Protein AF-A0A0G4LDZ4-F1 (afdb_monomer)

Foldseek 3Di:
DVVLVVVLFAEAEDELNPFAQCLRPFPPDGYYDYQLVQADFPDDDLVLQKTKGFFNHFQVVQQVVQVVSQKHFLDDDAGSHTNFQQFFAPDPDDQDDSDPDDPPFDNVRVVGGLPSQLNHTDGMDIGGMDGAFPDKKKKKWFAQALLLLLVLLLVLVVVVQPWSFKKKWALLLLVLCQVQVQAPDRDHSHIMIMTMHGHHPVSRVVSLVVSVVSSVVSHTPDMGMDPDPVSRCRSCRSLSCSQVSLVVPADVQKDKDKFKKFAPSVCLSVLVVVLVVLCVVLVWDWIKMFRCNRRMIMIITIDHPVSVVSVLVSRVCSQLVLLVRVIHRHPPSHCFANNQVCCCVNPNPVVLVVVVVSSVVSSNSPSQTNHDDDDPDDDPDDDDDDDDDDDDDDDDDDPQCQDPDCVLLVVLCVQCVDPSSQDPVLLVVLVVVCCVQALVLLQVLLLLVLLVLQLLQLLVLLCVCPQQVPDFLLLLLLLLLLLLLLLVQLQVLLLVCLQDLLLQLLLVLLLVLLVLLLVLLVDRHSVSSSVSSSPSSNSCNCSVVSSLVLLLQQDALLCSLVSLLSSNLSSLVSLQVSLVVSLVLVPDPDPGGSSSVSSNVSSVVSNVSSVVSNPRPASHLVRHPPDDSVSSSSRSNVSLNQLFADRHSDADVVLVVVLVVDVVLVLLLQLLQLLLLLVLLCSNQVLLLLVQLVDHSSVSSNLSNLLSVLLSVLSVVLSVCSVPDDFQCLLVSLLVLLVLLLQLLVQLLPPDSVVSVSNSVSVSSNSNNSNSVSSVSSLLSRQKHFNNSSSSSNSSSSSSNSNSSSPNSVLQGPVCPPSSSSSSVSSNVSSVVSSVSSVVVSVVLVVVQVVLVVVLVVCVVVVNDPPPSSVVSSHRRDISVGRSPRHRGD

Nearest PDB structures (foldseek):
  6lpq-assembly1_A  TM=8.789E-01  e=3.581E-18  Homo sapiens
  8u3d-assembly1_A  TM=7.864E-01  e=1.656E-11  Homo sapiens
  8u3f-assembly1_A  TM=7.925E-01  e=9.146E-12  Homo sapiens
  6e9n-assembly2_B  TM=7.785E-01  e=9.025E-11  Escherichia coli
  6w4s-assembly1_F  TM=6.517E-01  e=7.223E-07  Homo sapiens

Mean predicted aligned error: 17.46 Å

Structure (mmCIF, N/CA/C/O backbone):
data_AF-A0A0G4LDZ4-F1
#
_entry.id   AF-A0A0G4LDZ4-F1
#
loop_
_atom_site.group_PDB
_atom_site.id
_atom_site.type_symbol
_atom_site.label_atom_id
_atom_site.label_alt_id
_atom_site.label_comp_id
_atom_site.label_asym_id
_atom_site.label_entity_id
_atom_site.label_seq_id
_atom_site.pdbx_PDB_ins_code
_atom_site.Cartn_x
_atom_site.Cartn_y
_atom_site.Cartn_z
_atom_site.occupancy
_atom_site.B_iso_or_equiv
_atom_site.auth_seq_id
_atom_site.auth_comp_id
_atom_site.auth_asym_id
_atom_site.auth_atom_id
_atom_site.pdbx_PDB_model_num
ATOM 1 N N . MET A 1 1 ? 12.472 -27.582 -22.635 1.00 72.44 1 MET A N 1
ATOM 2 C CA . MET A 1 1 ? 12.114 -26.760 -21.450 1.00 72.44 1 MET A CA 1
ATOM 3 C C . MET A 1 1 ? 12.072 -27.544 -20.142 1.00 72.44 1 MET A C 1
ATOM 5 O O . MET A 1 1 ? 13.140 -27.669 -19.565 1.00 72.44 1 MET A O 1
ATOM 9 N N . LYS A 1 2 ? 10.949 -28.121 -19.667 1.00 74.12 2 LYS A N 1
ATOM 10 C CA . LYS A 1 2 ? 10.875 -28.753 -18.316 1.00 74.12 2 LYS A CA 1
ATOM 11 C C . LYS A 1 2 ? 12.034 -29.718 -17.990 1.00 74.12 2 LYS A C 1
ATOM 13 O O . LYS A 1 2 ? 12.662 -29.586 -16.949 1.00 74.12 2 LYS A O 1
ATOM 18 N N . MET A 1 3 ? 12.377 -30.621 -18.912 1.00 79.44 3 MET A N 1
ATOM 19 C CA . MET A 1 3 ? 13.509 -31.550 -18.742 1.00 79.44 3 MET A CA 1
ATOM 20 C C . MET A 1 3 ? 14.878 -30.858 -18.669 1.00 79.44 3 MET A C 1
ATOM 22 O O . MET A 1 3 ? 15.759 -31.333 -17.958 1.00 79.44 3 MET A O 1
ATOM 26 N N . CYS A 1 4 ? 15.053 -29.754 -19.398 1.00 80.31 4 CYS A N 1
ATOM 27 C CA . CYS A 1 4 ? 16.265 -28.936 -19.386 1.00 80.31 4 CYS A CA 1
ATOM 28 C C . CYS A 1 4 ? 16.390 -28.202 -18.045 1.00 80.31 4 CYS A C 1
ATOM 30 O O . CYS A 1 4 ? 17.459 -28.220 -17.451 1.00 80.31 4 CYS A O 1
ATOM 32 N N . HIS A 1 5 ? 15.276 -27.672 -17.518 1.00 74.12 5 HIS A N 1
ATOM 33 C CA . HIS A 1 5 ? 15.207 -27.040 -16.198 1.00 74.12 5 HIS A CA 1
ATOM 34 C C . HIS A 1 5 ? 15.623 -28.000 -15.077 1.00 74.12 5 HIS A C 1
ATOM 36 O O . HIS A 1 5 ? 16.586 -27.737 -14.367 1.00 74.12 5 HIS A O 1
ATOM 42 N N . THR A 1 6 ? 14.970 -29.164 -14.968 1.00 72.88 6 THR A N 1
ATOM 43 C CA . THR A 1 6 ? 15.273 -30.164 -13.925 1.00 72.88 6 THR A CA 1
ATOM 44 C C . THR A 1 6 ? 16.718 -30.678 -13.979 1.00 72.88 6 THR A C 1
ATOM 46 O O . THR A 1 6 ? 17.241 -31.146 -12.971 1.00 72.88 6 THR A O 1
ATOM 49 N N . ARG A 1 7 ? 17.365 -30.619 -15.151 1.00 79.25 7 ARG A N 1
ATOM 50 C CA . ARG A 1 7 ? 18.733 -31.110 -15.379 1.00 79.25 7 ARG A CA 1
ATOM 51 C C . ARG A 1 7 ? 19.778 -30.005 -15.539 1.00 79.25 7 ARG A C 1
ATOM 53 O O . ARG A 1 7 ? 20.924 -30.338 -15.814 1.00 79.25 7 ARG A O 1
ATOM 60 N N . TRP A 1 8 ? 19.402 -28.737 -15.363 1.00 74.75 8 TRP A N 1
ATOM 61 C CA . TRP A 1 8 ? 20.299 -27.582 -15.496 1.00 74.75 8 TRP A CA 1
ATOM 62 C C . TRP A 1 8 ? 21.025 -27.524 -16.856 1.00 74.75 8 TRP A C 1
ATOM 64 O O . TRP A 1 8 ? 22.194 -27.159 -16.938 1.00 74.75 8 TRP A O 1
ATOM 74 N N . ILE A 1 9 ? 20.329 -27.915 -17.930 1.00 81.12 9 ILE A N 1
ATOM 75 C CA . ILE A 1 9 ? 20.848 -27.902 -19.305 1.00 81.12 9 ILE A CA 1
ATOM 76 C C . ILE A 1 9 ? 20.472 -26.559 -19.953 1.00 81.12 9 ILE A C 1
ATOM 78 O O . ILE A 1 9 ? 19.268 -26.296 -20.059 1.00 81.12 9 ILE A O 1
ATOM 82 N N . PRO A 1 10 ? 21.441 -25.741 -20.414 1.00 80.31 10 PRO A N 1
ATOM 83 C CA . PRO A 1 10 ? 21.159 -24.497 -21.126 1.00 80.31 10 PRO A CA 1
ATOM 84 C C . PRO A 1 10 ? 20.371 -24.733 -22.416 1.00 80.31 10 PRO A C 1
ATOM 86 O O . PRO A 1 10 ? 20.517 -25.773 -23.072 1.00 80.31 10 PRO A O 1
ATOM 89 N N . VAL A 1 11 ? 19.548 -23.757 -22.793 1.00 81.62 11 VAL A N 1
ATOM 90 C CA . VAL A 1 11 ? 18.760 -23.790 -24.026 1.00 81.62 11 VAL A CA 1
ATOM 91 C C . VAL A 1 11 ? 18.970 -22.505 -24.824 1.00 81.62 11 VAL A C 1
ATOM 93 O O . VAL A 1 11 ? 18.877 -21.415 -24.274 1.00 81.62 11 VAL A O 1
ATOM 96 N N . THR A 1 12 ? 19.221 -22.632 -26.127 1.00 83.75 12 THR A N 1
ATOM 97 C CA . THR A 1 12 ? 19.271 -21.508 -27.080 1.00 83.75 12 THR A CA 1
ATOM 98 C C . THR A 1 12 ? 18.147 -21.644 -28.106 1.00 83.75 12 THR A C 1
ATOM 100 O O . THR A 1 12 ? 17.789 -22.755 -28.496 1.00 83.75 12 THR A O 1
ATOM 103 N N . GLY A 1 13 ? 17.548 -20.520 -28.499 1.00 82.00 13 GLY A N 1
ATOM 104 C CA . GLY A 1 13 ? 16.481 -20.475 -29.498 1.00 82.00 13 GLY A CA 1
ATOM 105 C C . GLY A 1 13 ? 17.049 -20.278 -30.894 1.00 82.00 13 GLY A C 1
ATOM 106 O O . GLY A 1 13 ? 17.996 -19.514 -31.074 1.00 82.00 13 GLY A O 1
ATOM 107 N N . TYR A 1 14 ? 16.462 -20.954 -31.877 1.00 84.62 14 TYR A N 1
ATOM 108 C CA . TYR A 1 14 ? 16.803 -20.804 -33.284 1.00 84.62 14 TYR A CA 1
ATOM 109 C C . TYR A 1 14 ? 15.525 -20.669 -34.119 1.00 84.62 14 TYR A C 1
ATOM 111 O O . TYR A 1 14 ? 14.592 -21.455 -33.968 1.00 84.62 14 TYR A O 1
ATOM 119 N N . SER A 1 15 ? 15.475 -19.658 -34.984 1.00 83.12 15 SER A N 1
ATOM 120 C CA . SER A 1 15 ? 14.368 -19.420 -35.917 1.00 83.12 15 SER A CA 1
ATOM 121 C C . SER A 1 15 ? 14.912 -19.217 -37.337 1.00 83.12 15 SER A C 1
ATOM 123 O O . SER A 1 15 ? 15.367 -20.179 -37.942 1.00 83.12 15 SER A O 1
ATOM 125 N N . GLY A 1 16 ? 14.940 -17.988 -37.862 1.00 78.50 16 GLY A N 1
ATOM 126 C CA . GLY A 1 16 ? 15.491 -17.692 -39.193 1.00 78.50 16 GLY A CA 1
ATOM 127 C C . GLY A 1 16 ? 17.025 -17.687 -39.264 1.00 78.50 16 GLY A C 1
ATOM 128 O O . GLY A 1 16 ? 17.589 -17.722 -40.351 1.00 78.50 16 GLY A O 1
ATOM 129 N N . GLY A 1 17 ? 17.720 -17.622 -38.120 1.00 80.25 17 GLY A N 1
ATOM 130 C CA . GLY A 1 17 ? 19.189 -17.555 -38.070 1.00 80.25 17 GLY A CA 1
ATOM 131 C C . GLY A 1 17 ? 19.796 -16.236 -38.575 1.00 80.25 17 GLY A C 1
ATOM 132 O O . GLY A 1 17 ? 20.999 -16.172 -38.794 1.00 80.25 17 GLY A O 1
ATOM 133 N N . THR A 1 18 ? 18.985 -15.189 -38.746 1.00 80.50 18 THR A N 1
ATOM 134 C CA . THR A 1 18 ? 19.351 -13.912 -39.389 1.00 80.50 18 THR A CA 1
ATOM 135 C C . THR A 1 18 ? 19.970 -12.861 -38.454 1.00 80.50 18 THR A C 1
ATOM 137 O O . THR A 1 18 ? 20.243 -11.748 -38.889 1.00 80.50 18 THR A O 1
ATOM 140 N N . SER A 1 19 ? 20.175 -13.161 -37.165 1.00 80.44 19 SER A N 1
ATOM 141 C CA . SER A 1 19 ? 20.584 -12.141 -36.182 1.00 80.44 19 SER A CA 1
ATOM 142 C C . SER A 1 19 ? 22.069 -11.776 -36.273 1.00 80.44 19 SER A C 1
ATOM 144 O O . SER A 1 19 ? 22.911 -12.676 -36.243 1.00 80.44 19 SER A O 1
ATOM 146 N N . LEU A 1 20 ? 22.387 -10.482 -36.226 1.00 79.19 20 LEU A N 1
ATOM 147 C CA . LEU A 1 20 ? 23.751 -9.972 -36.407 1.00 79.19 20 LEU A CA 1
ATOM 148 C C . LEU A 1 20 ? 24.614 -10.005 -35.125 1.00 79.19 20 LEU A C 1
ATOM 150 O O . LEU A 1 20 ? 25.809 -10.263 -35.209 1.00 79.19 20 LEU A O 1
ATOM 154 N N . GLU A 1 21 ? 24.022 -9.880 -33.930 1.00 80.75 21 GLU A N 1
ATOM 155 C CA . GLU A 1 21 ? 24.764 -9.818 -32.645 1.00 80.75 21 GLU A CA 1
ATOM 156 C C . GLU A 1 21 ? 24.990 -11.199 -31.969 1.00 80.75 21 GLU A C 1
ATOM 158 O O . GLU A 1 21 ? 25.348 -11.299 -30.790 1.00 80.75 21 GLU A O 1
ATOM 163 N N . GLY A 1 22 ? 24.769 -12.301 -32.700 1.00 75.44 22 GLY A N 1
ATOM 164 C CA . GLY A 1 22 ? 25.105 -13.665 -32.255 1.00 75.44 22 GLY A CA 1
ATOM 165 C C . GLY A 1 22 ? 24.112 -14.358 -31.304 1.00 75.44 22 GLY A C 1
ATOM 166 O O . GLY A 1 22 ? 24.473 -15.346 -30.662 1.00 75.44 22 GLY A O 1
ATOM 167 N N . HIS A 1 23 ? 22.856 -13.909 -31.215 1.00 78.19 23 HIS A N 1
ATOM 168 C CA . HIS A 1 23 ? 21.851 -14.424 -30.262 1.00 78.19 23 HIS A CA 1
ATOM 169 C C . HIS A 1 23 ? 21.636 -15.949 -30.302 1.00 78.19 23 HIS A C 1
ATOM 171 O O . HIS A 1 23 ? 21.407 -16.584 -29.270 1.00 78.19 23 HIS A O 1
ATOM 177 N N . PHE A 1 24 ? 21.739 -16.563 -31.483 1.00 78.25 24 PHE A N 1
ATOM 178 C CA . PHE A 1 24 ? 21.539 -18.004 -31.674 1.00 78.25 24 PHE A CA 1
ATOM 179 C C . PHE A 1 24 ? 22.795 -18.861 -31.409 1.00 78.25 24 PHE A C 1
ATOM 181 O O . PHE A 1 24 ? 22.728 -20.086 -31.506 1.00 78.25 24 PHE A O 1
ATOM 188 N N . VAL A 1 25 ? 23.940 -18.260 -31.062 1.00 79.94 25 VAL A N 1
ATOM 189 C CA . VAL A 1 25 ? 25.196 -18.987 -30.797 1.00 79.94 25 VAL A CA 1
ATOM 190 C C . VAL A 1 25 ? 25.198 -19.518 -29.356 1.00 79.94 25 VAL A C 1
ATOM 192 O O . VAL A 1 25 ? 25.106 -18.711 -28.435 1.00 79.94 25 VAL A O 1
ATOM 195 N N . PRO A 1 26 ? 25.287 -20.836 -29.098 1.00 78.06 26 PRO A N 1
ATOM 196 C CA . PRO A 1 26 ? 25.287 -21.367 -27.734 1.00 78.06 26 PRO A CA 1
ATOM 197 C C . PRO A 1 26 ? 26.664 -21.198 -27.066 1.00 78.06 26 PRO A C 1
ATOM 199 O O . PRO A 1 26 ? 27.624 -21.857 -27.461 1.00 78.06 26 PRO A O 1
ATOM 202 N N . THR A 1 27 ? 26.779 -20.372 -26.020 1.00 74.69 27 THR A N 1
ATOM 203 C CA . THR A 1 27 ? 28.070 -20.115 -25.335 1.00 74.69 27 THR A CA 1
ATOM 204 C C . THR A 1 27 ? 28.416 -21.158 -24.272 1.00 74.69 27 THR A C 1
ATOM 206 O O . THR A 1 27 ? 29.588 -21.394 -23.984 1.00 74.69 27 THR A O 1
ATOM 209 N N . ARG A 1 28 ? 27.401 -21.825 -23.707 1.00 72.62 28 ARG A N 1
ATOM 210 C CA . ARG A 1 28 ? 27.537 -22.840 -22.641 1.00 72.62 28 ARG A CA 1
ATOM 211 C C . ARG A 1 28 ? 27.235 -24.275 -23.098 1.00 72.62 28 ARG A C 1
ATOM 213 O O . ARG A 1 28 ? 27.080 -25.170 -22.267 1.00 72.62 28 ARG A O 1
ATOM 220 N N . GLY A 1 29 ? 27.133 -24.506 -24.409 1.00 75.88 29 GLY A N 1
ATOM 221 C CA . GLY A 1 29 ? 26.598 -25.753 -24.964 1.00 75.88 29 GLY A CA 1
ATOM 222 C C . GLY A 1 29 ? 25.112 -25.939 -24.624 1.00 75.88 29 GLY A C 1
ATOM 223 O O . GLY A 1 29 ? 24.391 -24.967 -24.409 1.00 75.88 29 GLY A O 1
ATOM 224 N N . GLY A 1 30 ? 24.643 -27.188 -24.566 1.00 83.50 30 GLY A N 1
ATOM 225 C CA . GLY A 1 30 ? 23.257 -27.518 -24.211 1.00 83.50 30 GLY A CA 1
ATOM 226 C C . GLY A 1 30 ? 22.386 -27.897 -25.412 1.00 83.50 30 GLY A C 1
ATOM 227 O O . GLY A 1 30 ? 22.816 -28.668 -26.268 1.00 83.50 30 GLY A O 1
ATOM 228 N N . VAL A 1 31 ? 21.139 -27.417 -25.445 1.00 85.81 31 VAL A N 1
ATOM 229 C CA . VAL A 1 31 ? 20.134 -27.771 -26.467 1.00 85.81 31 VAL A CA 1
ATOM 230 C C . VAL A 1 31 ? 19.743 -26.542 -27.287 1.00 85.81 31 VAL A C 1
ATOM 232 O O . VAL A 1 31 ? 19.283 -25.551 -26.728 1.00 85.81 31 VAL A O 1
ATOM 235 N N . SER A 1 32 ? 19.843 -26.627 -28.614 1.00 86.50 32 SER A N 1
ATOM 236 C CA . SER A 1 32 ? 19.178 -25.670 -29.507 1.00 86.50 32 SER A CA 1
ATOM 237 C C . SER A 1 32 ? 17.732 -26.112 -29.760 1.00 86.50 32 SER A C 1
ATOM 239 O O . SER A 1 32 ? 17.490 -27.296 -30.008 1.00 86.50 32 SER A O 1
ATOM 241 N N . ILE A 1 33 ? 16.773 -25.187 -29.676 1.00 86.19 33 ILE A N 1
ATOM 242 C CA . ILE A 1 33 ? 15.378 -25.410 -30.081 1.00 86.19 33 ILE A CA 1
ATOM 243 C C . ILE A 1 33 ? 15.124 -24.632 -31.368 1.00 86.19 33 ILE A C 1
ATOM 245 O O . ILE A 1 33 ? 15.076 -23.405 -31.354 1.00 86.19 33 ILE A O 1
ATOM 249 N N . ASP A 1 34 ? 14.945 -25.378 -32.454 1.00 87.81 34 ASP A N 1
ATOM 250 C CA . ASP A 1 34 ? 14.569 -24.879 -33.774 1.00 87.81 34 ASP A CA 1
ATOM 251 C C . ASP A 1 34 ? 13.039 -24.728 -33.881 1.00 87.81 34 ASP A C 1
ATOM 253 O O . ASP A 1 34 ? 12.289 -25.699 -33.728 1.00 87.81 34 ASP A O 1
ATOM 257 N N . PHE A 1 35 ? 12.581 -23.499 -34.134 1.00 87.19 35 PHE A N 1
ATOM 258 C CA . PHE A 1 35 ? 11.172 -23.140 -34.308 1.00 87.19 35 PHE A CA 1
ATOM 259 C C . PHE A 1 35 ? 10.659 -23.290 -35.745 1.00 87.19 35 PHE A C 1
ATOM 261 O O . PHE A 1 35 ? 9.463 -23.111 -35.962 1.00 87.19 35 PHE A O 1
ATOM 268 N N . GLY A 1 36 ? 11.491 -23.678 -36.717 1.00 86.44 36 GLY A N 1
ATOM 269 C CA . GLY A 1 36 ? 11.119 -23.780 -38.136 1.00 86.44 36 GLY A CA 1
ATOM 270 C C . GLY A 1 36 ? 10.009 -24.790 -38.470 1.00 86.44 36 GLY A C 1
ATOM 271 O O . GLY A 1 36 ? 9.538 -24.823 -39.600 1.00 86.44 36 GLY A O 1
ATOM 272 N N . ARG A 1 37 ? 9.566 -25.611 -37.504 1.00 90.06 37 ARG A N 1
ATOM 273 C CA . ARG A 1 37 ? 8.390 -26.508 -37.616 1.00 90.06 37 ARG A CA 1
ATOM 274 C C . ARG A 1 37 ? 7.128 -25.984 -36.921 1.00 90.06 37 ARG A C 1
ATOM 276 O O . ARG A 1 37 ? 6.127 -26.690 -36.853 1.00 90.06 37 ARG A O 1
ATOM 283 N N . MET A 1 38 ? 7.205 -24.799 -36.328 1.00 92.12 38 MET A N 1
ATOM 284 C CA . MET A 1 38 ? 6.090 -24.084 -35.715 1.00 92.12 38 MET A CA 1
ATOM 285 C C . MET A 1 38 ? 5.730 -22.913 -36.632 1.00 92.12 38 MET A C 1
ATOM 287 O O . MET A 1 38 ? 5.903 -21.755 -36.273 1.00 92.12 38 MET A O 1
ATOM 291 N N . ASP A 1 39 ? 5.318 -23.222 -37.857 1.00 93.56 39 ASP A N 1
ATOM 292 C CA . ASP A 1 39 ? 5.190 -22.303 -38.994 1.00 93.56 39 ASP A CA 1
ATOM 293 C C . ASP A 1 39 ? 3.729 -22.014 -39.386 1.00 93.56 39 ASP A C 1
ATOM 295 O O . ASP A 1 39 ? 3.449 -21.568 -40.497 1.00 93.56 39 ASP A O 1
ATOM 299 N N . GLN A 1 40 ? 2.780 -22.268 -38.480 1.00 95.62 40 GLN A N 1
ATOM 300 C CA . GLN A 1 40 ? 1.348 -22.172 -38.767 1.00 95.62 40 GLN A CA 1
ATOM 301 C C . GLN A 1 40 ? 0.741 -20.810 -38.391 1.00 95.62 40 GLN A C 1
ATOM 303 O O . GLN A 1 40 ? 0.993 -20.263 -37.312 1.00 95.62 40 GLN A O 1
ATOM 308 N N . ILE A 1 41 ? -0.151 -20.310 -39.250 1.00 95.38 41 ILE A N 1
ATOM 309 C CA . ILE A 1 41 ? -1.118 -19.256 -38.913 1.00 95.38 41 ILE A CA 1
ATOM 310 C C . ILE A 1 41 ? -2.307 -19.939 -38.224 1.00 95.38 41 ILE A C 1
ATOM 312 O O . ILE A 1 41 ? -2.973 -20.782 -38.821 1.00 95.38 41 ILE A O 1
ATOM 316 N N . LEU A 1 42 ? -2.557 -19.612 -36.956 1.00 94.56 42 LEU A N 1
ATOM 317 C CA . LEU A 1 42 ? -3.546 -20.297 -36.114 1.00 94.56 42 LEU A CA 1
ATOM 318 C C . LEU A 1 42 ? -4.947 -19.688 -36.233 1.00 94.56 42 LEU A C 1
ATOM 320 O O . LEU A 1 42 ? -5.939 -20.417 -36.214 1.00 94.56 42 LEU A O 1
ATOM 324 N N . SER A 1 43 ? -5.045 -18.362 -36.354 1.00 95.25 43 SER A N 1
ATOM 325 C CA . SER A 1 43 ? -6.308 -17.667 -36.619 1.00 95.25 43 SER A CA 1
ATOM 326 C C . SER A 1 43 ? -6.091 -16.250 -37.155 1.00 95.25 43 SER A C 1
ATOM 328 O O . SER A 1 43 ? -5.104 -15.594 -36.833 1.00 95.25 43 SER A O 1
ATOM 330 N N . LEU A 1 44 ? -7.040 -15.766 -37.958 1.00 95.12 44 LEU A N 1
ATOM 331 C CA . LEU A 1 44 ? -7.091 -14.400 -38.482 1.00 95.12 44 LEU A CA 1
ATOM 332 C C . LEU A 1 44 ? -8.464 -13.797 -38.167 1.00 95.12 44 LEU A C 1
ATOM 334 O O . LEU A 1 44 ? -9.486 -14.344 -38.584 1.00 95.12 44 LEU A O 1
ATOM 338 N N . TYR A 1 45 ? -8.493 -12.667 -37.462 1.00 94.06 45 TYR A N 1
ATOM 339 C CA . TYR A 1 45 ? -9.719 -11.940 -37.131 1.00 94.06 45 TYR A CA 1
ATOM 340 C C . TYR A 1 45 ? -9.719 -10.600 -37.869 1.00 94.06 45 TYR A C 1
ATOM 342 O O . TYR A 1 45 ? -9.192 -9.591 -37.397 1.00 94.06 45 TYR A O 1
ATOM 350 N N . LYS A 1 46 ? -10.303 -10.616 -39.069 1.00 93.19 46 LYS A N 1
ATOM 351 C CA . LYS A 1 46 ? -10.238 -9.515 -40.044 1.00 93.19 46 LYS A CA 1
ATOM 352 C C . LYS A 1 46 ? -10.820 -8.214 -39.482 1.00 93.19 46 LYS A C 1
ATOM 354 O O . LYS A 1 46 ? -10.172 -7.176 -39.561 1.00 93.19 46 LYS A O 1
ATOM 359 N N . ASP A 1 47 ? -11.977 -8.300 -38.826 1.00 90.88 47 ASP A N 1
ATOM 360 C CA . ASP A 1 47 ? -12.688 -7.146 -38.254 1.00 90.88 47 ASP A CA 1
ATOM 361 C C . ASP A 1 47 ? -11.955 -6.506 -37.055 1.00 90.88 47 ASP A C 1
ATOM 363 O O . ASP A 1 47 ? -12.077 -5.307 -36.811 1.00 90.88 47 ASP A O 1
ATOM 367 N N . ASP A 1 48 ? -11.159 -7.292 -36.320 1.00 90.75 48 ASP A N 1
ATOM 368 C CA . ASP A 1 48 ? -10.397 -6.857 -35.137 1.00 90.75 48 ASP A CA 1
ATOM 369 C C . ASP A 1 48 ? -8.945 -6.442 -35.460 1.00 90.75 48 ASP A C 1
ATOM 371 O O . ASP A 1 48 ? -8.207 -5.970 -34.579 1.00 90.75 48 ASP A O 1
ATOM 375 N N . LEU A 1 49 ? -8.532 -6.621 -36.721 1.00 93.31 49 LEU A N 1
ATOM 376 C CA . LEU A 1 49 ? -7.187 -6.368 -37.239 1.00 93.31 49 LEU A CA 1
ATOM 377 C C . LEU A 1 49 ? -6.087 -7.081 -36.429 1.00 93.31 49 LEU A C 1
ATOM 379 O O . LEU A 1 49 ? -5.076 -6.475 -36.052 1.00 93.31 49 LEU A O 1
ATOM 383 N N . ASP A 1 50 ? -6.274 -8.375 -36.146 1.00 93.12 50 ASP A N 1
ATOM 384 C CA . ASP A 1 50 ? -5.221 -9.220 -35.578 1.00 93.12 50 ASP A CA 1
ATOM 385 C C . ASP A 1 50 ? -5.148 -10.648 -36.128 1.00 93.12 50 ASP A C 1
ATOM 387 O O . ASP A 1 50 ? -6.123 -11.239 -36.594 1.00 93.12 50 ASP A O 1
ATOM 391 N N . VAL A 1 51 ? -3.930 -11.186 -36.077 1.00 93.69 51 VAL A N 1
ATOM 392 C CA . VAL A 1 51 ? -3.575 -12.531 -36.530 1.00 93.69 51 VAL A CA 1
ATOM 393 C C . VAL A 1 51 ? -2.785 -13.238 -35.432 1.00 93.69 51 VAL A C 1
ATOM 395 O O . VAL A 1 51 ? -1.938 -12.632 -34.774 1.00 93.69 51 VAL A O 1
ATOM 398 N N . VAL A 1 52 ? -3.081 -14.513 -35.207 1.00 92.94 52 VAL A N 1
ATOM 399 C CA . VAL A 1 52 ? -2.394 -15.371 -34.239 1.00 92.94 52 VAL A CA 1
ATOM 400 C C . VAL A 1 52 ? -1.526 -16.350 -35.013 1.00 92.94 52 VAL A C 1
ATOM 402 O O . VAL A 1 52 ? -2.026 -17.101 -35.850 1.00 92.94 52 VAL A O 1
ATOM 405 N N . VAL A 1 53 ? -0.222 -16.330 -34.751 1.00 92.75 53 VAL A N 1
ATOM 406 C CA . VAL A 1 53 ? 0.793 -17.058 -35.522 1.00 92.75 53 VAL A CA 1
ATOM 407 C C . VAL A 1 53 ? 1.774 -17.786 -34.614 1.00 92.75 53 VAL A C 1
ATOM 409 O O . VAL A 1 53 ? 2.009 -17.385 -33.475 1.00 92.75 53 VAL A O 1
ATOM 412 N N . GLN A 1 54 ? 2.375 -18.850 -35.129 1.00 92.19 54 GLN A N 1
ATOM 413 C CA . GLN A 1 54 ? 3.479 -19.548 -34.480 1.00 92.19 54 GLN A CA 1
ATOM 414 C C . GLN A 1 54 ? 4.852 -18.904 -34.810 1.00 92.19 54 GLN A C 1
ATOM 416 O O . GLN A 1 54 ? 4.986 -18.215 -35.824 1.00 92.19 54 GLN A O 1
ATOM 421 N N . PRO A 1 55 ? 5.891 -19.099 -33.970 1.00 88.19 55 PRO A N 1
ATOM 422 C CA . PRO A 1 55 ? 7.192 -18.420 -34.082 1.00 88.19 55 PRO A CA 1
ATOM 423 C C . PRO A 1 55 ? 7.992 -18.680 -35.371 1.00 88.19 55 PRO A C 1
ATOM 425 O O . PRO A 1 55 ? 8.826 -17.858 -35.736 1.00 88.19 55 PRO A O 1
ATOM 428 N N . GLY A 1 56 ? 7.784 -19.803 -36.053 1.00 90.19 56 GLY A N 1
ATOM 429 C CA . GLY A 1 56 ? 8.457 -20.168 -37.304 1.00 90.19 56 GLY A CA 1
ATOM 430 C C . GLY A 1 56 ? 7.811 -19.589 -38.566 1.00 90.19 56 GLY A C 1
ATOM 431 O O . GLY A 1 56 ? 8.315 -19.815 -39.664 1.00 90.19 56 GLY A O 1
ATOM 432 N N . VAL A 1 57 ? 6.701 -18.849 -38.444 1.00 91.81 57 VAL A N 1
ATOM 433 C CA . VAL A 1 57 ? 6.083 -18.160 -39.585 1.00 91.81 57 VAL A CA 1
ATOM 434 C C . VAL A 1 57 ? 7.067 -17.126 -40.144 1.00 91.81 57 VAL A C 1
ATOM 436 O O . VAL A 1 57 ? 7.541 -16.249 -39.417 1.00 91.81 57 VAL A O 1
ATOM 439 N N . ARG A 1 58 ? 7.361 -17.229 -41.445 1.00 90.56 58 ARG A N 1
ATOM 440 C CA . ARG A 1 58 ? 8.105 -16.218 -42.212 1.00 90.56 58 ARG A CA 1
ATOM 441 C C . ARG A 1 58 ? 7.232 -14.991 -42.437 1.00 90.56 58 ARG A C 1
ATOM 443 O O . ARG A 1 58 ? 6.055 -15.132 -42.774 1.00 90.56 58 ARG A O 1
ATOM 450 N N . TRP A 1 59 ? 7.795 -13.802 -42.244 1.00 86.75 59 TRP A N 1
ATOM 451 C CA . TRP A 1 59 ? 7.018 -12.565 -42.322 1.00 86.75 59 TRP A CA 1
ATOM 452 C C . TRP A 1 59 ? 6.546 -12.273 -43.757 1.00 86.75 59 TRP A C 1
ATOM 454 O O . TRP A 1 59 ? 5.434 -11.773 -43.933 1.00 86.75 59 TRP A O 1
ATOM 464 N N . GLU A 1 60 ? 7.320 -12.670 -44.776 1.00 89.44 60 GLU A N 1
ATOM 465 C CA . GLU A 1 60 ? 6.937 -12.534 -46.185 1.00 89.44 60 GLU A CA 1
ATOM 466 C C . GLU A 1 60 ? 5.679 -13.366 -46.480 1.00 89.44 60 GLU A C 1
ATOM 468 O O . GLU A 1 60 ? 4.673 -12.841 -46.954 1.00 89.44 60 GLU A O 1
ATOM 473 N N . ALA A 1 61 ? 5.696 -14.648 -46.097 1.00 90.31 61 ALA A N 1
ATOM 474 C CA . ALA A 1 61 ? 4.581 -15.577 -46.293 1.00 90.31 61 ALA A CA 1
ATOM 475 C C . ALA A 1 61 ? 3.321 -15.171 -45.502 1.00 90.31 61 ALA A C 1
ATOM 477 O O . ALA A 1 61 ? 2.198 -15.374 -45.964 1.00 90.31 61 ALA A O 1
ATOM 478 N N . LEU A 1 62 ? 3.492 -14.562 -44.322 1.00 92.50 62 LEU A N 1
ATOM 479 C CA . LEU A 1 62 ? 2.383 -13.972 -43.572 1.00 92.50 62 LEU A CA 1
ATOM 480 C C . LEU A 1 62 ? 1.739 -12.816 -44.351 1.00 92.50 62 LEU A C 1
ATOM 482 O O . LEU A 1 62 ? 0.515 -12.746 -44.433 1.00 92.50 62 LEU A O 1
ATOM 486 N N . ASN A 1 63 ? 2.544 -11.932 -44.944 1.00 92.75 63 ASN A N 1
ATOM 487 C CA . ASN A 1 63 ? 2.042 -10.816 -45.743 1.00 92.75 63 ASN A CA 1
ATOM 488 C C . ASN A 1 63 ? 1.404 -11.267 -47.068 1.00 92.75 63 ASN A C 1
ATOM 490 O O . ASN A 1 63 ? 0.384 -10.700 -47.455 1.00 92.75 63 ASN A O 1
ATOM 494 N N . GLU A 1 64 ? 1.911 -12.320 -47.714 1.00 91.62 64 GLU A N 1
ATOM 495 C CA . GLU A 1 64 ? 1.265 -12.946 -48.881 1.00 91.62 64 GLU A CA 1
ATOM 496 C C . GLU A 1 64 ? -0.141 -13.490 -48.567 1.00 91.62 64 GLU A C 1
ATOM 498 O O . GLU A 1 64 ? -1.054 -13.364 -49.388 1.00 91.62 64 GLU A O 1
ATOM 503 N N . GLU A 1 65 ? -0.341 -14.082 -47.385 1.00 92.88 65 GLU A N 1
ATOM 504 C CA . GLU A 1 65 ? -1.654 -14.578 -46.955 1.00 92.88 65 GLU A CA 1
ATOM 505 C C . GLU A 1 65 ? -2.589 -13.424 -46.554 1.00 92.88 65 GLU A C 1
ATOM 507 O O . GLU A 1 65 ? -3.721 -13.354 -47.034 1.00 92.88 65 GLU A O 1
ATOM 512 N N . LEU A 1 66 ? -2.110 -12.473 -45.740 1.00 94.06 66 LEU A N 1
ATOM 513 C CA . LEU A 1 66 ? -2.888 -11.308 -45.290 1.00 94.06 66 LEU A CA 1
ATOM 514 C C . LEU A 1 66 ? -3.350 -10.409 -46.451 1.00 94.06 66 LEU A C 1
ATOM 516 O O . LEU A 1 66 ? -4.459 -9.866 -46.403 1.00 94.06 66 LEU A O 1
ATOM 520 N N . ALA A 1 67 ? -2.546 -10.286 -47.512 1.00 92.00 67 ALA A N 1
ATOM 521 C CA . ALA A 1 67 ? -2.869 -9.461 -48.674 1.00 92.00 67 ALA A CA 1
ATOM 522 C C . ALA A 1 67 ? -4.161 -9.905 -49.385 1.00 92.00 67 ALA A C 1
ATOM 524 O O . ALA A 1 67 ? -4.870 -9.065 -49.942 1.00 92.00 67 ALA A O 1
ATOM 525 N N . ARG A 1 68 ? -4.524 -11.197 -49.308 1.00 92.69 68 ARG A N 1
ATOM 526 C CA . ARG A 1 68 ? -5.789 -11.734 -49.855 1.00 92.69 68 ARG A CA 1
ATOM 527 C C . ARG A 1 68 ? -7.026 -11.101 -49.217 1.00 92.69 68 ARG A C 1
ATOM 529 O O . ARG A 1 68 ? -8.073 -11.031 -49.853 1.00 92.69 68 ARG A O 1
ATOM 536 N N . ASP A 1 69 ? -6.883 -10.629 -47.982 1.00 92.31 69 ASP A N 1
ATOM 537 C CA . ASP A 1 69 ? -7.922 -9.990 -47.177 1.00 92.31 69 ASP A CA 1
ATOM 538 C C . ASP A 1 69 ? -7.746 -8.468 -47.058 1.00 92.31 69 ASP A C 1
ATOM 540 O O . ASP A 1 69 ? -8.395 -7.828 -46.231 1.00 92.31 69 ASP A O 1
ATOM 544 N N . ASN A 1 70 ? -6.894 -7.873 -47.903 1.00 92.88 70 ASN A N 1
ATOM 545 C CA . ASN A 1 70 ? -6.547 -6.450 -47.889 1.00 92.88 70 ASN A CA 1
ATOM 546 C C . ASN A 1 70 ? -5.867 -5.986 -46.578 1.00 92.88 70 ASN A C 1
ATOM 548 O O . ASN A 1 70 ? -6.010 -4.833 -46.162 1.00 92.88 70 ASN A O 1
ATOM 552 N N . LEU A 1 71 ? -5.122 -6.883 -45.922 1.00 94.38 71 LEU A N 1
ATOM 553 C CA . LEU A 1 71 ? -4.388 -6.640 -44.676 1.00 94.38 71 LEU A CA 1
ATOM 554 C C . LEU A 1 71 ? -2.875 -6.835 -44.877 1.00 94.38 71 LEU A C 1
ATOM 556 O O . LEU A 1 71 ? -2.453 -7.524 -45.800 1.00 94.38 71 LEU A O 1
ATOM 560 N N . PHE A 1 72 ? -2.055 -6.269 -43.989 1.00 92.06 72 PHE A N 1
ATOM 561 C CA . PHE A 1 72 ? -0.631 -6.604 -43.865 1.00 92.06 72 PHE A CA 1
ATOM 562 C C . PHE A 1 72 ? -0.088 -6.375 -42.445 1.00 92.06 72 PHE A C 1
ATOM 564 O O . PHE A 1 72 ? -0.633 -5.595 -41.657 1.00 92.06 72 PHE A O 1
ATOM 571 N N . PHE A 1 73 ? 0.996 -7.070 -42.118 1.00 90.44 73 PHE A N 1
ATOM 572 C CA . PHE A 1 73 ? 1.834 -6.865 -40.943 1.00 90.44 73 PHE A CA 1
ATOM 573 C C . PHE A 1 73 ? 2.924 -5.822 -41.280 1.00 90.44 73 PHE A C 1
ATOM 575 O O . PHE A 1 73 ? 3.701 -6.069 -42.204 1.00 90.44 73 PHE A O 1
ATOM 582 N N . PRO A 1 74 ? 2.977 -4.658 -40.593 1.00 82.56 74 PRO A N 1
ATOM 583 C CA . PRO A 1 74 ? 3.829 -3.536 -41.012 1.00 82.56 74 PRO A CA 1
ATOM 584 C C . PRO A 1 74 ? 5.355 -3.728 -41.011 1.00 82.56 74 PRO A C 1
ATOM 586 O O . PRO A 1 74 ? 5.980 -3.137 -41.889 1.00 82.56 74 PRO A O 1
ATOM 589 N N . PRO A 1 75 ? 5.978 -4.469 -40.070 1.00 82.88 75 PRO A N 1
ATOM 590 C CA . PRO A 1 75 ? 7.428 -4.661 -40.073 1.00 82.88 75 PRO A CA 1
ATOM 591 C C . PRO A 1 75 ? 7.939 -5.364 -41.341 1.00 82.88 75 PRO A C 1
ATOM 593 O O . PRO A 1 75 ? 7.415 -6.409 -41.724 1.00 82.88 75 PRO A O 1
ATOM 596 N N . ASP A 1 76 ? 8.995 -4.802 -41.936 1.00 75.44 76 ASP A N 1
ATOM 597 C CA . ASP A 1 76 ? 9.661 -5.231 -43.183 1.00 75.44 76 ASP A CA 1
ATOM 598 C C . ASP A 1 76 ? 11.157 -5.527 -42.887 1.00 75.44 76 ASP A C 1
ATOM 600 O O . ASP A 1 76 ? 12.033 -4.797 -43.355 1.00 75.44 76 ASP A O 1
ATOM 604 N N . PRO A 1 77 ? 11.480 -6.505 -42.005 1.00 74.19 77 PRO A N 1
ATOM 605 C CA . PRO A 1 77 ? 12.859 -6.823 -41.634 1.00 74.19 77 PRO A CA 1
ATOM 606 C C . PRO A 1 77 ? 13.588 -7.592 -42.748 1.00 74.19 77 PRO A C 1
ATOM 608 O O . PRO A 1 77 ? 12.987 -8.056 -43.717 1.00 74.19 77 PRO A O 1
ATOM 611 N N . GLY A 1 78 ? 14.898 -7.798 -42.572 1.00 68.19 78 GLY A N 1
ATOM 612 C CA . GLY A 1 78 ? 15.732 -8.546 -43.519 1.00 68.19 78 GLY A CA 1
ATOM 613 C C . GLY A 1 78 ? 15.138 -9.907 -43.956 1.00 68.19 78 GLY A C 1
ATOM 614 O O . GLY A 1 78 ? 14.505 -10.592 -43.139 1.00 68.19 78 GLY A O 1
ATOM 615 N N . PRO A 1 79 ? 15.338 -10.329 -45.225 1.00 71.88 79 PRO A N 1
ATOM 616 C CA . PRO A 1 79 ? 14.751 -11.558 -45.765 1.00 71.88 79 PRO A CA 1
ATOM 617 C C . PRO A 1 79 ? 15.038 -12.807 -44.924 1.00 71.88 79 PRO A C 1
ATOM 619 O O . PRO A 1 79 ? 16.147 -12.998 -44.423 1.00 71.88 79 PRO A O 1
ATOM 622 N N . GLY A 1 80 ? 14.044 -13.688 -44.795 1.00 74.38 80 GLY A N 1
ATOM 623 C CA . GLY A 1 80 ? 14.158 -14.939 -44.039 1.00 74.38 80 GLY A CA 1
ATOM 624 C C . GLY A 1 80 ? 13.983 -14.814 -42.519 1.00 74.38 80 GLY A C 1
ATOM 625 O O . GLY A 1 80 ? 14.046 -15.829 -41.819 1.00 74.38 80 GLY A O 1
ATOM 626 N N . ALA A 1 81 ? 13.723 -13.615 -41.988 1.00 80.62 81 ALA A N 1
ATOM 627 C CA . ALA A 1 81 ? 13.331 -13.446 -40.591 1.00 80.62 81 ALA A CA 1
ATOM 628 C C . ALA A 1 81 ? 11.980 -14.136 -40.282 1.00 80.62 81 ALA A C 1
ATOM 630 O O . ALA A 1 81 ? 11.075 -14.216 -41.116 1.00 80.62 81 ALA A O 1
ATOM 631 N N . MET A 1 82 ? 11.826 -14.627 -39.050 1.00 85.75 82 MET A N 1
ATOM 632 C CA . MET A 1 82 ? 10.614 -15.310 -38.576 1.00 85.75 82 MET A CA 1
ATOM 633 C C . MET A 1 82 ? 10.064 -14.628 -37.322 1.00 85.75 82 MET A C 1
ATOM 635 O O . MET A 1 82 ? 10.837 -14.123 -36.505 1.00 85.75 82 MET A O 1
ATOM 639 N N . ILE A 1 83 ? 8.743 -14.671 -37.124 1.00 83.69 83 ILE A N 1
ATOM 640 C CA . ILE A 1 83 ? 8.044 -13.939 -36.049 1.00 83.69 83 ILE A CA 1
ATOM 641 C C . ILE A 1 83 ? 8.598 -14.237 -34.640 1.00 83.69 83 ILE A C 1
ATOM 643 O O . ILE A 1 83 ? 8.670 -13.348 -33.796 1.00 83.69 83 ILE A O 1
ATOM 647 N N . GLY A 1 84 ? 9.047 -15.462 -34.374 1.00 69.25 84 GLY A N 1
ATOM 648 C CA . GLY A 1 84 ? 9.623 -15.869 -33.088 1.00 69.25 84 GLY A CA 1
ATOM 649 C C . GLY A 1 84 ? 11.020 -15.322 -32.800 1.00 69.25 84 GLY A C 1
ATOM 650 O O . GLY A 1 84 ? 11.465 -15.383 -31.661 1.00 69.25 84 GLY A O 1
ATOM 651 N N . GLY A 1 85 ? 11.716 -14.776 -33.802 1.00 58.84 85 GLY A N 1
ATOM 652 C CA . GLY A 1 85 ? 12.923 -13.976 -33.570 1.00 58.84 85 GLY A CA 1
ATOM 653 C C . GLY A 1 85 ? 12.622 -12.594 -32.977 1.00 58.84 85 GLY A C 1
ATOM 654 O O . GLY A 1 85 ? 13.522 -11.958 -32.446 1.00 58.84 85 GLY A O 1
ATOM 655 N N . ILE A 1 86 ? 11.363 -12.144 -33.044 1.00 56.31 86 ILE A N 1
ATOM 656 C CA . ILE A 1 86 ? 10.927 -10.785 -32.687 1.00 56.31 86 ILE A CA 1
ATOM 657 C C . ILE A 1 86 ? 10.411 -10.717 -31.226 1.00 56.31 86 ILE A C 1
ATOM 659 O O . ILE A 1 86 ? 10.363 -9.646 -30.622 1.00 56.31 86 ILE A O 1
ATOM 663 N N . VAL A 1 87 ? 10.022 -11.853 -30.625 1.00 55.75 87 VAL A N 1
ATOM 664 C CA . VAL A 1 87 ? 9.357 -11.938 -29.302 1.00 55.75 87 VAL A CA 1
ATOM 665 C C . VAL A 1 87 ? 9.696 -13.283 -28.628 1.00 55.75 87 VAL A C 1
ATOM 667 O O . VAL A 1 87 ? 9.658 -14.285 -29.335 1.00 55.75 87 VAL A O 1
ATOM 670 N N . ALA A 1 88 ? 10.004 -13.375 -27.312 1.00 46.09 88 ALA A N 1
ATOM 671 C CA . ALA A 1 88 ? 10.463 -14.659 -26.711 1.00 46.09 88 ALA A CA 1
ATOM 672 C C . ALA A 1 88 ? 10.265 -14.849 -25.148 1.00 46.09 88 ALA A C 1
ATOM 674 O O . ALA A 1 88 ? 10.741 -14.005 -24.405 1.00 46.09 88 ALA A O 1
ATOM 675 N N . ASP A 1 89 ? 9.612 -15.930 -24.616 1.00 38.91 89 ASP A N 1
ATOM 676 C CA . ASP A 1 89 ? 9.293 -16.177 -23.149 1.00 38.91 89 ASP A CA 1
ATOM 677 C C . ASP A 1 89 ? 9.614 -17.571 -22.469 1.00 38.91 89 ASP A C 1
ATOM 679 O O . ASP A 1 89 ? 10.244 -17.621 -21.422 1.00 38.91 89 ASP A O 1
ATOM 683 N N . SER A 1 90 ? 9.232 -18.730 -23.031 1.00 37.81 90 SER A N 1
ATOM 684 C CA . SER A 1 90 ? 9.482 -20.148 -22.626 1.00 37.81 90 SER A CA 1
ATOM 685 C C . SER A 1 90 ? 8.556 -20.863 -21.629 1.00 37.81 90 SER A C 1
ATOM 687 O O . SER A 1 90 ? 8.646 -22.097 -21.541 1.00 37.81 90 SER A O 1
ATOM 689 N N . THR A 1 91 ? 7.636 -20.187 -20.941 1.00 39.78 91 THR A N 1
ATOM 690 C CA . THR A 1 91 ? 6.510 -20.859 -20.264 1.00 39.78 91 THR A CA 1
ATOM 691 C C . THR A 1 91 ? 5.245 -20.679 -21.110 1.00 39.78 91 THR A C 1
ATOM 693 O O . THR A 1 91 ? 5.146 -19.783 -21.929 1.00 39.78 91 THR A O 1
ATOM 696 N N . VAL A 1 92 ? 4.228 -21.535 -20.987 1.00 55.41 92 VAL A N 1
ATOM 697 C CA . VAL A 1 92 ? 2.941 -21.219 -21.640 1.00 55.41 92 VAL A CA 1
ATOM 698 C C . VAL A 1 92 ? 2.188 -20.241 -20.740 1.00 55.41 92 VAL A C 1
ATOM 700 O O . VAL A 1 92 ? 1.283 -20.632 -20.002 1.00 55.41 92 VAL A O 1
ATOM 703 N N . ILE A 1 93 ? 2.619 -18.978 -20.756 1.00 58.72 93 ILE A N 1
ATOM 704 C CA . ILE A 1 93 ? 1.912 -17.858 -20.137 1.00 58.72 93 ILE A CA 1
ATOM 705 C C . ILE A 1 93 ? 1.268 -16.996 -21.218 1.00 58.72 93 ILE A C 1
ATOM 707 O O . ILE A 1 93 ? 1.865 -16.681 -22.243 1.00 58.72 93 ILE A O 1
ATOM 711 N N . LYS A 1 94 ? 0.020 -16.596 -20.982 1.00 75.12 94 LYS A N 1
ATOM 712 C CA . LYS A 1 94 ? -0.668 -15.631 -21.834 1.00 75.12 94 LYS A CA 1
ATOM 713 C C . LYS A 1 94 ? -0.401 -14.233 -21.285 1.00 75.12 94 LYS A C 1
ATOM 715 O O . LYS A 1 94 ? -0.979 -13.862 -20.268 1.00 75.12 94 LYS A O 1
ATOM 720 N N . THR A 1 95 ? 0.482 -13.486 -21.944 1.00 75.94 95 THR A N 1
ATOM 721 C CA . THR A 1 95 ? 0.950 -12.167 -21.482 1.00 75.94 95 THR A CA 1
ATOM 722 C C . THR A 1 95 ? -0.112 -11.072 -21.599 1.00 75.94 95 THR A C 1
ATOM 724 O O . THR A 1 95 ? -0.124 -10.145 -20.794 1.00 75.94 95 THR A O 1
ATOM 727 N N . GLN A 1 96 ? -1.029 -11.177 -22.569 1.00 77.38 96 GLN A N 1
ATOM 728 C CA . GLN A 1 96 ? -2.095 -10.197 -22.799 1.00 77.38 96 GLN A CA 1
ATOM 729 C C . GLN A 1 96 ? -3.345 -10.838 -23.430 1.00 77.38 96 GLN A C 1
ATOM 731 O O . GLN A 1 96 ? -3.327 -11.969 -23.921 1.00 77.38 96 GLN A O 1
ATOM 736 N N . GLN A 1 97 ? -4.462 -10.109 -23.419 1.00 84.69 97 GLN A N 1
ATOM 737 C CA . GLN A 1 97 ? -5.633 -10.400 -24.254 1.00 84.69 97 GLN A CA 1
ATOM 738 C C . GLN A 1 97 ? -5.562 -9.596 -25.563 1.00 84.69 97 GLN A C 1
ATOM 740 O O . GLN A 1 97 ? -4.850 -8.603 -25.642 1.00 84.69 97 GLN A O 1
ATOM 745 N N . ARG A 1 98 ? -6.358 -9.986 -26.566 1.00 84.81 98 ARG A N 1
ATOM 746 C CA . ARG A 1 98 ? -6.409 -9.363 -27.905 1.00 84.81 98 ARG A CA 1
ATOM 747 C C . ARG A 1 98 ? -6.698 -7.840 -27.985 1.00 84.81 98 ARG A C 1
ATOM 749 O O . ARG A 1 98 ? -6.295 -7.247 -28.988 1.00 84.81 98 ARG A O 1
ATOM 756 N N . PRO A 1 99 ? -7.396 -7.158 -27.048 1.00 85.50 99 PRO A N 1
ATOM 757 C CA . PRO A 1 99 ? -7.673 -5.722 -27.185 1.00 85.50 99 PRO A CA 1
ATOM 758 C C . PRO A 1 99 ? -6.411 -4.848 -27.270 1.00 85.50 99 PRO A C 1
ATOM 760 O O . PRO A 1 99 ? -5.479 -5.025 -26.495 1.00 85.50 99 PRO A O 1
ATOM 763 N N . ARG A 1 100 ? -6.416 -3.827 -28.147 1.00 76.88 100 ARG A N 1
ATOM 764 C CA . ARG A 1 100 ? -5.294 -2.869 -28.327 1.00 76.88 100 ARG A CA 1
ATOM 765 C C . ARG A 1 100 ? -4.904 -2.087 -27.060 1.00 76.88 100 ARG A C 1
ATOM 767 O O . ARG A 1 100 ? -3.856 -1.452 -27.043 1.00 76.88 100 ARG A O 1
ATOM 774 N N . LYS A 1 101 ? -5.764 -2.061 -26.039 1.00 77.19 101 LYS A N 1
ATOM 775 C CA . LYS A 1 101 ? -5.511 -1.423 -24.744 1.00 77.19 101 LYS A CA 1
ATOM 776 C C . LYS A 1 101 ? -5.843 -2.410 -23.634 1.00 77.19 101 LYS A C 1
ATOM 778 O O . LYS A 1 101 ? -6.956 -2.930 -23.587 1.00 77.19 101 LYS A O 1
ATOM 783 N N . SER A 1 102 ? -4.897 -2.607 -22.725 1.00 77.06 102 SER A N 1
ATOM 784 C CA . SER A 1 102 ? -5.079 -3.340 -21.478 1.00 77.06 102 SER A CA 1
ATOM 785 C C . SER A 1 102 ? -4.276 -2.642 -20.387 1.00 77.06 102 SER A C 1
ATOM 787 O O . SER A 1 102 ? -3.100 -2.363 -20.581 1.00 77.06 102 SER A O 1
ATOM 789 N N . SER A 1 103 ? -4.912 -2.379 -19.248 1.00 79.56 103 SER A N 1
ATOM 790 C CA . SER A 1 103 ? -4.263 -1.940 -18.004 1.00 79.56 103 SER A CA 1
ATOM 791 C C . SER A 1 103 ? -4.442 -2.990 -16.897 1.00 79.56 103 SER A C 1
ATOM 793 O O . SER A 1 103 ? -4.477 -2.667 -15.711 1.00 79.56 103 SER A O 1
ATOM 795 N N . ALA A 1 104 ? -4.663 -4.249 -17.289 1.00 76.81 104 ALA A N 1
ATOM 796 C CA . ALA A 1 104 ? -4.908 -5.368 -16.387 1.00 76.81 104 ALA A CA 1
ATOM 797 C C . ALA A 1 104 ? -3.581 -5.931 -15.848 1.00 76.81 104 ALA A C 1
ATOM 799 O O . ALA A 1 104 ? -3.146 -7.008 -16.249 1.00 76.81 104 ALA A O 1
ATOM 800 N N . GLY A 1 105 ? -2.944 -5.177 -14.949 1.00 81.94 105 GLY A N 1
ATOM 801 C CA . GLY A 1 105 ? -1.611 -5.481 -14.428 1.00 81.94 105 GLY A CA 1
ATOM 802 C C . GLY A 1 105 ? -0.488 -5.026 -15.366 1.00 81.94 105 GLY A C 1
ATOM 803 O O . GLY A 1 105 ? -0.690 -4.172 -16.229 1.00 81.94 105 GLY A O 1
ATOM 804 N N . TYR A 1 106 ? 0.707 -5.579 -15.161 1.00 75.81 106 TYR A N 1
ATOM 805 C CA . TYR A 1 106 ? 1.910 -5.223 -15.915 1.00 75.81 106 TYR A CA 1
ATOM 806 C C . TYR A 1 106 ? 1.857 -5.721 -17.365 1.00 75.81 106 TYR A C 1
ATOM 808 O O . TYR A 1 106 ? 1.365 -6.819 -17.631 1.00 75.81 106 TYR A O 1
ATOM 816 N N . ASP A 1 107 ? 2.424 -4.950 -18.298 1.00 83.56 107 ASP A N 1
ATOM 817 C CA . ASP A 1 107 ? 2.602 -5.394 -19.683 1.00 83.56 107 ASP A CA 1
ATOM 818 C C . ASP A 1 107 ? 3.767 -6.389 -19.778 1.00 83.56 107 ASP A C 1
ATOM 820 O O . ASP A 1 107 ? 4.894 -6.055 -20.143 1.00 83.56 107 ASP A O 1
ATOM 824 N N . LEU A 1 108 ? 3.482 -7.645 -19.431 1.00 83.12 108 LEU A N 1
ATOM 825 C CA . LEU A 1 108 ? 4.450 -8.732 -19.543 1.00 83.12 108 LEU A CA 1
ATOM 826 C C . LEU A 1 108 ? 4.868 -8.980 -20.999 1.00 83.12 108 LEU A C 1
ATOM 828 O O . LEU A 1 108 ? 5.948 -9.505 -21.225 1.00 83.12 108 LEU A O 1
ATOM 832 N N . THR A 1 109 ? 4.080 -8.571 -22.000 1.00 83.44 109 THR A N 1
ATOM 833 C CA . THR A 1 109 ? 4.473 -8.717 -23.413 1.00 83.44 109 THR A CA 1
ATOM 834 C C . THR A 1 109 ? 5.700 -7.861 -23.712 1.00 83.44 109 THR A C 1
ATOM 836 O O . THR A 1 109 ? 6.637 -8.331 -24.355 1.00 83.44 109 THR A O 1
ATOM 839 N N . LYS A 1 110 ? 5.742 -6.635 -23.174 1.00 83.56 110 LYS A N 1
ATOM 840 C CA . LYS A 1 110 ? 6.896 -5.730 -23.282 1.00 83.56 110 LYS A CA 1
ATOM 841 C C . LYS A 1 110 ? 8.153 -6.220 -22.561 1.00 83.56 110 LYS A C 1
ATOM 843 O O . LYS A 1 110 ? 9.231 -5.778 -22.929 1.00 83.56 110 LYS A O 1
ATOM 848 N N . LEU A 1 111 ? 8.034 -7.137 -21.599 1.00 82.06 111 LEU A N 1
ATOM 849 C CA . LEU A 1 111 ? 9.187 -7.778 -20.956 1.00 82.06 111 LEU A CA 1
ATOM 850 C C . LEU A 1 111 ? 9.844 -8.849 -21.852 1.00 82.06 111 LEU A C 1
ATOM 852 O O . LEU A 1 111 ? 11.031 -9.119 -21.705 1.00 82.06 111 LEU A O 1
ATOM 856 N N . PHE A 1 112 ? 9.084 -9.465 -22.765 1.00 79.19 112 PHE A N 1
ATOM 857 C CA . PHE A 1 112 ? 9.554 -10.566 -23.620 1.00 79.19 112 PHE A CA 1
ATOM 858 C C . PHE A 1 112 ? 9.901 -10.154 -25.051 1.00 79.19 112 PHE A C 1
ATOM 860 O O . PHE A 1 112 ? 10.747 -10.795 -25.685 1.00 79.19 112 PHE A O 1
ATOM 867 N N . ILE A 1 113 ? 9.286 -9.079 -25.552 1.00 82.31 113 ILE A N 1
ATOM 868 C CA . ILE A 1 113 ? 9.818 -8.302 -26.679 1.00 82.31 113 ILE A CA 1
ATOM 869 C C . ILE A 1 113 ? 11.239 -7.848 -26.303 1.00 82.31 113 ILE A C 1
ATOM 871 O O . ILE A 1 113 ? 11.484 -7.506 -25.149 1.00 82.31 113 ILE A O 1
ATOM 875 N N . THR A 1 114 ? 12.181 -7.915 -27.251 1.00 77.31 114 THR A N 1
ATOM 876 C CA . THR A 1 114 ? 13.610 -7.570 -27.053 1.00 77.31 114 THR A CA 1
ATOM 877 C C . THR A 1 114 ? 14.321 -8.281 -25.883 1.00 77.31 114 THR A C 1
ATOM 879 O O . THR A 1 114 ? 15.391 -7.861 -25.467 1.00 77.31 114 THR A O 1
ATOM 882 N N . SER A 1 115 ? 13.791 -9.401 -25.369 1.00 79.69 115 SER A N 1
ATOM 883 C CA . SER A 1 115 ? 14.487 -10.216 -24.351 1.00 79.69 115 SER A CA 1
ATOM 884 C C . SER A 1 115 ? 15.563 -11.153 -24.928 1.00 79.69 115 SER A C 1
ATOM 886 O O . SER A 1 115 ? 16.247 -11.852 -24.175 1.00 79.69 115 SER A O 1
ATOM 888 N N . GLU A 1 116 ? 15.687 -11.206 -26.261 1.00 81.38 116 GLU A N 1
ATOM 889 C CA . GLU A 1 116 ? 16.718 -11.944 -27.015 1.00 81.38 116 GLU A CA 1
ATOM 890 C C . GLU A 1 116 ? 16.842 -13.437 -26.661 1.00 81.38 116 GLU A C 1
ATOM 892 O O . GLU A 1 116 ? 17.901 -14.055 -26.780 1.00 81.38 116 GLU A O 1
ATOM 897 N N . GLY A 1 117 ? 15.751 -14.046 -26.197 1.00 76.88 117 GLY A N 1
ATOM 898 C CA . GLY A 1 117 ? 15.755 -15.444 -25.781 1.00 76.88 117 GLY A CA 1
ATOM 899 C C . GLY A 1 117 ? 16.240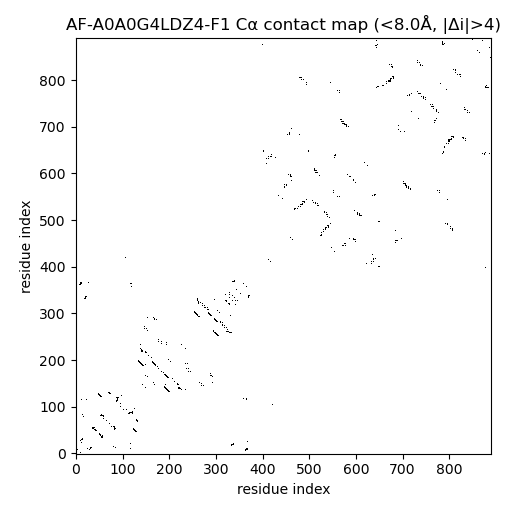 -15.691 -24.348 1.00 76.88 117 GLY A C 1
ATOM 900 O O . GLY A 1 117 ? 16.221 -16.835 -23.905 1.00 76.88 117 GLY A O 1
ATOM 901 N N . THR A 1 118 ? 16.664 -14.659 -23.609 1.00 78.81 118 THR A N 1
ATOM 902 C CA . THR A 1 118 ? 17.254 -14.804 -22.261 1.00 78.81 118 THR A CA 1
ATOM 903 C C . THR A 1 118 ? 16.220 -14.988 -21.152 1.00 78.81 118 THR A C 1
ATOM 905 O O . THR A 1 118 ? 16.514 -15.622 -20.137 1.00 78.81 118 THR A O 1
ATOM 908 N N . LEU A 1 119 ? 15.002 -14.478 -21.358 1.00 77.31 119 LEU A N 1
ATOM 909 C CA . LEU A 1 119 ? 13.852 -14.753 -20.498 1.00 77.31 119 LEU A CA 1
ATOM 910 C C . LEU A 1 119 ? 13.086 -15.982 -21.024 1.00 77.31 119 LEU A C 1
ATOM 912 O O . LEU A 1 119 ? 12.833 -16.898 -20.241 1.00 77.31 119 LEU A O 1
ATOM 916 N N . GLY A 1 120 ? 12.909 -16.109 -22.352 1.00 76.94 120 GLY A N 1
ATOM 917 C CA . GLY A 1 120 ? 12.887 -17.429 -23.003 1.00 76.94 120 GLY A CA 1
ATOM 918 C C . GLY A 1 120 ? 12.356 -17.497 -24.445 1.00 76.94 120 GLY A C 1
ATOM 919 O O . GLY A 1 120 ? 12.810 -16.747 -25.277 1.00 76.94 120 GLY A O 1
ATOM 920 N N . MET A 1 121 ? 11.443 -18.420 -24.785 1.00 78.31 121 MET A N 1
ATOM 921 C CA . MET A 1 121 ? 10.948 -18.769 -26.141 1.00 78.31 121 MET A CA 1
ATOM 922 C C . MET A 1 121 ? 9.442 -18.507 -26.380 1.00 78.31 121 MET A C 1
ATOM 924 O O . MET A 1 121 ? 8.610 -19.037 -25.644 1.00 78.31 121 MET A O 1
ATOM 928 N N . VAL A 1 122 ? 9.024 -17.782 -27.422 1.00 81.19 122 VAL A N 1
ATOM 929 C CA . VAL A 1 122 ? 7.578 -17.569 -27.681 1.00 81.19 122 VAL A CA 1
ATOM 930 C C . VAL A 1 122 ? 6.902 -18.796 -28.288 1.00 81.19 122 VAL A C 1
ATOM 932 O O . VAL A 1 122 ? 7.335 -19.317 -29.309 1.00 81.19 122 VAL A O 1
ATOM 935 N N . THR A 1 123 ? 5.807 -19.216 -27.644 1.00 84.06 123 THR A N 1
ATOM 936 C CA . THR A 1 123 ? 4.812 -20.209 -28.107 1.00 84.06 123 THR A CA 1
ATOM 937 C C . THR A 1 123 ? 4.122 -19.886 -29.436 1.00 84.06 123 THR A C 1
ATOM 939 O O . THR A 1 123 ? 3.991 -20.702 -30.345 1.00 84.06 123 THR A O 1
ATOM 942 N N . GLU A 1 124 ? 3.576 -18.673 -29.434 1.00 87.38 124 GLU A N 1
ATOM 943 C CA . GLU A 1 124 ? 2.468 -18.164 -30.237 1.00 87.38 124 GLU A CA 1
ATOM 944 C C . GLU A 1 124 ? 2.460 -16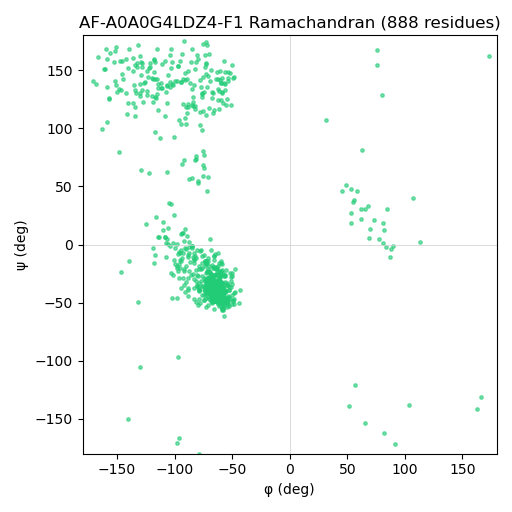.638 -30.043 1.00 87.38 124 GLU A C 1
ATOM 946 O O . GLU A 1 124 ? 2.645 -16.169 -28.917 1.00 87.38 124 GLU A O 1
ATOM 951 N N . ALA A 1 125 ? 2.245 -15.863 -31.103 1.00 88.19 125 ALA A N 1
ATOM 952 C CA . ALA A 1 125 ? 2.164 -14.407 -31.049 1.00 88.19 125 ALA A CA 1
ATOM 953 C C . ALA A 1 125 ? 0.833 -13.921 -31.636 1.00 88.19 125 ALA A C 1
ATOM 955 O O . ALA A 1 125 ? 0.448 -14.320 -32.732 1.00 88.19 125 ALA A O 1
ATOM 956 N N . THR A 1 126 ? 0.142 -13.026 -30.924 1.00 90.06 126 THR A N 1
ATOM 957 C CA . THR A 1 126 ? -0.961 -12.236 -31.493 1.00 90.06 126 THR A CA 1
ATOM 958 C C . THR A 1 126 ? -0.385 -10.931 -32.033 1.00 90.06 126 THR A C 1
ATOM 960 O O . THR A 1 126 ? 0.005 -10.060 -31.257 1.00 90.06 126 THR A O 1
ATOM 963 N N . LEU A 1 127 ? -0.336 -10.788 -33.353 1.00 90.06 127 LEU A N 1
ATOM 964 C CA . LEU A 1 127 ? 0.175 -9.602 -34.032 1.00 90.06 127 LEU A CA 1
ATOM 965 C C . LEU A 1 127 ? -0.981 -8.684 -34.431 1.00 90.06 127 LEU A C 1
ATOM 967 O O . LEU A 1 127 ? -2.026 -9.149 -34.891 1.00 90.06 127 LEU A O 1
ATOM 971 N N . LYS A 1 128 ? -0.788 -7.367 -34.296 1.00 91.31 128 LYS A N 1
ATOM 972 C CA . LYS A 1 128 ? -1.694 -6.387 -34.903 1.00 91.31 128 LYS A CA 1
ATOM 973 C C . LYS A 1 128 ? -1.297 -6.159 -36.354 1.00 91.31 128 LYS A C 1
ATOM 975 O O . LYS A 1 128 ? -0.145 -5.852 -36.646 1.00 91.31 128 LYS A O 1
ATOM 980 N N . VAL A 1 129 ? -2.277 -6.307 -37.234 1.00 92.50 129 VAL A N 1
ATOM 981 C CA . VAL A 1 129 ? -2.160 -6.016 -38.663 1.00 92.50 129 VAL A CA 1
ATOM 982 C C . VAL A 1 129 ? -2.847 -4.687 -38.960 1.00 92.50 129 VAL A C 1
ATOM 984 O O . VAL A 1 129 ? -3.558 -4.124 -38.120 1.00 92.50 129 VAL A O 1
ATOM 987 N N . THR A 1 130 ? -2.625 -4.156 -40.151 1.00 92.00 130 THR A N 1
ATOM 988 C CA . THR A 1 130 ? -3.310 -2.963 -40.645 1.00 92.00 130 THR A CA 1
ATOM 989 C C . THR A 1 130 ? -3.867 -3.222 -42.038 1.00 92.00 130 THR A C 1
ATOM 991 O O . THR A 1 130 ? -3.472 -4.172 -42.709 1.00 92.00 130 THR A O 1
ATOM 994 N N . VAL A 1 131 ? -4.805 -2.385 -42.467 1.00 92.88 131 VAL A N 1
ATOM 995 C CA . VAL A 1 131 ? -5.342 -2.416 -43.830 1.00 92.88 131 VAL A CA 1
ATOM 996 C C . VAL A 1 131 ? -4.256 -1.950 -44.802 1.00 92.88 131 VAL A C 1
ATOM 998 O O . VAL A 1 131 ? -3.522 -1.008 -44.485 1.00 92.88 131 VAL A O 1
ATOM 1001 N N . LEU A 1 132 ? -4.154 -2.583 -45.974 1.00 90.06 132 LEU A N 1
ATOM 1002 C CA . LEU A 1 132 ? -3.274 -2.106 -47.044 1.00 90.06 132 LEU A CA 1
ATOM 1003 C C . LEU A 1 132 ? -3.628 -0.647 -47.405 1.00 90.06 132 LEU A C 1
ATOM 1005 O O . LEU A 1 132 ? -4.812 -0.320 -47.556 1.00 90.06 132 LEU A O 1
ATOM 1009 N N . PRO A 1 133 ? -2.637 0.255 -47.527 1.00 88.88 133 PRO A N 1
ATOM 1010 C CA . PRO A 1 133 ? -2.887 1.642 -47.902 1.00 88.88 133 PRO A CA 1
ATOM 1011 C C . PRO A 1 133 ? -3.466 1.722 -49.320 1.00 88.88 133 PRO A C 1
ATOM 1013 O O . PRO A 1 133 ? -3.045 0.997 -50.217 1.00 88.88 133 PRO A O 1
ATOM 1016 N N . GLN A 1 134 ? -4.405 2.647 -49.540 1.00 88.94 134 GLN A N 1
ATOM 1017 C CA . GLN A 1 134 ? -5.046 2.844 -50.852 1.00 88.94 134 GLN A CA 1
ATOM 1018 C C . GLN A 1 134 ? -4.057 3.311 -51.929 1.00 88.94 134 GLN A C 1
ATOM 1020 O O . GLN A 1 134 ? -4.290 3.119 -53.119 1.00 88.94 134 GLN A O 1
ATOM 1025 N N . SER A 1 135 ? -2.983 3.975 -51.509 1.00 90.50 135 SER A N 1
ATOM 1026 C CA . SER A 1 135 ? -1.889 4.423 -52.354 1.00 90.50 135 SER A CA 1
ATOM 1027 C C . SER A 1 135 ? -0.587 4.366 -51.561 1.00 90.50 135 SER A C 1
ATOM 1029 O O . SER A 1 135 ? -0.524 4.847 -50.426 1.00 90.50 135 SER A O 1
ATOM 1031 N N . THR A 1 136 ? 0.446 3.796 -52.176 1.00 92.00 136 THR A N 1
ATOM 1032 C CA . THR A 1 136 ? 1.845 3.981 -51.784 1.00 92.00 136 THR A CA 1
ATOM 1033 C C . THR A 1 136 ? 2.566 4.794 -52.844 1.00 92.00 136 THR A C 1
ATOM 1035 O O . THR A 1 136 ? 2.174 4.775 -54.014 1.00 92.00 136 THR A O 1
ATOM 1038 N N . SER A 1 137 ? 3.642 5.469 -52.449 1.00 93.50 137 SER A N 1
ATOM 1039 C CA . SER A 1 137 ? 4.673 5.877 -53.399 1.00 93.50 137 SER A CA 1
ATOM 1040 C C . SER A 1 137 ? 6.055 5.975 -52.756 1.00 93.50 137 SER A C 1
ATOM 1042 O O . SER A 1 137 ? 6.192 5.881 -51.536 1.00 93.50 137 SER A O 1
ATOM 1044 N N . VAL A 1 138 ? 7.073 6.142 -53.594 1.00 95.56 138 VAL A N 1
ATOM 1045 C CA . VAL A 1 138 ? 8.483 6.279 -53.241 1.00 95.56 138 VAL A CA 1
ATOM 1046 C C . VAL A 1 138 ? 9.020 7.564 -53.867 1.00 95.56 138 VAL A C 1
ATOM 1048 O O . VAL A 1 138 ? 8.692 7.881 -55.011 1.00 95.56 138 VAL A O 1
ATOM 1051 N N . ALA A 1 139 ? 9.858 8.287 -53.128 1.00 96.12 139 ALA A N 1
ATOM 1052 C CA . ALA A 1 139 ? 10.703 9.344 -53.672 1.00 96.12 139 ALA A CA 1
ATOM 1053 C C . ALA A 1 139 ? 12.158 9.145 -53.248 1.00 96.12 139 ALA A C 1
ATOM 1055 O O . ALA A 1 139 ? 12.424 8.559 -52.200 1.00 96.12 139 ALA A O 1
ATOM 1056 N N . ILE A 1 140 ? 13.083 9.692 -54.027 1.00 96.81 140 ILE A N 1
ATOM 1057 C CA . ILE A 1 140 ? 14.490 9.835 -53.658 1.00 96.81 140 ILE A CA 1
ATOM 1058 C C . ILE A 1 140 ? 14.905 11.304 -53.714 1.00 96.81 140 ILE A C 1
ATOM 1060 O O . ILE A 1 140 ? 14.350 12.085 -54.486 1.00 96.81 140 ILE A O 1
ATOM 1064 N N . SER A 1 141 ? 15.889 11.681 -52.903 1.00 97.81 141 SER A N 1
ATOM 1065 C CA . SER A 1 141 ? 16.451 13.032 -52.882 1.00 97.81 141 SER A CA 1
ATOM 1066 C C . SER A 1 141 ? 17.962 12.972 -52.703 1.00 97.81 141 SER A C 1
ATOM 1068 O O . SER A 1 141 ? 18.432 12.439 -51.696 1.00 97.81 141 SER A O 1
ATOM 1070 N N . THR A 1 142 ? 18.723 13.537 -53.643 1.00 97.94 142 THR A N 1
ATOM 1071 C CA . THR A 1 142 ? 20.194 13.573 -53.574 1.00 97.94 142 THR A CA 1
ATOM 1072 C C . THR A 1 142 ? 20.690 14.838 -52.874 1.00 97.94 142 THR A C 1
ATOM 1074 O O . THR A 1 142 ? 20.051 15.889 -52.950 1.00 97.94 142 THR A O 1
ATOM 1077 N N . PHE A 1 143 ? 21.812 14.756 -52.155 1.00 97.88 143 PHE A N 1
ATOM 1078 C CA . PHE A 1 143 ? 22.360 15.850 -51.346 1.00 97.88 143 PHE A CA 1
ATOM 1079 C C . PHE A 1 143 ? 23.879 15.987 -51.517 1.00 97.88 143 PHE A C 1
ATOM 1081 O O . PHE A 1 143 ? 24.577 14.984 -51.634 1.00 97.88 143 PHE A O 1
ATOM 1088 N N . PRO A 1 144 ? 24.443 17.207 -51.407 1.00 96.06 144 PRO A N 1
ATOM 1089 C CA . PRO A 1 144 ? 25.873 17.439 -51.618 1.00 96.06 144 PRO A CA 1
ATOM 1090 C C . PRO A 1 144 ? 26.758 16.919 -50.472 1.00 96.06 144 PRO A C 1
ATOM 1092 O O . PRO A 1 144 ? 27.976 16.847 -50.619 1.00 96.06 144 PRO A O 1
ATOM 1095 N N . SER A 1 145 ? 26.185 16.593 -49.307 1.00 95.25 145 SER A N 1
ATOM 1096 C CA . SER A 1 145 ? 26.892 15.882 -48.235 1.00 95.25 145 SER A CA 1
ATOM 1097 C C . SER A 1 145 ? 25.929 15.182 -47.276 1.00 95.25 145 SER A C 1
ATOM 1099 O O . SER A 1 145 ? 24.767 15.572 -47.142 1.00 95.25 145 SER A O 1
ATOM 1101 N N . ILE A 1 146 ? 26.439 14.184 -46.545 1.00 94.25 146 ILE A N 1
ATOM 1102 C CA . ILE A 1 146 ? 25.652 13.359 -45.615 1.00 94.25 146 ILE A CA 1
ATOM 1103 C C . ILE A 1 146 ? 25.006 14.197 -44.495 1.00 94.25 146 ILE A C 1
ATOM 1105 O O . ILE A 1 146 ? 23.911 13.889 -44.034 1.00 94.25 146 ILE A O 1
ATOM 1109 N N . ARG A 1 147 ? 25.627 15.330 -44.132 1.00 94.12 147 ARG A N 1
ATOM 1110 C CA . ARG A 1 147 ? 25.076 16.303 -43.177 1.00 94.12 147 ARG A CA 1
ATOM 1111 C C . ARG A 1 147 ? 23.832 17.017 -43.711 1.00 94.12 147 ARG A C 1
ATOM 1113 O O . ARG A 1 147 ? 22.910 17.253 -42.942 1.00 94.12 147 ARG A O 1
ATOM 1120 N N . HIS A 1 148 ? 23.785 17.358 -45.002 1.00 95.81 148 HIS A N 1
ATOM 1121 C CA . HIS A 1 148 ? 22.598 17.980 -45.605 1.00 95.81 148 HIS A CA 1
ATOM 1122 C C . HIS A 1 148 ? 21.423 16.996 -45.641 1.00 95.81 148 HIS A C 1
ATOM 1124 O O . HIS A 1 148 ? 20.314 17.365 -45.259 1.00 95.81 148 HIS A O 1
ATOM 1130 N N . ALA A 1 149 ? 21.694 15.734 -45.995 1.00 96.38 149 ALA A N 1
ATOM 1131 C CA . ALA A 1 149 ? 20.714 14.654 -45.931 1.00 96.38 149 ALA A CA 1
ATOM 1132 C C . ALA A 1 149 ? 20.180 14.462 -44.496 1.00 96.38 149 ALA A C 1
ATOM 1134 O O . ALA A 1 149 ? 18.985 14.616 -44.266 1.00 96.38 149 ALA A O 1
ATOM 1135 N N . ALA A 1 150 ? 21.044 14.241 -43.499 1.00 94.50 150 ALA A N 1
ATOM 1136 C CA . ALA A 1 150 ? 20.609 14.059 -42.108 1.00 94.50 150 ALA A CA 1
ATOM 1137 C C . ALA A 1 150 ? 19.857 15.285 -41.537 1.00 94.50 150 ALA A C 1
ATOM 1139 O O . ALA A 1 150 ? 18.841 15.130 -40.860 1.00 94.50 150 ALA A O 1
ATOM 1140 N N . ASN A 1 151 ? 20.284 16.511 -41.872 1.00 94.62 151 ASN A N 1
ATOM 1141 C CA . ASN A 1 151 ? 19.557 17.737 -41.517 1.00 94.62 151 ASN A CA 1
ATOM 1142 C C . ASN A 1 151 ? 18.151 17.793 -42.144 1.00 94.62 151 ASN A C 1
ATOM 1144 O O . ASN A 1 151 ? 17.224 18.309 -41.519 1.00 94.62 151 ASN A O 1
ATOM 1148 N N . CYS A 1 152 ? 17.978 17.289 -43.372 1.00 95.94 152 CYS A N 1
ATOM 1149 C CA . CYS A 1 152 ? 16.668 17.198 -44.013 1.00 95.94 152 CYS A CA 1
ATOM 1150 C C . CYS A 1 152 ? 15.740 16.252 -43.242 1.00 95.94 152 CYS A C 1
ATOM 1152 O O . CYS A 1 152 ? 14.609 16.634 -42.943 1.00 95.94 152 CYS A O 1
ATOM 1154 N N . VAL A 1 153 ? 16.231 15.073 -42.841 1.00 94.69 153 VAL A N 1
ATOM 1155 C CA . VAL A 1 153 ? 15.459 14.106 -42.039 1.00 94.69 153 VAL A CA 1
ATOM 1156 C C . VAL A 1 153 ? 14.955 14.748 -40.748 1.00 94.69 153 VAL A C 1
ATOM 1158 O O . VAL A 1 153 ? 13.753 14.717 -40.480 1.00 94.69 153 VAL A O 1
ATOM 1161 N N . ALA A 1 154 ? 15.838 15.421 -40.002 1.00 90.88 154 ALA A N 1
ATOM 1162 C CA . ALA A 1 154 ? 15.471 16.089 -38.755 1.00 90.88 154 ALA A CA 1
ATOM 1163 C C . ALA A 1 154 ? 14.372 17.156 -38.955 1.00 90.88 154 ALA A C 1
ATOM 1165 O O . ALA A 1 154 ? 13.484 17.293 -38.111 1.00 90.88 154 ALA A O 1
ATOM 1166 N N . LYS A 1 155 ? 14.371 17.877 -40.090 1.00 92.19 155 LYS A N 1
ATOM 1167 C CA . LYS A 1 155 ? 13.289 18.814 -40.448 1.00 92.19 155 LYS A CA 1
ATOM 1168 C C . LYS A 1 155 ? 11.995 18.112 -40.860 1.00 92.19 155 LYS A C 1
ATOM 1170 O O . LYS A 1 155 ? 10.932 18.562 -40.450 1.00 92.19 155 LYS A O 1
ATOM 1175 N N . VAL A 1 156 ? 12.057 17.048 -41.665 1.00 93.75 156 VAL A N 1
ATOM 1176 C CA . VAL A 1 156 ? 10.869 16.300 -42.128 1.00 93.75 156 VAL A CA 1
ATOM 1177 C C . VAL A 1 156 ? 10.137 15.663 -40.945 1.00 93.75 156 VAL A C 1
ATOM 1179 O O . VAL A 1 156 ? 8.925 15.840 -40.809 1.00 93.75 156 VAL A O 1
ATOM 1182 N N . VAL A 1 157 ? 10.879 15.005 -40.048 1.00 91.31 157 VAL A N 1
ATOM 1183 C CA . VAL A 1 157 ? 10.337 14.427 -38.809 1.00 91.31 157 VAL A CA 1
ATOM 1184 C C . VAL A 1 157 ? 9.871 15.534 -37.856 1.00 91.31 157 VAL A C 1
ATOM 1186 O O . VAL A 1 157 ? 8.751 15.479 -37.350 1.00 91.31 157 VAL A O 1
ATOM 1189 N N . GLY A 1 158 ? 10.674 16.587 -37.660 1.00 89.19 158 GLY A N 1
ATOM 1190 C CA . GLY A 1 158 ? 10.335 17.723 -36.793 1.00 89.19 158 GLY A CA 1
ATOM 1191 C C . GLY A 1 158 ? 9.118 18.539 -37.252 1.00 89.19 158 GLY A C 1
ATOM 1192 O O . GLY A 1 158 ? 8.434 19.137 -36.423 1.00 89.19 158 GLY A O 1
ATOM 1193 N N . ALA A 1 159 ? 8.799 18.528 -38.549 1.00 92.69 159 ALA A N 1
ATOM 1194 C CA . ALA A 1 159 ? 7.577 19.107 -39.109 1.00 92.69 159 ALA A CA 1
ATOM 1195 C C . ALA A 1 159 ? 6.323 18.233 -38.887 1.00 92.69 159 ALA A C 1
ATOM 1197 O O . ALA A 1 159 ? 5.219 18.653 -39.233 1.00 92.69 159 ALA A O 1
ATOM 1198 N N . GLY A 1 160 ? 6.467 17.027 -38.322 1.00 90.00 160 GLY A N 1
ATOM 1199 C CA . GLY A 1 160 ? 5.359 16.110 -38.047 1.00 90.00 160 GLY A CA 1
ATOM 1200 C C . GLY A 1 160 ? 4.773 15.439 -39.294 1.00 90.00 160 GLY A C 1
ATOM 1201 O O . GLY A 1 160 ? 3.625 14.991 -39.266 1.00 90.00 160 GLY A O 1
ATOM 1202 N N . ILE A 1 161 ? 5.524 15.374 -40.399 1.00 90.56 161 ILE A N 1
ATOM 1203 C CA . ILE A 1 161 ? 5.055 14.739 -41.635 1.00 90.56 161 ILE A CA 1
ATOM 1204 C C . ILE A 1 161 ? 5.102 13.220 -41.459 1.00 90.56 161 ILE A C 1
ATOM 1206 O O . ILE A 1 161 ? 6.170 12.626 -41.352 1.00 90.56 161 ILE A O 1
ATOM 1210 N N . SER A 1 162 ? 3.929 12.585 -41.473 1.00 83.56 162 SER A N 1
ATOM 1211 C CA . SER A 1 162 ? 3.770 11.132 -41.314 1.00 83.56 162 SER A CA 1
ATOM 1212 C C . SER A 1 162 ? 4.171 10.344 -42.574 1.00 83.56 162 SER A C 1
ATOM 1214 O O . SER A 1 162 ? 3.326 9.747 -43.244 1.00 83.56 162 SER A O 1
ATOM 1216 N N . VAL A 1 163 ? 5.461 10.344 -42.897 1.00 90.69 163 VAL A N 1
ATOM 1217 C CA . VAL A 1 163 ? 6.086 9.441 -43.878 1.00 90.69 163 VAL A CA 1
ATOM 1218 C C . VAL A 1 163 ? 6.088 7.993 -43.370 1.00 90.69 163 VAL A C 1
ATOM 1220 O O . VAL A 1 163 ? 6.104 7.751 -42.168 1.00 90.69 163 VAL A O 1
ATOM 1223 N N . ALA A 1 164 ? 6.034 7.023 -44.285 1.00 90.31 164 ALA A N 1
ATOM 1224 C CA . ALA A 1 164 ? 5.970 5.596 -43.956 1.00 90.31 164 ALA A CA 1
ATOM 1225 C C . ALA A 1 164 ? 7.354 4.949 -43.765 1.00 90.31 164 ALA A C 1
ATOM 1227 O O . ALA A 1 164 ? 7.444 3.915 -43.114 1.00 90.31 164 ALA A O 1
ATOM 1228 N N . ALA A 1 165 ? 8.403 5.537 -44.348 1.00 92.25 165 ALA A N 1
ATOM 1229 C CA . ALA A 1 165 ? 9.809 5.250 -44.058 1.00 92.25 165 ALA A CA 1
ATOM 1230 C C . ALA A 1 165 ? 10.684 6.422 -44.537 1.00 92.25 165 ALA A C 1
ATOM 1232 O O . ALA A 1 165 ? 10.329 7.091 -45.518 1.00 92.25 165 ALA A O 1
ATOM 1233 N N . VAL A 1 166 ? 11.828 6.636 -43.881 1.00 95.44 166 VAL A N 1
ATOM 1234 C CA . VAL A 1 166 ? 12.910 7.509 -44.364 1.00 95.44 166 VAL A CA 1
ATOM 1235 C C . VAL A 1 166 ? 14.229 6.785 -44.178 1.00 95.44 166 VAL A C 1
ATOM 1237 O O . VAL A 1 166 ? 14.624 6.488 -43.052 1.00 95.44 166 VAL A O 1
ATOM 1240 N N . GLU A 1 167 ? 14.909 6.537 -45.287 1.00 95.69 167 GLU A N 1
ATOM 1241 C CA . GLU A 1 167 ? 16.161 5.795 -45.335 1.00 95.69 167 GLU A CA 1
ATOM 1242 C C . GLU A 1 167 ? 17.280 6.690 -45.870 1.00 95.69 167 GLU A C 1
ATOM 1244 O O . GLU A 1 167 ? 17.033 7.539 -46.728 1.00 95.69 167 GLU A O 1
ATOM 1249 N N . ILE A 1 168 ? 18.513 6.479 -45.413 1.00 96.69 168 ILE A N 1
ATOM 1250 C CA . ILE A 1 168 ? 19.714 7.126 -45.959 1.00 96.69 168 ILE A CA 1
ATOM 1251 C C . ILE A 1 168 ? 20.651 6.082 -46.553 1.00 96.69 168 ILE A C 1
ATOM 1253 O O . ILE A 1 168 ? 20.817 5.013 -45.970 1.00 96.69 168 ILE A O 1
ATOM 1257 N N . LEU A 1 169 ? 21.294 6.414 -47.670 1.00 97.38 169 LEU A N 1
ATOM 1258 C CA . LEU A 1 169 ? 22.502 5.758 -48.171 1.00 97.38 169 LEU A CA 1
ATOM 1259 C C . LEU A 1 169 ? 23.566 6.843 -48.401 1.00 97.38 169 LEU A C 1
ATOM 1261 O O . LEU A 1 169 ? 23.250 7.930 -48.894 1.00 97.38 169 LEU A O 1
ATOM 1265 N N . ASP A 1 170 ? 24.822 6.579 -48.042 1.00 96.94 170 ASP A N 1
ATOM 1266 C CA . ASP A 1 170 ? 25.922 7.517 -48.292 1.00 96.94 170 ASP A CA 1
ATOM 1267 C C . ASP A 1 170 ? 26.537 7.382 -49.696 1.00 96.94 170 ASP A C 1
ATOM 1269 O O . ASP A 1 170 ? 26.293 6.419 -50.418 1.00 96.94 170 ASP A O 1
ATOM 1273 N N . ASP A 1 171 ? 27.371 8.352 -50.089 1.00 96.00 171 ASP A N 1
ATOM 1274 C CA . ASP A 1 171 ? 28.086 8.349 -51.375 1.00 96.00 171 ASP A CA 1
ATOM 1275 C C . ASP A 1 171 ? 28.854 7.047 -51.649 1.00 96.00 171 ASP A C 1
ATOM 1277 O O . ASP A 1 171 ? 28.881 6.582 -52.792 1.00 96.00 171 ASP A O 1
ATOM 1281 N N . LEU A 1 172 ? 29.450 6.433 -50.619 1.00 95.50 172 LEU A N 1
ATOM 1282 C CA . LEU A 1 172 ? 30.170 5.177 -50.791 1.00 95.50 172 LEU A CA 1
ATOM 1283 C C . LEU A 1 172 ? 29.207 4.005 -51.009 1.00 95.50 172 LEU A C 1
ATOM 1285 O O . LEU A 1 172 ? 29.460 3.198 -51.901 1.00 95.50 172 LEU A O 1
ATOM 1289 N N . GLN A 1 173 ? 28.089 3.935 -50.279 1.00 96.19 173 GLN A N 1
ATOM 1290 C CA . GLN A 1 173 ? 27.044 2.938 -50.523 1.00 96.19 173 GLN A CA 1
ATOM 1291 C C . GLN A 1 173 ? 26.490 3.022 -51.954 1.00 96.19 173 GLN A C 1
ATOM 1293 O O . GLN A 1 173 ? 26.357 1.992 -52.616 1.00 96.19 173 GLN A O 1
ATOM 1298 N N . MET A 1 174 ? 26.223 4.234 -52.455 1.00 96.69 174 MET A N 1
ATOM 1299 C CA . MET A 1 174 ? 25.727 4.444 -53.823 1.00 96.69 174 MET A CA 1
ATOM 1300 C C . MET A 1 174 ? 26.763 4.025 -54.882 1.00 96.69 174 MET A C 1
ATOM 1302 O O . MET A 1 174 ? 26.420 3.325 -55.837 1.00 96.69 174 MET A O 1
ATOM 1306 N N . ARG A 1 175 ? 28.050 4.364 -54.686 1.00 96.06 175 ARG A N 1
ATOM 1307 C CA . ARG A 1 175 ? 29.158 3.883 -55.538 1.00 96.06 175 ARG A CA 1
ATOM 1308 C C . ARG A 1 175 ? 29.251 2.360 -55.558 1.00 96.06 175 ARG A C 1
ATOM 1310 O O . ARG A 1 175 ? 29.446 1.772 -56.617 1.00 96.06 175 ARG A O 1
ATOM 1317 N N . VAL A 1 176 ? 29.137 1.721 -54.398 1.00 95.31 176 VAL A N 1
ATOM 1318 C CA . VAL A 1 176 ? 29.240 0.264 -54.262 1.00 95.31 176 VAL A CA 1
ATOM 1319 C C . VAL A 1 176 ? 28.117 -0.446 -55.022 1.00 95.31 176 VAL A C 1
ATOM 1321 O O . VAL A 1 176 ? 28.403 -1.383 -55.760 1.00 95.31 176 VAL A O 1
ATOM 1324 N N . ILE A 1 177 ? 26.879 0.054 -54.942 1.00 95.50 177 ILE A N 1
ATOM 1325 C CA . ILE A 1 177 ? 25.732 -0.468 -55.710 1.00 95.50 177 ILE A CA 1
ATOM 1326 C C . ILE A 1 177 ? 25.978 -0.360 -57.226 1.00 95.50 177 ILE A C 1
ATOM 1328 O O . ILE A 1 177 ? 25.736 -1.323 -57.960 1.00 95.50 177 ILE A O 1
ATOM 1332 N N . ASN A 1 178 ? 26.511 0.776 -57.695 1.00 96.31 178 ASN A N 1
ATOM 1333 C CA . ASN A 1 178 ? 26.911 0.952 -59.096 1.00 96.31 178 ASN A CA 1
ATOM 1334 C C . ASN A 1 178 ? 28.020 -0.036 -59.504 1.00 96.31 178 ASN A C 1
ATOM 1336 O O . ASN A 1 178 ? 27.944 -0.650 -60.567 1.00 96.31 178 ASN A O 1
ATOM 1340 N N . GLN A 1 179 ? 29.050 -0.192 -58.666 1.00 94.62 179 GLN A N 1
ATOM 1341 C CA . GLN A 1 179 ? 30.212 -1.043 -58.930 1.00 94.62 179 GLN A CA 1
ATOM 1342 C C . GLN A 1 179 ? 29.845 -2.530 -59.028 1.00 94.62 179 GLN A C 1
ATOM 1344 O O . GLN A 1 179 ? 30.427 -3.247 -59.842 1.00 94.62 179 GLN A O 1
ATOM 1349 N N . THR A 1 180 ? 28.904 -3.001 -58.207 1.00 93.19 180 THR A N 1
ATOM 1350 C CA . THR A 1 180 ? 28.460 -4.403 -58.207 1.00 93.19 180 THR A CA 1
ATOM 1351 C C . THR A 1 180 ? 27.414 -4.709 -59.273 1.00 93.19 180 THR A C 1
ATOM 1353 O O . THR A 1 180 ? 27.185 -5.881 -59.565 1.00 93.19 180 THR A O 1
ATOM 1356 N N . GLY A 1 181 ? 26.777 -3.686 -59.855 1.00 91.38 181 GLY A N 1
ATOM 1357 C CA . GLY A 1 181 ? 25.671 -3.867 -60.795 1.00 91.38 181 GLY A CA 1
ATOM 1358 C C . GLY A 1 181 ? 24.431 -4.482 -60.140 1.00 91.38 181 GLY A C 1
ATOM 1359 O O . GLY A 1 181 ? 23.697 -5.218 -60.795 1.00 91.38 181 GLY A O 1
ATOM 1360 N N . SER A 1 182 ? 24.214 -4.225 -58.844 1.00 85.75 182 SER A N 1
ATOM 1361 C CA . SER A 1 182 ? 23.125 -4.846 -58.071 1.00 85.75 182 SER A CA 1
ATOM 1362 C C . SER A 1 182 ? 21.725 -4.329 -58.438 1.00 85.75 182 SER A C 1
ATOM 1364 O O . SER A 1 182 ? 20.734 -4.967 -58.098 1.00 85.75 182 SER A O 1
ATOM 1366 N N . THR A 1 183 ? 21.622 -3.195 -59.137 1.00 91.25 183 THR A N 1
ATOM 1367 C CA . THR A 1 183 ? 20.354 -2.564 -59.544 1.00 91.25 183 THR A CA 1
ATOM 1368 C C . THR A 1 183 ? 20.249 -2.408 -61.062 1.00 91.25 183 THR A C 1
ATOM 1370 O O . THR A 1 183 ? 21.256 -2.326 -61.762 1.00 91.25 183 THR A O 1
ATOM 1373 N N . SER A 1 184 ? 19.019 -2.314 -61.579 1.00 88.38 184 SER A N 1
ATOM 1374 C CA . SER A 1 184 ? 18.717 -2.095 -63.006 1.00 88.38 184 SER A CA 1
ATOM 1375 C C . SER A 1 184 ? 19.261 -0.773 -63.557 1.00 88.38 184 SER A C 1
ATOM 1377 O O . SER A 1 184 ? 19.666 -0.710 -64.719 1.00 88.38 184 SER A O 1
ATOM 1379 N N . ARG A 1 185 ? 19.268 0.277 -62.726 1.00 90.62 185 ARG A N 1
ATOM 1380 C CA . ARG A 1 185 ? 19.778 1.617 -63.046 1.00 90.62 185 ARG A CA 1
ATOM 1381 C C . ARG A 1 185 ? 21.091 1.920 -62.328 1.00 90.62 185 ARG A C 1
ATOM 1383 O O . ARG A 1 185 ? 21.390 1.339 -61.286 1.00 90.62 185 ARG A O 1
ATOM 1390 N N . SER A 1 186 ? 21.829 2.873 -62.893 1.00 91.69 186 SER A N 1
ATOM 1391 C CA . SER A 1 186 ? 22.967 3.535 -62.249 1.00 91.69 186 SER A CA 1
ATOM 1392 C C . SER A 1 186 ? 22.483 4.756 -61.460 1.00 91.69 186 SER A C 1
ATOM 1394 O O . SER A 1 186 ? 21.495 5.393 -61.841 1.00 91.69 186 SER A O 1
ATOM 1396 N N . TRP A 1 187 ? 23.180 5.084 -60.377 1.00 94.31 187 TRP A N 1
ATOM 1397 C CA . TRP A 1 187 ? 22.829 6.144 -59.431 1.00 94.31 187 TRP A CA 1
ATOM 1398 C C . TRP A 1 187 ? 23.895 7.240 -59.371 1.00 94.31 187 TRP A C 1
ATOM 1400 O O . TRP A 1 187 ? 25.064 7.005 -59.682 1.00 94.31 187 TRP A O 1
ATOM 1410 N N . GLU A 1 188 ? 23.514 8.433 -58.913 1.00 95.06 188 GLU A N 1
ATOM 1411 C CA . GLU A 1 188 ? 24.488 9.460 -58.532 1.00 95.06 188 GLU A CA 1
ATOM 1412 C C . GLU A 1 188 ? 25.254 9.000 -57.275 1.00 95.06 188 GLU A C 1
ATOM 1414 O O . GLU A 1 188 ? 24.649 8.580 -56.290 1.00 95.06 188 GLU A O 1
ATOM 1419 N N . GLU A 1 189 ? 26.589 9.080 -57.289 1.00 96.62 189 GLU A N 1
ATOM 1420 C CA . GLU A 1 189 ? 27.452 8.668 -56.166 1.00 96.62 189 GLU A CA 1
ATOM 1421 C C . GLU A 1 189 ? 27.510 9.733 -55.057 1.00 96.62 189 GLU A C 1
ATOM 1423 O O . GLU A 1 189 ? 28.576 10.230 -54.686 1.00 96.62 189 GLU A O 1
ATOM 1428 N N . VAL A 1 190 ? 26.341 10.129 -54.561 1.00 97.12 190 VAL A N 1
ATOM 1429 C CA . VAL A 1 190 ? 26.156 11.174 -53.549 1.00 97.12 190 VAL A CA 1
ATOM 1430 C C . VAL A 1 190 ? 25.201 10.694 -52.450 1.00 97.12 190 VAL A C 1
ATOM 1432 O O . VAL A 1 190 ? 24.376 9.810 -52.695 1.00 97.12 190 VAL A O 1
ATOM 1435 N N . PRO A 1 191 ? 25.270 11.264 -51.234 1.00 97.56 191 PRO A N 1
ATOM 1436 C CA . PRO A 1 191 ? 24.332 10.945 -50.164 1.00 97.56 191 PRO A CA 1
ATOM 1437 C C . PRO A 1 191 ? 22.880 11.131 -50.602 1.00 97.56 191 PRO A C 1
ATOM 1439 O O . PRO A 1 191 ? 22.493 12.207 -51.063 1.00 97.56 191 PRO A O 1
ATOM 1442 N N . THR A 1 192 ? 22.081 10.080 -50.450 1.00 98.00 192 THR A N 1
ATOM 1443 C CA . THR A 1 192 ? 20.721 10.003 -50.991 1.00 98.00 192 THR A CA 1
ATOM 1444 C C . THR A 1 192 ? 19.747 9.570 -49.901 1.00 98.00 192 THR A C 1
ATOM 1446 O O . THR A 1 192 ? 19.983 8.584 -49.203 1.00 98.00 192 THR A O 1
ATOM 1449 N N . LEU A 1 193 ? 18.647 10.313 -49.754 1.00 97.94 193 LEU A N 1
ATOM 1450 C CA . LEU A 1 193 ? 17.500 9.904 -48.942 1.00 97.94 193 LEU A CA 1
ATOM 1451 C C . LEU A 1 193 ? 16.472 9.177 -49.805 1.00 97.94 193 LEU A C 1
ATOM 1453 O O . LEU A 1 193 ? 16.205 9.604 -50.927 1.00 97.94 193 LEU A O 1
ATOM 1457 N N . PHE A 1 194 ? 15.849 8.143 -49.247 1.00 97.12 194 PHE A N 1
ATOM 1458 C CA . PHE A 1 194 ? 14.739 7.409 -49.846 1.00 97.12 194 PHE A CA 1
ATOM 1459 C C . PHE A 1 194 ? 13.527 7.540 -48.921 1.00 97.12 194 PHE A C 1
ATOM 1461 O O . PHE A 1 194 ? 13.582 7.182 -47.746 1.00 97.12 194 PHE A O 1
ATOM 1468 N N . PHE A 1 195 ? 12.424 8.058 -49.448 1.00 96.56 195 PHE A N 1
ATOM 1469 C CA . PHE A 1 195 ? 11.179 8.284 -48.723 1.00 96.56 195 PHE A CA 1
ATOM 1470 C C . PHE A 1 195 ? 10.108 7.320 -49.218 1.00 96.56 195 PHE A C 1
ATOM 1472 O O . PHE A 1 195 ? 9.904 7.187 -50.425 1.00 96.56 195 PHE A O 1
ATOM 1479 N N . LYS A 1 196 ? 9.372 6.699 -48.295 1.00 94.50 196 LYS A N 1
ATOM 1480 C CA . LYS A 1 196 ? 8.175 5.905 -48.600 1.00 94.50 196 LYS A CA 1
ATOM 1481 C C . LYS A 1 196 ? 6.948 6.627 -48.056 1.00 94.50 196 LYS A C 1
ATOM 1483 O O . LYS A 1 196 ? 6.940 7.085 -46.915 1.00 94.50 196 LYS A O 1
ATOM 1488 N N . PHE A 1 197 ? 5.898 6.704 -48.859 1.00 94.19 197 PHE A N 1
ATOM 1489 C CA . PHE A 1 197 ? 4.627 7.347 -48.532 1.00 94.19 197 PHE A CA 1
ATOM 1490 C C . PHE A 1 197 ? 3.509 6.309 -48.584 1.00 94.19 197 PHE A C 1
ATOM 1492 O O . PHE A 1 197 ? 3.518 5.436 -49.453 1.00 94.19 197 PHE A O 1
ATOM 1499 N N . ALA A 1 198 ? 2.539 6.404 -47.676 1.00 92.31 198 ALA A N 1
ATOM 1500 C CA . ALA A 1 198 ? 1.401 5.493 -47.619 1.00 92.31 198 ALA A CA 1
ATOM 1501 C C . ALA A 1 198 ? 0.157 6.212 -47.084 1.00 92.31 198 ALA A C 1
ATOM 1503 O O . ALA A 1 198 ? 0.222 6.908 -46.073 1.00 92.31 198 ALA A O 1
ATOM 1504 N N . GLY A 1 199 ? -0.990 6.027 -47.737 1.00 91.12 199 GLY A N 1
ATOM 1505 C CA . GLY A 1 199 ? -2.249 6.616 -47.284 1.00 91.12 199 GLY A CA 1
ATOM 1506 C C . GLY A 1 199 ? -3.319 6.647 -48.368 1.00 91.12 199 GLY A C 1
ATOM 1507 O O . GLY A 1 199 ? -3.455 5.708 -49.153 1.00 91.12 199 GLY A O 1
ATOM 1508 N N . THR A 1 200 ? -4.092 7.734 -48.405 1.00 92.88 200 THR A N 1
ATOM 1509 C CA . THR A 1 200 ? -4.966 8.045 -49.548 1.00 92.88 200 THR A CA 1
ATOM 1510 C C . THR A 1 200 ? -4.153 8.716 -50.666 1.00 92.88 200 THR A C 1
ATOM 1512 O O . THR A 1 200 ? -3.138 9.349 -50.365 1.00 92.88 200 THR A O 1
ATOM 1515 N N . PRO A 1 201 ? -4.599 8.679 -51.937 1.00 92.75 201 PRO A N 1
ATOM 1516 C CA . PRO A 1 201 ? -3.925 9.394 -53.027 1.00 92.75 201 PRO A CA 1
ATOM 1517 C C . PRO A 1 201 ? -3.736 10.901 -52.769 1.00 92.75 201 PRO A C 1
ATOM 1519 O O . PRO A 1 201 ? -2.738 11.481 -53.190 1.00 92.75 201 PRO A O 1
ATOM 1522 N N . ALA A 1 202 ? -4.671 11.539 -52.052 1.00 93.88 202 ALA A N 1
ATOM 1523 C CA . ALA A 1 202 ? -4.557 12.946 -51.668 1.00 93.88 202 ALA A CA 1
ATOM 1524 C C . ALA A 1 202 ? -3.459 13.158 -50.613 1.00 93.88 202 ALA A C 1
ATOM 1526 O O . ALA A 1 202 ? -2.609 14.026 -50.786 1.00 93.88 202 ALA A O 1
ATOM 1527 N N . THR A 1 203 ? -3.439 12.316 -49.573 1.00 93.50 203 THR A N 1
ATOM 1528 C CA . THR A 1 203 ? -2.430 12.347 -48.502 1.00 93.50 203 THR A CA 1
ATOM 1529 C C . THR A 1 203 ? -1.024 12.114 -49.049 1.00 93.50 203 THR A C 1
ATOM 1531 O O . THR A 1 203 ? -0.121 12.879 -48.736 1.00 93.50 203 THR A O 1
ATOM 1534 N N . VAL A 1 204 ? -0.836 11.107 -49.911 1.00 93.62 204 VAL A N 1
ATOM 1535 C CA . VAL A 1 204 ? 0.468 10.823 -50.536 1.00 93.62 204 VAL A CA 1
ATOM 1536 C C . VAL A 1 204 ? 0.943 12.027 -51.353 1.00 93.62 204 VAL A C 1
ATOM 1538 O O . VAL A 1 204 ? 2.078 12.465 -51.192 1.00 93.62 204 VAL A O 1
ATOM 1541 N N . LYS A 1 205 ? 0.069 12.626 -52.173 1.00 93.31 205 LYS A N 1
ATOM 1542 C CA . LYS A 1 205 ? 0.409 13.811 -52.975 1.00 93.31 205 LYS A CA 1
ATOM 1543 C C . LYS A 1 205 ? 0.805 15.023 -52.118 1.00 93.31 205 LYS A C 1
ATOM 1545 O O . LYS A 1 205 ? 1.737 15.739 -52.474 1.00 93.31 205 LYS A O 1
ATOM 1550 N N . GLU A 1 206 ? 0.100 15.258 -51.014 1.00 94.44 206 GLU A N 1
ATOM 1551 C CA . GLU A 1 206 ? 0.398 16.336 -50.064 1.00 94.44 206 GLU A CA 1
ATOM 1552 C C . GLU A 1 206 ? 1.743 16.113 -49.356 1.00 94.44 206 GLU A C 1
ATOM 1554 O O . GLU A 1 206 ? 2.596 17.000 -49.357 1.00 94.44 206 GLU A O 1
ATOM 1559 N N . GLN A 1 207 ? 1.971 14.909 -48.823 1.00 95.44 207 GLN A N 1
ATOM 1560 C CA . GLN A 1 207 ? 3.220 14.547 -48.148 1.00 95.44 207 GLN A CA 1
ATOM 1561 C C . GLN A 1 207 ? 4.435 14.685 -49.070 1.00 95.44 207 GLN A C 1
ATOM 1563 O O . GLN A 1 207 ? 5.452 15.235 -48.656 1.00 95.44 207 GLN A O 1
ATOM 1568 N N . VAL A 1 208 ? 4.324 14.237 -50.324 1.00 95.25 208 VAL A N 1
ATOM 1569 C CA . VAL A 1 208 ? 5.396 14.348 -51.326 1.00 95.25 208 VAL A CA 1
ATOM 1570 C C . VAL A 1 208 ? 5.751 15.809 -51.589 1.00 95.25 208 VAL A C 1
ATOM 1572 O O . VAL A 1 208 ? 6.930 16.149 -51.582 1.00 95.25 208 VAL A O 1
ATOM 1575 N N . ALA A 1 209 ? 4.757 16.689 -51.751 1.00 95.31 209 ALA A N 1
ATOM 1576 C CA . ALA A 1 209 ? 4.997 18.116 -51.968 1.00 95.31 209 ALA A CA 1
ATOM 1577 C C . ALA A 1 209 ? 5.687 18.785 -50.762 1.00 95.31 209 ALA A C 1
ATOM 1579 O O . ALA A 1 209 ? 6.624 19.564 -50.940 1.00 95.31 209 ALA A O 1
ATOM 1580 N N . LEU A 1 210 ? 5.272 18.447 -49.535 1.00 96.31 210 LEU A N 1
ATOM 1581 C CA . LEU A 1 210 ? 5.887 18.964 -48.306 1.00 96.31 210 LEU A CA 1
ATOM 1582 C C . LEU A 1 210 ? 7.328 18.458 -48.118 1.00 96.31 210 LEU A C 1
ATOM 1584 O O . LEU A 1 210 ? 8.219 19.241 -47.790 1.00 96.31 210 LEU A O 1
ATOM 1588 N N . VAL A 1 211 ? 7.585 17.168 -48.361 1.00 96.88 211 VAL A N 1
ATOM 1589 C CA . VAL A 1 211 ? 8.934 16.584 -48.266 1.00 96.88 211 VAL A CA 1
ATOM 1590 C C . VAL A 1 211 ? 9.851 17.121 -49.365 1.00 96.88 211 VAL A C 1
ATOM 1592 O O . VAL A 1 211 ? 11.010 17.422 -49.081 1.00 96.88 211 VAL A O 1
ATOM 1595 N N . GLN A 1 212 ? 9.345 17.329 -50.583 1.00 97.25 212 GLN A N 1
ATOM 1596 C CA . GLN A 1 212 ? 10.089 17.969 -51.670 1.00 97.25 212 GLN A CA 1
ATOM 1597 C C . GLN A 1 212 ? 10.508 19.398 -51.293 1.00 97.25 212 GLN A C 1
ATOM 1599 O O . GLN A 1 212 ? 11.667 19.771 -51.482 1.00 97.25 212 GLN A O 1
ATOM 1604 N N . GLN A 1 213 ? 9.601 20.181 -50.697 1.00 96.81 213 GLN A N 1
ATOM 1605 C CA . GLN A 1 213 ? 9.917 21.523 -50.209 1.00 96.81 213 GLN A CA 1
ATOM 1606 C C . GLN A 1 213 ? 10.994 21.492 -49.110 1.00 96.81 213 GLN A C 1
ATOM 1608 O O . GLN A 1 213 ? 11.998 22.189 -49.224 1.00 96.81 213 GLN A O 1
ATOM 1613 N N . LEU A 1 214 ? 10.845 20.646 -48.085 1.00 96.50 214 LEU A N 1
ATOM 1614 C CA . LEU A 1 214 ? 11.820 20.544 -46.987 1.00 96.50 214 LEU A CA 1
ATOM 1615 C C . LEU A 1 214 ? 13.179 19.967 -47.414 1.00 96.50 214 LEU A C 1
ATOM 1617 O O . LEU A 1 214 ? 14.203 20.270 -46.792 1.00 96.50 214 LEU A O 1
ATOM 1621 N N . SER A 1 215 ? 13.200 19.160 -48.476 1.00 96.75 215 SER A N 1
ATOM 1622 C CA . SER A 1 215 ? 14.422 18.686 -49.135 1.00 96.75 215 SER A CA 1
ATOM 1623 C C . SER A 1 215 ? 15.141 19.845 -49.826 1.00 96.75 215 SER A C 1
ATOM 1625 O O . SER A 1 215 ? 16.322 20.079 -49.550 1.00 96.75 215 SER A O 1
ATOM 1627 N N . SER A 1 216 ? 14.408 20.658 -50.595 1.00 96.31 216 SER A N 1
ATOM 1628 C CA . SER A 1 216 ? 14.922 21.889 -51.212 1.00 96.31 216 SER A CA 1
ATOM 1629 C C . SER A 1 216 ? 15.452 22.875 -50.162 1.00 96.31 216 SER A C 1
ATOM 1631 O O . SER A 1 216 ? 16.590 23.332 -50.261 1.00 96.31 216 SER A O 1
ATOM 1633 N N . ASP A 1 217 ? 14.693 23.122 -49.088 1.00 94.25 217 ASP A N 1
ATOM 1634 C CA . ASP A 1 217 ? 15.087 23.981 -47.957 1.00 94.25 217 ASP A CA 1
ATOM 1635 C C . ASP A 1 217 ? 16.296 23.431 -47.166 1.00 94.25 217 ASP A C 1
ATOM 1637 O O . ASP A 1 217 ? 16.815 24.088 -46.257 1.00 94.25 217 ASP A O 1
ATOM 1641 N N . SER A 1 218 ? 16.739 22.208 -47.468 1.00 93.81 218 SER A N 1
ATOM 1642 C CA . SER A 1 218 ? 17.910 21.540 -46.885 1.00 93.81 218 SER A CA 1
ATOM 1643 C C . SER A 1 218 ? 19.042 21.310 -47.892 1.00 93.81 218 SER A C 1
ATOM 1645 O O . SER A 1 218 ? 20.044 20.691 -47.538 1.00 93.81 218 SER A O 1
ATOM 1647 N N . GLY A 1 219 ? 18.921 21.843 -49.113 1.00 94.44 219 GLY A N 1
ATOM 1648 C CA . GLY A 1 219 ? 19.963 21.788 -50.138 1.00 94.44 219 GLY A CA 1
ATOM 1649 C C . GLY A 1 219 ? 19.982 20.506 -50.973 1.00 94.44 219 GLY A C 1
ATOM 1650 O O . GLY A 1 219 ? 21.060 20.100 -51.404 1.00 94.44 219 GLY A O 1
ATOM 1651 N N . SER A 1 220 ? 18.833 19.857 -51.196 1.00 96.75 220 SER A N 1
ATOM 1652 C CA . SER A 1 220 ? 18.732 18.746 -52.156 1.00 96.75 220 SER A CA 1
ATOM 1653 C C . SER A 1 220 ? 19.116 19.182 -53.574 1.00 96.75 220 SER A C 1
ATOM 1655 O O . SER A 1 220 ? 18.702 20.253 -54.021 1.00 96.75 220 SER A O 1
ATOM 1657 N N . GLN A 1 221 ? 19.851 18.341 -54.299 1.00 95.19 221 GLN A N 1
ATOM 1658 C CA . GLN A 1 221 ? 20.268 18.590 -55.683 1.00 95.19 221 GLN A CA 1
ATOM 1659 C C . GLN A 1 221 ? 19.221 18.092 -56.685 1.00 95.19 221 GLN A C 1
ATOM 1661 O O . GLN A 1 221 ? 18.867 18.816 -57.615 1.00 95.19 221 GLN A O 1
ATOM 1666 N N . THR A 1 222 ? 18.691 16.887 -56.465 1.00 95.31 222 THR A N 1
ATOM 1667 C CA . THR A 1 222 ? 17.575 16.309 -57.225 1.00 95.31 222 THR A CA 1
ATOM 1668 C C . THR A 1 222 ? 16.490 15.788 -56.280 1.00 95.31 222 THR A C 1
ATOM 1670 O O . THR A 1 222 ? 16.755 15.508 -55.109 1.00 95.31 222 THR A O 1
ATOM 1673 N N . PHE A 1 223 ? 15.259 15.679 -56.786 1.00 96.75 223 PHE A N 1
ATOM 1674 C CA . PHE A 1 223 ? 14.146 15.009 -56.114 1.00 96.75 223 PHE A CA 1
ATOM 1675 C C . PHE A 1 223 ? 13.327 14.256 -57.169 1.00 96.75 223 PHE A C 1
ATOM 1677 O O . PHE A 1 223 ? 12.709 14.885 -58.030 1.00 96.75 223 PHE A O 1
ATOM 1684 N N . GLU A 1 224 ? 13.341 12.926 -57.126 1.00 94.81 224 GLU A N 1
ATOM 1685 C CA . GLU A 1 224 ? 12.654 12.046 -58.081 1.00 94.81 224 GLU A CA 1
ATOM 1686 C C . GLU A 1 224 ? 11.544 11.278 -57.353 1.00 94.81 224 GLU A C 1
ATOM 1688 O O . GLU A 1 224 ? 11.728 10.841 -56.220 1.00 94.81 224 GLU A O 1
ATOM 1693 N N . PHE A 1 225 ? 10.376 11.135 -57.979 1.00 93.19 225 PHE A N 1
ATOM 1694 C CA . PHE A 1 225 ? 9.183 10.530 -57.383 1.00 93.19 225 PHE A CA 1
ATOM 1695 C C . PHE A 1 225 ? 8.543 9.546 -58.361 1.00 93.19 225 PHE A C 1
ATOM 1697 O O . PHE A 1 225 ? 8.331 9.888 -59.525 1.00 93.19 225 PHE A O 1
ATOM 1704 N N . ALA A 1 226 ? 8.200 8.356 -57.868 1.00 92.56 226 ALA A N 1
ATOM 1705 C CA . ALA A 1 226 ? 7.609 7.294 -58.670 1.00 92.56 226 ALA A CA 1
ATOM 1706 C C . ALA A 1 226 ? 6.121 7.535 -58.980 1.00 92.56 226 ALA A C 1
ATOM 1708 O O . ALA A 1 226 ? 5.289 7.738 -58.092 1.00 92.56 226 ALA A O 1
ATOM 1709 N N . ASN A 1 227 ? 5.773 7.428 -60.257 1.00 86.00 227 ASN A N 1
ATOM 1710 C CA . ASN A 1 227 ? 4.432 7.615 -60.809 1.00 86.00 227 ASN A CA 1
ATOM 1711 C C . ASN A 1 227 ? 3.697 6.283 -61.023 1.00 86.00 227 ASN A C 1
ATOM 1713 O O . ASN A 1 227 ? 2.468 6.263 -61.101 1.00 86.00 227 ASN A O 1
ATOM 1717 N N . CYS A 1 228 ? 4.432 5.171 -61.107 1.00 88.69 228 CYS A N 1
ATOM 1718 C CA . CYS A 1 228 ? 3.896 3.819 -61.268 1.00 88.69 228 CYS A CA 1
ATOM 1719 C C . CYS A 1 228 ? 4.535 2.828 -60.278 1.00 88.69 228 CYS A C 1
ATOM 1721 O O . CYS A 1 228 ? 5.476 3.157 -59.556 1.00 88.69 228 CYS A O 1
ATOM 1723 N N . GLN A 1 229 ? 4.003 1.604 -60.221 1.00 85.75 229 GLN A N 1
ATOM 1724 C CA . GLN A 1 229 ? 4.482 0.572 -59.297 1.00 85.75 229 GLN A CA 1
ATOM 1725 C C . GLN A 1 229 ? 5.892 0.067 -59.649 1.00 85.75 229 GLN A C 1
ATOM 1727 O O . GLN A 1 229 ? 6.673 -0.209 -58.740 1.00 85.75 229 GLN A O 1
ATOM 1732 N N . ASP A 1 230 ? 6.236 0.009 -60.937 1.00 88.50 230 ASP A N 1
ATOM 1733 C CA . ASP A 1 230 ? 7.560 -0.421 -61.400 1.00 88.50 230 ASP A CA 1
ATOM 1734 C C . ASP A 1 230 ? 8.636 0.606 -61.002 1.00 88.50 230 ASP A C 1
ATOM 1736 O O . ASP A 1 230 ? 9.660 0.236 -60.431 1.00 88.50 230 ASP A O 1
ATOM 1740 N N . GLU A 1 231 ? 8.357 1.907 -61.169 1.00 91.25 231 GLU A N 1
ATOM 1741 C CA . GLU A 1 231 ? 9.209 2.998 -60.667 1.00 91.25 231 GLU A CA 1
ATOM 1742 C C . GLU A 1 231 ? 9.364 2.943 -59.135 1.00 91.25 231 GLU A C 1
ATOM 1744 O O . GLU A 1 231 ? 10.454 3.183 -58.625 1.00 91.25 231 GLU A O 1
ATOM 1749 N N . GLN A 1 232 ? 8.319 2.580 -58.373 1.00 91.06 232 GLN A N 1
ATOM 1750 C CA . GLN A 1 232 ? 8.439 2.415 -56.912 1.00 91.06 232 GLN A CA 1
ATOM 1751 C C . GLN A 1 232 ? 9.395 1.276 -56.538 1.00 91.06 232 GLN A C 1
ATOM 1753 O O . GLN A 1 232 ? 10.165 1.411 -55.586 1.00 91.06 232 GLN A O 1
ATOM 1758 N N . GLN A 1 233 ? 9.348 0.157 -57.267 1.00 87.88 233 GLN A N 1
ATOM 1759 C CA . GLN A 1 233 ? 10.252 -0.972 -57.047 1.00 87.88 233 GLN A CA 1
ATOM 1760 C C . GLN A 1 233 ? 11.688 -0.629 -57.453 1.00 87.88 233 GLN A C 1
ATOM 1762 O O . GLN A 1 233 ? 12.612 -0.927 -56.696 1.00 87.88 233 GLN A O 1
ATOM 1767 N N . GLU A 1 234 ? 11.880 0.036 -58.595 1.00 91.00 234 GLU A N 1
ATOM 1768 C CA . GLU A 1 234 ? 13.202 0.464 -59.048 1.00 91.00 234 GLU A CA 1
ATOM 1769 C C . GLU A 1 234 ? 13.819 1.490 -58.088 1.00 91.00 234 GLU A C 1
ATOM 1771 O O . GLU A 1 234 ? 14.948 1.283 -57.638 1.00 91.00 234 GLU A O 1
ATOM 1776 N N . LEU A 1 235 ? 13.083 2.537 -57.689 1.00 92.56 235 LEU A N 1
ATOM 1777 C CA . LEU A 1 235 ? 13.583 3.539 -56.741 1.00 92.56 235 LEU A CA 1
ATOM 1778 C C . LEU A 1 235 ? 13.947 2.934 -55.379 1.00 92.56 235 LEU A C 1
ATOM 1780 O O . LEU A 1 235 ? 14.943 3.332 -54.785 1.00 92.56 235 LEU A O 1
ATOM 1784 N N . TRP A 1 236 ? 13.187 1.952 -54.887 1.00 91.94 236 TRP A N 1
ATOM 1785 C CA . TRP A 1 236 ? 13.474 1.305 -53.600 1.00 91.94 236 TRP A CA 1
ATOM 1786 C C . TRP A 1 236 ? 14.545 0.197 -53.681 1.00 91.94 236 TRP A C 1
ATOM 1788 O O . TRP A 1 236 ? 15.009 -0.286 -52.646 1.00 91.94 236 TRP A O 1
ATOM 1798 N N . SER A 1 237 ? 14.959 -0.217 -54.886 1.00 89.69 237 SER A N 1
ATOM 1799 C CA . SER A 1 237 ? 15.885 -1.346 -55.081 1.00 89.69 237 SER A CA 1
ATOM 1800 C C . SER A 1 237 ? 17.263 -1.110 -54.452 1.00 89.69 237 SER A C 1
ATOM 1802 O O . SER A 1 237 ? 17.748 -1.971 -53.720 1.00 89.69 237 SER A O 1
ATOM 1804 N N . ALA A 1 238 ? 17.849 0.082 -54.620 1.00 88.88 238 ALA A N 1
ATOM 1805 C CA . ALA A 1 238 ? 19.148 0.437 -54.036 1.00 88.88 238 ALA A CA 1
ATOM 1806 C C . ALA A 1 238 ? 19.188 0.242 -52.511 1.00 88.88 238 ALA A C 1
ATOM 1808 O O . ALA A 1 238 ? 20.158 -0.288 -51.971 1.00 88.88 238 ALA A O 1
ATOM 1809 N N . ARG A 1 239 ? 18.103 0.595 -51.811 1.00 88.88 239 ARG A N 1
ATOM 1810 C CA . ARG A 1 239 ? 17.996 0.410 -50.359 1.00 88.88 239 ARG A CA 1
ATOM 1811 C C . ARG A 1 239 ? 17.934 -1.063 -49.941 1.00 88.88 239 ARG A C 1
ATOM 1813 O O . ARG A 1 239 ? 18.427 -1.400 -48.862 1.00 88.88 239 ARG A O 1
ATOM 1820 N N . LYS A 1 240 ? 17.343 -1.935 -50.766 1.00 85.62 240 LYS A N 1
ATOM 1821 C CA . LYS A 1 240 ? 17.299 -3.386 -50.513 1.00 85.62 240 LYS A CA 1
ATOM 1822 C C . LYS A 1 240 ? 18.651 -4.059 -50.757 1.00 85.62 240 LYS A C 1
ATOM 1824 O O . LYS A 1 240 ? 19.042 -4.925 -49.981 1.00 85.62 240 LYS A O 1
ATOM 1829 N N . GLU A 1 241 ? 19.390 -3.609 -51.768 1.00 88.88 241 GLU A N 1
ATOM 1830 C CA . GLU A 1 241 ? 20.687 -4.183 -52.151 1.00 88.88 241 GLU A CA 1
ATOM 1831 C C . GLU A 1 241 ? 21.892 -3.628 -51.366 1.00 88.88 241 GLU A C 1
ATOM 1833 O O . GLU A 1 241 ? 23.020 -4.088 -51.558 1.00 88.88 241 GLU A O 1
ATOM 1838 N N . ALA A 1 242 ? 21.692 -2.661 -50.463 1.00 89.38 242 ALA A N 1
ATOM 1839 C CA . ALA A 1 242 ? 22.771 -1.979 -49.738 1.00 89.38 242 ALA A CA 1
ATOM 1840 C C . ALA A 1 242 ? 23.734 -2.943 -49.006 1.00 89.38 242 ALA A C 1
ATOM 1842 O O . ALA A 1 242 ? 24.947 -2.878 -49.206 1.00 89.38 242 ALA A O 1
ATOM 1843 N N . LEU A 1 243 ? 23.212 -3.896 -48.222 1.00 86.88 243 LEU A N 1
ATOM 1844 C CA . LEU A 1 243 ? 24.051 -4.871 -47.511 1.00 86.88 243 LEU A CA 1
ATOM 1845 C C . LEU A 1 243 ? 24.794 -5.808 -48.474 1.00 86.88 243 LEU A C 1
ATOM 1847 O O . LEU A 1 243 ? 26.006 -5.994 -48.356 1.00 86.88 243 LEU A O 1
ATOM 1851 N N . TRP A 1 244 ? 24.077 -6.387 -49.438 1.00 87.81 244 TRP A N 1
ATOM 1852 C CA . TRP A 1 244 ? 24.626 -7.391 -50.351 1.00 87.81 244 TRP A CA 1
ATOM 1853 C C . TRP A 1 244 ? 25.673 -6.812 -51.302 1.00 87.81 244 TRP A C 1
ATOM 1855 O O . TRP A 1 244 ? 26.695 -7.453 -51.538 1.00 87.81 244 TRP A O 1
ATOM 1865 N N . SER A 1 245 ? 25.469 -5.587 -51.789 1.00 92.00 245 SER A N 1
ATOM 1866 C CA . SER A 1 245 ? 26.451 -4.877 -52.615 1.00 92.00 245 SER A CA 1
ATOM 1867 C C . SER A 1 245 ? 27.747 -4.591 -51.838 1.00 92.00 245 SER A C 1
ATOM 1869 O O . SER A 1 245 ? 28.831 -4.894 -52.338 1.00 92.00 245 SER A O 1
ATOM 1871 N N . THR A 1 246 ? 27.673 -4.144 -50.578 1.00 92.50 246 THR A N 1
ATOM 1872 C CA . THR A 1 246 ? 28.877 -3.980 -49.738 1.00 92.50 246 THR A CA 1
ATOM 1873 C C . THR A 1 246 ? 29.560 -5.315 -49.439 1.00 92.50 246 THR A C 1
ATOM 1875 O O . THR A 1 246 ? 30.783 -5.405 -49.504 1.00 92.50 246 THR A O 1
ATOM 1878 N N . MET A 1 247 ? 28.811 -6.395 -49.202 1.00 89.88 247 MET A N 1
ATOM 1879 C CA . MET A 1 247 ? 29.402 -7.731 -49.046 1.00 89.88 247 MET A CA 1
ATOM 1880 C C . MET A 1 247 ? 30.055 -8.265 -50.335 1.00 89.88 247 MET A C 1
ATOM 1882 O O . MET A 1 247 ? 31.015 -9.030 -50.253 1.00 89.88 247 MET A O 1
ATOM 1886 N N . ALA A 1 248 ? 29.571 -7.871 -51.516 1.00 91.62 248 ALA A N 1
ATOM 1887 C CA . ALA A 1 248 ? 30.083 -8.339 -52.805 1.00 91.62 248 ALA A CA 1
ATOM 1888 C C . ALA A 1 248 ? 31.423 -7.700 -53.221 1.00 91.62 248 ALA A C 1
ATOM 1890 O O . ALA A 1 248 ? 32.139 -8.287 -54.030 1.00 91.62 248 ALA A O 1
ATOM 1891 N N . VAL A 1 249 ? 31.802 -6.545 -52.655 1.00 93.44 249 VAL A N 1
ATOM 1892 C CA . VAL A 1 249 ? 33.121 -5.907 -52.890 1.00 93.44 249 VAL A CA 1
ATOM 1893 C C . VAL A 1 249 ? 34.212 -6.357 -51.903 1.00 93.44 249 VAL A C 1
ATOM 1895 O O . VAL A 1 249 ? 35.318 -5.816 -51.904 1.00 93.44 249 VAL A O 1
ATOM 1898 N N . LYS A 1 250 ? 33.919 -7.361 -51.068 1.00 93.06 250 LYS A N 1
ATOM 1899 C CA . LYS A 1 250 ? 34.836 -7.927 -50.073 1.00 93.06 250 LYS A CA 1
ATOM 1900 C C . LYS A 1 250 ? 36.081 -8.564 -50.716 1.00 93.06 250 LYS A C 1
ATOM 1902 O O . LYS A 1 250 ? 35.959 -9.350 -51.655 1.00 93.06 250 LYS A O 1
ATOM 1907 N N . ARG A 1 251 ? 37.278 -8.279 -50.182 1.00 92.31 251 ARG A N 1
ATOM 1908 C CA . ARG A 1 251 ? 38.544 -8.908 -50.613 1.00 92.31 251 ARG A CA 1
ATOM 1909 C C . ARG A 1 251 ? 38.696 -10.303 -49.988 1.00 92.31 251 ARG A C 1
ATOM 1911 O O . ARG A 1 251 ? 38.105 -10.607 -48.948 1.00 92.31 251 ARG A O 1
ATOM 1918 N N . ASP A 1 252 ? 39.540 -11.148 -50.578 1.00 88.75 252 ASP A N 1
ATOM 1919 C CA . ASP A 1 252 ? 39.928 -12.417 -49.951 1.00 88.75 252 ASP A CA 1
ATOM 1920 C C . ASP A 1 252 ? 40.596 -12.158 -48.589 1.00 88.75 252 ASP A C 1
ATOM 1922 O O . ASP A 1 252 ? 41.575 -11.419 -48.493 1.00 88.75 252 ASP A O 1
ATOM 1926 N N . GLY A 1 253 ? 40.058 -12.773 -47.531 1.00 88.56 253 GLY A N 1
ATOM 1927 C CA . GLY A 1 253 ? 40.529 -12.598 -46.151 1.00 88.56 253 GLY A CA 1
ATOM 1928 C C . GLY A 1 253 ? 39.906 -11.431 -45.370 1.00 88.56 253 GLY A C 1
ATOM 1929 O O . GLY A 1 253 ? 40.172 -11.317 -44.177 1.00 88.56 253 GLY A O 1
ATOM 1930 N N . ASP A 1 254 ? 39.057 -10.602 -45.984 1.00 93.19 254 ASP A N 1
ATOM 1931 C CA . ASP A 1 254 ? 38.260 -9.618 -45.239 1.00 93.19 254 ASP A CA 1
ATOM 1932 C C . ASP A 1 254 ? 37.119 -10.292 -44.451 1.00 93.19 254 ASP A C 1
ATOM 1934 O O . ASP A 1 254 ? 36.576 -11.335 -44.833 1.00 93.19 254 ASP A O 1
ATOM 1938 N N . HIS A 1 255 ? 36.675 -9.616 -43.401 1.00 92.69 255 HIS A N 1
ATOM 1939 C CA . HIS A 1 255 ? 35.485 -9.876 -42.594 1.00 92.69 255 HIS A CA 1
ATOM 1940 C C . HIS A 1 255 ? 34.493 -8.714 -42.749 1.00 92.69 255 HIS A C 1
ATOM 1942 O O . HIS A 1 255 ? 34.835 -7.671 -43.305 1.00 92.69 255 HIS A O 1
ATOM 1948 N N . VAL A 1 256 ? 33.260 -8.894 -42.268 1.00 90.56 256 VAL A N 1
ATOM 1949 C CA . VAL A 1 256 ? 32.199 -7.873 -42.314 1.00 90.56 256 VAL A CA 1
ATOM 1950 C C . VAL A 1 256 ? 31.774 -7.549 -40.885 1.00 90.56 256 VAL A C 1
ATOM 1952 O O . VAL A 1 256 ? 31.427 -8.466 -40.142 1.00 90.56 256 VAL A O 1
ATOM 1955 N N . TRP A 1 257 ? 31.769 -6.270 -40.509 1.00 90.56 257 TRP A N 1
ATOM 1956 C CA . TRP A 1 257 ? 31.182 -5.789 -39.257 1.00 90.56 257 TRP A CA 1
ATOM 1957 C C . TRP A 1 257 ? 29.982 -4.893 -39.562 1.00 90.56 257 TRP A C 1
ATOM 1959 O O . TRP A 1 257 ? 30.130 -3.821 -40.146 1.00 90.56 257 TRP A O 1
ATOM 1969 N N . THR A 1 258 ? 28.791 -5.322 -39.148 1.00 89.12 258 THR A N 1
ATOM 1970 C CA . THR A 1 258 ? 27.562 -4.520 -39.207 1.00 89.12 258 THR A CA 1
ATOM 1971 C C . THR A 1 258 ? 27.321 -3.857 -37.855 1.00 89.12 258 THR A C 1
ATOM 1973 O O . THR A 1 258 ? 26.987 -4.540 -36.889 1.00 89.12 258 THR A O 1
ATOM 1976 N N . GLY A 1 259 ? 27.533 -2.546 -37.762 1.00 87.81 259 GLY A N 1
ATOM 1977 C CA . GLY A 1 259 ? 27.246 -1.753 -36.563 1.00 87.81 259 GLY A CA 1
ATOM 1978 C C . GLY A 1 259 ? 25.887 -1.060 -36.661 1.00 87.81 259 GLY A C 1
ATOM 1979 O O . GLY A 1 259 ? 25.430 -0.788 -37.764 1.00 87.81 259 GLY A O 1
ATOM 1980 N N . ASP A 1 260 ? 25.264 -0.770 -35.521 1.00 91.38 260 ASP A N 1
ATOM 1981 C CA . ASP A 1 260 ? 23.929 -0.162 -35.398 1.00 91.38 260 ASP A CA 1
ATOM 1982 C C . ASP A 1 260 ? 23.878 0.667 -34.106 1.00 91.38 260 ASP A C 1
ATOM 1984 O O . ASP A 1 260 ? 24.271 0.147 -33.060 1.00 91.38 260 ASP A O 1
ATOM 1988 N N . VAL A 1 261 ? 23.409 1.915 -34.187 1.00 95.06 261 VAL A N 1
ATOM 1989 C CA . VAL A 1 261 ? 23.071 2.794 -33.052 1.00 95.06 261 VAL A CA 1
ATOM 1990 C C . VAL A 1 261 ? 21.878 3.688 -33.413 1.00 95.06 261 VAL A C 1
ATOM 1992 O O . VAL A 1 261 ? 21.626 3.971 -34.588 1.00 95.06 261 VAL A O 1
ATOM 1995 N N . ALA A 1 262 ? 21.164 4.202 -32.411 1.00 96.50 262 ALA A N 1
ATOM 1996 C CA . ALA A 1 262 ? 20.144 5.234 -32.612 1.00 96.50 262 ALA A CA 1
ATOM 1997 C C . ALA A 1 262 ? 20.352 6.419 -31.662 1.00 96.50 262 ALA A C 1
ATOM 1999 O O . ALA A 1 262 ? 20.799 6.241 -30.530 1.00 96.50 262 ALA A O 1
ATOM 2000 N N . VAL A 1 263 ? 20.036 7.630 -32.125 1.00 96.50 263 VAL A N 1
ATOM 2001 C CA . VAL A 1 263 ? 20.178 8.885 -31.365 1.00 96.50 263 VAL A CA 1
ATOM 2002 C C . VAL A 1 263 ? 18.944 9.781 -31.539 1.00 96.50 263 VAL A C 1
ATOM 2004 O O . VAL A 1 263 ? 18.218 9.640 -32.527 1.00 96.50 263 VAL A O 1
ATOM 2007 N N . PRO A 1 264 ? 18.707 10.757 -30.642 1.00 95.44 264 PRO A N 1
ATOM 2008 C CA . PRO A 1 264 ? 17.708 11.795 -30.869 1.00 95.44 264 PRO A CA 1
ATOM 2009 C C . PRO A 1 264 ? 17.929 12.520 -32.207 1.00 95.44 264 PRO A C 1
ATOM 2011 O O . PRO A 1 264 ? 19.063 12.813 -32.588 1.00 95.44 264 PRO A O 1
ATOM 2014 N N . MET A 1 265 ? 16.842 12.883 -32.896 1.00 92.06 265 MET A N 1
ATOM 2015 C CA . MET A 1 265 ? 16.868 13.514 -34.233 1.00 92.06 265 MET A CA 1
ATOM 2016 C C . MET A 1 265 ? 17.790 14.733 -34.355 1.00 92.06 265 MET A C 1
ATOM 2018 O O . MET A 1 265 ? 18.341 14.991 -35.422 1.00 92.06 265 MET A O 1
ATOM 2022 N N . SER A 1 266 ? 17.962 15.490 -33.270 1.00 92.00 266 SER A N 1
ATOM 2023 C CA . SER A 1 266 ? 18.855 16.650 -33.211 1.00 92.00 266 SER A CA 1
ATOM 2024 C C . SER A 1 266 ? 20.341 16.293 -33.300 1.00 92.00 266 SER A C 1
ATOM 2026 O O . SER A 1 266 ? 21.117 17.131 -33.741 1.00 92.00 266 SER A O 1
ATOM 2028 N N . GLN A 1 267 ? 20.726 15.076 -32.903 1.00 95.44 267 GLN A N 1
ATOM 2029 C CA . GLN A 1 267 ? 22.111 14.588 -32.854 1.00 95.44 267 GLN A CA 1
ATOM 2030 C C . GLN A 1 267 ? 22.483 13.718 -34.067 1.00 95.44 267 GLN A C 1
ATOM 2032 O O . GLN A 1 267 ? 23.664 13.513 -34.356 1.00 95.44 267 GLN A O 1
ATOM 2037 N N . LEU A 1 268 ? 21.482 13.220 -34.806 1.00 94.69 268 LEU A N 1
ATOM 2038 C CA . LEU A 1 268 ? 21.657 12.364 -35.986 1.00 94.69 268 LEU A CA 1
ATOM 2039 C C . LEU A 1 268 ? 22.660 12.919 -37.026 1.00 94.69 268 LEU A C 1
ATOM 2041 O O . LEU A 1 268 ? 23.492 12.145 -37.509 1.00 94.69 268 LEU A O 1
ATOM 2045 N N . PRO A 1 269 ? 22.662 14.228 -37.371 1.00 93.19 269 PRO A N 1
ATOM 2046 C CA . PRO A 1 269 ? 23.615 14.769 -38.340 1.00 93.19 269 PRO A CA 1
ATOM 2047 C C . PRO A 1 269 ? 25.064 14.766 -37.851 1.00 93.19 269 PRO A C 1
ATOM 2049 O O . PRO A 1 269 ? 25.975 14.705 -38.677 1.00 93.19 269 PRO A O 1
ATOM 2052 N N . ASP A 1 270 ? 25.291 14.850 -36.539 1.00 94.25 270 ASP A N 1
ATOM 2053 C CA . ASP A 1 270 ? 26.630 14.871 -35.956 1.00 94.25 270 ASP A CA 1
ATOM 2054 C C . ASP A 1 270 ? 27.213 13.459 -35.880 1.00 94.25 270 ASP A C 1
ATOM 2056 O O . ASP A 1 270 ? 28.278 13.213 -36.453 1.00 94.25 270 ASP A O 1
ATOM 2060 N N . ILE A 1 271 ? 26.482 12.497 -35.306 1.00 95.56 271 ILE A N 1
ATOM 2061 C CA . ILE A 1 271 ? 26.993 11.126 -35.156 1.00 95.56 271 ILE A CA 1
ATOM 2062 C C . ILE A 1 271 ? 27.286 10.442 -36.501 1.00 95.56 271 ILE A C 1
ATOM 2064 O O . ILE A 1 271 ? 28.318 9.779 -36.626 1.00 95.56 271 ILE A O 1
ATOM 2068 N N . ILE A 1 272 ? 26.454 10.642 -37.532 1.00 95.25 272 ILE A N 1
ATOM 2069 C CA . ILE A 1 272 ? 26.685 10.061 -38.866 1.00 95.25 272 ILE A CA 1
ATOM 2070 C C . ILE A 1 272 ? 27.957 10.646 -39.497 1.00 95.25 272 ILE A C 1
ATOM 2072 O O . ILE A 1 272 ? 28.794 9.910 -40.027 1.00 95.25 272 ILE A O 1
ATOM 2076 N N . VAL A 1 273 ? 28.124 11.972 -39.433 1.00 94.50 273 VAL A N 1
ATOM 2077 C CA . VAL A 1 273 ? 29.287 12.664 -40.007 1.00 94.50 273 VAL A CA 1
ATOM 2078 C C . VAL A 1 273 ? 30.568 12.235 -39.310 1.00 94.50 273 VAL A C 1
ATOM 2080 O O . VAL A 1 273 ? 31.557 11.928 -39.974 1.00 94.50 273 VAL A O 1
ATOM 2083 N N . GLU A 1 274 ? 30.564 12.192 -37.983 1.00 95.25 274 GLU A N 1
ATOM 2084 C CA . GLU A 1 274 ? 31.756 11.850 -37.222 1.00 95.25 274 GLU A CA 1
ATOM 2085 C C . GLU A 1 274 ? 32.110 10.364 -37.304 1.00 95.25 274 GLU A C 1
ATOM 2087 O O . GLU A 1 274 ? 33.292 10.036 -37.389 1.00 95.25 274 GLU A O 1
ATOM 2092 N N . THR A 1 275 ? 31.121 9.466 -37.365 1.00 95.69 275 THR A N 1
ATOM 2093 C CA . THR A 1 275 ? 31.357 8.032 -37.605 1.00 95.69 275 THR A CA 1
ATOM 2094 C C . THR A 1 275 ? 31.980 7.814 -38.984 1.00 95.69 275 THR A C 1
ATOM 2096 O O . THR A 1 275 ? 32.981 7.105 -39.107 1.00 95.69 275 THR A O 1
ATOM 2099 N N . LYS A 1 276 ? 31.467 8.497 -40.021 1.00 94.56 276 LYS A N 1
ATOM 2100 C CA . LYS A 1 276 ? 32.063 8.468 -41.364 1.00 94.56 276 LYS A CA 1
ATOM 2101 C C . LYS A 1 276 ? 33.501 8.992 -41.369 1.00 94.56 276 LYS A C 1
ATOM 2103 O O . LYS A 1 276 ? 34.380 8.359 -41.951 1.00 94.56 276 LYS A O 1
ATOM 2108 N N . LEU A 1 277 ? 33.763 10.116 -40.697 1.00 93.56 277 LEU A N 1
ATOM 2109 C CA . LEU A 1 277 ? 35.121 10.651 -40.549 1.00 93.56 277 LEU A CA 1
ATOM 2110 C C . LEU A 1 277 ? 36.039 9.691 -39.779 1.00 93.56 277 LEU A C 1
ATOM 2112 O O . LEU A 1 277 ? 37.204 9.566 -40.141 1.00 93.56 277 LEU A O 1
ATOM 2116 N N . SER A 1 278 ? 35.527 8.985 -38.768 1.00 94.50 278 SER A N 1
ATOM 2117 C CA . SER A 1 278 ? 36.287 7.995 -37.999 1.00 94.50 278 SER A CA 1
ATOM 2118 C C . SER A 1 278 ? 36.746 6.825 -38.880 1.00 94.50 278 SER A C 1
ATOM 2120 O O . SER A 1 278 ? 37.941 6.531 -38.923 1.00 94.50 278 SER A O 1
ATOM 2122 N N . MET A 1 279 ? 35.846 6.241 -39.688 1.00 95.25 279 MET A N 1
ATOM 2123 C CA . MET A 1 279 ? 36.199 5.197 -40.669 1.00 95.25 279 MET A CA 1
ATOM 2124 C C . MET A 1 279 ? 37.265 5.673 -41.669 1.00 95.25 279 MET A C 1
ATOM 2126 O O . MET A 1 279 ? 38.264 4.985 -41.886 1.00 95.25 279 MET A O 1
ATOM 2130 N N . VAL A 1 280 ? 37.096 6.878 -42.231 1.00 93.50 280 VAL A N 1
ATOM 2131 C CA . VAL A 1 280 ? 38.047 7.467 -43.192 1.00 93.50 280 VAL A CA 1
ATOM 2132 C C . VAL A 1 280 ? 39.418 7.714 -42.551 1.00 93.50 280 VAL A C 1
ATOM 2134 O O . VAL A 1 280 ? 40.437 7.340 -43.130 1.00 93.50 280 VAL A O 1
ATOM 2137 N N . ASN A 1 281 ? 39.462 8.286 -41.345 1.00 93.69 281 ASN A N 1
ATOM 2138 C CA . ASN A 1 281 ? 40.707 8.561 -40.619 1.00 93.69 281 ASN A CA 1
ATOM 2139 C C . ASN A 1 281 ? 41.431 7.276 -40.180 1.00 93.69 281 ASN A C 1
ATOM 2141 O O . ASN A 1 281 ? 42.660 7.242 -40.152 1.00 93.69 281 ASN A O 1
ATOM 2145 N N . ALA A 1 282 ? 40.686 6.209 -39.878 1.00 93.69 282 ALA A N 1
ATOM 2146 C CA . ALA A 1 282 ? 41.224 4.882 -39.583 1.00 93.69 282 ALA A CA 1
ATOM 2147 C C . ALA A 1 282 ? 41.723 4.124 -40.835 1.00 93.69 282 ALA A C 1
ATOM 2149 O O . ALA A 1 282 ? 42.350 3.064 -40.708 1.00 93.69 282 ALA A O 1
ATOM 2150 N N . GLY A 1 283 ? 41.460 4.652 -42.038 1.00 93.69 283 GLY A N 1
ATOM 2151 C CA . GLY A 1 283 ? 41.796 4.018 -43.312 1.00 93.69 283 GLY A CA 1
ATOM 2152 C C . GLY A 1 283 ? 40.978 2.754 -43.587 1.00 93.69 283 GLY A C 1
ATOM 2153 O O . GLY A 1 283 ? 41.510 1.806 -44.161 1.00 93.69 283 GLY A O 1
ATOM 2154 N N . LEU A 1 284 ? 39.725 2.716 -43.127 1.00 94.44 284 LEU A N 1
ATOM 2155 C CA . LEU A 1 284 ? 38.834 1.560 -43.220 1.00 94.44 284 LEU A CA 1
ATOM 2156 C C . LEU A 1 284 ? 37.764 1.777 -44.288 1.00 94.44 284 LEU A C 1
ATOM 2158 O O . LEU A 1 284 ? 37.280 2.891 -44.495 1.00 94.44 284 LEU A O 1
ATOM 2162 N N . PHE A 1 285 ? 37.375 0.693 -44.954 1.00 94.44 285 PHE A N 1
ATOM 2163 C CA . PHE A 1 285 ? 36.281 0.710 -45.915 1.00 94.44 285 PHE A CA 1
ATOM 2164 C C . PHE A 1 285 ? 34.970 0.400 -45.193 1.00 94.44 285 PHE A C 1
ATOM 2166 O O . PHE A 1 285 ? 34.809 -0.689 -44.646 1.00 94.44 285 PHE A O 1
ATOM 2173 N N . GLY A 1 286 ? 34.017 1.329 -45.202 1.00 93.94 286 GLY A N 1
ATOM 2174 C CA . GLY A 1 286 ? 32.692 1.074 -44.649 1.00 93.94 286 GLY A CA 1
ATOM 2175 C C . GLY A 1 286 ? 31.635 2.016 -45.200 1.00 93.94 286 GLY A C 1
ATOM 2176 O O . GLY A 1 286 ? 31.875 3.218 -45.319 1.00 93.94 286 GLY A O 1
ATOM 2177 N N . THR A 1 287 ? 30.483 1.455 -45.560 1.00 95.75 287 THR A N 1
ATOM 2178 C CA . THR A 1 287 ? 29.333 2.195 -46.091 1.00 95.75 287 THR A CA 1
ATOM 2179 C C . THR A 1 287 ? 28.342 2.536 -44.982 1.00 95.75 287 THR A C 1
ATOM 2181 O O . THR A 1 287 ? 28.325 1.879 -43.937 1.00 95.75 287 THR A O 1
ATOM 2184 N N . ILE A 1 288 ? 27.515 3.563 -45.201 1.00 95.94 288 ILE A N 1
ATOM 2185 C CA . ILE A 1 288 ? 26.429 3.935 -44.287 1.00 95.94 288 ILE A CA 1
ATOM 2186 C C . ILE A 1 288 ? 25.083 3.734 -44.979 1.00 95.94 288 ILE A C 1
ATOM 2188 O O . ILE A 1 288 ? 24.834 4.247 -46.071 1.00 95.94 288 ILE A O 1
ATOM 2192 N N . VAL A 1 289 ? 24.202 3.026 -44.279 1.00 94.12 289 VAL A N 1
ATOM 2193 C CA . VAL A 1 289 ? 22.776 2.872 -44.578 1.00 94.12 289 VAL A CA 1
ATOM 2194 C C . VAL A 1 289 ? 22.001 3.102 -43.278 1.00 94.12 289 VAL A C 1
ATOM 2196 O O . VAL A 1 289 ? 22.566 2.883 -42.212 1.00 94.12 289 VAL A O 1
ATOM 2199 N N . GLY A 1 290 ? 20.746 3.552 -43.290 1.00 90.00 290 GLY A N 1
ATOM 2200 C CA . GLY A 1 290 ? 20.040 3.774 -42.020 1.00 90.00 290 GLY A CA 1
ATOM 2201 C C . GLY A 1 290 ? 18.559 4.082 -42.108 1.00 90.00 290 GLY A C 1
ATOM 2202 O O . GLY A 1 290 ? 18.162 4.888 -42.949 1.00 90.00 290 GLY A O 1
ATOM 2203 N N . HIS A 1 291 ? 17.798 3.520 -41.164 1.00 91.69 291 HIS A N 1
ATOM 2204 C CA . HIS A 1 291 ? 16.414 3.864 -40.821 1.00 91.69 291 HIS A CA 1
ATOM 2205 C C . HIS A 1 291 ? 16.341 5.240 -40.122 1.00 91.69 291 HIS A C 1
ATOM 2207 O O . HIS A 1 291 ? 15.892 5.403 -38.985 1.00 91.69 291 HIS A O 1
ATOM 2213 N N . VAL A 1 292 ? 16.833 6.272 -40.809 1.00 94.06 292 VAL A N 1
ATOM 2214 C CA . VAL A 1 292 ? 17.035 7.618 -40.253 1.00 94.06 292 VAL A CA 1
ATOM 2215 C C . VAL A 1 292 ? 15.742 8.306 -39.828 1.00 94.06 292 VAL A C 1
ATOM 2217 O O . VAL A 1 292 ? 15.796 9.193 -38.981 1.00 94.06 292 VAL A O 1
ATOM 2220 N N . GLY A 1 293 ? 14.589 7.881 -40.355 1.00 91.31 293 GLY A N 1
ATOM 2221 C CA . GLY A 1 293 ? 13.264 8.321 -39.899 1.00 91.31 293 GLY A CA 1
ATOM 2222 C C . GLY A 1 293 ? 12.976 8.027 -38.422 1.00 91.31 293 GLY A C 1
ATOM 2223 O O . GLY A 1 293 ? 12.185 8.750 -37.819 1.00 91.31 293 GLY A O 1
ATOM 2224 N N . ASP A 1 294 ? 13.685 7.060 -37.832 1.00 91.25 294 ASP A N 1
ATOM 2225 C CA . ASP A 1 294 ? 13.622 6.686 -36.413 1.00 91.25 294 ASP A CA 1
ATOM 2226 C C . ASP A 1 294 ? 14.883 7.109 -35.624 1.00 91.25 294 ASP A C 1
ATOM 2228 O O . ASP A 1 294 ? 15.030 6.796 -34.445 1.00 91.25 294 ASP A O 1
ATOM 2232 N N . GLY A 1 295 ? 15.800 7.857 -36.254 1.00 93.75 295 GLY A N 1
ATOM 2233 C CA . GLY A 1 295 ? 17.057 8.312 -35.644 1.00 93.75 295 GLY A CA 1
ATOM 2234 C C . GLY A 1 295 ? 18.153 7.246 -35.664 1.00 93.75 295 GLY A C 1
ATOM 2235 O O . GLY A 1 295 ? 19.171 7.385 -34.984 1.00 93.75 295 GLY A O 1
ATOM 2236 N N . ASN A 1 296 ? 17.940 6.181 -36.438 1.00 95.44 296 ASN A N 1
ATOM 2237 C CA . ASN A 1 296 ? 18.775 4.996 -36.493 1.00 95.44 296 ASN A CA 1
ATOM 2238 C C . ASN A 1 296 ? 19.651 4.967 -37.756 1.00 95.44 296 ASN A C 1
ATOM 2240 O O . ASN A 1 296 ? 19.210 5.328 -38.850 1.00 95.44 296 ASN A O 1
ATOM 2244 N N . PHE A 1 297 ? 20.904 4.535 -37.612 1.00 94.25 297 PHE A N 1
ATOM 2245 C CA . PHE A 1 297 ? 21.773 4.256 -38.749 1.00 94.25 297 PHE A CA 1
ATOM 2246 C C . PHE A 1 297 ? 22.743 3.110 -38.464 1.00 94.25 297 PHE A C 1
ATOM 2248 O O . PHE A 1 297 ? 23.077 2.805 -37.317 1.00 94.25 297 PHE A O 1
ATOM 2255 N N . HIS A 1 298 ? 23.225 2.515 -39.550 1.00 93.50 298 HIS A N 1
ATOM 2256 C CA . HIS A 1 298 ? 24.123 1.376 -39.557 1.00 93.50 298 HIS A CA 1
ATOM 2257 C C . HIS A 1 298 ? 25.420 1.718 -40.294 1.00 93.50 298 HIS A C 1
ATOM 2259 O O . HIS A 1 298 ? 25.449 2.525 -41.230 1.00 93.50 298 HIS A O 1
ATOM 2265 N N . ILE A 1 299 ? 26.488 1.027 -39.911 1.00 94.81 299 ILE A N 1
ATOM 2266 C CA . ILE A 1 299 ? 27.724 0.931 -40.691 1.00 94.81 299 ILE A CA 1
ATOM 2267 C C . ILE A 1 299 ? 27.883 -0.501 -41.192 1.00 94.81 299 ILE A C 1
ATOM 2269 O O . ILE A 1 299 ? 27.651 -1.446 -40.439 1.00 94.81 299 ILE A O 1
ATOM 2273 N N . ILE A 1 300 ? 28.316 -0.671 -42.439 1.00 94.44 300 ILE A N 1
ATOM 2274 C CA . ILE A 1 300 ? 28.723 -1.971 -42.984 1.00 94.44 300 ILE A CA 1
ATOM 2275 C C . ILE A 1 300 ? 30.205 -1.858 -43.328 1.00 94.44 300 ILE A C 1
ATOM 2277 O O . ILE A 1 300 ? 30.572 -1.321 -44.372 1.00 94.44 300 ILE A O 1
ATOM 2281 N N . MET A 1 301 ? 31.062 -2.311 -42.415 1.00 94.75 301 MET A N 1
ATOM 2282 C CA . MET A 1 301 ? 32.512 -2.158 -42.510 1.00 94.75 301 MET A CA 1
ATOM 2283 C C . MET A 1 301 ? 33.179 -3.454 -42.974 1.00 94.75 301 MET A C 1
ATOM 2285 O O . MET A 1 301 ? 32.848 -4.536 -42.490 1.00 94.75 301 MET A O 1
ATOM 2289 N N . LEU A 1 302 ? 34.145 -3.339 -43.884 1.00 94.81 302 LEU A N 1
ATOM 2290 C CA . LEU A 1 302 ? 34.994 -4.433 -44.347 1.00 94.81 302 LEU A CA 1
ATOM 2291 C C . LEU A 1 302 ? 36.401 -4.262 -43.771 1.00 94.81 302 LEU A C 1
ATOM 2293 O O . LEU A 1 302 ? 36.973 -3.173 -43.848 1.00 94.81 302 LEU A O 1
ATOM 2297 N N . TYR A 1 303 ? 36.954 -5.329 -43.196 1.00 95.44 303 TYR A N 1
ATOM 2298 C CA . TYR A 1 303 ? 38.274 -5.294 -42.561 1.00 95.44 303 TYR A CA 1
ATOM 2299 C C . TYR A 1 303 ? 38.959 -6.666 -42.599 1.00 95.44 303 TYR A C 1
ATOM 2301 O O . TYR A 1 303 ? 38.314 -7.683 -42.364 1.00 95.44 303 TYR A O 1
ATOM 2309 N N . ASN A 1 304 ? 40.268 -6.720 -42.834 1.00 94.81 304 ASN A N 1
ATOM 2310 C CA . ASN A 1 304 ? 41.065 -7.941 -42.629 1.00 94.81 304 ASN A CA 1
ATOM 2311 C C . ASN A 1 304 ? 41.672 -8.013 -41.213 1.00 94.81 304 ASN A C 1
ATOM 2313 O O . ASN A 1 304 ? 41.593 -7.068 -40.426 1.00 94.81 304 ASN A O 1
ATOM 2317 N N . ASP A 1 305 ? 42.331 -9.128 -40.884 1.00 93.81 305 ASP A N 1
ATOM 2318 C CA . ASP A 1 305 ? 42.928 -9.359 -39.557 1.00 93.81 305 ASP A CA 1
ATOM 2319 C C . ASP A 1 305 ? 43.936 -8.271 -39.112 1.00 93.81 305 ASP A C 1
ATOM 2321 O O . ASP A 1 305 ? 44.085 -8.040 -37.914 1.00 93.81 305 ASP A O 1
ATOM 2325 N N . ALA A 1 306 ? 44.594 -7.563 -40.042 1.00 94.12 306 ALA A N 1
ATOM 2326 C CA . ALA A 1 306 ? 45.526 -6.461 -39.746 1.00 94.12 306 ALA A CA 1
ATOM 2327 C C . ALA A 1 306 ? 44.846 -5.074 -39.642 1.00 94.12 306 ALA A C 1
ATOM 2329 O O . ALA A 1 306 ? 45.456 -4.087 -39.219 1.00 94.12 306 ALA A O 1
ATOM 2330 N N . GLU A 1 307 ? 43.578 -4.981 -40.039 1.00 95.19 307 GLU A N 1
ATOM 2331 C CA . GLU A 1 307 ? 42.713 -3.804 -39.894 1.00 95.19 307 GLU A CA 1
ATOM 2332 C C . GLU A 1 307 ? 41.821 -3.898 -38.640 1.00 95.19 307 GLU A C 1
ATOM 2334 O O . GLU A 1 307 ? 41.333 -2.874 -38.160 1.00 95.19 307 GLU A O 1
ATOM 2339 N N . ARG A 1 308 ? 41.670 -5.104 -38.072 1.00 94.38 308 ARG A N 1
ATOM 2340 C CA . ARG A 1 308 ? 40.757 -5.442 -36.969 1.00 94.38 308 ARG A CA 1
ATOM 2341 C C . ARG A 1 308 ? 40.794 -4.491 -35.771 1.00 94.38 308 ARG A C 1
ATOM 2343 O O . ARG A 1 308 ? 39.740 -4.017 -35.373 1.00 94.38 308 ARG A O 1
ATOM 2350 N N . GLU A 1 309 ? 41.966 -4.190 -35.214 1.00 94.25 309 GLU A N 1
ATOM 2351 C CA . GLU A 1 309 ? 42.085 -3.315 -34.030 1.00 94.25 309 GLU A CA 1
ATOM 2352 C C . GLU A 1 309 ? 41.547 -1.898 -34.309 1.00 94.25 309 GLU A C 1
ATOM 2354 O O . GLU A 1 309 ? 40.895 -1.286 -33.463 1.00 94.25 309 GLU A O 1
ATOM 2359 N N . ARG A 1 310 ? 41.746 -1.391 -35.536 1.00 95.75 310 ARG A N 1
ATOM 2360 C CA . ARG A 1 310 ? 41.187 -0.099 -35.959 1.00 95.75 310 ARG A CA 1
ATOM 2361 C C . ARG A 1 310 ? 39.674 -0.188 -36.161 1.00 95.75 310 ARG A C 1
ATOM 2363 O O . ARG A 1 310 ? 38.970 0.743 -35.785 1.00 95.75 310 ARG A O 1
ATOM 2370 N N . ALA A 1 311 ? 39.176 -1.290 -36.725 1.00 93.62 311 ALA A N 1
ATOM 2371 C CA . ALA A 1 311 ? 37.742 -1.517 -36.911 1.00 93.62 311 ALA A CA 1
ATOM 2372 C C . ALA A 1 311 ? 36.998 -1.621 -35.571 1.00 93.62 311 ALA A C 1
ATOM 2374 O O . ALA A 1 311 ? 35.998 -0.932 -35.375 1.00 93.62 311 ALA A O 1
ATOM 2375 N N . GLU A 1 312 ? 37.535 -2.393 -34.622 1.00 92.25 312 GLU A N 1
ATOM 2376 C CA . GLU A 1 312 ? 37.028 -2.481 -33.249 1.00 92.25 312 GLU A CA 1
ATOM 2377 C C . GLU A 1 312 ? 36.993 -1.090 -32.597 1.00 92.25 312 GLU A C 1
ATOM 2379 O O . GLU A 1 312 ? 35.944 -0.687 -32.097 1.00 92.25 312 GLU A O 1
ATOM 2384 N N . HIS A 1 313 ? 38.074 -0.301 -32.673 1.00 93.19 313 HIS A N 1
ATOM 2385 C CA . HIS A 1 313 ? 38.100 1.059 -32.115 1.00 93.19 313 HIS A CA 1
ATOM 2386 C C . HIS A 1 313 ? 37.021 1.980 -32.709 1.00 93.19 313 HIS A C 1
ATOM 2388 O O . HIS A 1 313 ? 36.333 2.660 -31.949 1.00 93.19 313 HIS A O 1
ATOM 2394 N N . VAL A 1 314 ? 36.817 1.979 -34.033 1.00 94.69 314 VAL A N 1
ATOM 2395 C CA . VAL A 1 314 ? 35.774 2.805 -34.672 1.00 94.69 314 VAL A CA 1
ATOM 2396 C C . VAL A 1 314 ? 34.367 2.390 -34.223 1.00 94.69 314 VAL A C 1
ATOM 2398 O O . VAL A 1 314 ? 33.528 3.259 -33.981 1.00 94.69 314 VAL A O 1
ATOM 2401 N N . VAL A 1 315 ? 34.106 1.088 -34.059 1.00 92.75 315 VAL A N 1
ATOM 2402 C CA . VAL A 1 315 ? 32.824 0.580 -33.535 1.00 92.75 315 VAL A CA 1
ATOM 2403 C C . VAL A 1 315 ? 32.638 0.966 -32.061 1.00 92.75 315 VAL A C 1
ATOM 2405 O O . VAL A 1 315 ? 31.571 1.464 -31.699 1.00 92.75 315 VAL A O 1
ATOM 2408 N N . HIS A 1 316 ? 33.666 0.793 -31.221 1.00 91.69 316 HIS A N 1
ATOM 2409 C CA . HIS A 1 316 ? 33.648 1.198 -29.810 1.00 91.69 316 HIS A CA 1
ATOM 2410 C C . HIS A 1 316 ? 33.351 2.698 -29.652 1.00 91.69 316 HIS A C 1
ATOM 2412 O O . HIS A 1 316 ? 32.498 3.075 -28.846 1.00 91.69 316 HIS A O 1
ATOM 2418 N N . ASP A 1 317 ? 34.007 3.545 -30.447 1.00 93.12 317 ASP A N 1
ATOM 2419 C CA . ASP A 1 317 ? 33.818 4.995 -30.425 1.00 93.12 317 ASP A CA 1
ATOM 2420 C C . ASP A 1 317 ? 32.422 5.409 -30.907 1.00 93.12 317 ASP A C 1
ATOM 2422 O O . ASP A 1 317 ? 31.808 6.278 -30.291 1.00 93.12 317 ASP A O 1
ATOM 2426 N N . MET A 1 318 ? 31.894 4.775 -31.962 1.00 94.94 318 MET A N 1
ATOM 2427 C CA . MET A 1 318 ? 30.530 5.017 -32.453 1.00 94.94 318 MET A CA 1
ATOM 2428 C C . MET A 1 318 ? 29.485 4.715 -31.370 1.00 94.94 318 MET A C 1
ATOM 2430 O O . MET A 1 318 ? 28.624 5.550 -31.092 1.00 94.94 318 MET A O 1
ATOM 2434 N N . VAL A 1 319 ? 29.582 3.548 -30.724 1.00 94.56 319 VAL A N 1
ATOM 2435 C CA . VAL A 1 319 ? 28.643 3.127 -29.670 1.00 94.56 319 VAL A CA 1
ATOM 2436 C C . VAL A 1 319 ? 28.756 4.021 -28.436 1.00 94.56 319 VAL A C 1
ATOM 2438 O O . VAL A 1 319 ? 27.744 4.479 -27.904 1.00 94.56 319 VAL A O 1
ATOM 2441 N N . LYS A 1 320 ? 29.980 4.337 -27.997 1.00 93.50 320 LYS A N 1
ATOM 2442 C CA . LYS A 1 320 ? 30.204 5.239 -26.861 1.00 93.50 320 LYS A CA 1
ATOM 2443 C C . LYS A 1 320 ? 29.652 6.639 -27.134 1.00 93.50 320 LYS A C 1
ATOM 2445 O O . LYS A 1 320 ? 29.015 7.215 -26.255 1.00 93.50 320 LYS A O 1
ATOM 2450 N N . ARG A 1 321 ? 29.844 7.156 -28.351 1.00 95.12 321 ARG A N 1
ATOM 2451 C CA . ARG A 1 321 ? 29.341 8.470 -28.761 1.00 95.12 321 ARG A CA 1
ATOM 2452 C C . ARG A 1 321 ? 27.823 8.519 -28.873 1.00 95.12 321 ARG A C 1
ATOM 2454 O O . ARG A 1 321 ? 27.249 9.543 -28.527 1.00 95.12 321 ARG A O 1
ATOM 2461 N N . ALA A 1 322 ? 27.171 7.438 -29.302 1.00 96.75 322 ALA A N 1
ATOM 2462 C CA . ALA A 1 322 ? 25.711 7.359 -29.282 1.00 96.75 322 ALA A CA 1
ATOM 2463 C C . ALA A 1 322 ? 25.166 7.599 -27.867 1.00 96.75 322 ALA A C 1
ATOM 2465 O O . ALA A 1 322 ? 24.314 8.464 -27.694 1.00 96.75 322 ALA A O 1
ATOM 2466 N N . ILE A 1 323 ? 25.732 6.932 -26.855 1.00 95.50 323 ILE A N 1
ATOM 2467 C CA . ILE A 1 323 ? 25.356 7.120 -25.441 1.00 95.50 323 ILE A CA 1
ATOM 2468 C C . ILE A 1 323 ? 25.643 8.559 -24.970 1.00 95.50 323 ILE A C 1
ATOM 2470 O O . ILE A 1 323 ? 24.795 9.188 -24.340 1.00 95.50 323 ILE A O 1
ATOM 2474 N N . GLU A 1 324 ? 26.816 9.112 -25.300 1.00 94.81 324 GLU A N 1
ATOM 2475 C CA . GLU A 1 324 ? 27.187 10.500 -24.959 1.00 94.81 324 GLU A CA 1
ATOM 2476 C C . GLU A 1 324 ? 26.280 11.558 -25.621 1.00 94.81 324 GLU A C 1
ATOM 2478 O O . GLU A 1 324 ? 26.199 12.685 -25.134 1.00 94.81 324 GLU A O 1
ATOM 2483 N N . LEU A 1 325 ? 25.574 11.191 -26.696 1.00 95.62 325 LEU A N 1
ATOM 2484 C CA . LEU A 1 325 ? 24.585 12.005 -27.411 1.00 95.62 325 LEU A CA 1
ATOM 2485 C C . LEU A 1 325 ? 23.129 11.643 -27.043 1.00 95.62 325 LEU A C 1
ATOM 2487 O O . LEU A 1 325 ? 22.222 11.881 -27.838 1.00 95.62 325 LEU A O 1
ATOM 2491 N N . GLU A 1 326 ? 22.892 11.082 -25.851 1.00 95.00 326 GLU A N 1
ATOM 2492 C CA . GLU A 1 326 ? 21.560 10.684 -25.346 1.00 95.00 326 GLU A CA 1
ATOM 2493 C C . GLU A 1 326 ? 20.857 9.600 -26.199 1.00 95.00 326 GLU A C 1
ATOM 2495 O O . GLU A 1 326 ? 19.633 9.458 -26.175 1.00 95.00 326 GLU A O 1
ATOM 2500 N N . GLY A 1 327 ? 21.630 8.840 -26.977 1.00 95.00 327 GLY A N 1
ATOM 2501 C CA . GLY A 1 327 ? 21.190 7.696 -27.771 1.00 95.00 327 GLY A CA 1
ATOM 2502 C C . GLY A 1 327 ? 21.405 6.342 -27.089 1.00 95.00 327 GLY A C 1
ATOM 2503 O O . GLY A 1 327 ? 21.690 6.254 -25.897 1.00 95.00 327 GLY A O 1
ATOM 2504 N N . THR A 1 328 ? 21.280 5.276 -27.879 1.00 94.81 328 THR A N 1
ATOM 2505 C CA . THR A 1 328 ? 21.327 3.875 -27.430 1.00 94.81 328 THR A CA 1
ATOM 2506 C C . THR A 1 328 ? 22.324 3.038 -28.238 1.00 94.81 328 THR A C 1
ATOM 2508 O O . THR A 1 328 ? 22.603 3.327 -29.407 1.00 94.81 328 THR A O 1
ATOM 2511 N N . VAL A 1 329 ? 22.857 1.979 -27.619 1.00 91.94 329 VAL A N 1
ATOM 2512 C CA . VAL A 1 329 ? 23.861 1.063 -28.195 1.00 91.94 329 VAL A CA 1
ATOM 2513 C C . VAL A 1 329 ? 23.371 0.297 -29.427 1.00 91.94 329 VAL A C 1
ATOM 2515 O O . VAL A 1 329 ? 24.190 -0.269 -30.150 1.00 91.94 329 VAL A O 1
ATOM 2518 N N . SER A 1 330 ? 22.058 0.219 -29.649 1.00 90.00 330 SER A N 1
ATOM 2519 C CA . SER A 1 330 ? 21.436 -0.542 -30.737 1.00 90.00 330 SER A CA 1
ATOM 2520 C C . SER A 1 330 ? 20.053 0.035 -31.033 1.00 90.00 330 SER A C 1
ATOM 2522 O O . SER A 1 330 ? 19.241 0.137 -30.116 1.00 90.00 330 SER A O 1
ATOM 2524 N N . GLY A 1 331 ? 19.768 0.409 -32.281 1.00 86.25 331 GLY A N 1
ATOM 2525 C CA . GLY A 1 331 ? 18.424 0.826 -32.681 1.00 86.25 331 GLY A CA 1
ATOM 2526 C C . GLY A 1 331 ? 17.490 -0.364 -32.904 1.00 86.25 331 GLY A C 1
ATOM 2527 O O . GLY A 1 331 ? 16.329 -0.319 -32.499 1.00 86.25 331 GLY A O 1
ATOM 2528 N N . GLU A 1 332 ? 18.002 -1.446 -33.499 1.00 83.69 332 GLU A N 1
ATOM 2529 C CA . GLU A 1 332 ? 17.185 -2.612 -33.868 1.00 83.69 332 GLU A CA 1
ATOM 2530 C C . GLU A 1 332 ? 17.896 -3.971 -33.785 1.00 83.69 332 GLU A C 1
ATOM 2532 O O . GLU A 1 332 ? 17.225 -4.990 -33.604 1.00 83.69 332 GLU A O 1
ATOM 2537 N N . HIS A 1 333 ? 19.230 -4.036 -33.866 1.00 84.94 333 HIS A N 1
ATOM 2538 C CA . HIS A 1 333 ? 19.938 -5.320 -33.909 1.00 84.94 333 HIS A CA 1
ATOM 2539 C C . HIS A 1 333 ? 19.887 -6.098 -32.582 1.00 84.94 333 HIS A C 1
ATOM 2541 O O . HIS A 1 333 ? 20.058 -7.318 -32.592 1.00 84.94 333 HIS A O 1
ATOM 2547 N N . GLY A 1 334 ? 19.679 -5.411 -31.453 1.00 84.81 334 GLY A N 1
ATOM 2548 C CA . GLY A 1 334 ? 19.780 -5.971 -30.099 1.00 84.81 334 GLY A CA 1
ATOM 2549 C C . GLY A 1 334 ? 21.175 -5.832 -29.478 1.00 84.81 334 GLY A C 1
ATOM 2550 O O . GLY A 1 334 ? 22.040 -5.125 -29.995 1.00 84.81 334 GLY A O 1
ATOM 2551 N N . VAL A 1 335 ? 21.381 -6.471 -28.331 1.00 86.50 335 VAL A N 1
ATOM 2552 C CA . VAL A 1 335 ? 22.598 -6.408 -27.511 1.00 86.50 335 VAL A CA 1
ATOM 2553 C C . VAL A 1 335 ? 23.513 -7.603 -27.788 1.00 86.50 335 VAL A C 1
ATOM 2555 O O . VAL A 1 335 ? 24.730 -7.450 -27.945 1.00 86.50 335 VAL A O 1
ATOM 2558 N N . GLY A 1 336 ? 22.929 -8.803 -27.823 1.00 79.88 336 GLY A N 1
ATOM 2559 C CA . GLY A 1 336 ? 23.600 -10.060 -28.115 1.00 79.88 336 GLY A CA 1
ATOM 2560 C C . GLY A 1 336 ? 24.848 -10.309 -27.273 1.00 79.88 336 GLY A C 1
ATOM 2561 O O . GLY A 1 336 ? 24.870 -10.092 -26.061 1.00 79.88 336 GLY A O 1
ATOM 2562 N N . LEU A 1 337 ? 25.894 -10.827 -27.918 1.00 77.19 337 LEU A N 1
ATOM 2563 C CA . LEU A 1 337 ? 27.202 -11.052 -27.291 1.00 77.19 337 LEU A CA 1
ATOM 2564 C C . LEU A 1 337 ? 28.163 -9.871 -27.454 1.00 77.19 337 LEU A C 1
ATOM 2566 O O . LEU A 1 337 ? 29.122 -9.772 -26.692 1.00 77.19 337 LEU A O 1
ATOM 2570 N N . VAL A 1 338 ? 27.922 -9.010 -28.444 1.00 74.56 338 VAL A N 1
ATOM 2571 C CA . VAL A 1 338 ? 28.874 -7.990 -28.908 1.00 74.56 338 VAL A CA 1
ATOM 2572 C C . VAL A 1 338 ? 28.728 -6.680 -28.133 1.00 74.56 338 VAL A C 1
ATOM 2574 O O . VAL A 1 338 ? 29.729 -6.048 -27.804 1.00 74.56 338 VAL A O 1
ATOM 2577 N N . LYS A 1 339 ? 27.492 -6.271 -27.809 1.00 84.69 339 LYS A N 1
ATOM 2578 C CA . LYS A 1 339 ? 27.196 -4.942 -27.243 1.00 84.69 339 LYS A CA 1
ATOM 2579 C C . LYS A 1 339 ? 26.828 -4.943 -25.760 1.00 84.69 339 LYS A C 1
ATOM 2581 O O . LYS A 1 339 ? 26.568 -3.886 -25.190 1.00 84.69 339 LYS A O 1
ATOM 2586 N N . ARG A 1 340 ? 26.823 -6.101 -25.096 1.00 84.88 340 ARG A N 1
ATOM 2587 C CA . ARG A 1 340 ? 26.477 -6.189 -23.667 1.00 84.88 340 ARG A CA 1
ATOM 2588 C C . ARG A 1 340 ? 27.265 -5.214 -22.801 1.00 84.88 340 ARG A C 1
ATOM 2590 O O . ARG A 1 340 ? 26.698 -4.608 -21.895 1.00 84.88 340 ARG A O 1
ATOM 2597 N N . ASP A 1 341 ? 28.575 -5.141 -23.002 1.00 84.12 341 ASP A N 1
ATOM 2598 C CA . ASP A 1 341 ? 29.458 -4.538 -22.003 1.00 84.12 341 ASP A CA 1
ATOM 2599 C C . ASP A 1 341 ? 29.276 -3.001 -21.926 1.00 84.12 341 ASP A C 1
ATOM 2601 O O . ASP A 1 341 ? 29.663 -2.379 -20.938 1.00 84.12 341 ASP A O 1
ATOM 2605 N N . TYR A 1 342 ? 28.568 -2.405 -22.898 1.00 88.00 342 TYR A N 1
ATOM 2606 C CA . TYR A 1 342 ? 28.114 -1.011 -22.872 1.00 88.00 342 TYR A CA 1
ATOM 2607 C C . TYR A 1 342 ? 26.804 -0.779 -22.098 1.00 88.00 342 TYR A C 1
ATOM 2609 O O . TYR A 1 342 ? 26.504 0.370 -21.784 1.00 88.00 342 TYR A O 1
ATOM 2617 N N . LEU A 1 343 ? 26.023 -1.811 -21.744 1.00 89.50 343 LEU A N 1
ATOM 2618 C CA . LEU A 1 343 ? 24.732 -1.621 -21.057 1.00 89.50 343 LEU A CA 1
ATOM 2619 C C . LEU A 1 343 ? 24.874 -0.887 -19.717 1.00 89.50 343 LEU A C 1
ATOM 2621 O O . LEU A 1 343 ? 24.011 -0.093 -19.356 1.00 89.50 343 LEU A O 1
ATOM 2625 N N . ASN A 1 344 ? 25.975 -1.109 -18.990 1.00 88.00 344 ASN A N 1
ATOM 2626 C CA . ASN A 1 344 ? 26.270 -0.362 -17.762 1.00 88.00 344 ASN A CA 1
ATOM 2627 C C . ASN A 1 344 ? 26.573 1.122 -18.036 1.00 88.00 344 ASN A C 1
ATOM 2629 O O . ASN A 1 344 ? 26.352 1.949 -17.156 1.00 88.00 344 ASN A O 1
ATOM 2633 N N . HIS A 1 345 ? 27.084 1.455 -19.225 1.00 89.56 345 HIS A N 1
ATOM 2634 C CA . HIS A 1 345 ? 27.381 2.828 -19.636 1.00 89.56 345 HIS A CA 1
ATOM 2635 C C . HIS A 1 345 ? 26.114 3.569 -20.091 1.00 89.56 345 HIS A C 1
ATOM 2637 O O . HIS A 1 345 ? 25.968 4.743 -19.774 1.00 89.56 345 HIS A O 1
ATOM 2643 N N . GLU A 1 346 ? 25.183 2.885 -20.767 1.00 91.75 346 GLU A N 1
ATOM 2644 C CA . GLU A 1 346 ? 23.893 3.460 -21.181 1.00 91.75 346 GLU A CA 1
ATOM 2645 C C . GLU A 1 346 ? 22.878 3.544 -20.027 1.00 91.75 346 GLU A C 1
ATOM 2647 O O . GLU A 1 346 ? 22.281 4.590 -19.791 1.00 91.75 346 GLU A O 1
ATOM 2652 N N . LEU A 1 347 ? 22.675 2.445 -19.292 1.00 90.31 347 LEU A N 1
ATOM 2653 C CA . LEU A 1 347 ? 21.544 2.287 -18.364 1.00 90.31 347 LEU A CA 1
ATOM 2654 C C . LEU A 1 347 ? 21.935 2.352 -16.879 1.00 90.31 347 LEU A C 1
ATOM 2656 O O . LEU A 1 347 ? 21.057 2.413 -16.013 1.00 90.31 347 LEU A O 1
ATOM 2660 N N . GLY A 1 348 ? 23.233 2.319 -16.570 1.00 88.88 348 GLY A N 1
ATOM 2661 C CA . GLY A 1 348 ? 23.761 2.264 -15.207 1.00 88.88 348 GLY A CA 1
ATOM 2662 C C . GLY A 1 348 ? 23.643 0.886 -14.541 1.00 88.88 348 GLY A C 1
ATOM 2663 O O . GLY A 1 348 ? 22.752 0.086 -14.841 1.00 88.88 348 GLY A O 1
ATOM 2664 N N . GLU A 1 349 ? 24.535 0.619 -13.580 1.00 83.56 349 GLU A N 1
ATOM 2665 C CA . GLU A 1 349 ? 24.638 -0.690 -12.913 1.00 83.56 349 GLU A CA 1
ATOM 2666 C C . GLU A 1 349 ? 23.320 -1.143 -12.272 1.00 83.56 349 GLU A C 1
ATOM 2668 O O . GLU A 1 349 ? 22.946 -2.299 -12.418 1.00 83.56 349 GLU A O 1
ATOM 2673 N N . GLY A 1 350 ? 22.565 -0.247 -11.624 1.00 81.00 350 GLY A N 1
ATOM 2674 C CA . GLY A 1 350 ? 21.291 -0.602 -10.983 1.00 81.00 350 GLY A CA 1
ATOM 2675 C C . GLY A 1 350 ? 20.245 -1.158 -11.960 1.00 81.00 350 GLY A C 1
ATOM 2676 O O . GLY A 1 350 ? 19.537 -2.111 -11.631 1.00 81.00 350 GLY A O 1
ATOM 2677 N N . THR A 1 351 ? 20.183 -0.618 -13.180 1.00 83.12 351 THR A N 1
ATOM 2678 C CA . THR A 1 351 ? 19.261 -1.086 -14.225 1.00 83.12 351 THR A CA 1
ATOM 2679 C C . THR A 1 351 ? 19.708 -2.434 -14.779 1.00 83.12 351 THR A C 1
ATOM 2681 O O . THR A 1 351 ? 18.904 -3.362 -14.878 1.00 83.12 351 THR A O 1
ATOM 2684 N N . VAL A 1 352 ? 21.001 -2.584 -15.080 1.00 84.25 352 VAL A N 1
ATOM 2685 C CA . VAL A 1 352 ? 21.567 -3.847 -15.582 1.00 84.25 352 VAL A CA 1
ATOM 2686 C C . VAL A 1 352 ? 21.512 -4.947 -14.519 1.00 84.25 352 VAL A C 1
ATOM 2688 O O . VAL A 1 352 ? 21.290 -6.111 -14.846 1.00 84.25 352 VAL A O 1
ATOM 2691 N N . ASP A 1 353 ? 21.633 -4.603 -13.239 1.00 81.19 353 ASP A N 1
ATOM 2692 C CA . ASP A 1 353 ? 21.464 -5.521 -12.116 1.00 81.19 353 ASP A CA 1
ATOM 2693 C C . ASP A 1 353 ? 20.001 -5.949 -11.947 1.00 81.19 353 ASP A C 1
ATOM 2695 O O . ASP A 1 353 ? 19.743 -7.130 -11.710 1.00 81.19 353 ASP A O 1
ATOM 2699 N N . ALA A 1 354 ? 19.032 -5.049 -12.147 1.00 78.69 354 ALA A N 1
ATOM 2700 C CA . ALA A 1 354 ? 17.615 -5.412 -12.200 1.00 78.69 354 ALA A CA 1
ATOM 2701 C C . ALA A 1 354 ? 17.320 -6.363 -13.376 1.00 78.69 354 ALA A C 1
ATOM 2703 O O . ALA A 1 354 ? 16.670 -7.396 -13.190 1.00 78.69 354 ALA A O 1
ATOM 2704 N N . MET A 1 355 ? 17.871 -6.085 -14.564 1.00 83.25 355 MET A N 1
ATOM 2705 C CA . MET A 1 355 ? 17.817 -7.005 -15.705 1.00 83.25 355 MET A CA 1
ATOM 2706 C C . MET A 1 355 ? 18.482 -8.357 -15.369 1.00 83.25 355 MET A C 1
ATOM 2708 O O . MET A 1 355 ? 17.926 -9.416 -15.672 1.00 83.25 355 MET A O 1
ATOM 2712 N N . ARG A 1 356 ? 19.629 -8.357 -14.672 1.00 81.00 356 ARG A N 1
ATOM 2713 C CA . ARG A 1 356 ? 20.335 -9.586 -14.265 1.00 81.00 356 ARG A CA 1
ATOM 2714 C C . ARG A 1 356 ? 19.496 -10.421 -13.306 1.00 81.00 356 ARG A C 1
ATOM 2716 O O . ARG A 1 356 ? 19.395 -11.626 -13.501 1.00 81.00 356 ARG A O 1
ATOM 2723 N N . GLN A 1 357 ? 18.825 -9.799 -12.338 1.00 75.69 357 GLN A N 1
ATOM 2724 C CA . GLN A 1 357 ? 17.922 -10.484 -11.405 1.00 75.69 357 GLN A CA 1
ATOM 2725 C C . GLN A 1 357 ? 16.696 -11.114 -12.090 1.00 75.69 357 GLN A C 1
ATOM 2727 O O . GLN A 1 357 ? 16.138 -12.085 -11.568 1.00 75.69 357 GLN A O 1
ATOM 2732 N N . LEU A 1 358 ? 16.259 -10.586 -13.239 1.00 75.50 358 LEU A N 1
ATOM 2733 C CA . LEU A 1 358 ? 15.204 -11.187 -14.063 1.00 75.50 358 LEU A CA 1
ATOM 2734 C C . LEU A 1 358 ? 15.730 -12.420 -14.825 1.00 75.50 358 LEU A C 1
ATOM 2736 O O . LEU A 1 358 ? 15.084 -13.471 -14.819 1.00 75.50 358 LEU A O 1
ATOM 2740 N N . VAL A 1 359 ? 16.933 -12.329 -15.402 1.00 70.69 359 VAL A N 1
ATOM 2741 C CA . VAL A 1 359 ? 17.587 -13.434 -16.130 1.00 70.69 359 VAL A CA 1
ATOM 2742 C C . VAL A 1 359 ? 18.061 -14.559 -15.195 1.00 70.69 359 VAL A C 1
ATOM 2744 O O . VAL A 1 359 ? 17.886 -15.733 -15.513 1.00 70.69 359 VAL A O 1
ATOM 2747 N N . GLU A 1 360 ? 18.591 -14.251 -14.008 1.00 64.81 360 GLU A N 1
ATOM 2748 C CA . GLU A 1 360 ? 19.074 -15.247 -13.031 1.00 64.81 360 GLU A CA 1
ATOM 2749 C C . GLU A 1 360 ? 17.953 -16.160 -12.505 1.00 64.81 360 GLU A C 1
ATOM 2751 O O . GLU A 1 360 ? 18.179 -17.346 -12.253 1.00 64.81 360 GLU A O 1
ATOM 2756 N N . LYS A 1 361 ? 16.717 -15.648 -12.417 1.00 60.81 361 LYS A N 1
ATOM 2757 C CA . LYS A 1 361 ? 15.518 -16.450 -12.103 1.00 60.81 361 LYS A CA 1
ATOM 2758 C C . LYS A 1 361 ? 15.122 -17.395 -13.249 1.00 60.81 361 LYS A C 1
ATOM 2760 O O . LYS A 1 361 ? 14.442 -18.391 -13.010 1.00 60.81 361 LYS A O 1
ATOM 2765 N N . SER A 1 362 ? 15.608 -17.132 -14.461 1.00 55.62 362 SER A N 1
ATOM 2766 C CA . SER A 1 362 ? 15.336 -17.870 -15.703 1.00 55.62 362 SER A CA 1
ATOM 2767 C C . SER A 1 362 ? 16.522 -18.755 -16.123 1.00 55.62 362 SER A C 1
ATOM 2769 O O . SER A 1 362 ? 16.782 -18.949 -17.307 1.00 55.62 362 SER A O 1
ATOM 2771 N N . PHE A 1 363 ? 17.236 -19.341 -15.151 1.00 51.72 363 PHE A N 1
ATOM 2772 C CA . PHE A 1 363 ? 18.545 -20.021 -15.280 1.00 51.72 363 PHE A CA 1
ATOM 2773 C C . PHE A 1 363 ? 18.711 -21.037 -16.440 1.00 51.72 363 PHE A C 1
ATOM 2775 O O . PHE A 1 363 ? 19.825 -21.335 -16.856 1.00 51.72 363 PHE A O 1
ATOM 2782 N N . VAL A 1 364 ? 17.620 -21.581 -16.985 1.00 54.88 364 VAL A N 1
ATOM 2783 C CA . VAL A 1 364 ? 17.615 -22.518 -18.133 1.00 54.88 364 VAL A CA 1
ATOM 2784 C C . VAL A 1 364 ? 17.901 -21.818 -19.468 1.00 54.88 364 VAL A C 1
ATOM 2786 O O . VAL A 1 364 ? 18.414 -22.439 -20.396 1.00 54.88 364 VAL A O 1
ATOM 2789 N N . MET A 1 365 ? 17.534 -20.540 -19.548 1.00 52.44 365 MET A N 1
ATOM 2790 C CA . MET A 1 365 ? 17.619 -19.662 -20.718 1.00 52.44 365 MET A CA 1
ATOM 2791 C C . MET A 1 365 ? 18.833 -18.724 -20.660 1.00 52.44 365 MET A C 1
ATOM 2793 O O . MET A 1 365 ? 19.218 -18.139 -21.669 1.00 52.44 365 MET A O 1
ATOM 2797 N N . ALA A 1 366 ? 19.467 -18.614 -19.487 1.00 54.56 366 ALA A N 1
ATOM 2798 C CA . ALA A 1 366 ? 20.606 -17.745 -19.201 1.00 54.56 366 ALA A CA 1
ATOM 2799 C C . ALA A 1 366 ? 21.941 -18.266 -19.782 1.00 54.56 366 ALA A C 1
ATOM 2801 O O . ALA A 1 366 ? 22.936 -18.480 -19.075 1.00 54.56 366 ALA A O 1
ATOM 2802 N N . ASP A 1 367 ? 21.981 -18.433 -21.101 1.00 56.28 367 ASP A N 1
ATOM 2803 C CA . ASP A 1 367 ? 23.224 -18.300 -21.851 1.00 56.28 367 ASP A CA 1
ATOM 2804 C C . ASP A 1 367 ? 23.634 -16.818 -21.772 1.00 56.28 367 ASP A C 1
ATOM 2806 O O . ASP A 1 367 ? 22.805 -15.939 -22.006 1.00 56.28 367 ASP A O 1
ATOM 2810 N N . SER A 1 368 ? 24.862 -16.511 -21.335 1.00 58.44 368 SER A N 1
ATOM 2811 C CA . SER A 1 368 ? 25.267 -15.134 -20.986 1.00 58.44 368 SER A CA 1
ATOM 2812 C C . SER A 1 368 ? 25.484 -14.272 -22.230 1.00 58.44 368 SER A C 1
ATOM 2814 O O . SER A 1 368 ? 26.619 -14.044 -22.644 1.00 58.44 368 SER A O 1
ATOM 2816 N N . LYS A 1 369 ? 24.372 -13.834 -22.823 1.00 67.62 369 LYS A N 1
ATOM 2817 C CA . LYS A 1 369 ? 24.275 -13.000 -24.025 1.00 67.62 369 LYS A CA 1
ATOM 2818 C C . LYS A 1 369 ? 24.085 -11.550 -23.595 1.00 67.62 369 LYS A C 1
ATOM 2820 O O . LYS A 1 369 ? 25.067 -10.968 -23.135 1.00 67.62 369 LYS A O 1
ATOM 2825 N N . VAL A 1 370 ? 22.838 -11.068 -23.554 1.00 55.03 370 VAL A N 1
ATOM 2826 C CA . VAL A 1 370 ? 22.442 -9.727 -23.073 1.00 55.03 370 VAL A CA 1
ATOM 2827 C C . VAL A 1 370 ? 23.155 -9.319 -21.780 1.00 55.03 370 VAL A C 1
ATOM 2829 O O . VAL A 1 370 ? 23.531 -8.166 -21.628 1.00 55.03 370 VAL A O 1
ATOM 2832 N N . ILE A 1 371 ? 23.354 -10.246 -20.829 1.00 59.94 371 ILE A N 1
ATOM 2833 C CA . ILE A 1 371 ? 23.918 -9.936 -19.506 1.00 59.94 371 ILE A CA 1
ATOM 2834 C C . ILE A 1 371 ? 24.981 -10.956 -19.098 1.00 59.94 371 ILE A C 1
ATOM 2836 O O . ILE A 1 371 ? 24.814 -12.171 -19.236 1.00 59.94 371 ILE A O 1
ATOM 2840 N N . ALA A 1 372 ? 26.076 -10.445 -18.539 1.00 54.69 372 ALA A N 1
ATOM 2841 C CA . ALA A 1 372 ? 27.180 -11.227 -18.022 1.00 54.69 372 ALA A CA 1
ATOM 2842 C C . ALA A 1 372 ? 26.765 -11.771 -16.657 1.00 54.69 372 ALA A C 1
ATOM 2844 O O . ALA A 1 372 ? 26.757 -11.052 -15.656 1.00 54.69 372 ALA A O 1
ATOM 2845 N N . THR A 1 373 ? 26.411 -13.054 -16.610 1.00 51.34 373 THR A N 1
ATOM 2846 C CA . THR A 1 373 ? 26.337 -13.763 -15.330 1.00 51.34 373 THR A CA 1
ATOM 2847 C C . THR A 1 373 ? 27.764 -14.074 -14.885 1.00 51.34 373 THR A C 1
ATOM 2849 O O . THR A 1 373 ? 28.566 -14.569 -15.684 1.00 51.34 373 THR A O 1
ATOM 2852 N N . LYS A 1 374 ? 28.110 -13.757 -13.631 1.00 38.81 374 LYS A N 1
ATOM 2853 C CA . LYS A 1 374 ? 29.463 -14.005 -13.105 1.00 38.81 374 LYS A CA 1
ATOM 2854 C C . LYS A 1 374 ? 29.805 -15.497 -13.245 1.00 38.81 374 LYS A C 1
ATOM 2856 O O . LYS A 1 374 ? 28.936 -16.331 -12.977 1.00 38.81 374 LYS A O 1
ATOM 2861 N N . PRO A 1 375 ? 31.039 -15.862 -13.640 1.00 33.34 375 PRO A N 1
ATOM 2862 C CA . PRO A 1 375 ? 31.434 -17.261 -13.691 1.00 33.34 375 PRO A CA 1
ATOM 2863 C C . PRO A 1 375 ? 31.337 -17.853 -12.284 1.00 33.34 375 PRO A C 1
ATOM 2865 O O . PRO A 1 375 ? 32.038 -17.433 -11.363 1.00 33.34 375 PRO A O 1
ATOM 2868 N N . THR A 1 376 ? 30.456 -18.835 -12.104 1.00 33.53 376 THR A N 1
ATOM 2869 C CA . THR A 1 376 ? 30.465 -19.664 -10.900 1.00 33.53 376 THR A CA 1
ATOM 2870 C C . THR A 1 376 ? 31.750 -20.478 -10.921 1.00 33.53 376 THR A C 1
ATOM 2872 O O . THR A 1 376 ? 31.913 -21.323 -11.803 1.00 33.53 376 THR A O 1
ATOM 2875 N N . GLY A 1 377 ? 32.653 -20.193 -9.980 1.00 28.25 377 GLY A N 1
ATOM 2876 C CA . GLY A 1 377 ? 33.943 -20.869 -9.867 1.00 28.25 377 GLY A CA 1
ATOM 2877 C C . GLY A 1 377 ? 33.807 -22.392 -9.849 1.00 28.25 377 GLY A C 1
ATOM 2878 O O . GLY A 1 377 ? 32.808 -22.944 -9.377 1.00 28.25 377 GLY A O 1
ATOM 2879 N N . GLU A 1 378 ? 34.811 -23.063 -10.405 1.00 29.92 378 GLU A N 1
ATOM 2880 C CA . GLU A 1 378 ? 34.841 -24.515 -10.551 1.00 29.92 378 GLU A CA 1
ATOM 2881 C C . GLU A 1 378 ? 34.660 -25.240 -9.204 1.00 29.92 378 GLU A C 1
ATOM 2883 O O . GLU A 1 378 ? 35.129 -24.785 -8.163 1.00 29.92 378 GLU A O 1
ATOM 2888 N N . GLY A 1 379 ? 34.044 -26.429 -9.232 1.00 28.67 379 GLY A N 1
ATOM 2889 C CA . GLY A 1 379 ? 34.260 -27.404 -8.156 1.00 28.67 379 GLY A CA 1
ATOM 2890 C C . GLY A 1 379 ? 33.142 -27.645 -7.136 1.00 28.67 379 GLY A C 1
ATOM 2891 O O . GLY A 1 379 ? 33.441 -27.960 -5.988 1.00 28.67 379 GLY A O 1
ATOM 2892 N N . ARG A 1 380 ? 31.857 -27.703 -7.528 1.00 31.33 380 ARG A N 1
ATOM 2893 C CA . ARG A 1 380 ? 30.888 -28.544 -6.775 1.00 31.33 380 ARG A CA 1
ATOM 2894 C C . ARG A 1 380 ? 31.102 -30.042 -7.067 1.00 31.33 380 ARG A C 1
ATOM 2896 O O . ARG A 1 380 ? 30.244 -30.722 -7.625 1.00 31.33 380 ARG A O 1
ATOM 2903 N N . ARG A 1 381 ? 32.263 -30.561 -6.651 1.00 32.62 381 ARG A N 1
ATOM 2904 C CA . ARG A 1 381 ? 32.560 -31.993 -6.480 1.00 32.62 381 ARG A CA 1
ATOM 2905 C C . ARG A 1 381 ? 33.268 -32.200 -5.135 1.00 32.62 381 ARG A C 1
ATOM 2907 O O . ARG A 1 381 ? 34.407 -31.789 -4.991 1.00 32.62 381 ARG A O 1
ATOM 2914 N N . SER A 1 382 ? 32.567 -32.843 -4.195 1.00 30.23 382 SER A N 1
ATOM 2915 C CA . SER A 1 382 ? 33.083 -33.607 -3.036 1.00 30.23 382 SER A CA 1
ATOM 2916 C C . SER A 1 382 ? 34.416 -33.173 -2.385 1.00 30.23 382 SER A C 1
ATOM 2918 O O . SER A 1 382 ? 35.479 -33.518 -2.897 1.00 30.23 382 SER A O 1
ATOM 2920 N N . GLY A 1 383 ? 34.378 -32.581 -1.185 1.00 25.48 383 GLY A N 1
ATOM 2921 C CA . GLY A 1 383 ? 35.589 -32.364 -0.376 1.00 25.48 383 GLY A CA 1
ATOM 2922 C C . GLY A 1 383 ? 35.376 -31.525 0.889 1.00 25.48 383 GLY A C 1
ATOM 2923 O O . GLY A 1 383 ? 34.362 -30.849 1.018 1.00 25.48 383 GLY A O 1
ATOM 2924 N N . VAL A 1 384 ? 36.330 -31.611 1.817 1.00 27.36 384 VAL A N 1
ATOM 2925 C CA . VAL A 1 384 ? 36.330 -31.111 3.212 1.00 27.36 384 VAL A CA 1
ATOM 2926 C C . VAL A 1 384 ? 37.794 -30.674 3.493 1.00 27.36 384 VAL A C 1
ATOM 2928 O O . VAL A 1 384 ? 38.693 -31.252 2.884 1.00 27.36 384 VAL A O 1
ATOM 2931 N N . GLU A 1 385 ? 38.150 -29.649 4.280 1.00 26.25 385 GLU A N 1
ATOM 2932 C CA . GLU A 1 385 ? 37.537 -29.108 5.508 1.00 26.25 385 GLU A CA 1
ATOM 2933 C C . GLU A 1 385 ? 37.559 -27.549 5.595 1.00 26.25 385 GLU A C 1
ATOM 2935 O O . GLU A 1 385 ? 37.460 -26.855 4.587 1.00 26.25 385 GLU A O 1
ATOM 2940 N N . HIS A 1 386 ? 37.623 -27.020 6.821 1.00 25.53 386 HIS A N 1
ATOM 2941 C CA . HIS A 1 386 ? 37.775 -25.623 7.270 1.00 25.53 386 HIS A CA 1
ATOM 2942 C C . HIS A 1 386 ? 39.203 -25.034 7.025 1.00 25.53 386 HIS A C 1
ATOM 2944 O O . HIS A 1 386 ? 40.097 -25.793 6.667 1.00 25.53 386 HIS A O 1
ATOM 2950 N N . VAL A 1 387 ? 39.552 -23.738 7.200 1.00 27.31 387 VAL A N 1
ATOM 2951 C CA . VAL A 1 387 ? 39.001 -22.586 7.976 1.00 27.31 387 VAL A CA 1
ATOM 2952 C C . VAL A 1 387 ? 39.141 -21.246 7.197 1.00 27.31 387 VAL A C 1
ATOM 2954 O O . VAL A 1 387 ? 39.948 -21.124 6.282 1.00 27.31 387 VAL A O 1
ATOM 2957 N N . GLU A 1 388 ? 38.323 -20.273 7.607 1.00 26.33 388 GLU A N 1
ATOM 2958 C CA . GLU A 1 388 ? 38.108 -18.863 7.215 1.00 26.33 388 GLU A CA 1
ATOM 2959 C C . GLU A 1 388 ? 39.336 -17.920 7.111 1.00 26.33 388 GLU A C 1
ATOM 2961 O O . GLU A 1 388 ? 40.285 -18.059 7.875 1.00 26.33 388 GLU A O 1
ATOM 2966 N N . GLU A 1 389 ? 39.231 -16.859 6.286 1.00 26.45 389 GLU A N 1
ATOM 2967 C CA . GLU A 1 389 ? 39.107 -15.471 6.799 1.00 26.45 389 GLU A CA 1
ATOM 2968 C C . GLU A 1 389 ? 38.436 -14.507 5.778 1.00 26.45 389 GLU A C 1
ATOM 2970 O O . GLU A 1 389 ? 38.188 -14.867 4.627 1.00 26.45 389 GLU A O 1
ATOM 2975 N N . GLU A 1 390 ? 38.007 -13.333 6.252 1.00 31.45 390 GLU A N 1
ATOM 2976 C CA . GLU A 1 390 ? 36.840 -12.557 5.785 1.00 31.45 390 GLU A CA 1
ATOM 2977 C C . GLU A 1 390 ? 36.957 -11.776 4.455 1.00 31.45 390 GLU A C 1
ATOM 2979 O O . GLU A 1 390 ? 37.947 -11.096 4.205 1.00 31.45 390 GLU A O 1
ATOM 2984 N N . LEU A 1 391 ? 35.851 -11.718 3.685 1.00 26.53 391 LEU A N 1
ATOM 2985 C CA . LEU A 1 391 ? 35.495 -10.580 2.811 1.00 26.53 391 LEU A CA 1
ATOM 2986 C C . LEU A 1 391 ? 33.978 -10.550 2.477 1.00 26.53 391 LEU A C 1
ATOM 2988 O O . LEU A 1 391 ? 33.492 -11.322 1.656 1.00 26.53 391 LEU A O 1
ATOM 2992 N N . GLY A 1 392 ? 33.236 -9.626 3.105 1.00 26.23 392 GLY A N 1
ATOM 2993 C CA . GLY A 1 392 ? 31.983 -9.028 2.591 1.00 26.23 392 GLY A CA 1
ATOM 2994 C C . GLY A 1 392 ? 30.749 -9.920 2.344 1.00 26.23 392 GLY A C 1
ATOM 2995 O O . GLY A 1 392 ? 30.422 -10.224 1.199 1.00 26.23 392 GLY A O 1
ATOM 2996 N N . LYS A 1 393 ? 29.975 -10.228 3.396 1.00 25.31 393 LYS A N 1
ATOM 2997 C CA . LYS A 1 393 ? 28.580 -10.724 3.286 1.00 25.31 393 LYS A CA 1
ATOM 2998 C C . LYS A 1 393 ? 27.564 -9.577 3.046 1.00 25.31 393 LYS A C 1
ATOM 3000 O O . LYS A 1 393 ? 27.930 -8.414 3.210 1.00 25.31 393 LYS A O 1
ATOM 3005 N N . PRO A 1 394 ? 26.326 -9.870 2.585 1.00 32.78 394 PRO A N 1
ATOM 3006 C CA . PRO A 1 394 ? 25.489 -8.890 1.888 1.00 32.78 394 PRO A CA 1
ATOM 3007 C C . PRO A 1 394 ? 24.630 -8.003 2.803 1.00 32.78 394 PRO A C 1
ATOM 3009 O O . PRO A 1 394 ? 23.952 -8.485 3.703 1.00 32.78 394 PRO A O 1
ATOM 3012 N N . ASN A 1 395 ? 24.554 -6.720 2.450 1.00 25.83 395 ASN A N 1
ATOM 3013 C CA . ASN A 1 395 ? 23.615 -5.717 2.962 1.00 25.83 395 ASN A CA 1
ATOM 3014 C C . ASN A 1 395 ? 22.881 -5.130 1.743 1.00 25.83 395 ASN A C 1
ATOM 3016 O O . ASN A 1 395 ? 23.558 -4.733 0.801 1.00 25.83 395 ASN A O 1
ATOM 3020 N N . VAL A 1 396 ? 21.551 -5.031 1.631 1.00 32.94 396 VAL A N 1
ATOM 3021 C CA . VAL A 1 396 ? 20.379 -5.312 2.499 1.00 32.94 396 VAL A CA 1
ATOM 3022 C C . VAL A 1 396 ? 19.296 -5.824 1.503 1.00 32.94 396 VAL A C 1
ATOM 3024 O O . VAL A 1 396 ? 19.301 -5.376 0.364 1.00 32.94 396 VAL A O 1
ATOM 3027 N N . ILE A 1 397 ? 18.403 -6.802 1.716 1.00 35.06 397 ILE A N 1
ATOM 3028 C CA . ILE A 1 397 ? 17.357 -6.964 2.743 1.00 35.06 397 ILE A CA 1
ATOM 3029 C C . ILE A 1 397 ? 17.173 -8.472 3.040 1.00 35.06 397 ILE A C 1
ATOM 3031 O O . ILE A 1 397 ? 16.241 -9.115 2.556 1.00 35.06 397 ILE A O 1
ATOM 3035 N N . SER A 1 398 ? 18.058 -9.061 3.850 1.00 33.09 398 SER A N 1
ATOM 3036 C CA . SER A 1 398 ? 17.844 -10.419 4.391 1.00 33.09 398 SER A CA 1
ATOM 3037 C C . SER A 1 398 ? 18.253 -10.615 5.854 1.00 33.09 398 SER A C 1
ATOM 3039 O O . SER A 1 398 ? 17.828 -11.600 6.448 1.00 33.09 398 SER A O 1
ATOM 3041 N N . GLU A 1 399 ? 19.013 -9.698 6.467 1.00 34.47 399 GLU A N 1
ATOM 3042 C CA . GLU A 1 399 ? 19.429 -9.834 7.877 1.00 34.47 399 GLU A CA 1
ATOM 3043 C C . GLU A 1 399 ? 18.448 -9.194 8.887 1.00 34.47 399 GLU A C 1
ATOM 3045 O O . GLU A 1 399 ? 18.243 -9.741 9.972 1.00 34.47 399 GLU A O 1
ATOM 3050 N N . ASP A 1 400 ? 17.764 -8.098 8.530 1.00 35.53 400 ASP A N 1
ATOM 3051 C CA . ASP A 1 400 ? 16.872 -7.373 9.460 1.00 35.53 400 ASP A CA 1
ATOM 3052 C C . ASP A 1 400 ? 15.450 -7.946 9.589 1.00 35.53 400 ASP A C 1
ATOM 3054 O O . ASP A 1 400 ? 14.717 -7.613 10.528 1.00 35.53 400 ASP A O 1
ATOM 3058 N N . VAL A 1 401 ? 15.041 -8.857 8.699 1.00 41.19 401 VAL A N 1
ATOM 3059 C CA . VAL A 1 401 ? 13.750 -9.556 8.813 1.00 41.19 401 VAL A CA 1
ATOM 3060 C C . VAL A 1 401 ? 13.896 -10.717 9.801 1.00 41.19 401 VAL A C 1
ATOM 3062 O O . VAL A 1 401 ? 13.897 -11.890 9.437 1.00 41.19 401 VAL A O 1
ATOM 3065 N N . ASN A 1 402 ? 13.984 -10.380 11.092 1.00 39.44 402 ASN A N 1
ATOM 3066 C CA . ASN A 1 402 ? 14.018 -11.316 12.226 1.00 39.44 402 ASN A CA 1
ATOM 3067 C C . ASN A 1 402 ? 12.641 -11.986 12.479 1.00 39.44 402 ASN A C 1
ATOM 3069 O O . ASN A 1 402 ? 12.142 -12.061 13.606 1.00 39.44 402 ASN A O 1
ATOM 3073 N N . HIS A 1 403 ? 12.001 -12.461 11.407 1.00 49.31 403 HIS A N 1
ATOM 3074 C CA . HIS A 1 403 ? 10.682 -13.081 11.400 1.00 49.31 403 HIS A CA 1
ATOM 3075 C C . HIS A 1 403 ? 10.810 -14.610 11.246 1.00 49.31 403 HIS A C 1
ATOM 3077 O O . HIS A 1 403 ? 11.564 -15.064 10.389 1.00 49.31 403 HIS A O 1
ATOM 3083 N N . PRO A 1 404 ? 10.065 -15.434 12.014 1.00 41.47 404 PRO A N 1
ATOM 3084 C CA . PRO A 1 404 ? 10.200 -16.900 12.008 1.00 41.47 404 PRO A CA 1
ATOM 3085 C C . PRO A 1 404 ? 9.737 -17.608 10.720 1.00 41.47 404 PRO A C 1
ATOM 3087 O O . PRO A 1 404 ? 9.695 -18.831 10.693 1.00 41.47 404 PRO A O 1
ATOM 3090 N N . ASP A 1 405 ? 9.346 -16.858 9.690 1.00 54.09 405 ASP A N 1
ATOM 3091 C CA . ASP A 1 405 ? 9.172 -17.336 8.315 1.00 54.09 405 ASP A CA 1
ATOM 3092 C C . ASP A 1 405 ? 9.143 -16.106 7.388 1.00 54.09 405 ASP A C 1
ATOM 3094 O O . ASP A 1 405 ? 8.119 -15.411 7.341 1.00 54.09 405 ASP A O 1
ATOM 3098 N N . PRO A 1 406 ? 10.252 -15.753 6.713 1.00 61.66 406 PRO A N 1
ATOM 3099 C CA . PRO A 1 406 ? 10.287 -14.600 5.816 1.00 61.66 406 PRO A CA 1
ATOM 3100 C C . PRO A 1 406 ? 9.651 -14.915 4.452 1.00 61.66 406 PRO A C 1
ATOM 3102 O O . PRO A 1 406 ? 9.194 -13.997 3.777 1.00 61.66 406 PRO A O 1
ATOM 3105 N N . GLU A 1 407 ? 9.553 -16.194 4.066 1.00 67.56 407 GLU A N 1
ATOM 3106 C CA . GLU A 1 407 ? 9.131 -16.636 2.728 1.00 67.56 407 GLU A CA 1
ATOM 3107 C C . GLU A 1 407 ? 7.790 -16.048 2.279 1.00 67.56 407 GLU A C 1
ATOM 3109 O O . GLU A 1 407 ? 7.712 -15.500 1.189 1.00 67.56 407 GLU A O 1
ATOM 3114 N N . LEU A 1 408 ? 6.747 -16.083 3.119 1.00 74.12 408 LEU A N 1
ATOM 3115 C CA . LEU A 1 408 ? 5.416 -15.578 2.742 1.00 74.12 408 LEU A CA 1
ATOM 3116 C C . LEU A 1 408 ? 5.379 -14.041 2.604 1.00 74.12 408 LEU A C 1
ATOM 3118 O O . LEU A 1 408 ? 4.582 -13.508 1.836 1.00 74.12 408 LEU A O 1
ATOM 3122 N N . TYR A 1 409 ? 6.242 -13.326 3.332 1.00 72.69 409 TYR A N 1
ATOM 3123 C CA . TYR A 1 409 ? 6.377 -11.869 3.225 1.00 72.69 409 TYR A CA 1
ATOM 3124 C C . TYR A 1 409 ? 7.212 -11.479 2.001 1.00 72.69 409 TYR A C 1
ATOM 3126 O O . TYR A 1 409 ? 6.844 -10.547 1.291 1.00 72.69 409 TYR A O 1
ATOM 3134 N N . ILE A 1 410 ? 8.279 -12.229 1.710 1.00 70.12 410 ILE A N 1
ATOM 3135 C CA . ILE A 1 410 ? 9.079 -12.095 0.487 1.00 70.12 410 ILE A CA 1
ATOM 3136 C C . ILE A 1 410 ? 8.234 -12.447 -0.747 1.00 70.12 410 ILE A C 1
ATOM 3138 O O . ILE A 1 410 ? 8.278 -11.722 -1.731 1.00 70.12 410 ILE A O 1
ATOM 3142 N N . GLU A 1 411 ? 7.409 -13.496 -0.692 1.00 78.06 411 GLU A N 1
ATOM 3143 C CA . GLU A 1 411 ? 6.462 -13.874 -1.751 1.00 78.06 411 GLU A CA 1
ATOM 3144 C C . GLU A 1 411 ? 5.408 -12.780 -1.965 1.00 78.06 411 GLU A C 1
ATOM 3146 O O . GLU A 1 411 ? 5.140 -12.408 -3.105 1.00 78.06 411 GLU A O 1
ATOM 3151 N N . ALA A 1 412 ? 4.851 -12.208 -0.890 1.00 75.50 412 ALA A N 1
ATOM 3152 C CA . ALA A 1 412 ? 3.903 -11.099 -0.991 1.00 75.50 412 ALA A CA 1
ATOM 3153 C C . ALA A 1 412 ? 4.551 -9.839 -1.589 1.00 75.50 412 ALA A C 1
ATOM 3155 O O . ALA A 1 412 ? 3.940 -9.189 -2.431 1.00 75.50 412 ALA A O 1
ATOM 3156 N N . LEU A 1 413 ? 5.793 -9.523 -1.210 1.00 70.19 413 LEU A N 1
ATOM 3157 C CA . LEU A 1 413 ? 6.573 -8.417 -1.775 1.00 70.19 413 LEU A CA 1
ATOM 3158 C C . LEU A 1 413 ? 6.944 -8.643 -3.244 1.00 70.19 413 LEU A C 1
ATOM 3160 O O . LEU A 1 413 ? 6.784 -7.739 -4.056 1.00 70.19 413 LEU A O 1
ATOM 3164 N N . ALA A 1 414 ? 7.399 -9.842 -3.602 1.00 67.44 414 ALA A N 1
ATOM 3165 C CA . ALA A 1 414 ? 7.779 -10.188 -4.969 1.00 67.44 414 ALA A CA 1
ATOM 3166 C C . ALA A 1 414 ? 6.570 -10.240 -5.915 1.00 67.44 414 ALA A C 1
ATOM 3168 O O . ALA A 1 414 ? 6.698 -9.928 -7.097 1.00 67.44 414 ALA A O 1
ATOM 3169 N N . ARG A 1 415 ? 5.399 -10.640 -5.403 1.00 72.31 415 ARG A N 1
ATOM 3170 C CA . ARG A 1 415 ? 4.165 -10.763 -6.187 1.00 72.31 415 ARG A CA 1
ATOM 3171 C C . ARG A 1 415 ? 3.343 -9.481 -6.245 1.00 72.31 415 ARG A C 1
ATOM 3173 O O . ARG A 1 415 ? 2.650 -9.263 -7.234 1.00 72.31 415 ARG A O 1
ATOM 3180 N N . TYR A 1 416 ? 3.438 -8.644 -5.214 1.00 80.56 416 TYR A N 1
ATOM 3181 C CA . TYR A 1 416 ? 2.737 -7.367 -5.116 1.00 80.56 416 TYR A CA 1
ATOM 3182 C C . TYR A 1 416 ? 3.702 -6.210 -4.768 1.00 80.56 416 TYR A C 1
ATOM 3184 O O . TYR A 1 416 ? 3.591 -5.611 -3.689 1.00 80.56 416 TYR A O 1
ATOM 3192 N N . PRO A 1 417 ? 4.675 -5.874 -5.642 1.00 65.81 417 PRO A N 1
ATOM 3193 C CA . PRO A 1 417 ? 5.812 -5.007 -5.300 1.00 65.81 417 PRO A CA 1
ATOM 3194 C C . PRO A 1 417 ? 5.459 -3.524 -5.128 1.00 65.81 417 PRO A C 1
ATOM 3196 O O . PRO A 1 417 ? 6.211 -2.788 -4.498 1.00 65.81 417 PRO A O 1
ATOM 3199 N N . ASN A 1 418 ? 4.302 -3.076 -5.611 1.00 73.12 418 ASN A N 1
ATOM 3200 C CA . ASN A 1 418 ? 3.755 -1.738 -5.370 1.00 73.12 418 ASN A CA 1
ATOM 3201 C C . ASN A 1 418 ? 2.239 -1.818 -5.136 1.00 73.12 418 ASN A C 1
ATOM 3203 O O . ASN A 1 418 ? 1.633 -2.871 -5.318 1.00 73.12 418 ASN A O 1
ATOM 3207 N N . ASP A 1 419 ? 1.597 -0.754 -4.663 1.00 69.38 419 ASP A N 1
ATOM 3208 C CA . ASP A 1 419 ? 0.181 -0.840 -4.267 1.00 69.38 419 ASP A CA 1
ATOM 3209 C C . ASP A 1 419 ? -0.786 -0.984 -5.446 1.00 69.38 419 ASP A C 1
ATOM 3211 O O . ASP A 1 419 ? -1.890 -1.493 -5.266 1.00 69.38 419 ASP A O 1
ATOM 3215 N N . GLU A 1 420 ? -0.351 -0.588 -6.640 1.00 72.19 420 GLU A N 1
ATOM 3216 C CA . GLU A 1 420 ? -1.086 -0.717 -7.902 1.00 72.19 420 GLU A CA 1
ATOM 3217 C C . GLU A 1 420 ? -1.158 -2.170 -8.398 1.00 72.19 420 GLU A C 1
ATOM 3219 O O . GLU A 1 420 ? -2.076 -2.532 -9.129 1.00 72.19 420 GLU A O 1
ATOM 3224 N N . SER A 1 421 ? -0.230 -3.028 -7.957 1.00 75.00 421 SER A N 1
ATOM 3225 C CA . SER A 1 421 ? -0.239 -4.470 -8.248 1.00 75.00 421 SER A CA 1
ATOM 3226 C C . SER A 1 421 ? -1.400 -5.233 -7.600 1.00 75.00 421 SER A C 1
ATOM 3228 O O . SER A 1 421 ? -1.718 -6.351 -8.010 1.00 75.00 421 SER A O 1
ATOM 3230 N N . ILE A 1 422 ? -2.019 -4.662 -6.563 1.00 82.31 422 ILE A N 1
ATOM 3231 C CA . ILE A 1 422 ? -3.107 -5.294 -5.823 1.00 82.31 422 ILE A CA 1
ATOM 3232 C C . ILE A 1 422 ? -4.427 -4.917 -6.502 1.00 82.31 422 ILE A C 1
ATOM 3234 O O . ILE A 1 422 ? -4.852 -3.764 -6.444 1.00 82.31 422 ILE A O 1
ATOM 3238 N N . ASP A 1 423 ? -5.119 -5.893 -7.103 1.00 85.81 423 ASP A N 1
ATOM 3239 C CA . ASP A 1 423 ? -6.474 -5.670 -7.624 1.00 85.81 423 ASP A CA 1
ATOM 3240 C C . ASP A 1 423 ? -7.391 -5.134 -6.513 1.00 85.81 423 ASP A C 1
ATOM 3242 O O . ASP A 1 423 ? -7.642 -5.803 -5.507 1.00 85.81 423 ASP A O 1
ATOM 3246 N N . GLN A 1 424 ? -7.942 -3.93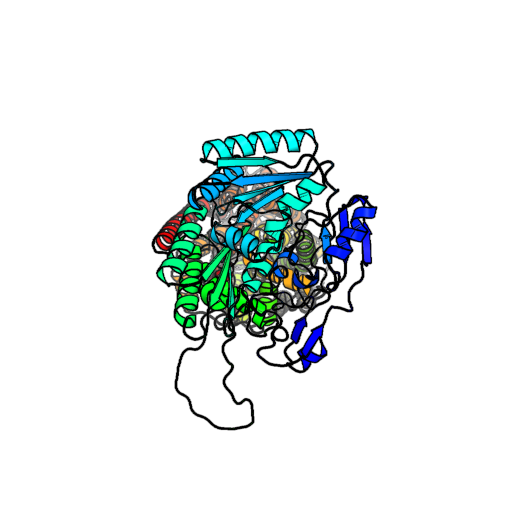6 -6.716 1.00 85.19 424 GLN A N 1
ATOM 3247 C CA . GLN A 1 424 ? -8.825 -3.284 -5.753 1.00 85.19 424 GLN A CA 1
ATOM 3248 C C . GLN A 1 424 ? -10.117 -4.070 -5.484 1.00 85.19 424 GLN A C 1
ATOM 3250 O O . GLN A 1 424 ? -10.717 -3.904 -4.417 1.00 85.19 424 GLN A O 1
ATOM 3255 N N . VAL A 1 425 ? -10.592 -4.887 -6.431 1.00 89.56 425 VAL A N 1
ATOM 3256 C CA . VAL A 1 425 ? -11.795 -5.712 -6.243 1.00 89.56 425 VAL A CA 1
ATOM 3257 C C . VAL A 1 425 ? -11.474 -6.891 -5.325 1.00 89.56 425 VAL A C 1
ATOM 3259 O O . VAL A 1 425 ? -12.188 -7.105 -4.338 1.00 89.56 425 VAL A O 1
ATOM 3262 N N . ALA A 1 426 ? -10.369 -7.596 -5.576 1.00 89.06 426 ALA A N 1
ATOM 3263 C CA . ALA A 1 426 ? -9.823 -8.602 -4.674 1.00 89.06 426 ALA A CA 1
ATOM 3264 C C . ALA A 1 426 ? -9.492 -8.015 -3.291 1.00 89.06 426 ALA A C 1
ATOM 3266 O O . ALA A 1 426 ? -9.911 -8.590 -2.288 1.00 89.06 426 ALA A O 1
ATOM 3267 N N . GLU A 1 427 ? -8.851 -6.842 -3.207 1.00 91.81 427 GLU A N 1
ATOM 3268 C CA . GLU A 1 427 ? -8.522 -6.186 -1.934 1.00 91.81 427 GLU A CA 1
ATOM 3269 C C . GLU A 1 427 ? -9.786 -5.914 -1.100 1.00 91.81 427 GLU A C 1
ATOM 3271 O O . GLU A 1 427 ? -9.857 -6.293 0.070 1.00 91.81 427 GLU A O 1
ATOM 3276 N N . LYS A 1 428 ? -10.834 -5.340 -1.709 1.00 92.75 428 LYS A N 1
ATOM 3277 C CA . LYS A 1 428 ? -12.124 -5.083 -1.038 1.00 92.75 428 LYS A CA 1
ATOM 3278 C C . LYS A 1 428 ? -12.834 -6.374 -0.618 1.00 92.75 428 LYS A C 1
ATOM 3280 O O . LYS A 1 428 ? -13.480 -6.402 0.432 1.00 92.75 428 LYS A O 1
ATOM 3285 N N . LYS A 1 429 ? -12.717 -7.449 -1.406 1.00 94.38 429 LYS A N 1
ATOM 3286 C CA . LYS A 1 429 ? -13.269 -8.774 -1.076 1.00 94.38 429 LYS A CA 1
ATOM 3287 C C . LYS A 1 429 ? -12.536 -9.401 0.116 1.00 94.38 429 LYS A C 1
ATOM 3289 O O . LYS A 1 429 ? -13.199 -9.866 1.044 1.00 94.38 429 LYS A O 1
ATOM 3294 N N . VAL A 1 430 ? -11.201 -9.356 0.121 1.00 94.44 430 VAL A N 1
ATOM 3295 C CA . VAL A 1 430 ? -10.349 -9.806 1.234 1.00 94.44 430 VAL A CA 1
ATOM 3296 C C . VAL A 1 430 ? -10.661 -9.001 2.494 1.00 94.44 430 VAL A C 1
ATOM 3298 O O . VAL A 1 430 ? -10.971 -9.602 3.519 1.00 94.44 430 VAL A O 1
ATOM 3301 N N . LEU A 1 431 ? -10.701 -7.667 2.416 1.00 94.62 431 LEU A N 1
ATOM 3302 C CA . LEU A 1 431 ? -11.061 -6.792 3.537 1.00 94.62 431 LEU A CA 1
ATOM 3303 C C . LEU A 1 431 ? -12.422 -7.160 4.141 1.00 94.62 431 LEU A C 1
ATOM 3305 O O . LEU A 1 431 ? -12.513 -7.389 5.343 1.00 94.62 431 LEU A O 1
ATOM 3309 N N . ARG A 1 432 ? -13.470 -7.304 3.318 1.00 95.00 432 ARG A N 1
ATOM 3310 C CA . ARG A 1 432 ? -14.807 -7.692 3.804 1.00 95.00 432 ARG A CA 1
ATOM 3311 C C . ARG A 1 432 ? -14.806 -9.073 4.470 1.00 95.00 432 ARG A C 1
ATOM 3313 O O . ARG A 1 432 ? -15.569 -9.308 5.406 1.00 95.00 432 ARG A O 1
ATOM 3320 N N . LYS A 1 433 ? -13.959 -9.993 4.005 1.00 95.56 433 LYS A N 1
ATOM 3321 C CA . LYS A 1 433 ? -13.784 -11.327 4.594 1.00 95.56 433 LYS A CA 1
ATOM 3322 C C . LYS A 1 433 ? -13.045 -11.260 5.938 1.00 95.56 433 LYS A C 1
ATOM 3324 O O . LYS A 1 433 ? -13.435 -11.964 6.866 1.00 95.56 433 LYS A O 1
ATOM 3329 N N . ILE A 1 434 ? -12.043 -10.383 6.070 1.00 94.81 434 ILE A N 1
ATOM 3330 C CA . ILE A 1 434 ? -11.355 -10.072 7.338 1.00 94.81 434 ILE A CA 1
ATOM 3331 C C . ILE A 1 434 ? -12.346 -9.443 8.329 1.00 94.81 434 ILE A C 1
ATOM 3333 O O . ILE A 1 434 ? -12.461 -9.929 9.454 1.00 94.81 434 ILE A O 1
ATOM 3337 N N . ASP A 1 435 ? -13.119 -8.440 7.898 1.00 95.38 435 ASP A N 1
ATOM 3338 C CA . ASP A 1 435 ? -14.128 -7.750 8.713 1.00 95.38 435 ASP A CA 1
ATOM 3339 C C . ASP A 1 435 ? -15.100 -8.746 9.358 1.00 95.38 435 ASP A C 1
ATOM 3341 O O . ASP A 1 435 ? -15.251 -8.776 10.580 1.00 95.38 435 ASP A O 1
ATOM 3345 N N . MET A 1 436 ? -15.701 -9.618 8.540 1.00 93.94 436 MET A N 1
ATOM 3346 C CA . MET A 1 436 ? -16.650 -10.648 8.982 1.00 93.94 436 MET A CA 1
ATOM 3347 C C . MET A 1 436 ? -16.021 -11.724 9.881 1.00 93.94 436 MET A C 1
ATOM 3349 O O . MET A 1 436 ? -16.746 -12.429 10.581 1.00 93.94 436 MET A O 1
ATOM 3353 N N . ARG A 1 437 ? -14.690 -11.879 9.863 1.00 91.94 437 ARG A N 1
ATOM 3354 C CA . ARG A 1 437 ? -13.962 -12.885 10.648 1.00 91.94 437 ARG A CA 1
ATOM 3355 C C . ARG A 1 437 ? -13.455 -12.335 11.983 1.00 91.94 437 ARG A C 1
ATOM 3357 O O . ARG A 1 437 ? -13.470 -13.068 12.966 1.00 91.94 437 ARG A O 1
ATOM 3364 N N . ILE A 1 438 ? -13.004 -11.080 12.020 1.00 93.94 438 ILE A N 1
ATOM 3365 C CA . ILE A 1 438 ? -12.318 -10.486 13.179 1.00 93.94 438 ILE A CA 1
ATOM 3366 C C . ILE A 1 438 ? -13.242 -9.573 13.990 1.00 93.94 438 ILE A C 1
ATOM 3368 O O . ILE A 1 438 ? -13.279 -9.694 15.214 1.00 93.94 438 ILE A O 1
ATOM 3372 N N . LEU A 1 439 ? -14.010 -8.681 13.352 1.00 94.62 439 LEU A N 1
ATOM 3373 C CA . LEU A 1 439 ? -14.783 -7.664 14.082 1.00 94.62 439 LEU A CA 1
ATOM 3374 C C . LEU A 1 439 ? -15.865 -8.254 15.004 1.00 94.62 439 LEU A C 1
ATOM 3376 O O . LEU A 1 439 ? -15.979 -7.753 16.121 1.00 94.62 439 LEU A O 1
ATOM 3380 N N . PRO A 1 440 ? -16.610 -9.321 14.637 1.00 94.94 440 PRO A N 1
ATOM 3381 C CA . PRO A 1 440 ? -17.545 -9.957 15.566 1.00 94.94 440 PRO A CA 1
ATOM 3382 C C . PRO A 1 440 ? -16.844 -10.569 16.783 1.00 94.94 440 PRO A C 1
ATOM 3384 O O . PRO A 1 440 ? -17.367 -10.486 17.890 1.00 94.94 440 PRO A O 1
ATOM 3387 N N . LEU A 1 441 ? -15.646 -11.144 16.600 1.00 94.69 441 LEU A N 1
ATOM 3388 C CA . LEU A 1 441 ? -14.895 -11.764 17.694 1.00 94.69 441 LEU A CA 1
ATOM 3389 C C . LEU A 1 441 ? -14.414 -10.722 18.708 1.00 94.69 441 LEU A C 1
ATOM 3391 O O . LEU A 1 441 ? -14.605 -10.901 19.911 1.00 94.69 441 LEU A O 1
ATOM 3395 N N . LEU A 1 442 ? -13.842 -9.618 18.215 1.00 93.94 442 LEU A N 1
ATOM 3396 C CA . LEU A 1 442 ? -13.409 -8.499 19.054 1.00 93.94 442 LEU A CA 1
ATOM 3397 C C . LEU A 1 442 ? -14.601 -7.766 19.685 1.00 93.94 442 LEU A C 1
ATOM 3399 O O . LEU A 1 442 ? -14.551 -7.442 20.865 1.00 93.94 442 LEU A O 1
ATOM 3403 N N . GLY A 1 443 ? -15.689 -7.557 18.940 1.00 94.50 443 GLY A N 1
ATOM 3404 C CA . GLY A 1 443 ? -16.892 -6.876 19.422 1.00 94.50 443 GLY A CA 1
ATOM 3405 C C . GLY A 1 443 ? -17.591 -7.615 20.564 1.00 94.50 443 GLY A C 1
ATOM 3406 O O . GLY A 1 443 ? -17.843 -7.027 21.612 1.00 94.50 443 GLY A O 1
ATOM 3407 N N . ILE A 1 444 ? -17.826 -8.924 20.422 1.00 94.12 444 ILE A N 1
ATOM 3408 C CA . ILE A 1 444 ? -18.401 -9.743 21.505 1.00 94.12 444 ILE A CA 1
ATOM 3409 C C . ILE A 1 444 ? -17.439 -9.806 22.705 1.00 94.12 444 ILE A C 1
ATOM 3411 O O . ILE A 1 444 ? -17.878 -9.779 23.853 1.00 94.12 444 ILE A O 1
ATOM 3415 N N . CYS A 1 445 ? -16.123 -9.804 22.470 1.00 92.56 445 CYS A N 1
ATOM 3416 C CA . CYS A 1 445 ? -15.157 -9.682 23.559 1.00 92.56 445 CYS A CA 1
ATOM 3417 C C . CYS A 1 445 ? -15.266 -8.327 24.2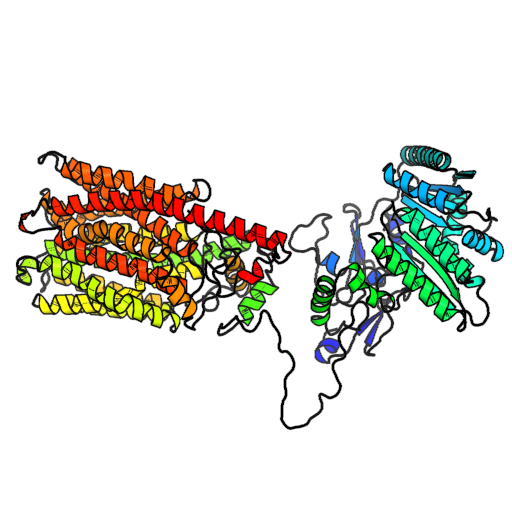87 1.00 92.56 445 CYS A C 1
ATOM 3419 O O . CYS A 1 445 ? -15.225 -8.292 25.516 1.00 92.56 445 CYS A O 1
ATOM 3421 N N . TYR A 1 446 ? -15.453 -7.224 23.551 1.00 90.75 446 TYR A N 1
ATOM 3422 C CA . TYR A 1 446 ? -15.596 -5.876 24.114 1.00 90.75 446 TYR A CA 1
ATOM 3423 C C . TYR A 1 446 ? -16.923 -5.668 24.856 1.00 90.75 446 TYR A C 1
ATOM 3425 O O . TYR A 1 446 ? -16.984 -4.929 25.840 1.00 90.75 446 TYR A O 1
ATOM 3433 N N . PHE A 1 447 ? -17.978 -6.358 24.421 1.00 93.00 447 PHE A N 1
ATOM 3434 C CA . PHE A 1 447 ? -19.240 -6.447 25.149 1.00 93.00 447 PHE A CA 1
ATOM 3435 C C . PHE A 1 447 ? -19.021 -7.021 26.550 1.00 93.00 447 PHE A C 1
ATOM 3437 O O . PHE A 1 447 ? -19.350 -6.362 27.533 1.00 93.00 447 PHE A O 1
ATOM 3444 N N . PHE A 1 448 ? -18.405 -8.203 26.652 1.00 89.69 448 PHE A N 1
ATOM 3445 C CA . PHE A 1 448 ? -18.137 -8.836 27.945 1.00 89.69 448 PHE A CA 1
ATOM 3446 C C . PHE A 1 448 ? -17.191 -8.007 28.819 1.00 89.69 448 PHE A C 1
ATOM 3448 O O . PHE A 1 448 ? -17.468 -7.828 30.004 1.00 89.69 448 PHE A O 1
ATOM 3455 N N . TYR A 1 449 ? -16.139 -7.434 28.224 1.00 87.75 449 TYR A N 1
ATOM 3456 C CA . TYR A 1 449 ? -15.235 -6.483 28.880 1.00 87.75 449 TYR A CA 1
ATOM 3457 C C . TYR A 1 449 ? -16.009 -5.353 29.573 1.00 87.75 449 TYR A C 1
ATOM 3459 O O . TYR A 1 449 ? -15.821 -5.103 30.762 1.00 87.75 449 TYR A O 1
ATOM 3467 N N . TYR A 1 450 ? -16.930 -4.688 28.867 1.00 87.19 450 TYR A N 1
ATOM 3468 C CA . TYR A 1 450 ? -17.637 -3.546 29.447 1.00 87.19 450 TYR A CA 1
ATOM 3469 C C . TYR A 1 450 ? -18.799 -3.927 30.381 1.00 87.19 450 TYR A C 1
ATOM 3471 O O . TYR A 1 450 ? -19.111 -3.182 31.318 1.00 87.19 450 TYR A O 1
ATOM 3479 N N . VAL A 1 451 ? -19.410 -5.099 30.184 1.00 89.38 451 VAL A N 1
ATOM 3480 C CA . VAL A 1 451 ? -20.362 -5.661 31.153 1.00 89.38 451 VAL A CA 1
ATOM 3481 C C . VAL A 1 451 ? -19.665 -5.888 32.502 1.00 89.38 451 VAL A C 1
ATOM 3483 O O . VAL A 1 451 ? -20.204 -5.458 33.518 1.00 89.38 451 VAL A O 1
ATOM 3486 N N . ASP A 1 452 ? -18.442 -6.431 32.548 1.00 87.81 452 ASP A N 1
ATOM 3487 C CA . ASP A 1 452 ? -17.679 -6.532 33.808 1.00 87.81 452 ASP A CA 1
ATOM 3488 C C . ASP A 1 452 ? -17.370 -5.156 34.423 1.00 87.81 452 ASP A C 1
ATOM 3490 O O . ASP A 1 452 ? -17.678 -4.922 35.595 1.00 87.81 452 ASP A O 1
ATOM 3494 N N . LYS A 1 453 ? -16.861 -4.192 33.630 1.00 85.12 453 LYS A N 1
ATOM 3495 C CA . LYS A 1 453 ? -16.586 -2.820 34.122 1.00 85.12 453 LYS A CA 1
ATOM 3496 C C . LYS A 1 453 ? -17.772 -2.195 34.854 1.00 85.12 453 LYS A C 1
ATOM 3498 O O . LYS A 1 453 ? -17.574 -1.435 35.800 1.00 85.12 453 LYS A O 1
ATOM 3503 N N . THR A 1 454 ? -18.989 -2.508 34.415 1.00 86.38 454 THR A N 1
ATOM 3504 C CA . THR A 1 454 ? -20.232 -2.005 35.009 1.00 86.38 454 THR A CA 1
ATOM 3505 C C . THR A 1 454 ? -20.864 -2.956 36.031 1.00 86.38 454 THR A C 1
ATOM 3507 O O . THR A 1 454 ? -21.684 -2.504 36.829 1.00 86.38 454 THR A O 1
ATOM 3510 N N . THR A 1 455 ? -20.440 -4.224 36.111 1.00 89.19 455 THR A N 1
ATOM 3511 C CA . THR A 1 455 ? -20.979 -5.237 37.042 1.00 89.19 455 THR A CA 1
ATOM 3512 C C . THR A 1 455 ? -20.846 -4.798 38.501 1.00 89.19 455 THR A C 1
ATOM 3514 O O . THR A 1 455 ? -21.810 -4.887 39.251 1.00 89.19 455 THR A O 1
ATOM 3517 N N . LEU A 1 456 ? -19.717 -4.201 38.916 1.00 91.25 456 LEU A N 1
ATOM 3518 C CA . LEU A 1 456 ? -19.600 -3.661 40.284 1.00 91.25 456 LEU A CA 1
ATOM 3519 C C . LEU A 1 456 ? -20.632 -2.545 40.569 1.00 91.25 456 LEU A C 1
ATOM 3521 O O . LEU A 1 456 ? -21.088 -2.402 41.704 1.00 91.25 456 LEU A O 1
ATOM 3525 N N . SER A 1 457 ? -21.013 -1.769 39.548 1.00 90.19 457 SER A N 1
ATOM 3526 C CA . SER A 1 457 ? -21.986 -0.677 39.665 1.00 90.19 457 SER A CA 1
ATOM 3527 C C . SER A 1 457 ? -23.428 -1.184 39.760 1.00 90.19 457 SER A C 1
ATOM 3529 O O . SER A 1 457 ? -24.218 -0.618 40.519 1.00 90.19 457 SER A O 1
ATOM 3531 N N . TYR A 1 458 ? -23.777 -2.266 39.059 1.00 88.81 458 TYR A N 1
ATOM 3532 C CA . TYR A 1 458 ? -25.072 -2.936 39.229 1.00 88.81 458 TYR A CA 1
ATOM 3533 C C . TYR A 1 458 ? -25.141 -3.667 40.582 1.00 88.81 458 TYR A C 1
ATOM 3535 O O . TYR A 1 458 ? -26.049 -3.408 41.377 1.00 88.81 458 TYR A O 1
ATOM 3543 N N . ALA A 1 459 ? -24.096 -4.407 40.956 1.00 90.25 459 ALA A N 1
ATOM 3544 C CA . ALA A 1 459 ? -23.969 -5.053 42.261 1.00 90.25 459 ALA A CA 1
ATOM 3545 C C . ALA A 1 459 ? -24.172 -4.072 43.434 1.00 90.25 459 ALA A C 1
ATOM 3547 O O . ALA A 1 459 ? -24.797 -4.404 44.445 1.00 90.25 459 ALA A O 1
ATOM 3548 N N . ALA A 1 460 ? -23.702 -2.828 43.287 1.00 89.88 460 ALA A N 1
ATOM 3549 C CA . ALA A 1 460 ? -23.865 -1.763 44.275 1.00 89.88 460 ALA A CA 1
ATOM 3550 C C . ALA A 1 460 ? -25.320 -1.331 44.531 1.00 89.88 460 ALA A C 1
ATOM 3552 O O . ALA A 1 460 ? -25.594 -0.806 45.613 1.00 89.88 460 ALA A O 1
ATOM 3553 N N . ILE A 1 461 ? -26.235 -1.512 43.568 1.00 88.50 461 ILE A N 1
ATOM 3554 C CA . ILE A 1 461 ? -27.674 -1.254 43.749 1.00 88.50 461 ILE A CA 1
ATOM 3555 C C . ILE A 1 461 ? -28.463 -2.514 44.148 1.00 88.50 461 ILE A C 1
ATOM 3557 O O . ILE A 1 461 ? -29.575 -2.364 44.658 1.00 88.50 461 ILE A O 1
ATOM 3561 N N . PHE A 1 462 ? -27.859 -3.702 44.008 1.00 89.25 462 PHE A N 1
ATOM 3562 C CA . PHE A 1 462 ? -28.369 -5.024 44.406 1.00 89.25 462 PHE A CA 1
ATOM 3563 C C . PHE A 1 462 ? -27.738 -5.578 45.708 1.00 89.25 462 PHE A C 1
ATOM 3565 O O . PHE A 1 462 ? -27.537 -6.782 45.855 1.00 89.25 462 PHE A O 1
ATOM 3572 N N . GLY A 1 463 ? -27.429 -4.706 46.675 1.00 87.62 463 GLY A N 1
ATOM 3573 C CA . GLY A 1 463 ? -27.129 -5.108 48.060 1.00 87.62 463 GLY A CA 1
ATOM 3574 C C . GLY A 1 463 ? -25.667 -5.428 48.405 1.00 87.62 463 GLY A C 1
ATOM 3575 O O . GLY A 1 463 ? -25.377 -5.648 49.579 1.00 87.62 463 GLY A O 1
ATOM 3576 N N . LEU A 1 464 ? -24.717 -5.371 47.456 1.00 93.25 464 LEU A N 1
ATOM 3577 C CA . LEU A 1 464 ? -23.279 -5.631 47.701 1.00 93.25 464 LEU A CA 1
ATOM 3578 C C . LEU A 1 464 ? -22.719 -4.880 48.926 1.00 93.25 464 LEU A C 1
ATOM 3580 O O . LEU A 1 464 ? -21.920 -5.422 49.691 1.00 93.25 464 LEU A O 1
ATOM 3584 N N . LYS A 1 465 ? -23.107 -3.610 49.097 1.00 90.19 465 LYS A N 1
ATOM 3585 C CA . LYS A 1 465 ? -22.605 -2.750 50.182 1.00 90.19 465 LYS A CA 1
ATOM 3586 C C . LYS A 1 465 ? -23.049 -3.228 51.561 1.00 90.19 465 LYS A C 1
ATOM 3588 O O . LYS A 1 465 ? -22.267 -3.116 52.504 1.00 90.19 465 LYS A O 1
ATOM 3593 N N . ASP A 1 466 ? -24.262 -3.759 51.647 1.00 89.94 466 ASP A N 1
ATOM 3594 C CA . ASP A 1 466 ? -24.882 -4.193 52.893 1.00 89.94 466 ASP A CA 1
ATOM 3595 C C . ASP A 1 466 ? -24.411 -5.611 53.254 1.00 89.94 466 ASP A C 1
ATOM 3597 O O . ASP A 1 466 ? -23.923 -5.823 54.364 1.00 89.94 466 ASP A O 1
ATOM 3601 N N . ASP A 1 467 ? -24.420 -6.540 52.287 1.00 91.38 467 ASP A N 1
ATOM 3602 C CA . ASP A 1 467 ? -23.955 -7.933 52.438 1.00 91.38 467 ASP A CA 1
ATOM 3603 C C . ASP A 1 467 ? -22.468 -8.016 52.847 1.00 91.38 467 ASP A C 1
ATOM 3605 O O . ASP A 1 467 ? -22.090 -8.775 53.738 1.00 91.38 467 ASP A O 1
ATOM 3609 N N . LEU A 1 468 ? -21.606 -7.167 52.271 1.00 92.44 468 LEU A N 1
ATOM 3610 C CA . LEU A 1 468 ? -20.179 -7.105 52.630 1.00 92.44 468 LEU A CA 1
ATOM 3611 C C . LEU A 1 468 ? -19.850 -6.091 53.745 1.00 92.44 468 LEU A C 1
ATOM 3613 O O . LEU A 1 468 ? -18.671 -5.932 54.077 1.00 92.44 468 LEU A O 1
ATOM 3617 N N . ASN A 1 469 ? -20.856 -5.413 54.320 1.00 90.44 469 ASN A N 1
ATOM 3618 C CA . ASN A 1 469 ? -20.724 -4.396 55.377 1.00 90.44 469 ASN A CA 1
ATOM 3619 C C . ASN A 1 469 ? -19.646 -3.333 55.064 1.00 90.44 469 ASN A C 1
ATOM 3621 O O . ASN A 1 469 ? -18.732 -3.081 55.860 1.00 90.44 469 ASN A O 1
ATOM 3625 N N . LEU A 1 470 ? -19.723 -2.745 53.865 1.00 91.50 470 LEU A N 1
ATOM 3626 C CA . LEU A 1 470 ? -18.724 -1.804 53.355 1.00 91.50 470 LEU A CA 1
ATOM 3627 C C . LEU A 1 470 ? -18.837 -0.432 54.034 1.00 91.50 470 LEU A C 1
ATOM 3629 O O . LEU A 1 470 ? -19.908 0.171 54.091 1.00 91.50 470 LEU A O 1
ATOM 3633 N N . LYS A 1 471 ? -17.706 0.104 54.503 1.00 88.38 471 LYS A N 1
ATOM 3634 C CA . LYS A 1 471 ? -17.630 1.349 55.287 1.00 88.38 471 LYS A CA 1
ATOM 3635 C C . LYS A 1 471 ? -16.780 2.420 54.612 1.00 88.38 471 LYS A C 1
ATOM 3637 O O . LYS A 1 471 ? -15.729 2.133 54.042 1.00 88.38 471 LYS A O 1
ATOM 3642 N N . GLY A 1 472 ? -17.209 3.677 54.745 1.00 86.62 472 GLY A N 1
ATOM 3643 C CA . GLY A 1 472 ? -16.474 4.844 54.249 1.00 86.62 472 GLY A CA 1
ATOM 3644 C C . GLY A 1 472 ? -16.183 4.745 52.751 1.00 86.62 472 GLY A C 1
ATOM 3645 O O . GLY A 1 472 ? -17.104 4.610 51.947 1.00 86.62 472 GLY A O 1
ATOM 3646 N N . ASP A 1 473 ? -14.900 4.776 52.399 1.00 89.12 473 ASP A N 1
ATOM 3647 C CA . ASP A 1 473 ? -14.426 4.771 51.012 1.00 89.12 473 ASP A CA 1
ATOM 3648 C C . ASP A 1 473 ? -14.137 3.353 50.476 1.00 89.12 473 ASP A C 1
ATOM 3650 O O . ASP A 1 473 ? -13.581 3.201 49.390 1.00 89.12 473 ASP A O 1
ATOM 3654 N N . GLN A 1 474 ? -14.511 2.287 51.201 1.00 93.25 474 GLN A N 1
ATOM 3655 C CA . GLN A 1 474 ? -14.267 0.900 50.768 1.00 93.25 474 GLN A CA 1
ATOM 3656 C C . GLN A 1 474 ? -14.890 0.573 49.404 1.00 93.25 474 GLN A C 1
ATOM 3658 O O . GLN A 1 474 ? -14.293 -0.175 48.636 1.00 93.25 474 GLN A O 1
ATOM 3663 N N . TYR A 1 475 ? -16.039 1.159 49.050 1.00 92.25 475 TYR A N 1
ATOM 3664 C CA . TYR A 1 475 ? -16.607 0.990 47.707 1.00 92.25 475 TYR A CA 1
ATOM 3665 C C . TYR A 1 475 ? -15.718 1.620 46.617 1.00 92.25 475 TYR A C 1
ATOM 3667 O O . TYR A 1 475 ? -15.458 0.981 45.598 1.00 92.25 475 TYR A O 1
ATOM 3675 N N . SER A 1 476 ? -15.182 2.824 46.855 1.00 92.38 476 SER A N 1
ATOM 3676 C CA . SER A 1 476 ? -14.206 3.457 45.957 1.00 92.38 476 SER A CA 1
ATOM 3677 C C . SER A 1 476 ? -12.919 2.633 45.863 1.00 92.38 476 SER A C 1
ATOM 3679 O O . SER A 1 476 ? -12.403 2.439 44.769 1.00 92.38 476 SER A O 1
ATOM 3681 N N . TRP A 1 477 ? -12.448 2.044 46.968 1.00 94.00 477 TRP A N 1
ATOM 3682 C CA . TRP A 1 477 ? -11.313 1.116 46.942 1.00 94.00 477 TRP A CA 1
ATOM 3683 C C . TRP A 1 477 ? -11.592 -0.170 46.159 1.00 94.00 477 TRP A C 1
ATOM 3685 O O . TRP A 1 477 ? -10.724 -0.596 45.405 1.00 94.00 477 TRP A O 1
ATOM 3695 N N . LEU A 1 478 ? -12.777 -0.782 46.268 1.00 93.12 478 LEU A N 1
ATOM 3696 C CA . LEU A 1 478 ? -13.141 -1.940 45.437 1.00 93.12 478 LEU A CA 1
ATOM 3697 C C . LEU A 1 478 ? -13.172 -1.573 43.948 1.00 93.12 478 LEU A C 1
ATOM 3699 O O . LEU A 1 478 ? -12.653 -2.330 43.125 1.00 93.12 478 LEU A O 1
ATOM 3703 N N . SER A 1 479 ? -13.718 -0.403 43.616 1.00 90.44 479 SER A N 1
ATOM 3704 C CA . SER A 1 479 ? -13.710 0.154 42.263 1.00 90.44 479 SER A CA 1
ATOM 3705 C C . SER A 1 479 ? -12.278 0.327 41.731 1.00 90.44 479 SER A C 1
ATOM 3707 O O . SER A 1 479 ? -11.934 -0.280 40.716 1.00 90.44 479 SER A O 1
ATOM 3709 N N . SER A 1 480 ? -11.409 1.036 42.460 1.00 93.19 480 SER A N 1
ATOM 3710 C CA . SER A 1 480 ? -10.026 1.308 42.042 1.00 93.19 480 SER A CA 1
ATOM 3711 C C . SER A 1 480 ? -9.093 0.088 42.108 1.00 93.19 480 SER A C 1
ATOM 3713 O O . SER A 1 480 ? -8.148 0.016 41.328 1.00 93.19 480 SER A O 1
ATOM 3715 N N . SER A 1 481 ? -9.320 -0.880 43.007 1.00 93.19 481 SER A N 1
ATOM 3716 C CA . SER A 1 481 ? -8.401 -2.015 43.263 1.00 93.19 481 SER A CA 1
ATOM 3717 C C . SER A 1 481 ? -8.099 -2.862 42.031 1.00 93.19 481 SER A C 1
ATOM 3719 O O . SER A 1 481 ? -6.953 -3.249 41.807 1.00 93.19 481 SER A O 1
ATOM 3721 N N . PHE A 1 482 ? -9.112 -3.066 41.191 1.00 90.75 482 PHE A N 1
ATOM 3722 C CA . PHE A 1 482 ? -8.993 -3.700 39.887 1.00 90.75 482 PHE A CA 1
ATOM 3723 C C . PHE A 1 482 ? -7.840 -3.087 39.064 1.00 90.75 482 PHE A C 1
ATOM 3725 O O . PHE A 1 482 ? -6.970 -3.789 38.547 1.00 90.75 482 PHE A O 1
ATOM 3732 N N . TYR A 1 483 ? -7.781 -1.756 39.015 1.00 92.31 483 TYR A N 1
ATOM 3733 C CA . TYR A 1 483 ? -6.830 -1.014 38.194 1.00 92.31 483 TYR A CA 1
ATOM 3734 C C . TYR A 1 483 ? -5.397 -1.053 38.745 1.00 92.31 483 TYR A C 1
ATOM 3736 O O . TYR A 1 483 ? -4.466 -0.831 37.980 1.00 92.31 483 TYR A O 1
ATOM 3744 N N . PHE A 1 484 ? -5.181 -1.393 40.023 1.00 92.88 484 PHE A N 1
ATOM 3745 C CA . PHE A 1 484 ? -3.831 -1.656 40.549 1.00 92.88 484 PHE A CA 1
ATOM 3746 C C . PHE A 1 484 ? -3.256 -2.972 40.014 1.00 92.88 484 PHE A C 1
ATOM 3748 O O . PHE A 1 484 ? -2.078 -3.026 39.661 1.00 92.88 484 PHE A O 1
ATOM 3755 N N . GLY A 1 485 ? -4.087 -4.014 39.905 1.00 91.62 485 GLY A N 1
ATOM 3756 C CA . GLY A 1 485 ? -3.706 -5.267 39.250 1.00 91.62 485 GLY A CA 1
ATOM 3757 C C . GLY A 1 485 ? -3.340 -5.047 37.786 1.00 91.62 485 GLY A C 1
ATOM 3758 O O . GLY A 1 485 ? -2.279 -5.483 37.337 1.00 91.62 485 GLY A O 1
ATOM 3759 N N . TRP A 1 486 ? -4.171 -4.272 37.080 1.00 89.19 486 TRP A N 1
ATOM 3760 C CA . TRP A 1 486 ? -3.898 -3.865 35.703 1.00 89.19 486 TRP A CA 1
ATOM 3761 C C . TRP A 1 486 ? -2.590 -3.070 35.595 1.00 89.19 486 TRP A C 1
ATOM 3763 O O . TRP A 1 486 ? -1.722 -3.440 34.810 1.00 89.19 486 TRP A O 1
ATOM 3773 N N . LEU A 1 487 ? -2.392 -2.036 36.420 1.00 90.06 487 LEU A N 1
ATOM 3774 C CA . LEU A 1 487 ? -1.191 -1.188 36.419 1.00 90.06 487 LEU A CA 1
ATOM 3775 C C . LEU A 1 487 ? 0.111 -1.998 36.550 1.00 90.06 487 LEU A C 1
ATOM 3777 O O . LEU A 1 487 ? 1.068 -1.743 35.821 1.00 90.06 487 LEU A O 1
ATOM 3781 N N . ILE A 1 488 ? 0.141 -2.975 37.463 1.00 89.44 488 ILE A N 1
ATOM 3782 C CA . ILE A 1 488 ? 1.318 -3.821 37.708 1.00 89.44 488 ILE A CA 1
ATOM 3783 C C . ILE A 1 488 ? 1.545 -4.802 36.550 1.00 89.44 488 ILE A C 1
ATOM 3785 O O . ILE A 1 488 ? 2.689 -5.025 36.153 1.00 89.44 488 ILE A O 1
ATOM 3789 N N . TRP A 1 489 ? 0.479 -5.392 36.001 1.00 89.56 489 TRP A N 1
ATOM 3790 C CA . TRP A 1 489 ? 0.594 -6.459 35.003 1.00 89.56 489 TRP A CA 1
ATOM 3791 C C . TRP A 1 489 ? 0.636 -5.970 33.549 1.00 89.56 489 TRP A C 1
ATOM 3793 O O . TRP A 1 489 ? 1.127 -6.696 32.687 1.00 89.56 489 TRP A O 1
ATOM 3803 N N . ALA A 1 490 ? 0.207 -4.737 33.258 1.00 83.19 490 ALA A N 1
ATOM 3804 C CA . ALA A 1 490 ? 0.138 -4.186 31.903 1.00 83.19 490 ALA A CA 1
ATOM 3805 C C . ALA A 1 490 ? 1.476 -4.274 31.151 1.00 83.19 490 ALA A C 1
ATOM 3807 O O . ALA A 1 490 ? 1.515 -4.764 30.021 1.00 83.19 490 ALA A O 1
ATOM 3808 N N . ILE A 1 491 ? 2.585 -3.844 31.763 1.00 80.19 491 ILE A N 1
ATOM 3809 C CA . ILE A 1 491 ? 3.905 -3.890 31.113 1.00 80.19 491 ILE A CA 1
ATOM 3810 C C . ILE A 1 491 ? 4.422 -5.342 30.994 1.00 80.19 491 ILE A C 1
ATOM 3812 O O . ILE A 1 491 ? 4.725 -5.748 29.869 1.00 80.19 491 ILE A O 1
ATOM 3816 N N . PRO A 1 492 ? 4.475 -6.166 32.067 1.00 86.62 492 PRO A N 1
ATOM 3817 C CA . PRO A 1 492 ? 4.855 -7.578 31.960 1.00 86.62 492 PRO A CA 1
ATOM 3818 C C . PRO A 1 492 ? 4.051 -8.356 30.912 1.00 86.62 492 PRO A C 1
ATOM 3820 O O . PRO A 1 492 ? 4.630 -9.070 30.096 1.00 86.62 492 PRO A O 1
ATOM 3823 N N . SER A 1 493 ? 2.729 -8.183 30.889 1.00 85.69 493 SER A N 1
ATOM 3824 C CA . SER A 1 493 ? 1.832 -8.909 29.991 1.00 85.69 493 SER A CA 1
ATOM 3825 C C . SER A 1 493 ? 2.038 -8.531 28.523 1.00 85.69 493 SER A C 1
ATOM 3827 O O . SER A 1 493 ? 2.095 -9.415 27.671 1.00 85.69 493 SER A O 1
ATOM 3829 N N . ASN A 1 494 ? 2.277 -7.250 28.217 1.00 79.00 494 ASN A N 1
ATOM 3830 C CA . ASN A 1 494 ? 2.648 -6.817 26.865 1.00 79.00 494 ASN A CA 1
ATOM 3831 C C . ASN A 1 494 ? 3.979 -7.438 26.393 1.00 79.00 494 ASN A C 1
ATOM 3833 O O . ASN A 1 494 ? 4.082 -7.885 25.250 1.00 79.00 494 ASN A O 1
ATOM 3837 N N . LEU A 1 495 ? 4.979 -7.544 27.276 1.00 78.25 495 LEU A N 1
ATOM 3838 C CA . LEU A 1 495 ? 6.266 -8.188 26.965 1.00 78.25 495 LEU A CA 1
ATOM 3839 C C . LEU A 1 495 ? 6.168 -9.722 26.845 1.00 78.25 495 LEU A C 1
ATOM 3841 O O . LEU A 1 495 ? 7.012 -10.345 26.192 1.00 78.25 495 LEU A O 1
ATOM 3845 N N . ILE A 1 496 ? 5.163 -10.347 27.467 1.00 84.62 496 ILE A N 1
ATOM 3846 C CA . ILE A 1 496 ? 4.830 -11.766 27.269 1.00 84.62 496 ILE A CA 1
ATOM 3847 C C . ILE A 1 496 ? 4.098 -11.949 25.933 1.00 84.62 496 ILE A C 1
ATOM 3849 O O . ILE A 1 496 ? 4.458 -12.838 25.164 1.00 84.62 496 ILE A O 1
ATOM 3853 N N . MET A 1 497 ? 3.140 -11.077 25.604 1.00 82.12 497 MET A N 1
ATOM 3854 C CA . MET A 1 497 ? 2.392 -11.124 24.344 1.00 82.12 497 MET A CA 1
ATOM 3855 C C . MET A 1 497 ? 3.295 -10.996 23.109 1.00 82.12 497 MET A C 1
ATOM 3857 O O . MET A 1 497 ? 3.029 -11.650 22.112 1.00 82.12 497 MET A O 1
ATOM 3861 N N . GLN A 1 498 ? 4.408 -10.257 23.177 1.00 74.00 498 GLN A N 1
ATOM 3862 C CA . GLN A 1 498 ? 5.395 -10.214 22.084 1.00 74.00 498 GLN A CA 1
ATOM 3863 C C . GLN A 1 498 ? 6.099 -11.573 21.833 1.00 74.00 498 GLN A C 1
ATOM 3865 O O . GLN A 1 498 ? 6.660 -11.806 20.763 1.00 74.00 498 GLN A O 1
ATOM 3870 N N . ARG A 1 499 ? 6.092 -12.487 22.814 1.00 77.06 499 ARG A N 1
ATOM 3871 C CA . ARG A 1 499 ? 6.717 -13.821 22.724 1.00 77.06 499 ARG A CA 1
ATOM 3872 C C . ARG A 1 499 ? 5.713 -14.952 22.489 1.00 77.06 499 ARG A C 1
ATOM 3874 O O . ARG A 1 499 ? 6.097 -16.000 21.971 1.00 77.06 499 ARG A O 1
ATOM 3881 N N . CYS A 1 500 ? 4.455 -14.762 22.877 1.00 81.94 500 CYS A N 1
ATOM 3882 C CA . CYS A 1 500 ? 3.391 -15.761 22.788 1.00 81.94 500 CYS A CA 1
ATOM 3883 C C . CYS A 1 500 ? 2.448 -15.484 21.602 1.00 81.94 500 CYS A C 1
ATOM 3885 O O . CYS A 1 500 ? 2.256 -14.331 21.238 1.00 81.94 500 CYS A O 1
ATOM 3887 N N . PRO A 1 501 ? 1.797 -16.504 21.009 1.00 84.25 501 PRO A N 1
ATOM 3888 C CA . PRO A 1 501 ? 0.771 -16.276 19.991 1.00 84.25 501 PRO A CA 1
ATOM 3889 C C . PRO A 1 501 ? -0.376 -15.401 20.556 1.00 84.25 501 PRO A C 1
ATOM 3891 O O . PRO A 1 501 ? -0.980 -15.804 21.560 1.00 84.25 501 PRO A O 1
ATOM 3894 N N . PRO A 1 502 ? -0.692 -14.225 19.966 1.00 83.69 502 PRO A N 1
ATOM 3895 C CA . PRO A 1 502 ? -1.560 -13.240 20.618 1.00 83.69 502 PRO A CA 1
ATOM 3896 C C . PRO A 1 502 ? -2.969 -13.746 20.936 1.00 83.69 502 PRO A C 1
ATOM 3898 O O . PRO A 1 502 ? -3.488 -13.463 22.014 1.00 83.69 502 PRO A O 1
ATOM 3901 N N . ALA A 1 503 ? -3.578 -14.538 20.048 1.00 87.69 503 ALA A N 1
ATOM 3902 C CA . ALA A 1 503 ? -4.932 -15.045 20.254 1.00 87.69 503 ALA A CA 1
ATOM 3903 C C . ALA A 1 503 ? -4.998 -16.092 21.377 1.00 87.69 503 ALA A C 1
ATOM 3905 O O . ALA A 1 503 ? -5.944 -16.079 22.166 1.00 87.69 503 ALA A O 1
ATOM 3906 N N . TRP A 1 504 ? -3.980 -16.951 21.502 1.00 88.62 504 TRP A N 1
ATOM 3907 C CA . TRP A 1 504 ? -3.872 -17.903 22.615 1.00 88.62 504 TRP A CA 1
ATOM 3908 C C . TRP A 1 504 ? -3.686 -17.194 23.953 1.00 88.62 504 TRP A C 1
ATOM 3910 O O . TRP A 1 504 ? -4.387 -17.505 24.915 1.00 88.62 504 TRP A O 1
ATOM 3920 N N . TYR A 1 505 ? -2.768 -16.224 24.013 1.00 91.50 505 TYR A N 1
ATOM 3921 C CA . TYR A 1 505 ? -2.499 -15.496 25.250 1.00 91.50 505 TYR A CA 1
ATOM 3922 C C . TYR A 1 505 ? -3.712 -14.666 25.686 1.00 91.50 505 TYR A C 1
ATOM 3924 O O . TYR A 1 505 ? -4.115 -14.741 26.845 1.00 91.50 505 TYR A O 1
ATOM 3932 N N . LEU A 1 506 ? -4.358 -13.955 24.758 1.00 91.88 506 LEU A N 1
ATOM 3933 C CA . LEU A 1 506 ? -5.603 -13.230 25.014 1.00 91.88 506 LEU A CA 1
ATOM 3934 C C . LEU A 1 506 ? -6.716 -14.167 25.518 1.00 91.88 506 LEU A C 1
ATOM 3936 O O . LEU A 1 506 ? -7.326 -13.887 26.546 1.00 91.88 506 LEU A O 1
ATOM 3940 N N . SER A 1 507 ? -6.938 -15.306 24.854 1.00 93.75 507 SER A N 1
ATOM 3941 C CA . SER A 1 507 ? -7.982 -16.268 25.247 1.00 93.75 507 SER A CA 1
ATOM 3942 C C . SER A 1 507 ? -7.734 -16.858 26.639 1.00 93.75 507 SER A C 1
ATOM 3944 O O . SER A 1 507 ? -8.655 -16.927 27.448 1.00 93.75 507 SER A O 1
ATOM 3946 N N . PHE A 1 508 ? -6.489 -17.222 26.966 1.00 94.75 508 PHE A N 1
ATOM 3947 C CA . PHE A 1 508 ? -6.121 -17.682 28.310 1.00 94.75 508 PHE A CA 1
ATOM 3948 C C . PHE A 1 508 ? -6.408 -16.620 29.382 1.00 94.75 508 PHE A C 1
ATOM 3950 O O . PHE A 1 508 ? -7.001 -16.928 30.416 1.00 94.75 508 PHE A O 1
ATOM 3957 N N . ASN A 1 509 ? -6.035 -15.366 29.122 1.00 94.19 509 ASN A N 1
ATOM 3958 C CA . ASN A 1 509 ? -6.268 -14.264 30.052 1.00 94.19 509 ASN A CA 1
ATOM 3959 C C . ASN A 1 509 ? -7.768 -14.002 30.273 1.00 94.19 509 ASN A C 1
ATOM 3961 O O . ASN A 1 509 ? -8.195 -13.916 31.421 1.00 94.19 509 ASN A O 1
ATOM 3965 N N . ILE A 1 510 ? -8.586 -13.977 29.212 1.00 93.94 510 ILE A N 1
ATOM 3966 C CA . ILE A 1 510 ? -10.050 -13.820 29.322 1.00 93.94 510 ILE A CA 1
ATOM 3967 C C . ILE A 1 510 ? -10.671 -14.994 30.096 1.00 93.94 510 ILE A C 1
ATOM 3969 O O . ILE A 1 510 ? -11.550 -14.782 30.931 1.00 93.94 510 ILE A O 1
ATOM 3973 N N . PHE A 1 511 ? -10.201 -16.227 29.869 1.00 96.06 511 PHE A N 1
ATOM 3974 C CA . PHE A 1 511 ? -10.687 -17.400 30.599 1.00 96.06 511 PHE A CA 1
ATOM 3975 C C . PHE A 1 511 ? -10.418 -17.285 32.105 1.00 96.06 511 PHE A C 1
ATOM 3977 O O . PHE A 1 511 ? -11.331 -17.491 32.908 1.00 96.06 511 PHE A O 1
ATOM 3984 N N . MET A 1 512 ? -9.184 -16.926 32.478 1.00 95.69 512 MET A N 1
ATOM 3985 C CA . MET A 1 512 ? -8.764 -16.745 33.871 1.00 95.69 512 MET A CA 1
ATOM 3986 C C . MET A 1 512 ? -9.473 -15.568 34.546 1.00 95.69 512 MET A C 1
ATOM 3988 O O . MET A 1 512 ? -9.886 -15.687 35.697 1.00 95.69 512 MET A O 1
ATOM 3992 N N . TRP A 1 513 ? -9.670 -14.460 33.831 1.00 94.00 513 TRP A N 1
ATOM 3993 C CA . TRP A 1 513 ? -10.453 -13.313 34.292 1.00 94.00 513 TRP A CA 1
ATOM 3994 C C . TRP A 1 513 ? -11.919 -13.692 34.553 1.00 94.00 513 TRP A C 1
ATOM 3996 O O . TRP A 1 513 ? -12.412 -13.439 35.649 1.00 94.00 513 TRP A O 1
ATOM 4006 N N . GLY A 1 514 ? -12.586 -14.405 33.636 1.00 94.25 514 GLY A N 1
ATOM 4007 C CA . GLY A 1 514 ? -13.948 -14.918 33.852 1.00 94.25 514 GLY A CA 1
ATOM 4008 C C . GLY A 1 514 ? -14.054 -15.901 35.029 1.00 94.25 514 GLY A C 1
ATOM 4009 O O . GLY A 1 514 ? -14.998 -15.834 35.817 1.00 94.25 514 GLY A O 1
ATOM 4010 N N . ALA A 1 515 ? -13.041 -16.754 35.222 1.00 95.75 515 ALA A N 1
ATOM 4011 C CA . ALA A 1 515 ? -12.971 -17.671 36.360 1.00 95.75 515 ALA A CA 1
ATOM 4012 C C . ALA A 1 515 ? -12.794 -16.930 37.698 1.00 95.75 515 ALA A C 1
ATOM 4014 O O . ALA A 1 515 ? -13.451 -17.262 38.687 1.00 95.75 515 ALA A O 1
ATOM 4015 N N . LEU A 1 516 ? -11.952 -15.892 37.729 1.00 95.38 516 LEU A N 1
ATOM 4016 C CA . LEU A 1 516 ? -11.798 -15.016 38.891 1.00 95.38 516 LEU A CA 1
ATOM 4017 C C . LEU A 1 516 ? -13.048 -14.167 39.144 1.00 95.38 516 LEU A C 1
ATOM 4019 O O . LEU A 1 516 ? -13.369 -13.910 40.302 1.00 95.38 516 LEU A O 1
ATOM 4023 N N . LEU A 1 517 ? -13.790 -13.789 38.099 1.00 93.62 517 LEU A N 1
ATOM 4024 C CA . LEU A 1 517 ? -15.073 -13.105 38.237 1.00 93.62 517 LEU A CA 1
ATOM 4025 C C . LEU A 1 517 ? -16.099 -14.002 38.939 1.00 93.62 517 LEU A C 1
ATOM 4027 O O . LEU A 1 517 ? -16.681 -13.587 39.937 1.00 93.62 517 LEU A O 1
ATOM 4031 N N . MET A 1 518 ? -16.229 -15.268 38.526 1.00 95.69 518 MET A N 1
ATOM 4032 C CA . MET A 1 518 ? -17.061 -16.241 39.247 1.00 95.69 518 MET A CA 1
ATOM 4033 C C . MET A 1 518 ? -16.593 -16.438 40.700 1.00 95.69 518 MET A C 1
ATOM 4035 O O . MET A 1 518 ? -17.421 -16.560 41.601 1.00 95.69 518 MET A O 1
ATOM 4039 N N . ALA A 1 519 ? -15.281 -16.405 40.962 1.00 95.75 519 ALA A N 1
ATOM 4040 C CA . ALA A 1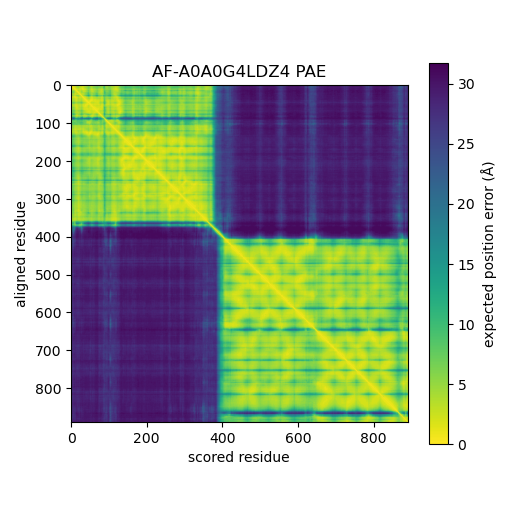 519 ? -14.748 -16.476 42.323 1.00 95.75 519 ALA A CA 1
ATOM 4041 C C . ALA A 1 519 ? -15.101 -15.242 43.183 1.00 95.75 519 ALA A C 1
ATOM 4043 O O . ALA A 1 519 ? -15.269 -15.387 44.395 1.00 95.75 519 ALA A O 1
ATOM 4044 N N . GLN A 1 520 ? -15.278 -14.044 42.600 1.00 94.12 520 GLN A N 1
ATOM 4045 C CA . GLN A 1 520 ? -15.722 -12.847 43.341 1.00 94.12 520 GLN A CA 1
ATOM 4046 C C . GLN A 1 520 ? -17.102 -13.048 43.988 1.00 94.12 520 GLN A C 1
ATOM 4048 O O . GLN A 1 520 ? -17.329 -12.555 45.094 1.00 94.12 520 GLN A O 1
ATOM 4053 N N . ALA A 1 521 ? -17.987 -13.849 43.382 1.00 93.31 521 ALA A N 1
ATOM 4054 C CA . ALA A 1 521 ? -19.288 -14.199 43.957 1.00 93.31 521 ALA A CA 1
ATOM 4055 C C . ALA A 1 521 ? -19.196 -15.009 45.268 1.00 93.31 521 ALA A C 1
ATOM 4057 O O . ALA A 1 521 ? -20.159 -15.037 46.037 1.00 93.31 521 ALA A O 1
ATOM 4058 N N . ALA A 1 522 ? -18.049 -15.639 45.551 1.00 93.50 522 ALA A N 1
ATOM 4059 C CA . ALA A 1 522 ? -17.776 -16.360 46.796 1.00 93.50 522 ALA A CA 1
ATOM 4060 C C . ALA A 1 522 ? -17.126 -15.481 47.886 1.00 93.50 522 ALA A C 1
ATOM 4062 O O . ALA A 1 522 ? -16.898 -15.951 49.002 1.00 93.50 522 ALA A O 1
ATOM 4063 N N . ALA A 1 523 ? -16.825 -14.206 47.609 1.00 93.62 523 ALA A N 1
ATOM 4064 C CA . ALA A 1 523 ? -16.237 -13.312 48.601 1.00 93.62 523 ALA A CA 1
ATOM 4065 C C . ALA A 1 523 ? -17.221 -13.025 49.753 1.00 93.62 523 ALA A C 1
ATOM 4067 O O . ALA A 1 523 ? -18.374 -12.653 49.531 1.00 93.62 523 ALA A O 1
ATOM 4068 N N . GLY A 1 524 ? -16.757 -13.186 50.996 1.00 92.06 524 GLY A N 1
ATOM 4069 C CA . GLY A 1 524 ? -17.537 -12.921 52.215 1.00 92.06 524 GLY A CA 1
ATOM 4070 C C . GLY A 1 524 ? -17.148 -11.640 52.963 1.00 92.06 524 GLY A C 1
ATOM 4071 O O . GLY A 1 524 ? -17.687 -11.372 54.029 1.00 92.06 524 GLY A O 1
ATOM 4072 N N . ASN A 1 525 ? -16.170 -10.875 52.467 1.00 92.69 525 ASN A N 1
ATOM 4073 C CA . ASN A 1 525 ? -15.745 -9.606 53.063 1.00 92.69 525 ASN A CA 1
ATOM 4074 C C . ASN A 1 525 ? -14.998 -8.722 52.046 1.00 92.69 525 ASN A C 1
ATOM 4076 O O . ASN A 1 525 ? -14.585 -9.188 50.980 1.00 92.69 525 ASN A O 1
ATOM 4080 N N . PHE A 1 526 ? -14.779 -7.456 52.422 1.00 93.56 526 PHE A N 1
ATOM 4081 C CA . PHE A 1 526 ? -14.021 -6.469 51.645 1.00 93.56 526 PHE A CA 1
ATOM 4082 C C . PHE A 1 526 ? -12.659 -6.988 51.152 1.00 93.56 526 PHE A C 1
ATOM 4084 O O . PHE A 1 526 ? -12.364 -6.848 49.972 1.00 93.56 526 PHE A O 1
ATOM 4091 N N . TRP A 1 527 ? -11.843 -7.607 52.013 1.00 94.19 527 TRP A N 1
ATOM 4092 C CA . TRP A 1 527 ? -10.475 -8.020 51.664 1.00 94.19 527 TRP A CA 1
ATOM 4093 C C . TRP A 1 527 ? -10.428 -9.168 50.652 1.00 94.19 527 TRP A C 1
ATOM 4095 O O . TRP A 1 527 ? -9.600 -9.142 49.743 1.00 94.19 527 TRP A O 1
ATOM 4105 N N . GLY A 1 528 ? -11.331 -10.145 50.772 1.00 94.38 528 GLY A N 1
ATOM 4106 C CA . GLY A 1 528 ? -11.459 -11.236 49.805 1.00 94.38 528 GLY A CA 1
ATOM 4107 C C . GLY A 1 528 ? -11.861 -10.724 48.422 1.00 94.38 528 GLY A C 1
ATOM 4108 O O . GLY A 1 528 ? -11.237 -11.085 47.424 1.00 94.38 528 GLY A O 1
ATOM 4109 N N . LEU A 1 529 ? -12.845 -9.818 48.364 1.00 94.88 529 LEU A N 1
ATOM 4110 C CA . LEU A 1 529 ? -13.260 -9.199 47.105 1.00 94.88 529 LEU A CA 1
ATOM 4111 C C . LEU A 1 529 ? -12.156 -8.297 46.527 1.00 94.88 529 LEU A C 1
ATOM 4113 O O . LEU A 1 529 ? -11.877 -8.372 45.335 1.00 94.88 529 LEU A O 1
ATOM 4117 N N . LEU A 1 530 ? -11.478 -7.502 47.362 1.00 94.94 530 LEU A N 1
ATOM 4118 C CA . LEU A 1 530 ? -10.349 -6.651 46.970 1.00 94.94 530 LEU A CA 1
ATOM 4119 C C . LEU A 1 530 ? -9.233 -7.469 46.301 1.00 94.94 530 LEU A C 1
ATOM 4121 O O . LEU A 1 530 ? -8.785 -7.123 45.211 1.00 94.94 530 LEU A O 1
ATOM 4125 N N . ALA A 1 531 ? -8.812 -8.574 46.925 1.00 95.50 531 ALA A N 1
ATOM 4126 C CA . ALA A 1 531 ? -7.757 -9.439 46.401 1.00 95.50 531 ALA A CA 1
ATOM 4127 C C . ALA A 1 531 ? -8.150 -10.080 45.060 1.00 95.50 531 ALA A C 1
ATOM 4129 O O . ALA A 1 531 ? -7.376 -10.040 44.103 1.00 95.50 531 ALA A O 1
ATOM 4130 N N . LEU A 1 532 ? -9.373 -10.611 44.957 1.00 95.38 532 LEU A N 1
ATOM 4131 C CA . LEU A 1 532 ? -9.879 -11.194 43.712 1.00 95.38 532 LEU A CA 1
ATOM 4132 C C . LEU A 1 532 ? -10.010 -10.150 42.595 1.00 95.38 532 LEU A C 1
ATOM 4134 O O . LEU A 1 532 ? -9.727 -10.469 41.442 1.00 95.38 532 LEU A O 1
ATOM 4138 N N . ARG A 1 533 ? -10.365 -8.899 42.914 1.00 93.38 533 ARG A N 1
ATOM 4139 C CA . ARG A 1 533 ? -10.416 -7.796 41.941 1.00 93.38 533 ARG A CA 1
ATOM 4140 C C . ARG A 1 533 ? -9.034 -7.378 41.448 1.00 93.38 533 ARG A C 1
ATOM 4142 O O . ARG A 1 533 ? -8.876 -7.201 40.243 1.00 93.38 533 ARG A O 1
ATOM 4149 N N . VAL A 1 534 ? -8.031 -7.304 42.327 1.00 95.12 534 VAL A N 1
ATOM 4150 C CA . VAL A 1 534 ? -6.625 -7.081 41.929 1.00 95.12 534 VAL A CA 1
ATOM 4151 C C . VAL A 1 534 ? -6.148 -8.197 40.991 1.00 95.12 534 VAL A C 1
ATOM 4153 O O . VAL A 1 534 ? -5.592 -7.911 39.935 1.00 95.12 534 VAL A O 1
ATOM 4156 N N . LEU A 1 535 ? -6.410 -9.467 41.317 1.00 94.94 535 LEU A N 1
ATOM 4157 C CA . LEU A 1 535 ? -6.049 -10.588 40.439 1.00 94.94 535 LEU A CA 1
ATOM 4158 C C . LEU A 1 535 ? -6.799 -10.536 39.099 1.00 94.94 535 LEU A C 1
ATOM 4160 O O . LEU A 1 535 ? -6.189 -10.733 38.051 1.00 94.94 535 LEU A O 1
ATOM 4164 N N . SER A 1 536 ? -8.097 -10.218 39.114 1.00 92.94 536 SER A N 1
ATOM 4165 C CA . SER A 1 536 ? -8.917 -10.100 37.898 1.00 92.94 536 SER A CA 1
ATOM 4166 C C . SER A 1 536 ? -8.367 -9.023 36.959 1.00 92.94 536 SER A C 1
ATOM 4168 O O . SER A 1 536 ? -8.215 -9.276 35.767 1.00 92.94 536 SER A O 1
ATOM 4170 N N . GLY A 1 537 ? -7.990 -7.859 37.500 1.00 92.31 537 GLY A N 1
ATOM 4171 C CA . GLY A 1 537 ? -7.399 -6.774 36.716 1.00 92.31 537 GLY A CA 1
ATOM 4172 C C . GLY A 1 537 ? -6.001 -7.068 36.182 1.00 92.31 537 GLY A C 1
ATOM 4173 O O . GLY A 1 537 ? -5.635 -6.536 35.138 1.00 92.31 537 GLY A O 1
ATOM 4174 N N . ALA A 1 538 ? -5.239 -7.957 36.828 1.00 92.44 538 ALA A N 1
ATOM 4175 C CA . ALA A 1 538 ? -3.993 -8.452 36.254 1.00 92.44 538 ALA A CA 1
ATOM 4176 C C . ALA A 1 538 ? -4.254 -9.291 34.990 1.00 92.44 538 ALA A C 1
ATOM 4178 O O . ALA A 1 538 ? -3.619 -9.051 33.971 1.00 92.44 538 ALA A O 1
ATOM 4179 N N . PHE A 1 539 ? -5.213 -10.223 34.998 1.00 93.06 539 PHE A N 1
ATOM 4180 C CA . PHE A 1 539 ? -5.514 -11.025 33.800 1.00 93.06 539 PHE A CA 1
ATOM 4181 C C . PHE A 1 539 ? -6.179 -10.212 32.682 1.00 93.06 539 PHE A C 1
ATOM 4183 O O . PHE A 1 539 ? -5.832 -10.373 31.516 1.00 93.06 539 PHE A O 1
ATOM 4190 N N . GLU A 1 540 ? -7.080 -9.286 33.002 1.00 90.00 540 GLU A N 1
ATOM 4191 C CA . GLU A 1 540 ? -7.718 -8.445 31.981 1.00 90.00 540 GLU A CA 1
ATOM 4192 C C . GLU A 1 540 ? -6.734 -7.466 31.297 1.00 90.00 540 GLU A C 1
ATOM 4194 O O . GLU A 1 540 ? -7.001 -6.976 30.201 1.00 90.00 540 GLU A O 1
ATOM 4199 N N . ALA A 1 541 ? -5.564 -7.226 31.907 1.00 88.81 541 ALA A N 1
ATOM 4200 C CA . ALA A 1 541 ? -4.606 -6.178 31.553 1.00 88.81 541 ALA A CA 1
ATOM 4201 C C . ALA A 1 541 ? -4.173 -6.104 30.080 1.00 88.81 541 ALA A C 1
ATOM 4203 O O . ALA A 1 541 ? -3.702 -5.059 29.618 1.00 88.81 541 ALA A O 1
ATOM 4204 N N . ILE A 1 542 ? -4.267 -7.231 29.374 1.00 85.94 542 ILE A N 1
ATOM 4205 C CA . ILE A 1 542 ? -3.815 -7.400 27.995 1.00 85.94 542 ILE A CA 1
ATOM 4206 C C . ILE A 1 542 ? -4.909 -7.166 26.951 1.00 85.94 542 ILE A C 1
ATOM 4208 O O . ILE A 1 542 ? -4.583 -7.070 25.771 1.00 85.94 542 ILE A O 1
ATOM 4212 N N . ALA A 1 543 ? -6.182 -7.071 27.352 1.00 86.94 543 ALA A N 1
ATOM 4213 C CA . ALA A 1 543 ? -7.319 -7.056 26.434 1.00 86.94 543 ALA A CA 1
ATOM 4214 C C . ALA A 1 543 ? -7.225 -5.920 25.399 1.00 86.94 543 ALA A C 1
ATOM 4216 O O . ALA A 1 543 ? -7.079 -6.195 24.206 1.00 86.94 543 ALA A O 1
ATOM 4217 N N . ASP A 1 544 ? -7.218 -4.655 25.835 1.00 84.31 544 ASP A N 1
ATOM 4218 C CA . ASP A 1 544 ? -7.147 -3.519 24.910 1.00 84.31 544 ASP A CA 1
ATOM 4219 C C . ASP A 1 544 ? -5.841 -3.482 24.080 1.00 84.31 544 ASP A C 1
ATOM 4221 O O . ASP A 1 544 ? -5.933 -3.329 22.856 1.00 84.31 544 ASP A O 1
ATOM 4225 N N . PRO A 1 545 ? -4.628 -3.692 24.651 1.00 81.75 545 PRO A N 1
ATOM 4226 C CA . PRO A 1 545 ? -3.406 -3.825 23.855 1.00 81.75 545 PRO A CA 1
ATOM 4227 C C . PRO A 1 545 ? -3.470 -4.935 22.797 1.00 81.75 545 PRO A C 1
ATOM 4229 O O . PRO A 1 545 ? -3.015 -4.726 21.671 1.00 81.75 545 PRO A O 1
ATOM 4232 N N . ALA A 1 546 ? -4.059 -6.093 23.113 1.00 85.81 546 ALA A N 1
ATOM 4233 C CA . ALA A 1 546 ? -4.219 -7.191 22.164 1.00 85.81 546 ALA A CA 1
ATOM 4234 C C . ALA A 1 546 ? -5.195 -6.829 21.036 1.00 85.81 546 ALA A C 1
ATOM 4236 O O . ALA A 1 546 ? -4.899 -7.091 19.869 1.00 85.81 546 ALA A O 1
ATOM 4237 N N . PHE A 1 547 ? -6.320 -6.171 21.340 1.00 87.75 547 PHE A N 1
ATOM 4238 C CA . PHE A 1 547 ? -7.260 -5.695 20.318 1.00 87.75 547 PHE A CA 1
ATOM 4239 C C . PHE A 1 547 ? -6.608 -4.663 19.388 1.00 87.75 547 PHE A C 1
ATOM 4241 O O . PHE A 1 547 ? -6.799 -4.725 18.170 1.00 87.75 547 PHE A O 1
ATOM 4248 N N . MET A 1 548 ? -5.795 -3.749 19.929 1.00 82.88 548 MET A N 1
ATOM 4249 C CA . MET A 1 548 ? -5.032 -2.773 19.141 1.00 82.88 548 MET A CA 1
ATOM 4250 C C . MET A 1 548 ? -3.963 -3.448 18.269 1.00 82.88 548 MET A C 1
ATOM 4252 O O . MET A 1 548 ? -3.864 -3.130 17.081 1.00 82.88 548 MET A O 1
ATOM 4256 N N . LEU A 1 549 ? -3.208 -4.411 18.817 1.00 80.50 549 LEU A N 1
ATOM 4257 C CA . LEU A 1 549 ? -2.210 -5.189 18.078 1.00 80.50 549 LEU A CA 1
ATOM 4258 C C . LEU A 1 549 ? -2.863 -5.931 16.906 1.00 80.50 549 LEU A C 1
ATOM 4260 O O . LEU A 1 549 ? -2.476 -5.694 15.761 1.00 80.50 549 LEU A O 1
ATOM 4264 N N . ILE A 1 550 ? -3.901 -6.731 17.180 1.00 86.38 550 ILE A N 1
ATOM 4265 C CA . ILE A 1 550 ? -4.680 -7.475 16.178 1.00 86.38 550 ILE A CA 1
ATOM 4266 C C . ILE A 1 550 ? -5.256 -6.515 15.131 1.00 86.38 550 ILE A C 1
ATOM 4268 O O . ILE A 1 550 ? -5.093 -6.743 13.937 1.00 86.38 550 ILE A O 1
ATOM 4272 N N . THR A 1 551 ? -5.864 -5.394 15.530 1.00 88.00 551 THR A N 1
ATOM 4273 C CA . THR A 1 551 ? -6.391 -4.423 14.554 1.00 88.00 551 THR A CA 1
ATOM 4274 C C . THR A 1 551 ? -5.273 -3.889 13.647 1.00 88.00 551 THR A C 1
ATOM 4276 O O . THR A 1 551 ? -5.438 -3.815 12.431 1.00 88.00 551 THR A O 1
ATOM 4279 N N . SER A 1 552 ? -4.097 -3.581 14.197 1.00 81.50 552 SER A N 1
ATOM 4280 C CA . SER A 1 552 ? 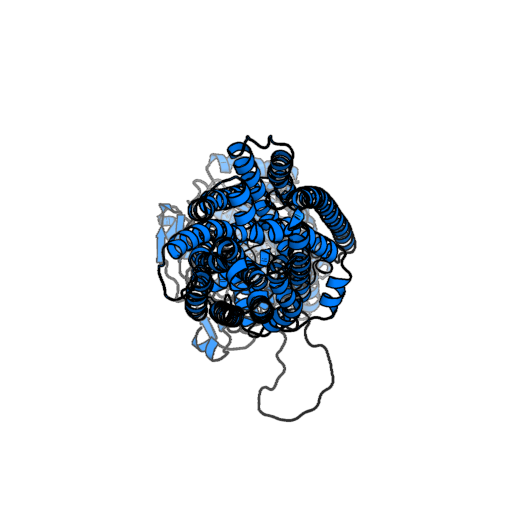-2.963 -3.091 13.403 1.00 81.50 552 SER A CA 1
ATOM 4281 C C . SER A 1 552 ? -2.227 -4.162 12.583 1.00 81.50 552 SER A C 1
ATOM 4283 O O . SER A 1 552 ? -1.400 -3.807 11.748 1.00 81.50 552 SER A O 1
ATOM 4285 N N . MET A 1 553 ? -2.534 -5.445 12.800 1.00 83.25 553 MET A N 1
ATOM 4286 C CA . MET A 1 553 ? -1.985 -6.601 12.078 1.00 83.25 553 MET A CA 1
ATOM 4287 C C . MET A 1 553 ? -2.759 -6.918 10.785 1.00 83.25 553 MET A C 1
ATOM 4289 O O . MET A 1 553 ? -2.175 -7.472 9.858 1.00 83.25 553 MET A O 1
ATOM 4293 N N . TYR A 1 554 ? -4.048 -6.557 10.706 1.00 88.06 554 TYR A N 1
ATOM 4294 C CA . TYR A 1 554 ? -4.920 -6.887 9.564 1.00 88.06 554 TYR A CA 1
ATOM 4295 C C . TYR A 1 554 ? -5.475 -5.670 8.793 1.00 88.06 554 TYR A C 1
ATOM 4297 O O . TYR A 1 554 ? -5.958 -5.840 7.671 1.00 88.06 554 TYR A O 1
ATOM 4305 N N . TYR A 1 555 ? -5.424 -4.458 9.365 1.00 90.00 555 TYR A N 1
ATOM 4306 C CA . TYR A 1 555 ? -6.026 -3.249 8.780 1.00 90.00 555 TYR A CA 1
ATOM 4307 C C . TYR A 1 555 ? -5.018 -2.108 8.581 1.00 90.00 555 TYR A C 1
ATOM 4309 O O . TYR A 1 555 ? -4.133 -1.868 9.414 1.00 90.00 555 TYR A O 1
ATOM 4317 N N . THR A 1 556 ? -5.181 -1.348 7.496 1.00 86.69 556 THR A N 1
ATOM 4318 C CA . THR A 1 556 ? -4.297 -0.216 7.164 1.00 86.69 556 THR A CA 1
ATOM 4319 C C . THR A 1 556 ? -4.537 1.000 8.077 1.00 86.69 556 THR A C 1
ATOM 4321 O O . THR A 1 556 ? -5.571 1.103 8.740 1.00 86.69 556 THR A O 1
ATOM 4324 N N . ARG A 1 557 ? -3.601 1.961 8.123 1.00 79.69 557 ARG A N 1
ATOM 4325 C CA . ARG A 1 557 ? -3.702 3.199 8.937 1.00 79.69 557 ARG A CA 1
ATOM 4326 C C . ARG A 1 557 ? -4.940 4.052 8.627 1.00 79.69 557 ARG A C 1
ATOM 4328 O O . ARG A 1 557 ? -5.387 4.808 9.494 1.00 79.69 557 ARG A O 1
ATOM 4335 N N . GLU A 1 558 ? -5.500 3.933 7.425 1.00 81.81 558 GLU A N 1
ATOM 4336 C CA . GLU A 1 558 ? -6.749 4.594 7.018 1.00 81.81 558 GLU A CA 1
ATOM 4337 C C . GLU A 1 558 ? -7.996 3.846 7.509 1.00 81.81 558 GLU A C 1
ATOM 4339 O O . GLU A 1 558 ? -8.993 4.459 7.887 1.00 81.81 558 GLU A O 1
ATOM 4344 N N . GLU A 1 559 ? -7.931 2.515 7.560 1.00 86.69 559 GLU A N 1
ATOM 4345 C CA . GLU A 1 559 ? -9.030 1.649 7.993 1.00 86.69 559 GLU A CA 1
ATOM 4346 C C . GLU A 1 559 ? -9.161 1.591 9.513 1.00 86.69 559 GLU A C 1
ATOM 4348 O O . GLU A 1 559 ? -10.282 1.591 10.035 1.00 86.69 559 GLU A O 1
ATOM 4353 N N . GLN A 1 560 ? -8.023 1.570 10.217 1.00 85.88 560 GLN A N 1
ATOM 4354 C CA . GLN A 1 560 ? -7.916 1.411 11.669 1.00 85.88 560 GLN A CA 1
ATOM 4355 C C . GLN A 1 560 ? -8.927 2.253 12.465 1.00 85.88 560 GLN A C 1
ATOM 4357 O O . GLN A 1 560 ? -9.634 1.643 13.262 1.00 85.88 560 GLN A O 1
ATOM 4362 N N . PRO A 1 561 ? -9.106 3.578 12.250 1.00 85.31 561 PRO A N 1
ATOM 4363 C CA . PRO A 1 561 ? -10.099 4.359 12.991 1.00 85.31 561 PRO A CA 1
ATOM 4364 C C . PRO A 1 561 ? -11.505 3.755 12.902 1.00 85.31 561 PRO A C 1
ATOM 4366 O O . PRO A 1 561 ? -12.131 3.501 13.924 1.00 85.31 561 PRO A O 1
ATOM 4369 N N . SER A 1 562 ? -11.966 3.428 11.690 1.00 89.00 562 SER A N 1
ATOM 4370 C CA . SER A 1 562 ? -13.303 2.862 11.470 1.00 89.00 562 SER A CA 1
ATOM 4371 C C . SER A 1 562 ? -13.480 1.472 12.088 1.00 89.00 562 SER A C 1
ATOM 4373 O O . SER A 1 562 ? -14.581 1.122 12.508 1.00 89.00 562 SER A O 1
ATOM 4375 N N . ARG A 1 563 ? -12.405 0.674 12.153 1.00 91.62 563 ARG A N 1
ATOM 4376 C CA . ARG A 1 563 ? -12.438 -0.693 12.689 1.00 91.62 563 ARG A CA 1
ATOM 4377 C C . ARG A 1 563 ? -12.329 -0.723 14.205 1.00 91.62 563 ARG A C 1
ATOM 4379 O O . ARG A 1 563 ? -13.071 -1.481 14.822 1.00 91.62 563 ARG A O 1
ATOM 4386 N N . ILE A 1 564 ? -11.521 0.166 14.789 1.00 90.62 564 ILE A N 1
ATOM 4387 C CA . ILE A 1 564 ? -11.533 0.454 16.227 1.00 90.62 564 ILE A CA 1
ATOM 4388 C C . ILE A 1 564 ? -12.935 0.922 16.627 1.00 90.62 564 ILE A C 1
ATOM 4390 O O . ILE A 1 564 ? -13.527 0.324 17.515 1.00 90.62 564 ILE A O 1
ATOM 4394 N N . SER A 1 565 ? -13.538 1.885 15.916 1.00 91.94 565 SER A N 1
ATOM 4395 C CA . SER A 1 565 ? -14.929 2.284 16.177 1.00 91.94 565 SER A CA 1
ATOM 4396 C C . SER A 1 565 ? -15.925 1.126 16.062 1.00 91.94 565 SER A C 1
ATOM 4398 O O . SER A 1 565 ? -16.850 1.060 16.862 1.00 91.94 565 SER A O 1
ATOM 4400 N N . ALA A 1 566 ? -15.749 0.202 15.112 1.00 93.50 566 ALA A N 1
ATOM 4401 C CA . ALA A 1 566 ? -16.672 -0.915 14.915 1.00 93.50 566 ALA A CA 1
ATOM 4402 C C . ALA A 1 566 ? -16.668 -1.928 16.075 1.00 93.50 566 ALA A C 1
ATOM 4404 O O . ALA A 1 566 ? -17.744 -2.337 16.509 1.00 93.50 566 ALA A O 1
ATOM 4405 N N . TRP A 1 567 ? -15.499 -2.326 16.599 1.00 93.19 567 TRP A N 1
ATOM 4406 C CA . TRP A 1 567 ? -15.459 -3.213 17.771 1.00 93.19 567 TRP A CA 1
ATOM 4407 C C . TRP A 1 567 ? -15.684 -2.453 19.085 1.00 93.19 567 TRP A C 1
ATOM 4409 O O . TRP A 1 567 ? -16.404 -2.950 19.945 1.00 93.19 567 TRP A O 1
ATOM 4419 N N . TYR A 1 568 ? -15.195 -1.216 19.217 1.00 91.31 568 TYR A N 1
ATOM 4420 C CA . TYR A 1 568 ? -15.412 -0.396 20.416 1.00 91.31 568 TYR A CA 1
ATOM 4421 C C . TYR A 1 568 ? -16.870 0.077 20.541 1.00 91.31 568 TYR A C 1
ATOM 4423 O O . TYR A 1 568 ? -17.335 0.307 21.649 1.00 91.31 568 TYR A O 1
ATOM 4431 N N . ALA A 1 569 ? -17.662 0.147 19.462 1.00 93.75 569 ALA A N 1
ATOM 4432 C CA . ALA A 1 569 ? -19.107 0.401 19.561 1.00 93.75 569 ALA A CA 1
ATOM 4433 C C . ALA A 1 569 ? -19.835 -0.632 20.446 1.00 93.75 569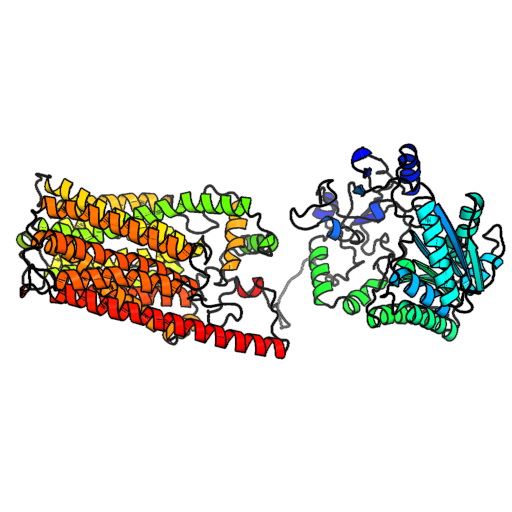 ALA A C 1
ATOM 4435 O O . ALA A 1 569 ? -20.832 -0.298 21.087 1.00 93.75 569 ALA A O 1
ATOM 4436 N N . TRP A 1 570 ? -19.301 -1.853 20.577 1.00 94.19 570 TRP A N 1
ATOM 4437 C CA . TRP A 1 570 ? -19.824 -2.850 21.514 1.00 94.19 570 TRP A CA 1
ATOM 4438 C C . TRP A 1 570 ? -19.650 -2.455 22.990 1.00 94.19 570 TRP A C 1
ATOM 4440 O O . TRP A 1 570 ? -20.288 -3.062 23.840 1.00 94.19 570 TRP A O 1
ATOM 4450 N N . ASN A 1 571 ? -18.899 -1.391 23.300 1.00 90.19 571 ASN A N 1
ATOM 4451 C CA . ASN A 1 571 ? -18.928 -0.702 24.592 1.00 90.19 571 ASN A CA 1
ATOM 4452 C C . ASN A 1 571 ? -20.357 -0.270 24.950 1.00 90.19 571 ASN A C 1
ATOM 4454 O O . ASN A 1 571 ? -20.880 -0.663 25.987 1.00 90.19 571 ASN A O 1
ATOM 4458 N N . GLY A 1 572 ? -21.026 0.464 24.052 1.00 91.50 572 GLY A N 1
ATOM 4459 C CA . GLY A 1 572 ? -22.402 0.921 24.255 1.00 91.50 572 GLY A CA 1
ATOM 4460 C C . GLY A 1 572 ? -23.409 -0.232 24.267 1.00 91.50 572 GLY A C 1
ATOM 4461 O O . GLY A 1 572 ? -24.332 -0.243 25.081 1.00 91.50 572 GLY A O 1
ATOM 4462 N N . ILE A 1 573 ? -23.181 -1.261 23.442 1.00 93.75 573 ILE A N 1
ATOM 4463 C CA . ILE A 1 573 ? -23.958 -2.512 23.496 1.00 93.75 573 ILE A CA 1
ATOM 4464 C C . ILE A 1 573 ? -23.760 -3.206 24.856 1.00 93.75 573 ILE A C 1
ATOM 4466 O O . ILE A 1 573 ? -24.721 -3.721 25.413 1.00 93.75 573 ILE A O 1
ATOM 4470 N N . GLY A 1 574 ? -22.553 -3.162 25.427 1.00 91.31 574 GLY A N 1
ATOM 4471 C CA . GLY A 1 574 ? -22.222 -3.669 26.760 1.00 91.31 574 GLY A CA 1
ATOM 4472 C C . GLY A 1 574 ? -22.876 -2.876 27.893 1.00 91.31 574 GLY A C 1
ATOM 4473 O O . GLY A 1 574 ? -23.397 -3.491 28.815 1.00 91.31 574 GLY A O 1
ATOM 4474 N N . VAL A 1 575 ? -22.953 -1.538 27.808 1.00 89.31 575 VAL A N 1
ATOM 4475 C CA . VAL A 1 575 ? -23.723 -0.714 28.770 1.00 89.31 575 VAL A CA 1
ATOM 4476 C C . VAL A 1 575 ? -25.188 -1.176 28.792 1.00 89.31 575 VAL A C 1
ATOM 4478 O O . VAL A 1 575 ? -25.745 -1.451 29.855 1.00 89.31 575 VAL A O 1
ATOM 4481 N N . ALA A 1 576 ? -25.806 -1.278 27.609 1.00 91.38 576 ALA A N 1
ATOM 4482 C CA . ALA A 1 576 ? -27.215 -1.633 27.464 1.00 91.38 576 ALA A CA 1
ATOM 4483 C C . ALA A 1 576 ? -27.491 -3.098 27.840 1.00 91.38 576 ALA A C 1
ATOM 4485 O O . ALA A 1 576 ? -28.457 -3.390 28.542 1.00 91.38 576 ALA A O 1
ATOM 4486 N N . GLY A 1 577 ? -26.619 -4.012 27.414 1.00 89.50 577 GLY A N 1
ATOM 4487 C CA . GLY A 1 577 ? -26.675 -5.427 27.762 1.00 89.50 577 GLY A CA 1
ATOM 4488 C C . GLY A 1 577 ? -26.474 -5.662 29.254 1.00 89.50 577 GLY A C 1
ATOM 4489 O O . GLY A 1 577 ? -27.227 -6.430 29.834 1.00 89.50 577 GLY A O 1
ATOM 4490 N N . GLY A 1 578 ? -25.541 -4.951 29.893 1.00 86.62 578 GLY A N 1
ATOM 4491 C CA . GLY A 1 578 ? -25.344 -4.978 31.343 1.00 86.62 578 GLY A CA 1
ATOM 4492 C C . GLY A 1 578 ? -26.593 -4.531 32.103 1.00 86.62 578 GLY A C 1
ATOM 4493 O O . GLY A 1 578 ? -27.010 -5.214 33.031 1.00 86.62 578 GLY A O 1
ATOM 4494 N N . GLY A 1 579 ? -27.262 -3.464 31.650 1.00 87.94 579 GLY A N 1
ATOM 4495 C CA . GLY A 1 579 ? -28.532 -3.015 32.235 1.00 87.94 579 GLY A CA 1
ATOM 4496 C C . GLY A 1 579 ? -29.664 -4.038 32.086 1.00 87.94 579 GLY A C 1
ATOM 4497 O O . GLY A 1 579 ? -30.428 -4.268 33.023 1.00 87.94 579 GLY A O 1
ATOM 4498 N N . LEU A 1 580 ? -29.739 -4.714 30.935 1.00 90.12 580 LEU A N 1
ATOM 4499 C CA . LEU A 1 580 ? -30.733 -5.757 30.664 1.00 90.12 580 LEU A CA 1
ATOM 4500 C C . LEU A 1 580 ? -30.445 -7.065 31.429 1.00 90.12 580 LEU A C 1
ATOM 4502 O O . LEU A 1 580 ? -31.372 -7.695 31.938 1.00 90.12 580 LEU A O 1
ATOM 4506 N N . ILE A 1 581 ? -29.170 -7.444 31.566 1.00 89.38 581 ILE A N 1
ATOM 4507 C CA . ILE A 1 581 ? -28.708 -8.566 32.397 1.00 89.38 581 ILE A CA 1
ATOM 4508 C C . ILE A 1 581 ? -28.997 -8.274 33.874 1.00 89.38 581 ILE A C 1
ATOM 4510 O O . ILE A 1 581 ? -29.620 -9.103 34.531 1.00 89.38 581 ILE A O 1
ATOM 4514 N N . GLY A 1 582 ? -28.635 -7.089 34.377 1.00 87.06 582 GLY A N 1
ATOM 4515 C CA . GLY A 1 582 ? -28.913 -6.658 35.750 1.00 87.06 582 GLY A CA 1
ATOM 4516 C C . GLY A 1 582 ? -30.412 -6.619 36.060 1.00 87.06 582 GLY A C 1
ATOM 4517 O O . GLY A 1 582 ? -30.840 -7.123 37.094 1.00 87.06 582 GLY A O 1
ATOM 4518 N N . TYR A 1 583 ? -31.246 -6.129 35.135 1.00 90.06 583 TYR A N 1
ATOM 4519 C CA . TYR A 1 583 ? -32.707 -6.200 35.272 1.00 90.06 583 TYR A CA 1
ATOM 4520 C C . TYR A 1 583 ? -33.213 -7.651 35.365 1.00 90.06 583 TYR A C 1
ATOM 4522 O O . TYR A 1 583 ? -34.035 -7.963 36.229 1.00 90.06 583 TYR A O 1
ATOM 4530 N N . GLY A 1 584 ? -32.706 -8.556 34.520 1.00 90.00 584 GLY A N 1
ATOM 4531 C CA . GLY A 1 584 ? -33.045 -9.982 34.577 1.00 90.00 584 GLY A CA 1
ATOM 4532 C C . GLY A 1 584 ? -32.599 -10.652 35.882 1.00 90.00 584 GLY A C 1
ATOM 4533 O O . GLY A 1 584 ? -33.370 -11.388 36.496 1.00 90.00 584 GLY A O 1
ATOM 4534 N N . ILE A 1 585 ? -31.386 -10.351 36.349 1.00 88.12 585 ILE A N 1
ATOM 4535 C CA . ILE A 1 585 ? -30.819 -10.890 37.591 1.00 88.12 585 ILE A CA 1
ATOM 4536 C C . ILE A 1 585 ? -31.536 -10.338 38.830 1.00 88.12 585 ILE A C 1
ATOM 4538 O O . ILE A 1 585 ? -31.779 -11.088 39.775 1.00 88.12 585 ILE A O 1
ATOM 4542 N N . GLY A 1 586 ? -31.999 -9.087 38.792 1.00 86.12 586 GLY A N 1
ATOM 4543 C CA . GLY A 1 586 ? -32.856 -8.493 39.822 1.00 86.12 586 GLY A CA 1
ATOM 4544 C C . GLY A 1 586 ? -34.191 -9.221 40.047 1.00 86.12 586 GLY A C 1
ATOM 4545 O O . GLY A 1 586 ? -34.820 -9.024 41.084 1.00 86.12 586 GLY A O 1
ATOM 4546 N N . HIS A 1 587 ? -34.616 -10.089 39.120 1.00 87.94 587 HIS A N 1
ATOM 4547 C CA . HIS A 1 587 ? -35.798 -10.947 39.272 1.00 87.94 587 HIS A CA 1
ATOM 4548 C C . HIS A 1 587 ? -35.481 -12.365 39.789 1.00 87.94 587 HIS A C 1
ATOM 4550 O O . HIS A 1 587 ? -36.408 -13.121 40.097 1.00 87.94 587 HIS A O 1
ATOM 4556 N N . ILE A 1 588 ? -34.203 -12.749 39.907 1.00 87.94 588 ILE A N 1
ATOM 4557 C CA . ILE A 1 588 ? -33.802 -14.079 40.384 1.00 87.94 588 ILE A CA 1
ATOM 4558 C C . ILE A 1 588 ? -34.050 -14.184 41.893 1.00 87.94 588 ILE A C 1
ATOM 4560 O O . ILE A 1 588 ? -33.353 -13.583 42.706 1.00 87.94 588 ILE A O 1
ATOM 4564 N N . LYS A 1 589 ? -35.019 -15.022 42.273 1.00 82.00 589 LYS A N 1
ATOM 4565 C CA . LYS A 1 589 ? -35.283 -15.418 43.667 1.00 82.00 589 LYS A CA 1
ATOM 4566 C C . LYS A 1 589 ? -34.503 -16.691 43.994 1.00 82.00 589 LYS A C 1
ATOM 4568 O O . LYS A 1 589 ? -35.061 -17.785 44.007 1.00 82.00 589 LYS A O 1
ATOM 4573 N N . GLY A 1 590 ? -33.191 -16.533 44.141 1.00 82.19 590 GLY A N 1
ATOM 4574 C CA . GLY A 1 590 ? -32.241 -17.622 44.359 1.00 82.19 590 GLY A CA 1
ATOM 4575 C C . GLY A 1 590 ? -31.854 -17.837 45.825 1.00 82.19 590 GLY A C 1
ATOM 4576 O O . GLY A 1 590 ? -32.428 -17.244 46.732 1.00 82.19 590 GLY A O 1
ATOM 4577 N N . ALA A 1 591 ? -30.853 -18.694 46.042 1.00 86.50 591 ALA A N 1
ATOM 4578 C CA . ALA A 1 591 ? -30.255 -18.958 47.359 1.00 86.50 591 ALA A CA 1
ATOM 4579 C C . ALA A 1 591 ? -29.065 -18.031 47.690 1.00 86.50 591 ALA A C 1
ATOM 4581 O O . ALA A 1 591 ? -28.499 -18.122 48.775 1.00 86.50 591 ALA A O 1
ATOM 4582 N N . LEU A 1 592 ? -28.665 -17.178 46.743 1.00 88.81 592 LEU A N 1
ATOM 4583 C CA . LEU A 1 592 ? -27.627 -16.159 46.894 1.00 88.81 592 LEU A CA 1
ATOM 4584 C C . LEU A 1 592 ? -28.243 -14.766 46.714 1.00 88.81 592 LEU A C 1
ATOM 4586 O O . LEU A 1 592 ? -29.252 -14.619 46.024 1.00 88.81 592 LEU A O 1
ATOM 4590 N N . GLU A 1 593 ? -27.593 -13.746 47.270 1.00 88.69 593 GLU A N 1
ATOM 4591 C CA . GLU A 1 593 ? -27.921 -12.342 46.995 1.00 88.69 593 GLU A CA 1
ATOM 4592 C C . GLU A 1 593 ? -27.800 -12.015 45.498 1.00 88.69 593 GLU A C 1
ATOM 4594 O O . GLU A 1 593 ? -26.884 -12.499 44.825 1.00 88.69 593 GLU A O 1
ATOM 4599 N N . SER A 1 594 ? -28.692 -11.164 44.971 1.00 90.69 594 SER A N 1
ATOM 4600 C CA . SER A 1 594 ? -28.782 -10.868 43.528 1.00 90.69 594 SER A CA 1
ATOM 4601 C C . SER A 1 594 ? -27.448 -10.431 42.919 1.00 90.69 594 SER A C 1
ATOM 4603 O O . SER A 1 594 ? -27.097 -10.893 41.835 1.00 90.69 594 SER A O 1
ATOM 4605 N N . TRP A 1 595 ? -26.654 -9.628 43.637 1.00 91.69 595 TRP A N 1
ATOM 4606 C CA . TRP A 1 595 ? -25.341 -9.184 43.161 1.00 91.69 595 TRP A CA 1
ATOM 4607 C C . TRP A 1 595 ? -24.370 -10.342 42.876 1.00 91.69 595 TRP A C 1
ATOM 4609 O O . TRP A 1 595 ? -23.564 -10.258 41.952 1.00 91.69 595 TRP A O 1
ATOM 4619 N N . ARG A 1 596 ? -24.447 -11.455 43.622 1.00 93.94 596 ARG A N 1
ATOM 4620 C CA . ARG A 1 596 ? -23.561 -12.620 43.437 1.00 93.94 596 ARG A CA 1
ATOM 4621 C C . ARG A 1 596 ? -23.861 -13.342 42.124 1.00 93.94 596 ARG A C 1
ATOM 4623 O O . ARG A 1 596 ? -22.943 -13.853 41.485 1.00 93.94 596 ARG A O 1
ATOM 4630 N N . TYR A 1 597 ? -25.123 -13.343 41.690 1.00 92.75 597 TYR A N 1
ATOM 4631 C CA . TYR A 1 597 ? -25.511 -13.897 40.394 1.00 92.75 597 TYR A CA 1
ATOM 4632 C C . TYR A 1 597 ? -24.939 -13.098 39.218 1.00 92.75 597 TYR A C 1
ATOM 4634 O O . TYR A 1 597 ? -24.625 -13.712 38.203 1.00 92.75 597 TYR A O 1
ATOM 4642 N N . GLU A 1 598 ? -24.725 -11.784 39.344 1.00 90.25 598 GLU A N 1
ATOM 4643 C CA . GLU A 1 598 ? -24.098 -10.979 38.281 1.00 90.25 598 GLU A CA 1
ATOM 4644 C C . GLU A 1 598 ? -22.676 -11.472 37.982 1.00 90.25 598 GLU A C 1
ATOM 4646 O O . GLU A 1 598 ? -22.373 -11.854 36.852 1.00 90.25 598 GLU A O 1
ATOM 4651 N N . PHE A 1 599 ? -21.841 -11.587 39.018 1.00 93.12 599 PHE A N 1
ATOM 4652 C CA . PHE A 1 599 ? -20.473 -12.104 38.909 1.00 93.12 599 PHE A CA 1
ATOM 4653 C C . PHE A 1 599 ? -20.414 -13.551 38.382 1.00 93.12 599 PHE A C 1
ATOM 4655 O O . PHE A 1 599 ? -19.541 -13.876 37.574 1.00 93.12 599 PHE A O 1
ATOM 4662 N N . LEU A 1 600 ? -21.354 -14.417 38.787 1.00 94.25 600 LEU A N 1
ATOM 4663 C CA . LEU A 1 600 ? -21.439 -15.796 38.287 1.00 94.25 600 LEU A CA 1
ATOM 4664 C C . LEU A 1 600 ? -21.837 -15.862 36.806 1.00 94.25 600 LEU A C 1
ATOM 4666 O O . LEU A 1 600 ? -21.179 -16.547 36.026 1.00 94.25 600 LEU A O 1
ATOM 4670 N N . VAL A 1 601 ? -22.908 -15.167 36.416 1.00 92.50 601 VAL A N 1
ATOM 4671 C CA . VAL A 1 601 ? -23.467 -15.227 35.057 1.00 92.50 601 VAL A CA 1
ATOM 4672 C C . VAL A 1 601 ? -22.517 -14.580 34.055 1.00 92.50 601 VAL A C 1
ATOM 4674 O O . VAL A 1 601 ? -22.190 -15.196 33.040 1.00 92.50 601 VAL A O 1
ATOM 4677 N N . VAL A 1 602 ? -22.022 -13.373 34.350 1.00 92.06 602 VAL A N 1
ATOM 4678 C CA . VAL A 1 602 ? -21.058 -12.678 33.485 1.00 92.06 602 VAL A CA 1
ATOM 4679 C C . VAL A 1 602 ? -19.765 -13.490 33.390 1.00 92.06 602 VAL A C 1
ATOM 4681 O O . VAL A 1 602 ? -19.287 -13.736 32.285 1.00 92.06 602 VAL A O 1
ATOM 4684 N N . GLY A 1 603 ? -19.247 -14.001 34.513 1.00 93.94 603 GLY A N 1
ATOM 4685 C CA . GLY A 1 603 ? -17.993 -14.759 34.542 1.00 93.94 603 GLY A CA 1
ATOM 4686 C C . GLY A 1 603 ? -18.064 -16.066 33.752 1.00 93.94 603 GLY A C 1
ATOM 4687 O O . GLY A 1 603 ? -17.154 -16.368 32.977 1.00 93.94 603 GLY A O 1
ATOM 4688 N N . ALA A 1 604 ? -19.178 -16.796 33.863 1.00 95.12 604 ALA A N 1
ATOM 4689 C CA . ALA A 1 604 ? -19.422 -18.008 33.086 1.00 95.12 604 ALA A CA 1
ATOM 4690 C C . ALA A 1 604 ? -19.471 -17.725 31.575 1.00 95.12 604 ALA A C 1
ATOM 4692 O O . ALA A 1 604 ? -18.852 -18.455 30.795 1.00 95.12 604 ALA A O 1
ATOM 4693 N N . PHE A 1 605 ? -20.146 -16.649 31.150 1.00 93.75 605 PHE A N 1
ATOM 4694 C CA . PHE A 1 605 ? -20.164 -16.254 29.741 1.00 93.75 605 PHE A CA 1
ATOM 4695 C C . PHE A 1 605 ? -18.788 -15.781 29.243 1.00 93.75 605 PHE A C 1
ATOM 4697 O O . PHE A 1 605 ? -18.395 -16.174 28.145 1.00 93.75 605 PHE A O 1
ATOM 4704 N N . CYS A 1 606 ? -18.019 -15.032 30.044 1.00 92.81 606 CYS A N 1
ATOM 4705 C CA . CYS A 1 606 ? -16.641 -14.646 29.717 1.00 92.81 606 CYS A CA 1
ATOM 4706 C C . CYS A 1 606 ? -15.741 -15.874 29.501 1.00 92.81 606 CYS A C 1
ATOM 4708 O O . CYS A 1 606 ? -15.080 -15.983 28.466 1.00 92.81 606 CYS A O 1
ATOM 4710 N N . SER A 1 607 ? -15.744 -16.832 30.436 1.00 94.94 607 SER A N 1
ATOM 4711 C CA . SER A 1 607 ? -14.945 -18.059 30.321 1.00 94.94 607 SER A CA 1
ATOM 4712 C C . SER A 1 607 ? -15.402 -18.948 29.158 1.00 94.94 607 SER A C 1
ATOM 4714 O O . SER A 1 607 ? -14.560 -19.519 28.467 1.00 94.94 607 SER A O 1
ATOM 4716 N N . PHE A 1 608 ? -16.706 -19.037 28.875 1.00 95.38 608 PHE A N 1
ATOM 4717 C CA . PHE A 1 608 ? -17.212 -19.752 27.698 1.00 95.38 608 PHE A CA 1
ATOM 4718 C C . PHE A 1 608 ? -16.786 -19.077 26.383 1.00 95.38 608 PHE A C 1
ATOM 4720 O O . PHE A 1 608 ? -16.316 -19.747 25.461 1.00 95.38 608 PHE A O 1
ATOM 4727 N N . TRP A 1 609 ? -16.878 -17.747 26.301 1.00 94.88 609 TRP A N 1
ATOM 4728 C CA . TRP A 1 609 ? -16.448 -16.995 25.122 1.00 94.88 609 TRP A CA 1
ATOM 4729 C C . TRP A 1 609 ? -14.939 -17.115 24.874 1.00 94.88 609 TRP A C 1
ATOM 4731 O O . TRP A 1 609 ? -14.513 -17.267 23.730 1.00 94.88 609 TRP A O 1
ATOM 4741 N N . ALA A 1 610 ? -14.128 -17.151 25.934 1.00 94.75 610 ALA A N 1
ATOM 4742 C CA . ALA A 1 610 ? -12.691 -17.396 25.839 1.00 94.75 610 ALA A CA 1
ATOM 4743 C C . ALA A 1 610 ? -12.346 -18.742 25.172 1.00 94.75 610 ALA A C 1
ATOM 4745 O O . ALA A 1 610 ? -11.406 -18.813 24.378 1.00 94.75 610 ALA A O 1
ATOM 4746 N N . ILE A 1 611 ? -13.129 -19.797 25.432 1.00 94.19 611 ILE A N 1
ATOM 4747 C CA . ILE A 1 611 ? -12.971 -21.098 24.758 1.00 94.19 611 ILE A CA 1
ATOM 4748 C C . ILE A 1 611 ? -13.256 -20.955 23.255 1.00 94.19 611 ILE A C 1
ATOM 4750 O O . ILE A 1 611 ? -12.514 -21.497 22.440 1.00 94.19 611 ILE A O 1
ATOM 4754 N N . ILE A 1 612 ? -14.279 -20.187 22.863 1.00 94.81 612 ILE A N 1
ATOM 4755 C CA . ILE A 1 612 ? -14.582 -19.927 21.445 1.00 94.81 612 ILE A CA 1
ATOM 4756 C C . ILE A 1 612 ? -13.449 -19.132 20.779 1.00 94.81 612 ILE A C 1
ATOM 4758 O O . ILE A 1 612 ? -13.002 -19.506 19.692 1.00 94.81 612 ILE A O 1
ATOM 4762 N N . LEU A 1 613 ? -12.945 -18.076 21.429 1.00 93.56 613 LEU A N 1
ATOM 4763 C CA . LEU A 1 613 ? -11.828 -17.269 20.921 1.00 93.56 613 LEU A CA 1
ATOM 4764 C C . LEU A 1 613 ? -10.569 -18.112 20.681 1.00 93.56 613 LEU A C 1
ATOM 4766 O O . LEU A 1 613 ? -9.950 -17.963 19.629 1.00 93.56 613 LEU A O 1
ATOM 4770 N N . CYS A 1 614 ? -10.261 -19.049 21.582 1.00 91.19 614 CYS A N 1
ATOM 4771 C CA . CYS A 1 614 ? -9.115 -19.957 21.484 1.00 91.19 614 CYS A CA 1
ATOM 4772 C C . CYS A 1 614 ? -9.056 -20.717 20.141 1.00 91.19 614 CYS A C 1
ATOM 4774 O O . CYS A 1 614 ? -7.985 -20.864 19.552 1.00 91.19 614 CYS A O 1
ATOM 4776 N N . PHE A 1 615 ? -10.212 -21.144 19.615 1.00 90.12 615 PHE A N 1
ATOM 4777 C CA . PHE A 1 615 ? -10.308 -21.836 18.323 1.00 90.12 615 PHE A CA 1
ATOM 4778 C C . PHE A 1 615 ? -10.584 -20.902 17.134 1.00 90.12 615 PHE A C 1
ATOM 4780 O O . PHE A 1 615 ? -10.224 -21.219 16.000 1.00 90.12 615 PHE A O 1
ATOM 4787 N N . MET A 1 616 ? -11.271 -19.776 17.351 1.00 92.06 616 MET A N 1
ATOM 4788 C CA . MET A 1 616 ? -11.778 -18.935 16.262 1.00 92.06 616 MET A CA 1
ATOM 4789 C C . MET A 1 616 ? -10.895 -17.749 15.879 1.00 92.06 616 MET A C 1
ATOM 4791 O O . MET A 1 616 ? -10.978 -17.320 14.719 1.00 92.06 616 MET A O 1
ATOM 4795 N N . LEU A 1 617 ? -10.120 -17.205 16.821 1.00 91.69 617 LEU A N 1
ATOM 4796 C CA . LEU A 1 617 ? -9.346 -15.977 16.655 1.00 91.69 617 LEU A CA 1
ATOM 4797 C C . LEU A 1 617 ? -7.953 -16.300 16.069 1.00 91.69 617 LEU A C 1
ATOM 4799 O O . LEU A 1 617 ? -7.202 -17.081 16.656 1.00 91.69 617 LEU A O 1
ATOM 4803 N N . PRO A 1 618 ? -7.581 -15.741 14.903 1.00 89.50 618 PRO A N 1
ATOM 4804 C CA . PRO A 1 618 ? -6.322 -16.071 14.242 1.00 89.50 618 PRO A CA 1
ATOM 4805 C C . PRO A 1 618 ? -5.126 -15.373 14.900 1.00 89.50 618 PRO A C 1
ATOM 4807 O O . PRO A 1 618 ? -5.199 -14.200 15.259 1.00 89.50 618 PRO A O 1
ATOM 4810 N N . ASN A 1 619 ? -3.992 -16.072 14.997 1.00 85.50 619 ASN A N 1
ATOM 4811 C CA . ASN A 1 619 ? -2.777 -15.525 15.613 1.00 85.50 619 ASN A CA 1
ATOM 4812 C C . ASN A 1 619 ? -1.960 -14.635 14.662 1.00 85.50 619 ASN A C 1
ATOM 4814 O O . ASN A 1 619 ? -1.159 -13.842 15.135 1.00 85.50 619 ASN A O 1
ATOM 4818 N N . SER A 1 620 ? -2.124 -14.793 13.344 1.00 84.00 620 SER A N 1
ATOM 4819 C CA . SER A 1 620 ? -1.405 -14.036 12.309 1.00 84.00 620 SER A CA 1
ATOM 4820 C C . SER A 1 620 ? -2.040 -14.214 10.917 1.00 84.00 620 SER A C 1
ATOM 4822 O O . SER A 1 620 ? -2.702 -15.234 10.690 1.00 84.00 620 SER A O 1
ATOM 4824 N N . PRO A 1 621 ? -1.769 -13.319 9.941 1.00 84.12 621 PRO A N 1
ATOM 4825 C CA . PRO A 1 621 ? -2.174 -13.471 8.535 1.00 84.12 621 PRO A CA 1
ATOM 4826 C C . PRO A 1 621 ? -1.797 -14.820 7.901 1.00 84.12 621 PRO A C 1
ATOM 4828 O O . PRO A 1 621 ? -2.505 -15.331 7.038 1.00 84.12 621 PRO A O 1
ATOM 4831 N N . ARG A 1 622 ? -0.723 -15.464 8.374 1.00 80.06 622 ARG A N 1
ATOM 4832 C CA . ARG A 1 622 ? -0.362 -16.836 7.982 1.00 80.06 622 ARG A CA 1
ATOM 4833 C C . ARG A 1 622 ? -1.368 -17.871 8.495 1.00 80.06 622 ARG A C 1
ATOM 4835 O O . ARG A 1 622 ? -1.787 -18.756 7.747 1.00 80.06 622 ARG A O 1
ATOM 4842 N N . THR A 1 623 ? -1.720 -17.785 9.778 1.00 83.81 623 THR A N 1
ATOM 4843 C CA . THR A 1 623 ? -2.511 -18.799 10.502 1.00 83.81 623 THR A CA 1
ATOM 4844 C C . THR A 1 623 ? -4.021 -18.604 10.388 1.00 83.81 623 THR A C 1
ATOM 4846 O O . THR A 1 623 ? -4.774 -19.485 10.797 1.00 83.81 623 THR A O 1
ATOM 4849 N N . ILE A 1 624 ? -4.484 -17.497 9.800 1.00 88.56 624 ILE A N 1
ATOM 4850 C CA . ILE A 1 624 ? -5.909 -17.274 9.551 1.00 88.56 624 ILE A CA 1
ATOM 4851 C C . ILE A 1 624 ? -6.499 -18.378 8.659 1.00 88.56 624 ILE A C 1
ATOM 4853 O O . ILE A 1 624 ? -5.939 -18.754 7.623 1.00 88.56 624 ILE A O 1
ATOM 4857 N N . TRP A 1 625 ? -7.623 -18.940 9.101 1.00 85.31 625 TRP A N 1
ATOM 4858 C CA . TRP A 1 625 ? -8.291 -20.058 8.443 1.00 85.31 625 TRP A CA 1
ATOM 4859 C C . TRP A 1 625 ? -9.435 -19.577 7.549 1.00 85.31 625 TRP A C 1
ATOM 4861 O O . TRP A 1 625 ? -10.009 -18.511 7.771 1.00 85.31 625 TRP A O 1
ATOM 4871 N N . GLY A 1 626 ? -9.760 -20.364 6.521 1.00 86.75 626 GLY A N 1
ATOM 4872 C CA . GLY A 1 626 ? -10.786 -20.013 5.535 1.00 86.75 626 GLY A CA 1
ATOM 4873 C C . GLY A 1 626 ? -10.338 -18.998 4.477 1.00 86.75 626 GLY A C 1
ATOM 4874 O O . GLY A 1 626 ? -11.160 -18.605 3.652 1.00 86.75 626 GLY A O 1
ATOM 4875 N N . PHE A 1 627 ? -9.061 -18.598 4.478 1.00 93.12 627 PHE A N 1
ATOM 4876 C CA . PHE A 1 627 ? -8.429 -17.791 3.430 1.00 93.12 627 PHE A CA 1
ATOM 4877 C C . PHE A 1 627 ? -7.484 -18.657 2.593 1.00 93.12 627 PHE A C 1
ATOM 4879 O O . PHE A 1 627 ? -6.744 -19.469 3.161 1.00 93.12 627 PHE A O 1
ATOM 4886 N N . ASP A 1 628 ? -7.506 -18.482 1.273 1.00 91.44 628 ASP A N 1
ATOM 4887 C CA . ASP A 1 628 ? -6.568 -19.144 0.358 1.00 91.44 628 ASP A CA 1
ATOM 4888 C C . ASP A 1 628 ? -5.182 -18.457 0.347 1.00 91.44 628 ASP A C 1
ATOM 4890 O O . ASP A 1 628 ? -4.928 -17.519 1.108 1.00 91.44 628 ASP A O 1
ATOM 4894 N N . ARG A 1 629 ? -4.235 -18.971 -0.455 1.00 89.25 629 ARG A N 1
ATOM 4895 C CA . ARG A 1 629 ? -2.863 -18.429 -0.503 1.00 89.25 629 ARG A CA 1
ATOM 4896 C C . ARG A 1 629 ? -2.829 -17.022 -1.108 1.00 89.25 629 ARG A C 1
ATOM 4898 O O . ARG A 1 629 ? -2.124 -16.178 -0.570 1.00 89.25 629 ARG A O 1
ATOM 4905 N N . GLU A 1 630 ? -3.613 -16.745 -2.148 1.00 88.25 630 GLU A N 1
ATOM 4906 C CA . GLU A 1 630 ? -3.655 -15.431 -2.807 1.00 88.25 630 GLU A CA 1
ATOM 4907 C C . GLU A 1 630 ? -4.244 -14.370 -1.876 1.00 88.25 630 GLU A C 1
ATOM 4909 O O . GLU A 1 630 ? -3.654 -13.311 -1.669 1.00 88.25 630 GLU A O 1
ATOM 4914 N N . GLU A 1 631 ? -5.366 -14.685 -1.223 1.00 92.31 631 GLU A N 1
ATOM 4915 C CA . GLU A 1 631 ? -5.996 -13.793 -0.250 1.00 92.31 631 GLU A CA 1
ATOM 4916 C C . GLU A 1 631 ? -5.053 -13.461 0.923 1.00 92.31 631 GLU A C 1
ATOM 4918 O O . GLU A 1 631 ? -5.084 -12.340 1.437 1.00 92.31 631 GLU A O 1
ATOM 4923 N N . LYS A 1 632 ? -4.185 -14.400 1.334 1.00 90.81 632 LYS A N 1
ATOM 4924 C CA . LYS A 1 632 ? -3.146 -14.170 2.357 1.00 90.81 632 LYS A CA 1
ATOM 4925 C C . LYS A 1 632 ? -1.992 -13.302 1.857 1.00 90.81 632 LYS A C 1
ATOM 4927 O O . LYS A 1 632 ? -1.526 -12.451 2.612 1.00 90.81 632 LYS A O 1
ATOM 4932 N N . LEU A 1 633 ? -1.552 -13.472 0.611 1.00 89.00 633 LEU A N 1
ATOM 4933 C CA . LEU A 1 633 ? -0.523 -12.613 0.015 1.00 89.00 633 LEU A CA 1
ATOM 4934 C C . LEU A 1 633 ? -1.028 -11.168 -0.123 1.00 89.00 633 LEU A C 1
ATOM 4936 O O . LEU A 1 633 ? -0.331 -10.246 0.293 1.00 89.00 633 LEU A O 1
ATOM 4940 N N . ILE A 1 634 ? -2.270 -10.967 -0.582 1.00 90.50 634 ILE A N 1
ATOM 4941 C CA . ILE A 1 634 ? -2.930 -9.647 -0.631 1.00 90.50 634 ILE A CA 1
ATOM 4942 C C . ILE A 1 634 ? -3.042 -9.029 0.772 1.00 90.50 634 ILE A C 1
ATOM 4944 O O . ILE A 1 634 ? -2.745 -7.847 0.963 1.00 90.50 634 ILE A O 1
ATOM 4948 N N . MET A 1 635 ? -3.441 -9.829 1.769 1.00 90.19 635 MET A N 1
ATOM 4949 C CA . MET A 1 635 ? -3.547 -9.410 3.173 1.00 90.19 635 MET A CA 1
ATOM 4950 C C . MET A 1 635 ? -2.210 -8.937 3.757 1.00 90.19 635 MET A C 1
ATOM 4952 O O . MET A 1 635 ? -2.212 -8.033 4.587 1.00 90.19 635 MET A O 1
ATOM 4956 N N . ILE A 1 636 ? -1.083 -9.509 3.326 1.00 87.06 636 ILE A N 1
ATOM 4957 C CA . ILE A 1 636 ? 0.258 -9.089 3.750 1.00 87.06 636 ILE A CA 1
ATOM 4958 C C . ILE A 1 636 ? 0.730 -7.869 2.948 1.00 87.06 636 ILE A C 1
ATOM 4960 O O . ILE A 1 636 ? 1.138 -6.870 3.541 1.00 87.06 636 ILE A O 1
ATOM 4964 N N . ALA A 1 637 ? 0.628 -7.909 1.617 1.00 84.88 637 ALA A N 1
ATOM 4965 C CA . ALA A 1 637 ? 1.131 -6.863 0.729 1.00 84.88 637 ALA A CA 1
ATOM 4966 C C . ALA A 1 637 ? 0.524 -5.484 1.031 1.00 84.88 637 ALA A C 1
ATOM 4968 O O . ALA A 1 637 ? 1.249 -4.497 1.159 1.00 84.88 637 ALA A O 1
ATOM 4969 N N . ARG A 1 638 ? -0.799 -5.417 1.248 1.00 89.06 638 ARG A N 1
ATOM 4970 C CA . ARG A 1 638 ? -1.513 -4.163 1.555 1.00 89.06 638 ARG A CA 1
ATOM 4971 C C . ARG A 1 638 ? -1.027 -3.456 2.826 1.00 89.06 638 ARG A C 1
ATOM 4973 O O . ARG A 1 638 ? -1.220 -2.251 2.972 1.00 89.06 638 ARG A O 1
ATOM 4980 N N . MET A 1 639 ? -0.396 -4.186 3.750 1.00 85.00 639 MET A N 1
ATOM 4981 C CA . MET A 1 639 ? 0.086 -3.635 5.020 1.00 85.00 639 MET A CA 1
ATOM 4982 C C . MET A 1 639 ? 1.340 -2.765 4.851 1.00 85.00 639 MET A C 1
ATOM 4984 O O . MET A 1 639 ? 1.628 -1.960 5.739 1.00 85.00 639 MET A O 1
ATOM 4988 N N . ARG A 1 640 ? 2.016 -2.828 3.689 1.00 78.94 640 ARG A N 1
ATOM 4989 C CA . ARG A 1 640 ? 3.096 -1.906 3.283 1.00 78.94 640 ARG A CA 1
ATOM 4990 C C . ARG A 1 640 ? 2.738 -0.436 3.499 1.00 78.94 640 ARG A C 1
ATOM 4992 O O . ARG A 1 640 ? 3.570 0.331 3.985 1.00 78.94 640 ARG A O 1
ATOM 4999 N N . ARG A 1 641 ? 1.490 -0.062 3.180 1.00 78.75 641 ARG A N 1
ATOM 5000 C CA . ARG A 1 641 ? 0.930 1.299 3.322 1.00 78.75 641 ARG A CA 1
ATOM 5001 C C . ARG A 1 641 ? 1.154 1.906 4.707 1.00 78.75 641 ARG A C 1
ATOM 5003 O O . ARG A 1 641 ? 1.157 3.123 4.854 1.00 78.75 641 ARG A O 1
ATOM 5010 N N . ASN A 1 642 ? 1.336 1.078 5.736 1.00 74.31 642 ASN A N 1
ATOM 5011 C CA . ASN A 1 642 ? 1.453 1.556 7.105 1.00 74.31 642 ASN A CA 1
ATOM 5012 C C . ASN A 1 642 ? 2.827 2.164 7.432 1.00 74.31 642 ASN A C 1
ATOM 5014 O O . ASN A 1 642 ? 2.869 3.092 8.242 1.00 74.31 642 ASN A O 1
ATOM 5018 N N . GLN A 1 643 ? 3.917 1.682 6.814 1.00 66.50 643 GLN A N 1
ATOM 5019 C CA . GLN A 1 643 ? 5.305 2.077 7.130 1.00 66.50 643 GLN A CA 1
ATOM 5020 C C . GLN A 1 643 ? 5.687 1.873 8.617 1.00 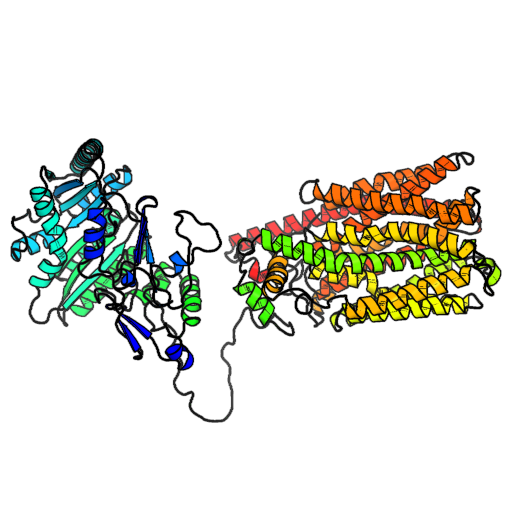66.50 643 GLN A C 1
ATOM 5022 O O . GLN A 1 643 ? 6.363 2.706 9.219 1.00 66.50 643 GLN A O 1
ATOM 5027 N N . THR A 1 644 ? 5.208 0.785 9.238 1.00 62.69 644 THR A N 1
ATOM 5028 C CA . THR A 1 644 ? 5.390 0.490 10.679 1.00 62.69 644 THR A CA 1
ATOM 5029 C C . THR A 1 644 ? 6.246 -0.750 10.985 1.00 62.69 644 THR A C 1
ATOM 5031 O O . THR A 1 644 ? 6.313 -1.151 12.147 1.00 62.69 644 THR A O 1
ATOM 5034 N N . GLY A 1 645 ? 6.861 -1.381 9.979 1.00 60.19 645 GLY A N 1
ATOM 5035 C CA . GLY A 1 645 ? 7.633 -2.620 10.140 1.00 60.19 645 GLY A CA 1
ATOM 5036 C C . GLY A 1 645 ? 6.779 -3.886 10.327 1.00 60.19 645 GLY A C 1
ATOM 5037 O O . GLY A 1 645 ? 5.569 -3.814 10.568 1.00 60.19 645 GLY A O 1
ATOM 5038 N N . ILE A 1 646 ? 7.419 -5.058 10.221 1.00 64.56 646 ILE A N 1
ATOM 5039 C CA . ILE A 1 646 ? 6.821 -6.383 10.503 1.00 64.56 646 ILE A CA 1
ATOM 5040 C C . ILE A 1 646 ? 6.851 -6.674 12.015 1.00 64.56 646 ILE A C 1
ATOM 5042 O O . ILE A 1 646 ? 7.751 -6.222 12.716 1.00 64.56 646 ILE A O 1
ATOM 5046 N N . GLU A 1 647 ? 5.891 -7.460 12.517 1.00 64.19 647 GLU A N 1
ATOM 5047 C CA . GLU A 1 647 ? 5.892 -8.015 13.880 1.00 64.19 647 GLU A CA 1
ATOM 5048 C C . GLU A 1 647 ? 7.223 -8.727 14.204 1.00 64.19 647 GLU A C 1
ATOM 5050 O O . GLU A 1 647 ? 7.585 -9.712 13.561 1.00 64.19 647 GLU A O 1
ATOM 5055 N N . GLN A 1 648 ? 7.943 -8.268 15.234 1.00 64.19 648 GLN A N 1
ATOM 5056 C CA . GLN A 1 648 ? 9.169 -8.915 15.715 1.00 64.19 648 GLN A CA 1
ATOM 5057 C C . GLN A 1 648 ? 8.993 -9.480 17.127 1.00 64.19 648 GLN A C 1
ATOM 5059 O O . GLN A 1 648 ? 8.522 -8.798 18.037 1.00 64.19 648 GLN A O 1
ATOM 5064 N N . ARG A 1 649 ? 9.466 -10.717 17.338 1.00 67.06 649 ARG A N 1
ATOM 5065 C CA . ARG A 1 649 ? 9.454 -11.397 18.652 1.00 67.06 649 ARG A CA 1
ATOM 5066 C C . ARG A 1 649 ? 10.625 -11.018 19.569 1.00 67.06 649 ARG A C 1
ATOM 5068 O O . ARG A 1 649 ? 10.670 -11.452 20.721 1.00 67.06 649 ARG A O 1
ATOM 5075 N N . LYS A 1 650 ? 11.598 -10.252 19.064 1.00 72.75 650 LYS A N 1
ATOM 5076 C CA . LYS A 1 650 ? 12.760 -9.759 19.819 1.00 72.75 650 LYS A CA 1
ATOM 5077 C C . LYS A 1 650 ? 12.479 -8.353 20.357 1.00 72.75 650 LYS A C 1
ATOM 5079 O O . LYS A 1 650 ? 11.904 -7.520 19.667 1.00 72.75 650 LYS A O 1
ATOM 5084 N N . ILE A 1 651 ? 12.911 -8.093 21.591 1.00 79.25 651 ILE A N 1
ATOM 5085 C CA . ILE A 1 651 ? 12.807 -6.772 22.222 1.00 79.25 651 ILE A CA 1
ATOM 5086 C C . ILE A 1 651 ? 13.995 -5.911 21.784 1.00 79.25 651 ILE A C 1
ATOM 5088 O O . ILE A 1 651 ? 15.144 -6.265 22.054 1.00 79.25 651 ILE A O 1
ATOM 5092 N N . ASN A 1 652 ? 13.719 -4.758 21.177 1.00 82.81 652 ASN A N 1
ATOM 5093 C CA . ASN A 1 652 ? 14.722 -3.755 20.833 1.00 82.81 652 ASN A CA 1
ATOM 5094 C C . ASN A 1 652 ? 14.824 -2.700 21.952 1.00 82.81 652 ASN A C 1
ATOM 5096 O O . ASN A 1 652 ? 13.980 -1.811 22.086 1.00 82.81 652 ASN A O 1
ATOM 5100 N N . TRP A 1 653 ? 15.879 -2.787 22.765 1.00 85.31 653 TRP A N 1
ATOM 5101 C CA . TRP A 1 653 ? 16.116 -1.866 23.884 1.00 85.31 653 TRP A CA 1
ATOM 5102 C C . TRP A 1 653 ? 16.404 -0.419 23.454 1.00 85.31 653 TRP A C 1
ATOM 5104 O O . TRP A 1 653 ? 16.106 0.503 24.215 1.00 85.31 653 TRP A O 1
ATOM 5114 N N . GLY A 1 654 ? 16.931 -0.202 22.243 1.00 89.44 654 GLY A N 1
ATOM 5115 C CA . GLY A 1 654 ? 17.122 1.136 21.677 1.00 89.44 654 GLY A CA 1
ATOM 5116 C C . GLY A 1 654 ? 15.783 1.841 21.463 1.00 89.44 654 GLY A C 1
ATOM 5117 O O . GLY A 1 654 ? 15.580 2.950 21.958 1.00 89.44 654 GLY A O 1
ATOM 5118 N N . GLN A 1 655 ? 14.828 1.139 20.849 1.00 89.38 655 GLN A N 1
ATOM 5119 C CA . GLN A 1 655 ? 13.454 1.618 20.681 1.00 89.38 655 GLN A CA 1
ATOM 5120 C C . GLN A 1 655 ? 12.731 1.857 22.018 1.00 89.38 655 GLN A C 1
ATOM 5122 O O . GLN A 1 655 ? 12.017 2.849 22.152 1.00 89.38 655 GLN A O 1
ATOM 5127 N N . ILE A 1 656 ? 12.922 0.990 23.026 1.00 88.50 656 ILE A N 1
ATOM 5128 C CA . ILE A 1 656 ? 12.360 1.205 24.375 1.00 88.50 656 ILE A CA 1
ATOM 5129 C C . ILE A 1 656 ? 12.923 2.489 24.998 1.00 88.50 656 ILE A C 1
ATOM 5131 O O . ILE A 1 656 ? 12.169 3.296 25.542 1.00 88.50 656 ILE A O 1
ATOM 5135 N N . LYS A 1 657 ? 14.240 2.710 24.902 1.00 91.31 657 LYS A N 1
ATOM 5136 C CA . LYS A 1 657 ? 14.876 3.939 25.392 1.00 91.31 657 LYS A CA 1
ATOM 5137 C C . LYS A 1 657 ? 14.345 5.170 24.654 1.00 91.31 657 LYS A C 1
ATOM 5139 O O . LYS A 1 657 ? 14.056 6.174 25.299 1.00 91.31 657 LYS A O 1
ATOM 5144 N N . GLU A 1 658 ? 14.161 5.090 23.334 1.00 92.69 658 GLU A N 1
ATOM 5145 C CA . GLU A 1 658 ? 13.529 6.170 22.570 1.00 92.69 658 GLU A CA 1
ATOM 5146 C C . GLU A 1 658 ? 12.099 6.440 23.057 1.00 92.69 658 GLU A C 1
ATOM 5148 O O . GLU A 1 658 ? 11.763 7.597 23.288 1.00 92.69 658 GLU A O 1
ATOM 5153 N N . ALA A 1 659 ? 11.289 5.400 23.293 1.00 91.25 659 ALA A N 1
ATOM 5154 C CA . ALA A 1 659 ? 9.912 5.533 23.774 1.00 91.25 659 ALA A CA 1
ATOM 5155 C C . ALA A 1 659 ? 9.816 6.369 25.062 1.00 91.25 659 ALA A C 1
ATOM 5157 O O . ALA A 1 659 ? 8.989 7.276 25.136 1.00 91.25 659 ALA A O 1
ATOM 5158 N N . TYR A 1 660 ? 10.680 6.116 26.050 1.00 92.06 660 TYR A N 1
ATOM 5159 C CA . TYR A 1 660 ? 10.697 6.876 27.308 1.00 92.06 660 TYR A CA 1
ATOM 5160 C C . TYR A 1 660 ? 11.266 8.297 27.168 1.00 92.06 660 TYR A C 1
ATOM 5162 O O . TYR A 1 660 ? 10.859 9.189 27.915 1.00 92.06 660 TYR A O 1
ATOM 5170 N N . CYS A 1 661 ? 12.184 8.524 26.223 1.00 92.75 661 CYS A N 1
ATOM 5171 C CA . CYS A 1 661 ? 12.743 9.849 25.932 1.00 92.75 661 CYS A CA 1
ATOM 5172 C C . CYS A 1 661 ? 11.872 10.698 24.984 1.00 92.75 661 CYS A C 1
ATOM 5174 O O . CYS A 1 661 ? 12.149 11.886 24.811 1.00 92.75 661 CYS A O 1
ATOM 5176 N N . ASP A 1 662 ? 10.849 10.123 24.350 1.00 92.94 662 ASP A N 1
ATOM 5177 C CA . ASP A 1 662 ? 9.954 10.831 23.436 1.00 92.94 662 ASP A CA 1
ATOM 5178 C C . ASP A 1 662 ? 8.830 11.548 24.200 1.00 92.94 662 ASP A C 1
ATOM 5180 O O . ASP A 1 662 ? 7.996 10.932 24.868 1.00 92.94 662 ASP A O 1
ATOM 5184 N N . TYR A 1 663 ? 8.768 12.875 24.069 1.00 93.94 663 TYR A N 1
ATOM 5185 C CA . TYR A 1 663 ? 7.729 13.696 24.696 1.00 93.94 663 TYR A CA 1
ATOM 5186 C C . TYR A 1 663 ? 6.311 13.313 24.233 1.00 93.94 663 TYR A C 1
ATOM 5188 O O . TYR A 1 663 ? 5.353 13.482 24.990 1.00 93.94 663 TYR A O 1
ATOM 5196 N N . LYS A 1 664 ? 6.162 12.752 23.022 1.00 93.31 664 LYS A N 1
ATOM 5197 C CA . LYS A 1 664 ? 4.868 12.301 22.482 1.00 93.31 664 LYS A CA 1
ATOM 5198 C C . LYS A 1 664 ? 4.285 11.147 23.306 1.00 93.31 664 LYS A C 1
ATOM 5200 O O . LYS A 1 664 ? 3.081 11.127 23.548 1.00 93.31 664 LYS A O 1
ATOM 5205 N N . THR A 1 665 ? 5.129 10.253 23.827 1.00 93.31 665 THR A N 1
ATOM 5206 C CA . THR A 1 665 ? 4.728 9.172 24.747 1.00 93.31 665 THR A CA 1
ATOM 5207 C C . THR A 1 665 ? 4.098 9.728 26.020 1.00 93.31 665 THR A C 1
ATOM 5209 O O . THR A 1 665 ? 3.058 9.249 26.472 1.00 93.31 665 THR A O 1
ATOM 5212 N N . TRP A 1 666 ? 4.689 10.784 26.582 1.00 94.50 666 TRP A N 1
ATOM 5213 C CA . TRP A 1 666 ? 4.190 11.432 27.793 1.00 94.50 666 TRP A CA 1
ATOM 5214 C C . TRP A 1 666 ? 2.917 12.249 27.544 1.00 94.50 666 TRP A C 1
ATOM 5216 O O . TRP A 1 666 ? 2.029 12.241 28.394 1.00 94.50 666 TRP A O 1
ATOM 5226 N N . LEU A 1 667 ? 2.754 12.853 26.359 1.00 94.75 667 LEU A N 1
ATOM 5227 C CA . LEU A 1 667 ? 1.472 13.434 25.937 1.00 94.75 667 LEU A CA 1
ATOM 5228 C C . LEU A 1 667 ? 0.367 12.368 25.845 1.00 94.75 667 LEU A C 1
ATOM 5230 O O . LEU A 1 667 ? -0.731 12.595 26.349 1.00 94.75 667 LEU A O 1
ATOM 5234 N N . PHE A 1 668 ? 0.641 11.189 25.271 1.00 93.50 668 PHE A N 1
ATOM 5235 C CA . PHE A 1 668 ? -0.326 10.080 25.243 1.00 93.50 668 PHE A CA 1
ATOM 5236 C C . PHE A 1 668 ? -0.603 9.484 26.633 1.00 93.50 668 PHE A C 1
ATOM 5238 O O . PHE A 1 668 ? -1.737 9.107 26.918 1.00 93.50 668 PHE A O 1
ATOM 5245 N N . THR A 1 669 ? 0.392 9.456 27.522 1.00 93.94 669 THR A N 1
ATOM 5246 C CA . THR A 1 669 ? 0.220 9.045 28.929 1.00 93.94 669 THR A CA 1
ATOM 5247 C C . THR A 1 669 ? -0.709 10.012 29.668 1.00 93.94 669 THR A C 1
ATOM 5249 O O . THR A 1 669 ? -1.638 9.589 30.355 1.00 93.94 669 THR A O 1
ATOM 5252 N N . LEU A 1 670 ? -0.495 11.321 29.486 1.00 95.75 670 LEU A N 1
ATOM 5253 C CA . LEU A 1 670 ? -1.333 12.375 30.054 1.00 95.75 670 LEU A CA 1
ATOM 5254 C C . LEU A 1 670 ? -2.758 12.332 29.484 1.00 95.75 670 LEU A C 1
ATOM 5256 O O . LEU A 1 670 ? -3.712 12.445 30.248 1.00 95.75 670 LEU A O 1
ATOM 5260 N N . LEU A 1 671 ? -2.910 12.107 28.175 1.00 94.62 671 LEU A N 1
ATOM 5261 C CA . LEU A 1 671 ? -4.214 11.889 27.547 1.00 94.62 671 LEU A CA 1
ATOM 5262 C C . LEU A 1 671 ? -4.930 10.677 28.156 1.00 94.62 671 LEU A C 1
ATOM 5264 O O . LEU A 1 671 ? -6.087 10.794 28.542 1.00 94.62 671 LEU A O 1
ATOM 5268 N N . GLY A 1 672 ? -4.234 9.544 28.300 1.00 92.75 672 GLY A N 1
ATOM 5269 C CA . GLY A 1 672 ? -4.764 8.339 28.939 1.00 92.75 672 GLY A CA 1
ATOM 5270 C C . GLY A 1 672 ? -5.285 8.604 30.344 1.00 92.75 672 GLY A C 1
ATOM 5271 O O . GLY A 1 672 ? -6.414 8.230 30.654 1.00 92.75 672 GLY A O 1
ATOM 5272 N N . PHE A 1 673 ? -4.492 9.303 31.163 1.00 94.88 673 PHE A N 1
ATOM 5273 C CA . PHE A 1 673 ? -4.883 9.734 32.505 1.00 94.88 673 PHE A CA 1
ATOM 5274 C C . PHE A 1 673 ? -6.138 10.609 32.486 1.00 94.88 673 PHE A C 1
ATOM 5276 O O . PHE A 1 673 ? -7.135 10.257 33.115 1.00 94.88 673 PHE A O 1
ATOM 5283 N N . VAL A 1 674 ? -6.114 11.715 31.739 1.00 94.94 674 VAL A N 1
ATOM 5284 C CA . VAL A 1 674 ? -7.203 12.699 31.725 1.00 94.94 674 VAL A CA 1
ATOM 5285 C C . VAL A 1 674 ? -8.499 12.094 31.172 1.00 94.94 674 VAL A C 1
ATOM 5287 O O . VAL A 1 674 ? -9.526 12.181 31.841 1.00 94.94 674 VAL A O 1
ATOM 5290 N N . ALA A 1 675 ? -8.452 11.407 30.027 1.00 92.44 675 ALA A N 1
ATOM 5291 C CA . ALA A 1 675 ? -9.629 10.825 29.371 1.00 92.44 675 ALA A CA 1
ATOM 5292 C C . ALA A 1 675 ? -10.284 9.682 30.176 1.00 92.44 675 ALA A C 1
ATOM 5294 O O . ALA A 1 675 ? -11.462 9.373 29.993 1.00 92.44 675 ALA A O 1
ATOM 5295 N N . ASN A 1 676 ? -9.549 9.065 31.109 1.00 92.62 676 ASN A N 1
ATOM 5296 C CA . ASN A 1 676 ? -10.075 8.002 31.969 1.00 92.62 676 ASN A CA 1
ATOM 5297 C C . ASN A 1 676 ? -10.534 8.468 33.355 1.00 92.62 676 ASN A C 1
ATOM 5299 O O . ASN A 1 676 ? -11.197 7.697 34.052 1.00 92.62 676 ASN A O 1
ATOM 5303 N N . VAL A 1 677 ? -10.281 9.724 33.744 1.00 92.94 677 VAL A N 1
ATOM 5304 C CA . VAL A 1 677 ? -10.949 10.302 34.921 1.00 92.94 677 VAL A CA 1
ATOM 5305 C C . VAL A 1 677 ? -12.479 10.303 34.730 1.00 92.94 677 VAL A C 1
ATOM 5307 O O . VAL A 1 677 ? -13.174 9.847 35.639 1.00 92.94 677 VAL A O 1
ATOM 5310 N N . PRO A 1 678 ? -13.050 10.684 33.570 1.00 91.12 678 PRO A N 1
ATOM 5311 C CA . PRO A 1 678 ? -14.467 10.461 33.291 1.00 91.12 678 PRO A CA 1
ATOM 5312 C C . PRO A 1 678 ? -14.893 8.991 33.361 1.00 91.12 678 PRO A C 1
ATOM 5314 O O . PRO A 1 678 ? -15.896 8.674 34.005 1.00 91.12 678 PRO A O 1
ATOM 5317 N N . ASN A 1 679 ? -14.113 8.092 32.752 1.00 89.25 679 ASN A N 1
ATOM 5318 C CA . ASN A 1 679 ? -14.451 6.673 32.643 1.00 89.25 679 ASN A CA 1
ATOM 5319 C C . ASN A 1 679 ? -14.616 6.000 34.012 1.00 89.25 679 ASN A C 1
ATOM 5321 O O . ASN A 1 679 ? -15.680 5.438 34.278 1.00 89.25 679 ASN A O 1
ATOM 5325 N N . GLY A 1 680 ? -13.629 6.118 34.907 1.00 87.25 680 GLY A N 1
ATOM 5326 C CA . GLY A 1 680 ? -13.652 5.436 36.208 1.00 87.25 680 GLY A CA 1
ATOM 5327 C C . GLY A 1 680 ? -14.810 5.877 37.105 1.00 87.25 680 GLY A C 1
ATOM 5328 O O . GLY A 1 680 ? -15.392 5.063 37.822 1.00 87.25 680 GLY A O 1
ATOM 5329 N N . GLY A 1 681 ? -15.200 7.150 37.011 1.00 86.50 681 GLY A N 1
ATOM 5330 C CA . GLY A 1 681 ? -16.338 7.705 37.739 1.00 86.50 681 GLY A CA 1
ATOM 5331 C C . GLY A 1 681 ? -17.674 7.217 37.182 1.00 86.50 681 GLY A C 1
ATOM 5332 O O . GLY A 1 681 ? -18.484 6.649 37.915 1.00 86.50 681 GLY A O 1
ATOM 5333 N N . ILE A 1 682 ? -17.894 7.387 35.874 1.00 86.00 682 ILE A N 1
ATOM 5334 C CA . ILE A 1 682 ? -19.156 7.013 35.218 1.00 86.00 682 ILE A CA 1
ATOM 5335 C C . ILE A 1 682 ? -19.385 5.495 35.297 1.00 86.00 682 ILE A C 1
ATOM 5337 O O . ILE A 1 682 ? -20.474 5.067 35.676 1.00 86.00 682 ILE A O 1
ATOM 5341 N N . SER A 1 683 ? -18.376 4.672 34.999 1.00 85.56 683 SER A N 1
ATOM 5342 C CA . SER A 1 683 ? -18.515 3.204 34.985 1.00 85.56 683 SER A CA 1
ATOM 5343 C C . SER A 1 683 ? -18.908 2.618 36.344 1.00 85.56 683 SER A C 1
ATOM 5345 O O . SER A 1 683 ? -19.726 1.705 36.392 1.00 85.56 683 SER A O 1
ATOM 5347 N N . ASN A 1 684 ? -18.389 3.169 37.448 1.00 88.88 684 ASN A N 1
ATOM 5348 C CA . ASN A 1 684 ? -18.596 2.621 38.791 1.00 88.88 684 ASN A CA 1
ATOM 5349 C C . ASN A 1 684 ? -19.724 3.301 39.587 1.00 88.88 684 ASN A C 1
ATOM 5351 O O . ASN A 1 684 ? -20.271 2.683 40.505 1.00 88.88 684 ASN A O 1
ATOM 5355 N N . PHE A 1 685 ? -20.095 4.546 39.263 1.00 89.75 685 PHE A N 1
ATOM 5356 C CA . PHE A 1 685 ? -21.097 5.317 40.017 1.00 89.75 685 PHE A CA 1
ATOM 5357 C C . PHE A 1 685 ? -22.338 5.721 39.209 1.00 89.75 685 PHE A C 1
ATOM 5359 O O . PHE A 1 685 ? -23.254 6.287 39.802 1.00 89.75 685 PHE A O 1
ATOM 5366 N N . SER A 1 686 ? -22.430 5.428 37.906 1.00 88.25 686 SER A N 1
ATOM 5367 C CA . SER A 1 686 ? -23.599 5.799 37.082 1.00 88.25 686 SER A CA 1
ATOM 5368 C C . SER A 1 686 ? -24.931 5.305 37.652 1.00 88.25 686 SER A C 1
ATOM 5370 O O . SER A 1 686 ? -25.856 6.105 37.777 1.00 88.25 686 SER A O 1
ATOM 5372 N N . THR A 1 687 ? -25.028 4.043 38.080 1.00 89.62 687 THR A N 1
ATOM 5373 C CA . THR A 1 687 ? -26.250 3.498 38.704 1.00 89.62 687 THR A CA 1
ATOM 5374 C C . THR A 1 687 ? -26.615 4.245 39.992 1.00 89.62 687 THR A C 1
ATOM 5376 O O . THR A 1 687 ? -27.776 4.578 40.214 1.00 89.62 687 THR A O 1
ATOM 5379 N N . LEU A 1 688 ? -25.625 4.588 40.822 1.00 89.56 688 LEU A N 1
ATOM 5380 C CA . LEU A 1 688 ? -25.807 5.332 42.073 1.00 89.56 688 LEU A CA 1
ATOM 5381 C C . LEU A 1 688 ? -26.213 6.793 41.823 1.00 89.56 688 LEU A C 1
ATOM 5383 O O . LEU A 1 688 ? -27.014 7.340 42.581 1.00 89.56 688 LEU A O 1
ATOM 5387 N N . VAL A 1 689 ? -25.695 7.417 40.761 1.00 89.88 689 VAL A N 1
ATOM 5388 C CA . VAL A 1 689 ? -26.085 8.762 40.310 1.00 89.88 689 VAL A CA 1
ATOM 5389 C C . VAL A 1 689 ? -27.521 8.755 39.776 1.00 89.88 689 VAL A C 1
ATOM 5391 O O . VAL A 1 689 ? -28.301 9.624 40.158 1.00 89.88 689 VAL A O 1
ATOM 5394 N N . ILE A 1 690 ? -27.890 7.771 38.946 1.00 90.31 690 ILE A N 1
ATOM 5395 C CA . ILE A 1 690 ? -29.233 7.640 38.352 1.00 90.31 690 ILE A CA 1
ATOM 5396 C C . ILE A 1 690 ? -30.279 7.312 39.425 1.00 90.31 690 ILE A C 1
ATOM 5398 O O . ILE A 1 690 ? -31.258 8.044 39.546 1.00 90.31 690 ILE A O 1
ATOM 5402 N N . LYS A 1 691 ? -30.043 6.312 40.285 1.00 89.19 691 LYS A N 1
ATOM 5403 C CA . LYS A 1 691 ? -30.881 6.032 41.471 1.00 89.19 691 LYS A CA 1
ATOM 5404 C C . LYS A 1 691 ? -30.991 7.262 42.381 1.00 89.19 691 LYS A C 1
ATOM 5406 O O . LYS A 1 691 ? -32.036 7.548 42.958 1.00 89.19 691 LYS A O 1
ATOM 5411 N N . GLY A 1 692 ? -29.927 8.063 42.423 1.00 87.12 692 GLY A N 1
ATOM 5412 C CA . GLY A 1 692 ? -29.860 9.376 43.056 1.00 87.12 692 GLY A CA 1
ATOM 5413 C C . GLY A 1 692 ? -30.798 10.460 42.521 1.00 87.12 692 GLY A C 1
ATOM 5414 O O . GLY A 1 692 ? -30.989 11.472 43.200 1.00 87.12 692 GLY A O 1
ATOM 5415 N N . LEU A 1 693 ? -31.375 10.273 41.330 1.00 88.25 693 LEU A N 1
ATOM 5416 C CA . LEU A 1 693 ? -32.395 11.148 40.744 1.00 88.25 693 LEU A CA 1
ATOM 5417 C C . LEU A 1 693 ? -33.827 10.758 41.156 1.00 88.25 693 LEU A C 1
ATOM 5419 O O . LEU A 1 693 ? -34.739 11.536 40.893 1.00 88.25 693 LEU A O 1
ATOM 5423 N N . GLY A 1 694 ? -34.019 9.611 41.823 1.00 86.19 694 GLY A N 1
ATOM 5424 C CA . GLY A 1 694 ? -35.310 9.163 42.364 1.00 86.19 694 GLY A CA 1
ATOM 5425 C C . GLY A 1 694 ? -35.923 7.920 41.706 1.00 86.19 694 GLY A C 1
ATOM 5426 O O . GLY A 1 694 ? -37.015 7.532 42.106 1.00 86.19 694 GLY A O 1
ATOM 5427 N N . PHE A 1 695 ? -35.243 7.300 40.737 1.00 88.94 695 PHE A N 1
ATOM 5428 C CA . PHE A 1 695 ? -35.681 6.054 40.090 1.00 88.94 695 PHE A CA 1
ATOM 5429 C C . PHE A 1 695 ? -35.500 4.830 40.999 1.00 88.94 695 PHE A C 1
ATOM 5431 O O . PHE A 1 695 ? -34.594 4.801 41.840 1.00 88.94 695 PHE A O 1
ATOM 5438 N N . ASP A 1 696 ? -36.320 3.793 40.807 1.00 90.94 696 ASP A N 1
ATOM 5439 C CA . ASP A 1 696 ? -36.171 2.533 41.542 1.00 90.94 696 ASP A CA 1
ATOM 5440 C C . ASP A 1 696 ? -34.944 1.711 41.075 1.00 90.94 696 ASP A C 1
ATOM 5442 O O . ASP A 1 696 ? -34.223 2.089 40.149 1.00 90.94 696 ASP A O 1
ATOM 5446 N N . THR A 1 697 ? -34.636 0.599 41.753 1.00 87.31 697 THR A N 1
ATOM 5447 C CA . THR A 1 697 ? -33.470 -0.250 41.426 1.00 87.31 697 THR A CA 1
ATOM 5448 C C . THR A 1 697 ? -33.551 -0.879 40.026 1.00 87.31 697 THR A C 1
ATOM 5450 O O . THR A 1 697 ? -32.541 -0.935 39.326 1.00 87.31 697 THR A O 1
ATOM 5453 N N . LEU A 1 698 ? -34.726 -1.358 39.613 1.00 89.75 698 LEU A N 1
ATOM 5454 C CA . LEU A 1 698 ? -34.943 -2.035 38.334 1.00 89.75 698 LEU A CA 1
ATOM 5455 C C . LEU A 1 698 ? -35.051 -1.023 37.185 1.00 89.75 698 LEU A C 1
ATOM 5457 O O . LEU A 1 698 ? -34.453 -1.230 36.129 1.00 89.75 698 LEU A O 1
ATOM 5461 N N . GLU A 1 699 ? -35.728 0.105 37.409 1.00 89.88 699 GLU A N 1
ATOM 5462 C CA . GLU A 1 699 ? -35.720 1.264 36.513 1.00 89.88 699 GLU A CA 1
ATOM 5463 C C . GLU A 1 699 ? -34.293 1.772 36.288 1.00 89.88 699 GLU A C 1
ATOM 5465 O O . GLU A 1 699 ? -33.870 1.942 35.147 1.00 89.88 699 GLU A O 1
ATOM 5470 N N . THR A 1 700 ? -33.510 1.946 37.360 1.00 90.12 700 THR A N 1
ATOM 5471 C CA . THR A 1 700 ? -32.099 2.360 37.280 1.00 90.12 700 THR A CA 1
ATOM 5472 C C . THR A 1 700 ? -31.278 1.415 36.399 1.00 90.12 700 THR A C 1
ATOM 5474 O O . THR A 1 700 ? -30.454 1.889 35.617 1.00 90.12 700 THR A O 1
ATOM 5477 N N . ALA A 1 701 ? -31.507 0.099 36.486 1.00 88.00 701 ALA A N 1
ATOM 5478 C CA . ALA A 1 701 ? -30.833 -0.875 35.628 1.00 88.00 701 ALA A CA 1
ATOM 5479 C C . ALA A 1 701 ? -31.224 -0.703 34.145 1.00 88.00 701 ALA A C 1
ATOM 5481 O O . ALA A 1 701 ? -30.353 -0.631 33.276 1.00 88.00 701 ALA A O 1
ATOM 5482 N N . LEU A 1 702 ? -32.520 -0.538 33.848 1.00 90.81 702 LEU A N 1
ATOM 5483 C CA . LEU A 1 702 ? -33.009 -0.295 32.484 1.00 90.81 702 LEU A CA 1
ATOM 5484 C C . LEU A 1 702 ? -32.546 1.051 31.903 1.00 90.81 702 LEU A C 1
ATOM 5486 O O . LEU A 1 702 ? -32.304 1.145 30.700 1.00 90.81 702 LEU A O 1
ATOM 5490 N N . LEU A 1 703 ? -32.353 2.080 32.733 1.00 91.00 703 LEU A N 1
ATOM 5491 C CA . LEU A 1 703 ? -31.839 3.393 32.320 1.00 91.00 703 LEU A CA 1
ATOM 5492 C C . LEU A 1 703 ? -30.363 3.373 31.869 1.00 91.00 703 LEU A C 1
ATOM 5494 O O . LEU A 1 703 ? -29.880 4.380 31.340 1.00 91.00 703 LEU A O 1
ATOM 5498 N N . GLY A 1 704 ? -29.670 2.233 31.976 1.00 86.81 704 GLY A N 1
ATOM 5499 C CA . GLY A 1 704 ? -28.422 1.970 31.253 1.00 86.81 704 GLY A CA 1
ATOM 5500 C C . GLY A 1 704 ? -28.615 1.776 29.739 1.00 86.81 704 GLY A C 1
ATOM 5501 O O . GLY A 1 704 ? -27.728 2.119 28.958 1.00 86.81 704 GLY A O 1
ATOM 5502 N N . ILE A 1 705 ? -29.782 1.301 29.285 1.00 91.25 705 ILE A N 1
ATOM 5503 C CA . ILE A 1 705 ? -30.048 1.005 27.864 1.00 91.25 705 ILE A CA 1
ATOM 5504 C C . ILE A 1 705 ? -30.005 2.268 26.981 1.00 91.25 705 ILE A C 1
ATOM 5506 O O . ILE A 1 705 ? -29.280 2.243 25.980 1.00 91.25 705 ILE A O 1
ATOM 5510 N N . PRO A 1 706 ? -30.674 3.394 27.323 1.00 92.12 706 PRO A N 1
ATOM 5511 C CA . PRO A 1 706 ? -30.560 4.631 26.548 1.00 92.12 706 PRO A CA 1
ATOM 5512 C C . PRO A 1 706 ? -29.128 5.179 26.502 1.00 92.12 706 PRO A C 1
ATOM 5514 O O . PRO A 1 706 ? -28.687 5.635 25.448 1.00 92.12 706 PRO A O 1
ATOM 5517 N N . GLN A 1 707 ? -28.378 5.078 27.608 1.00 89.31 707 GLN A N 1
ATOM 5518 C CA . GLN A 1 707 ? -26.971 5.486 27.649 1.00 89.31 707 GLN A CA 1
ATOM 5519 C C . GLN A 1 707 ? -26.122 4.645 26.693 1.00 89.31 707 GLN A C 1
ATOM 5521 O O . GLN A 1 707 ? -25.336 5.188 25.920 1.00 89.31 707 GLN A O 1
ATOM 5526 N N . GLY A 1 708 ? -26.304 3.323 26.707 1.00 91.44 708 GLY A N 1
ATOM 5527 C CA . GLY A 1 708 ? -25.614 2.416 25.797 1.00 91.44 708 GLY A CA 1
ATOM 5528 C C . GLY A 1 708 ? -25.912 2.700 24.328 1.00 91.44 708 GLY A C 1
ATOM 5529 O O . GLY A 1 708 ? -24.988 2.826 23.524 1.00 91.44 708 GLY A O 1
ATOM 5530 N N . ALA A 1 709 ? -27.188 2.894 23.988 1.00 93.56 709 ALA A N 1
ATOM 5531 C CA . ALA A 1 709 ? -27.605 3.265 22.638 1.00 93.56 709 ALA A CA 1
ATOM 5532 C C . ALA A 1 709 ? -26.980 4.597 22.183 1.00 93.56 709 ALA A C 1
ATOM 5534 O O . ALA A 1 709 ? -26.462 4.685 21.069 1.00 93.56 709 ALA A O 1
ATOM 5535 N N . LEU A 1 710 ? -26.956 5.616 23.049 1.00 93.38 710 LEU A N 1
ATOM 5536 C CA . LEU A 1 710 ? -26.318 6.898 22.743 1.00 93.38 710 LEU A CA 1
ATOM 5537 C C . LEU A 1 710 ? -24.799 6.775 22.581 1.00 93.38 710 LEU A C 1
ATOM 5539 O O . LEU A 1 710 ? -24.251 7.398 21.679 1.00 93.38 710 LEU A O 1
ATOM 5543 N N . VAL A 1 711 ? -24.113 5.940 23.368 1.00 92.69 711 VAL A N 1
ATOM 5544 C CA . VAL A 1 711 ? -22.676 5.663 23.177 1.00 92.69 711 VAL A CA 1
ATOM 5545 C C . VAL A 1 711 ? -22.405 5.023 21.807 1.00 92.69 711 VAL A C 1
ATOM 5547 O O . VAL A 1 711 ? -21.478 5.455 21.120 1.00 92.69 711 VAL A O 1
ATOM 5550 N N . VAL A 1 712 ? -23.235 4.071 21.354 1.00 95.31 712 VAL A N 1
ATOM 5551 C CA . VAL A 1 712 ? -23.140 3.511 19.986 1.00 95.31 712 VAL A CA 1
ATOM 5552 C C . VAL A 1 712 ? -23.308 4.611 18.932 1.00 95.31 712 VAL A C 1
ATOM 5554 O O . VAL A 1 712 ? -22.508 4.694 17.998 1.00 95.31 712 VAL A O 1
ATOM 5557 N N . VAL A 1 713 ? -24.311 5.482 19.093 1.00 95.50 713 VAL A N 1
ATOM 5558 C CA . VAL A 1 713 ? -24.565 6.606 18.176 1.00 95.50 713 VAL A CA 1
ATOM 5559 C C . VAL A 1 713 ? -23.387 7.583 18.154 1.00 95.50 713 VAL A C 1
ATOM 5561 O O . VAL A 1 713 ? -22.930 7.938 17.070 1.00 95.50 713 VAL A O 1
ATOM 5564 N N . TRP A 1 714 ? -22.840 7.978 19.307 1.00 95.00 714 TRP A N 1
ATOM 5565 C CA . TRP A 1 714 ? -21.691 8.886 19.376 1.00 95.00 714 TRP A CA 1
ATOM 5566 C C . TRP A 1 714 ? -20.450 8.302 18.699 1.00 95.00 714 TRP A C 1
ATOM 5568 O O . TRP A 1 714 ? -19.823 8.993 17.896 1.00 95.00 714 TRP A O 1
ATOM 5578 N N . ILE A 1 715 ? -20.116 7.033 18.958 1.00 94.00 715 ILE A N 1
ATOM 5579 C CA . ILE A 1 715 ? -18.975 6.355 18.321 1.00 94.00 715 ILE A CA 1
ATOM 5580 C C . ILE A 1 715 ? -19.182 6.260 16.800 1.00 94.00 715 ILE A C 1
ATOM 5582 O O . ILE A 1 715 ? -18.264 6.558 16.034 1.00 94.00 715 ILE A O 1
ATOM 5586 N N . GLY A 1 716 ? -20.394 5.915 16.351 1.00 93.75 716 GLY A N 1
ATOM 5587 C CA . GLY A 1 716 ? -20.750 5.880 14.930 1.00 93.75 716 GLY A CA 1
ATOM 5588 C C . GLY A 1 716 ? -20.641 7.249 14.251 1.00 93.75 716 GLY A C 1
ATOM 5589 O O . GLY A 1 716 ? -20.050 7.360 13.177 1.00 93.75 716 GLY A O 1
ATOM 5590 N N . LEU A 1 717 ? -21.138 8.308 14.895 1.00 94.06 717 LEU A N 1
ATOM 5591 C CA . LEU A 1 717 ? -21.014 9.686 14.414 1.00 94.06 717 LEU A CA 1
ATOM 5592 C C . LEU A 1 717 ? -19.551 10.149 14.368 1.00 94.06 717 LEU A C 1
ATOM 5594 O O . LEU A 1 717 ? -19.166 10.798 13.399 1.00 94.06 717 LEU A O 1
ATOM 5598 N N . GLY A 1 718 ? -18.721 9.786 15.352 1.00 92.00 718 GLY A N 1
ATOM 5599 C CA . GLY A 1 718 ? -17.284 10.082 15.347 1.00 92.00 718 GLY A CA 1
ATOM 5600 C C . GLY A 1 718 ? -16.553 9.405 14.185 1.00 92.00 718 GLY A C 1
ATOM 5601 O O . GLY A 1 718 ? -15.768 10.043 13.482 1.00 92.00 718 GLY A O 1
ATOM 5602 N N . ALA A 1 719 ? -16.873 8.136 13.914 1.00 90.31 719 ALA A N 1
ATOM 5603 C CA . ALA A 1 719 ? -16.336 7.393 12.775 1.00 90.31 719 ALA A CA 1
ATOM 5604 C C . ALA A 1 719 ? -16.769 7.989 11.421 1.00 90.31 719 ALA A C 1
ATOM 5606 O O . ALA A 1 719 ? -15.953 8.096 10.503 1.00 90.31 719 ALA A O 1
ATOM 5607 N N . LEU A 1 720 ? -18.035 8.408 11.298 1.00 91.50 720 LEU A N 1
ATOM 5608 C CA . LEU A 1 720 ? -18.562 9.076 10.103 1.00 91.50 720 LEU A CA 1
ATOM 5609 C C . LEU A 1 720 ? -17.925 10.457 9.899 1.00 91.50 720 LEU A C 1
ATOM 5611 O O . LEU A 1 720 ? -17.469 10.751 8.797 1.00 91.50 720 LEU A O 1
ATOM 5615 N N . ALA A 1 721 ? -17.824 11.274 10.951 1.00 91.81 721 ALA A N 1
ATOM 5616 C CA . ALA A 1 721 ? -17.165 12.577 10.901 1.00 91.81 721 ALA A CA 1
ATOM 5617 C C . ALA A 1 721 ? -15.703 12.439 10.450 1.00 91.81 721 ALA A C 1
ATOM 5619 O O . ALA A 1 721 ? -15.283 13.108 9.511 1.00 91.81 721 ALA A O 1
ATOM 5620 N N . ASN A 1 722 ? -14.956 11.495 11.030 1.00 87.94 722 ASN A N 1
ATOM 5621 C CA . ASN A 1 722 ? -13.585 11.199 10.617 1.00 87.94 722 ASN A CA 1
ATOM 5622 C C . ASN A 1 722 ? -13.465 10.717 9.158 1.00 87.94 722 ASN A C 1
ATOM 5624 O O . ASN A 1 722 ? -12.436 10.945 8.531 1.00 87.94 722 ASN A O 1
ATOM 5628 N N . ARG A 1 723 ? -14.491 10.052 8.609 1.00 86.56 723 ARG A N 1
ATOM 5629 C CA . ARG A 1 723 ? -14.497 9.582 7.213 1.00 86.56 723 ARG A CA 1
ATOM 5630 C C . ARG A 1 723 ? -14.809 10.689 6.199 1.00 86.56 723 ARG A C 1
ATOM 5632 O O . ARG A 1 723 ? -14.322 10.611 5.077 1.00 86.56 723 ARG A O 1
ATOM 5639 N N . TYR A 1 724 ? -15.651 11.658 6.559 1.00 88.25 724 TYR A N 1
ATOM 5640 C CA . TYR A 1 724 ? -16.092 12.726 5.651 1.00 88.25 724 TYR A CA 1
ATOM 5641 C C . TYR A 1 724 ? -15.315 14.041 5.800 1.00 88.25 724 TYR A C 1
ATOM 5643 O O . TYR A 1 724 ? -15.361 14.872 4.894 1.00 88.25 724 TYR A O 1
ATOM 5651 N N . MET A 1 725 ? -14.610 14.258 6.913 1.00 87.75 725 MET A N 1
ATOM 5652 C CA . MET A 1 725 ? -13.720 15.411 7.059 1.00 87.75 725 MET A CA 1
ATOM 5653 C C . MET A 1 725 ? -12.438 15.258 6.214 1.00 87.75 725 MET A C 1
ATOM 5655 O O . MET A 1 725 ? -12.018 14.135 5.936 1.00 87.75 725 MET A O 1
ATOM 5659 N N . PRO A 1 726 ? -11.779 16.371 5.827 1.00 87.06 726 PRO A N 1
ATOM 5660 C CA . PRO A 1 726 ? -10.520 16.334 5.082 1.00 87.06 726 PRO A CA 1
ATOM 5661 C C . PRO A 1 726 ? -9.408 15.555 5.799 1.00 87.06 726 PRO A C 1
ATOM 5663 O O . PRO A 1 726 ? -9.406 15.450 7.030 1.00 87.06 726 PRO A O 1
ATOM 5666 N N . HIS A 1 727 ? -8.412 15.088 5.040 1.00 81.75 727 HIS A N 1
ATOM 5667 C CA . HIS A 1 727 ? -7.213 14.443 5.586 1.00 81.75 727 HIS A CA 1
ATOM 5668 C C . HIS A 1 727 ? -6.573 15.278 6.716 1.00 81.75 727 HIS A C 1
ATOM 5670 O O . HIS A 1 727 ? -6.551 16.509 6.672 1.00 81.75 727 HIS A O 1
ATOM 5676 N N . ASN A 1 728 ? -6.046 14.592 7.736 1.00 85.38 728 ASN A N 1
ATOM 5677 C CA . ASN A 1 728 ? -5.475 15.188 8.951 1.00 85.38 728 ASN A CA 1
ATOM 5678 C C . ASN A 1 728 ? -6.452 16.078 9.771 1.00 85.38 728 ASN A C 1
ATOM 5680 O O . ASN A 1 728 ? -6.130 17.191 10.220 1.00 85.38 728 ASN A O 1
ATOM 5684 N N . SER A 1 729 ? -7.671 15.564 9.984 1.00 88.56 729 SER A N 1
ATOM 5685 C CA . SER A 1 729 ? -8.704 16.153 10.856 1.00 88.56 729 SER A CA 1
ATOM 5686 C C . SER A 1 729 ? -8.953 15.388 12.168 1.00 88.56 729 SER A C 1
ATOM 5688 O O . SER A 1 729 ? -9.871 15.756 12.901 1.00 88.56 729 SER A O 1
ATOM 5690 N N . ARG A 1 730 ? -8.175 14.351 12.509 1.00 90.69 730 ARG A N 1
ATOM 5691 C CA . ARG A 1 730 ? -8.462 13.454 13.649 1.00 90.69 730 ARG A CA 1
ATOM 5692 C C . ARG A 1 730 ? -8.532 14.205 14.978 1.00 90.69 730 ARG A C 1
ATOM 5694 O O . ARG A 1 730 ? -9.485 14.003 15.727 1.00 90.69 730 ARG A O 1
ATOM 5701 N N . THR A 1 731 ? -7.608 15.131 15.254 1.00 93.75 731 THR A N 1
ATOM 5702 C CA . THR A 1 731 ? -7.663 15.920 16.501 1.00 93.75 731 THR A CA 1
ATOM 5703 C C . THR A 1 731 ? -8.860 16.873 16.543 1.00 93.75 731 THR A C 1
ATOM 5705 O O . THR A 1 731 ? -9.330 17.208 17.626 1.00 93.75 731 THR A O 1
ATOM 5708 N N . LEU A 1 732 ? -9.354 17.334 15.386 1.00 92.88 732 LEU A N 1
ATOM 5709 C CA . LEU A 1 732 ? -10.535 18.200 15.311 1.00 92.88 732 LEU A CA 1
ATOM 5710 C C . LEU A 1 732 ? -11.815 17.406 15.569 1.00 92.88 732 LEU A C 1
ATOM 5712 O O . LEU A 1 732 ? -12.681 17.896 16.286 1.00 92.88 732 LEU A O 1
ATOM 5716 N N . VAL A 1 733 ? -11.910 16.172 15.060 1.00 93.06 733 VAL A N 1
ATOM 5717 C CA . VAL A 1 733 ? -13.017 15.260 15.388 1.00 93.06 733 VAL A CA 1
ATOM 5718 C C . VAL A 1 733 ? -13.050 15.005 16.896 1.00 93.06 733 VAL A C 1
ATOM 5720 O O . VAL A 1 733 ? -14.088 15.216 17.515 1.00 93.06 733 VAL A O 1
ATOM 5723 N N . CYS A 1 734 ? -11.915 14.658 17.516 1.00 94.00 734 CYS A N 1
ATOM 5724 C CA . CYS A 1 734 ? -11.823 14.519 18.973 1.00 94.00 734 CYS A CA 1
ATOM 5725 C C . CYS A 1 734 ? -12.314 15.782 19.710 1.00 94.00 734 CYS A C 1
ATOM 5727 O O . CYS A 1 734 ? -13.228 15.702 20.529 1.00 94.00 734 CYS A O 1
ATOM 5729 N N . ALA A 1 735 ? -11.789 16.961 19.352 1.00 94.88 735 ALA A N 1
ATOM 5730 C CA . ALA A 1 735 ? -12.170 18.236 19.963 1.00 94.88 735 ALA A CA 1
ATOM 5731 C C . ALA A 1 735 ? -13.672 18.565 19.822 1.00 94.88 735 ALA A C 1
ATOM 5733 O O . ALA A 1 735 ? -14.291 19.017 20.784 1.00 94.88 735 ALA A O 1
ATOM 5734 N N . ILE A 1 736 ? -14.287 18.307 18.661 1.00 94.81 736 ILE A N 1
ATOM 5735 C CA . ILE A 1 736 ? -15.726 18.535 18.436 1.00 94.81 736 ILE A CA 1
ATOM 5736 C C . ILE A 1 736 ? -16.571 17.656 19.370 1.00 94.81 736 ILE A C 1
ATOM 5738 O O . ILE A 1 736 ? -17.530 18.141 19.970 1.00 94.81 736 ILE A O 1
ATOM 5742 N N . PHE A 1 737 ? -16.199 16.386 19.551 1.00 94.38 737 PHE A N 1
ATOM 5743 C CA . PHE A 1 737 ? -16.946 15.437 20.387 1.00 94.38 737 PHE A CA 1
ATOM 5744 C C . PHE A 1 737 ? -16.713 15.613 21.902 1.00 94.38 737 PHE A C 1
ATOM 5746 O O . PHE A 1 737 ? -17.431 15.003 22.698 1.00 94.38 737 PHE A O 1
ATOM 5753 N N . MET A 1 738 ? -15.805 16.503 22.322 1.00 95.00 738 MET A N 1
ATOM 5754 C CA . MET A 1 738 ? -15.730 16.986 23.712 1.00 95.00 738 MET A CA 1
ATOM 5755 C C . MET A 1 738 ? -16.866 17.953 24.065 1.00 95.00 738 MET A C 1
ATOM 5757 O O . MET A 1 738 ? -17.308 17.989 25.214 1.00 95.00 738 MET A O 1
ATOM 5761 N N . ILE A 1 739 ? -17.353 18.739 23.097 1.00 94.88 739 ILE A N 1
ATOM 5762 C CA . ILE A 1 739 ? -18.301 19.836 23.349 1.00 94.88 739 ILE A CA 1
ATOM 5763 C C . ILE A 1 739 ? -19.619 19.336 23.980 1.00 94.88 739 ILE A C 1
ATOM 5765 O O . ILE A 1 739 ? -20.022 19.919 24.991 1.00 94.88 739 ILE A O 1
ATOM 5769 N N . PRO A 1 740 ? -20.278 18.257 23.492 1.00 95.00 740 PRO A N 1
ATOM 5770 C CA . PRO A 1 740 ? -21.507 17.758 24.112 1.00 95.00 740 PRO A CA 1
ATOM 5771 C C . PRO A 1 740 ? -21.276 17.212 25.527 1.00 95.00 740 PRO A C 1
ATOM 5773 O O . PRO A 1 740 ? -22.094 17.467 26.407 1.00 95.00 740 PRO A O 1
ATOM 5776 N N . THR A 1 741 ? -20.144 16.549 25.787 1.00 93.56 741 THR A N 1
ATOM 5777 C CA . THR A 1 741 ? -19.772 16.064 27.127 1.00 93.56 741 THR A CA 1
ATOM 5778 C C . THR A 1 741 ? -19.534 17.210 28.116 1.00 93.56 741 THR A C 1
ATOM 5780 O O . THR A 1 741 ? -19.997 17.137 29.259 1.00 93.56 741 THR A O 1
ATOM 5783 N N . ILE A 1 742 ? -18.844 18.277 27.698 1.00 95.69 742 ILE A N 1
ATOM 5784 C CA . ILE A 1 742 ? -18.609 19.473 28.523 1.00 95.69 742 ILE A CA 1
ATOM 5785 C C . ILE A 1 742 ? -19.945 20.164 28.826 1.00 95.69 742 ILE A C 1
ATOM 5787 O O . ILE A 1 742 ? -20.237 20.455 29.987 1.00 95.69 742 ILE A O 1
ATOM 5791 N N . ALA A 1 743 ? -20.794 20.348 27.809 1.00 95.44 743 ALA A N 1
ATOM 5792 C CA . ALA A 1 743 ? -22.130 20.918 27.964 1.00 95.44 743 ALA A CA 1
ATOM 5793 C C . ALA A 1 743 ? -23.035 20.057 28.867 1.00 95.44 743 ALA A C 1
ATOM 5795 O O . ALA A 1 743 ? -23.723 20.598 29.729 1.00 95.44 743 ALA A O 1
ATOM 5796 N N . GLY A 1 744 ? -22.992 18.728 28.730 1.00 93.81 744 GLY A N 1
ATOM 5797 C CA . GLY A 1 744 ? -23.724 17.783 29.577 1.00 93.81 744 GLY A CA 1
ATOM 5798 C C . GLY A 1 744 ? -23.272 17.817 31.038 1.00 93.81 744 GLY A C 1
ATOM 5799 O O . GLY A 1 744 ? -24.101 17.933 31.938 1.00 93.81 744 GLY A O 1
ATOM 5800 N N . SER A 1 745 ? -21.961 17.815 31.293 1.00 93.38 745 SER A N 1
ATOM 5801 C CA . SER A 1 745 ? -21.413 17.896 32.657 1.00 93.38 745 SER A CA 1
ATOM 5802 C C . SER A 1 745 ? -21.746 19.236 33.325 1.00 93.38 745 SER A C 1
ATOM 5804 O O . SER A 1 745 ? -22.180 19.267 34.477 1.00 93.38 745 SER A O 1
ATOM 5806 N N . LEU A 1 746 ? -21.607 20.348 32.592 1.00 94.12 746 LEU A N 1
ATOM 5807 C CA . LEU A 1 746 ? -21.966 21.682 33.073 1.00 94.12 746 LEU A CA 1
ATOM 5808 C C . LEU A 1 746 ? -23.480 21.796 33.323 1.00 94.12 746 LEU A C 1
ATOM 5810 O O . LEU A 1 746 ? -23.898 22.261 34.383 1.00 94.12 746 LEU A O 1
ATOM 5814 N N . GLY A 1 747 ? -24.300 21.301 32.393 1.00 92.75 747 GLY A N 1
ATOM 5815 C CA . GLY A 1 747 ? -25.755 21.247 32.521 1.00 92.75 747 GLY A CA 1
ATOM 5816 C C . GLY A 1 747 ? -26.206 20.432 33.733 1.00 92.75 747 GLY A C 1
ATOM 5817 O O . GLY A 1 747 ? -27.043 20.895 34.499 1.00 92.75 747 GLY A O 1
ATOM 5818 N N . PHE A 1 748 ? -25.595 19.270 33.990 1.00 91.69 748 PHE A N 1
ATOM 5819 C CA . PHE A 1 748 ? -25.916 18.437 35.155 1.00 91.69 748 PHE A CA 1
ATOM 5820 C C . PHE A 1 748 ? -25.630 19.137 36.494 1.00 91.69 748 PHE A C 1
ATOM 5822 O O . PHE A 1 748 ? -26.365 18.934 37.467 1.00 91.69 748 PHE A O 1
ATOM 5829 N N . LEU A 1 749 ? -24.557 19.938 36.544 1.00 90.69 749 LEU A N 1
ATOM 5830 C CA . LEU A 1 749 ? -24.131 20.696 37.724 1.00 90.69 749 LEU A CA 1
ATOM 5831 C C . LEU A 1 749 ? -24.983 21.949 37.974 1.00 90.69 749 LEU A C 1
ATOM 5833 O O . LEU A 1 749 ? -25.214 22.289 39.135 1.00 90.69 749 LEU A O 1
ATOM 5837 N N . LEU A 1 750 ? -25.430 22.626 36.911 1.00 90.88 750 LEU A N 1
ATOM 5838 C CA . LEU A 1 750 ? -26.198 23.876 36.987 1.00 90.88 750 LEU A CA 1
ATOM 5839 C C . LEU A 1 750 ? -27.722 23.677 37.013 1.00 90.88 750 LEU A C 1
ATOM 5841 O O . LEU A 1 750 ? -28.439 24.567 37.468 1.00 90.88 750 LEU A O 1
ATOM 5845 N N . ALA A 1 751 ? -28.233 22.547 36.518 1.00 88.81 751 ALA A N 1
ATOM 5846 C CA . ALA A 1 751 ? -29.669 22.314 36.398 1.00 88.81 751 ALA A CA 1
ATOM 5847 C C . ALA A 1 751 ? -30.398 22.316 37.764 1.00 88.81 751 ALA A C 1
ATOM 5849 O O . ALA A 1 751 ? -29.877 21.772 38.748 1.00 88.81 751 ALA A O 1
ATOM 5850 N N . PRO A 1 752 ? -31.632 22.860 37.827 1.00 86.75 752 PRO A N 1
ATOM 5851 C CA . PRO A 1 752 ? -32.474 22.817 39.021 1.00 86.75 752 PRO A CA 1
ATOM 5852 C C . PRO A 1 752 ? -32.671 21.397 39.573 1.00 86.75 752 PRO A C 1
ATOM 5854 O O . PRO A 1 752 ? -32.674 20.406 38.840 1.00 86.75 752 PRO A O 1
ATOM 5857 N N . LYS A 1 753 ? -32.828 21.285 40.897 1.00 77.69 753 LYS A N 1
ATOM 5858 C CA . LYS A 1 753 ? -32.858 19.991 41.612 1.00 77.69 753 LYS A CA 1
ATOM 5859 C C . LYS A 1 753 ? -34.081 19.141 41.250 1.00 77.69 753 LYS A C 1
ATOM 5861 O O . LYS A 1 753 ? -33.993 17.920 41.275 1.00 77.69 753 LYS A O 1
ATOM 5866 N N . ASP A 1 754 ? -35.175 19.815 40.934 1.00 83.38 754 ASP A N 1
ATOM 5867 C CA . ASP A 1 754 ? -36.483 19.332 40.498 1.00 83.38 754 ASP A CA 1
ATOM 5868 C C . ASP A 1 754 ? -36.509 18.888 39.023 1.00 83.38 754 ASP A C 1
ATOM 5870 O O . ASP A 1 754 ? -37.327 18.051 38.646 1.00 83.38 754 ASP A O 1
ATOM 5874 N N . ALA A 1 755 ? -35.567 19.351 38.195 1.00 86.44 755 ALA A N 1
ATOM 5875 C CA . ALA A 1 755 ? -35.471 19.001 36.778 1.00 86.44 755 ALA A CA 1
ATOM 5876 C C . ALA A 1 755 ? -34.809 17.621 36.543 1.00 86.44 755 ALA A C 1
ATOM 5878 O O . ALA A 1 755 ? -33.846 17.506 35.780 1.00 86.44 755 ALA A O 1
ATOM 5879 N N . TYR A 1 756 ? -35.299 16.561 37.197 1.00 85.31 756 TYR A N 1
ATOM 5880 C CA . TYR A 1 756 ? -34.679 15.224 37.180 1.00 85.31 756 TYR A CA 1
ATOM 5881 C C . TYR A 1 756 ? -34.514 14.645 35.761 1.00 85.31 756 TYR A C 1
ATOM 5883 O O . TYR A 1 756 ? -33.441 14.136 35.439 1.00 85.31 756 TYR A O 1
ATOM 5891 N N . VAL A 1 757 ? -35.508 14.818 34.877 1.00 87.75 757 VAL A N 1
ATOM 5892 C CA . VAL A 1 757 ? -35.422 14.423 33.455 1.00 87.75 757 VAL A CA 1
ATOM 5893 C C . VAL A 1 757 ? -34.328 15.206 32.723 1.00 87.75 757 VAL A C 1
ATOM 5895 O O . VAL A 1 757 ? -33.504 14.617 32.028 1.00 87.75 757 VAL A O 1
ATOM 5898 N N . GLY A 1 758 ? -34.268 16.528 32.912 1.00 89.81 758 GLY A N 1
ATOM 5899 C CA . GLY A 1 758 ? -33.236 17.374 32.304 1.00 89.81 758 GLY A CA 1
ATOM 5900 C C . GLY A 1 758 ? -31.829 16.995 32.771 1.00 89.81 758 GLY A C 1
ATOM 5901 O O . GLY A 1 758 ? -30.898 16.951 31.968 1.00 89.81 758 GLY A O 1
ATOM 5902 N N . ARG A 1 759 ? -31.681 16.635 34.052 1.00 90.69 759 ARG A N 1
ATOM 5903 C CA . ARG A 1 759 ? -30.424 16.127 34.617 1.00 90.69 759 ARG A CA 1
ATOM 5904 C C . ARG A 1 759 ? -30.061 14.753 34.053 1.00 90.69 759 ARG A C 1
ATOM 5906 O O . ARG A 1 759 ? -28.903 14.557 33.708 1.00 90.69 759 ARG A O 1
ATOM 5913 N N . LEU A 1 760 ? -31.017 13.846 33.859 1.00 90.75 760 LEU A N 1
ATOM 5914 C CA . LEU A 1 760 ? -30.767 12.567 33.185 1.00 90.75 760 LEU A CA 1
ATOM 5915 C C . LEU A 1 760 ? -30.299 12.766 31.729 1.00 90.75 760 LEU A C 1
ATOM 5917 O O . LEU A 1 760 ? -29.305 12.171 31.324 1.00 90.75 760 LEU A O 1
ATOM 5921 N N . VAL A 1 761 ? -30.927 13.672 30.969 1.00 92.38 761 VAL A N 1
ATOM 5922 C CA . VAL A 1 761 ? -30.481 14.031 29.606 1.00 92.38 761 VAL A CA 1
ATOM 5923 C C . VAL A 1 761 ? -29.069 14.632 29.615 1.00 92.38 761 VAL A C 1
ATOM 5925 O O . VAL A 1 761 ? -28.226 14.230 28.816 1.00 92.38 761 VAL A O 1
ATOM 5928 N N . CYS A 1 762 ? -28.770 15.542 30.547 1.00 93.00 762 CYS A N 1
ATOM 5929 C CA . CYS A 1 762 ? -27.423 16.098 30.713 1.00 93.00 762 CYS A CA 1
ATOM 5930 C C . CYS A 1 762 ? -26.383 15.018 31.050 1.00 93.00 762 CYS A C 1
ATOM 5932 O O . CYS A 1 762 ? -25.273 15.056 30.523 1.00 93.00 762 CYS A O 1
ATOM 5934 N N . PHE A 1 763 ? -26.747 14.032 31.877 1.00 90.31 763 PHE A N 1
ATOM 5935 C CA . PHE A 1 763 ? -25.900 12.878 32.174 1.00 90.31 763 PHE A CA 1
ATOM 5936 C C . PHE A 1 763 ? -25.652 12.031 30.920 1.00 90.31 763 PHE A C 1
ATOM 5938 O O . PHE A 1 763 ? -24.509 11.671 30.647 1.00 90.31 763 PHE A O 1
ATOM 5945 N N . TYR A 1 764 ? -26.673 11.786 30.096 1.00 92.19 764 TYR A N 1
ATOM 5946 C CA . TYR A 1 764 ? -26.515 11.030 28.852 1.00 92.19 764 TYR A CA 1
ATOM 5947 C C . TYR A 1 764 ? -25.647 11.740 27.796 1.00 92.19 764 TYR A C 1
ATOM 5949 O O . TYR A 1 764 ? -24.865 11.096 27.091 1.00 92.19 764 TYR A O 1
ATOM 5957 N N . LEU A 1 765 ? -25.689 13.076 27.731 1.00 92.38 765 LEU A N 1
ATOM 5958 C CA . LEU A 1 765 ? -24.773 13.860 26.890 1.00 92.38 765 LEU A CA 1
ATOM 5959 C C . LEU A 1 765 ? -23.296 13.667 27.273 1.00 92.38 765 LEU A C 1
ATOM 5961 O O . LEU A 1 765 ? -22.432 13.802 26.409 1.00 92.38 765 LEU A O 1
ATOM 5965 N N . THR A 1 766 ? -22.989 13.272 28.518 1.00 90.25 766 THR A N 1
ATOM 5966 C CA . THR A 1 766 ? -21.607 12.964 28.927 1.00 90.25 766 THR A CA 1
ATOM 5967 C C . THR A 1 766 ? -21.008 11.746 28.225 1.00 90.25 766 THR A C 1
ATOM 5969 O O . THR A 1 766 ? -19.801 11.564 28.319 1.00 90.25 766 THR A O 1
ATOM 5972 N N . GLY A 1 767 ? -21.792 10.947 27.487 1.00 88.75 767 GLY A N 1
ATOM 5973 C CA . GLY A 1 767 ? -21.291 9.810 26.710 1.00 88.75 767 GLY A CA 1
ATOM 5974 C C . GLY A 1 767 ? -20.473 10.168 25.459 1.00 88.75 767 GLY A C 1
ATOM 5975 O O . GLY A 1 767 ? -19.791 9.288 24.933 1.00 88.75 767 GLY A O 1
ATOM 5976 N N . SER A 1 768 ? -20.497 11.420 24.975 1.00 92.56 768 SER A N 1
ATOM 5977 C CA . SER A 1 768 ? -19.871 11.772 23.686 1.00 92.56 768 SER A CA 1
ATOM 5978 C C . SER A 1 768 ? -18.341 11.656 23.680 1.00 92.56 768 SER A C 1
ATOM 5980 O O . SER A 1 768 ? -17.764 11.351 22.634 1.00 92.56 768 SER A O 1
ATOM 5982 N N . TYR A 1 769 ? -17.681 11.802 24.836 1.00 91.25 769 TYR A N 1
ATOM 5983 C CA . TYR A 1 769 ? -16.226 11.625 24.971 1.00 91.25 769 TYR A CA 1
ATOM 5984 C C . TYR A 1 769 ? -15.720 10.247 24.517 1.00 91.25 769 TYR A C 1
ATOM 5986 O O . TYR A 1 769 ? -14.596 10.152 24.031 1.00 91.25 769 TYR A O 1
ATOM 5994 N N . GLN A 1 770 ? -16.545 9.191 24.571 1.00 90.19 770 GLN A N 1
ATOM 5995 C CA . GLN A 1 770 ? -16.150 7.861 24.087 1.00 90.19 770 GLN A CA 1
ATOM 5996 C C . GLN A 1 770 ? -15.790 7.884 22.592 1.00 90.19 770 GLN A C 1
ATOM 5998 O O . GLN A 1 770 ? -14.879 7.180 22.164 1.00 90.19 770 GLN A O 1
ATOM 6003 N N . ALA A 1 771 ? -16.446 8.735 21.794 1.00 91.88 771 ALA A N 1
ATOM 6004 C CA . ALA A 1 771 ? -16.093 8.928 20.389 1.00 91.88 771 ALA A CA 1
ATOM 6005 C C . ALA A 1 771 ? -14.719 9.605 20.231 1.00 91.88 771 ALA A C 1
ATOM 6007 O O . ALA A 1 771 ? -13.919 9.188 19.394 1.00 91.88 771 ALA A O 1
ATOM 6008 N N . SER A 1 772 ? -14.419 10.606 21.068 1.00 92.50 772 SER A N 1
ATOM 6009 C CA . SER A 1 772 ? -13.100 11.256 21.124 1.00 92.50 772 SER A CA 1
ATOM 6010 C C . SER A 1 772 ? -11.999 10.263 21.504 1.00 92.50 772 SER A C 1
ATOM 6012 O O . SER A 1 772 ? -10.982 10.173 20.811 1.00 92.50 772 SER A O 1
ATOM 6014 N N . PHE A 1 773 ? -12.227 9.457 22.545 1.00 88.75 773 PHE A N 1
ATOM 6015 C CA . PHE A 1 773 ? -11.290 8.434 23.004 1.00 88.75 773 PHE A CA 1
ATOM 6016 C C . PHE A 1 773 ? -11.010 7.380 21.918 1.00 88.75 773 PHE A C 1
ATOM 6018 O O . PHE A 1 773 ? -9.854 7.104 21.608 1.00 88.75 773 PHE A O 1
ATOM 6025 N N . VAL A 1 774 ? -12.047 6.874 21.245 1.00 89.38 774 VAL A N 1
ATOM 6026 C CA . VAL A 1 774 ? -11.914 5.927 20.121 1.00 89.38 774 VAL A CA 1
ATOM 6027 C C . VAL A 1 774 ? -11.073 6.492 18.971 1.00 89.38 774 VAL A C 1
ATOM 6029 O O . VAL A 1 774 ? -10.191 5.803 18.452 1.00 89.38 774 VAL A O 1
ATOM 6032 N N . ILE A 1 775 ? -11.305 7.746 18.570 1.00 90.06 775 ILE A N 1
ATOM 6033 C CA . ILE A 1 775 ? -10.511 8.381 17.509 1.00 90.06 775 ILE A CA 1
ATOM 6034 C C . ILE A 1 775 ? -9.077 8.666 17.989 1.00 90.06 775 ILE A C 1
ATOM 6036 O O . ILE A 1 775 ? -8.138 8.513 17.202 1.00 90.06 775 ILE A O 1
ATOM 6040 N N . SER A 1 776 ? -8.862 8.983 19.270 1.00 89.44 776 SER A N 1
ATOM 6041 C CA . SER A 1 776 ? -7.519 9.243 19.806 1.00 89.44 776 SER A CA 1
ATOM 6042 C C . SER A 1 776 ? -6.664 7.979 19.986 1.00 89.44 776 SER A C 1
ATOM 6044 O O . SER A 1 776 ? -5.463 8.031 19.720 1.00 89.44 776 SER A O 1
ATOM 6046 N N . LEU A 1 777 ? -7.256 6.808 20.261 1.00 85.75 777 LEU A N 1
ATOM 6047 C CA . LEU A 1 777 ? -6.547 5.520 20.162 1.00 85.75 777 LEU A CA 1
ATOM 6048 C C . LEU A 1 777 ? -5.975 5.286 18.750 1.00 85.75 777 LEU A C 1
ATOM 6050 O O . LEU A 1 777 ? -4.867 4.763 18.605 1.00 85.75 777 LEU A O 1
ATOM 6054 N N . SER A 1 778 ? -6.678 5.741 17.704 1.00 83.94 778 SER A N 1
ATOM 6055 C CA . SER A 1 778 ? -6.181 5.668 16.322 1.00 83.94 778 SER A CA 1
ATOM 6056 C C . SER A 1 778 ? -5.017 6.627 16.035 1.00 83.94 778 SER A C 1
ATOM 6058 O O . SER A 1 778 ? -4.235 6.379 15.114 1.00 83.94 778 SER A O 1
ATOM 6060 N N . LEU A 1 779 ? -4.877 7.720 16.803 1.00 86.81 779 LEU A N 1
ATOM 6061 C CA . LEU A 1 779 ? -3.714 8.606 16.708 1.00 86.81 779 LEU A CA 1
ATOM 6062 C C . LEU A 1 779 ? -2.456 7.890 17.199 1.00 86.81 779 LEU A C 1
ATOM 6064 O O . LEU A 1 779 ? -1.413 8.071 16.589 1.00 86.81 779 LEU A O 1
ATOM 6068 N N . ILE A 1 780 ? -2.533 7.048 18.232 1.00 83.81 780 ILE A N 1
ATOM 6069 C CA . ILE A 1 780 ? -1.366 6.313 18.749 1.00 83.81 780 ILE A CA 1
ATOM 6070 C C . ILE A 1 780 ? -0.864 5.308 17.717 1.00 83.81 780 ILE A C 1
ATOM 6072 O O . ILE A 1 780 ? 0.285 5.378 17.283 1.00 83.81 780 ILE A O 1
ATOM 6076 N N . THR A 1 781 ? -1.744 4.418 17.249 1.00 76.06 781 THR A N 1
ATOM 6077 C CA . THR A 1 781 ? -1.381 3.382 16.266 1.00 76.06 781 THR A CA 1
ATOM 6078 C C . THR A 1 781 ? -0.899 3.955 14.936 1.00 76.06 781 THR A C 1
ATOM 6080 O O . THR A 1 781 ? -0.170 3.274 14.218 1.00 76.06 781 THR A O 1
ATOM 6083 N N . SER A 1 782 ? -1.283 5.196 14.616 1.00 80.88 782 SER A N 1
ATOM 6084 C CA . SER A 1 782 ? -0.856 5.916 13.413 1.00 80.88 782 SER A CA 1
ATOM 6085 C C . SER A 1 782 ? 0.328 6.869 13.616 1.00 80.88 782 SER A C 1
ATOM 6087 O O . SER A 1 782 ? 0.796 7.398 12.616 1.00 80.88 782 SER A O 1
ATOM 6089 N N . ASN A 1 783 ? 0.817 7.109 14.838 1.00 88.00 783 ASN A N 1
ATOM 6090 C CA . ASN A 1 783 ? 1.910 8.061 15.123 1.00 88.00 783 ASN A CA 1
ATOM 6091 C C . ASN A 1 783 ? 3.096 7.436 15.873 1.00 88.00 783 ASN A C 1
ATOM 6093 O O . ASN A 1 783 ? 3.901 8.151 16.469 1.00 88.00 783 ASN A O 1
ATOM 6097 N N . THR A 1 784 ? 3.214 6.110 15.868 1.00 86.81 784 THR A N 1
ATOM 6098 C CA . THR A 1 784 ? 4.356 5.407 16.463 1.00 86.81 784 THR A CA 1
ATOM 6099 C C . THR A 1 784 ? 4.830 4.290 15.542 1.00 86.81 784 THR A C 1
ATOM 6101 O O . THR A 1 784 ? 4.058 3.396 15.192 1.00 86.81 784 THR A O 1
ATOM 6104 N N . GLY A 1 785 ? 6.100 4.370 15.150 1.00 83.00 785 GLY A N 1
ATOM 6105 C CA . GLY A 1 785 ? 6.813 3.360 14.367 1.00 83.00 785 GLY A CA 1
ATOM 6106 C C . GLY A 1 785 ? 7.770 2.563 15.253 1.00 83.00 785 GLY A C 1
ATOM 6107 O O . GLY A 1 785 ? 8.112 3.007 16.350 1.00 83.00 785 GLY A O 1
ATOM 6108 N N . GLY A 1 786 ? 8.218 1.407 14.770 1.00 80.88 786 GLY A N 1
ATOM 6109 C CA . GLY A 1 786 ? 9.055 0.468 15.517 1.00 80.88 786 GLY A CA 1
ATOM 6110 C C . GLY A 1 786 ? 8.235 -0.392 16.482 1.00 80.88 786 GLY A C 1
ATOM 6111 O O . GLY A 1 786 ? 7.441 0.120 17.274 1.00 80.88 786 GLY A O 1
ATOM 6112 N N . GLN A 1 787 ? 8.397 -1.713 16.426 1.00 78.31 787 GLN A N 1
ATOM 6113 C CA . GLN A 1 787 ? 7.562 -2.672 17.156 1.00 78.31 787 GLN A CA 1
ATOM 6114 C C . GLN A 1 787 ? 7.689 -2.515 18.674 1.00 78.31 787 GLN A C 1
ATOM 6116 O O . GLN A 1 787 ? 6.688 -2.380 19.380 1.00 78.31 787 GLN A O 1
ATOM 6121 N N . SER A 1 788 ? 8.918 -2.467 19.189 1.00 83.00 788 SER A N 1
ATOM 6122 C CA . SER A 1 788 ? 9.163 -2.343 20.630 1.00 83.00 788 SER A CA 1
ATOM 6123 C C . SER A 1 788 ? 8.770 -0.954 21.147 1.00 83.00 788 SER A C 1
ATOM 6125 O O . SER A 1 788 ? 8.192 -0.853 22.231 1.00 83.00 788 SER A O 1
ATOM 6127 N N . LYS A 1 789 ? 8.983 0.113 20.358 1.00 86.75 789 LYS A N 1
ATOM 6128 C CA . LYS A 1 789 ? 8.492 1.463 20.694 1.00 86.75 789 LYS A CA 1
ATOM 6129 C C . LYS A 1 789 ? 6.962 1.483 20.757 1.00 86.75 789 LYS A C 1
ATOM 6131 O O . LYS A 1 789 ? 6.404 1.930 21.756 1.00 86.75 789 LYS A O 1
ATOM 6136 N N . LYS A 1 790 ? 6.277 0.944 19.744 1.00 81.38 790 LYS A N 1
ATOM 6137 C CA . LYS A 1 790 ? 4.808 0.885 19.663 1.00 81.38 790 LYS A CA 1
ATOM 6138 C C . LYS A 1 790 ? 4.183 0.112 20.824 1.00 81.38 790 LYS A C 1
ATOM 6140 O O . LYS A 1 790 ? 3.171 0.567 21.359 1.00 81.38 790 LYS A O 1
ATOM 6145 N N . MET A 1 791 ? 4.796 -0.992 21.260 1.00 78.75 791 MET A N 1
ATOM 6146 C CA . MET A 1 791 ? 4.352 -1.736 22.446 1.00 78.75 791 MET A CA 1
ATOM 6147 C C . MET A 1 791 ? 4.478 -0.905 23.732 1.00 78.75 791 MET A C 1
ATOM 6149 O O . MET A 1 791 ? 3.527 -0.855 24.511 1.00 78.75 791 MET A O 1
ATOM 6153 N N . ILE A 1 792 ? 5.595 -0.193 23.937 1.00 85.25 792 ILE A N 1
ATOM 6154 C CA . ILE A 1 792 ? 5.758 0.694 25.103 1.00 85.25 792 ILE A CA 1
ATOM 6155 C C . ILE A 1 792 ? 4.792 1.883 25.044 1.00 85.25 792 ILE A C 1
ATOM 6157 O O . ILE A 1 792 ? 4.100 2.129 26.024 1.00 85.25 792 ILE A O 1
ATOM 6161 N N . VAL A 1 793 ? 4.679 2.595 23.918 1.00 87.12 793 VAL A N 1
ATOM 6162 C CA . VAL A 1 793 ? 3.775 3.759 23.799 1.00 87.12 793 VAL A CA 1
ATOM 6163 C C . VAL A 1 793 ? 2.310 3.351 23.997 1.00 87.12 793 VAL A C 1
ATOM 6165 O O . VAL A 1 793 ? 1.574 4.041 24.702 1.00 87.12 793 VAL A O 1
ATOM 6168 N N . SER A 1 794 ? 1.900 2.196 23.459 1.00 81.00 794 SER A N 1
ATOM 6169 C CA . SER A 1 794 ? 0.562 1.639 23.702 1.00 81.00 794 SER A CA 1
ATOM 6170 C C . SER A 1 794 ? 0.374 1.257 25.175 1.00 81.00 794 SER A C 1
ATOM 6172 O O . SER A 1 794 ? -0.648 1.587 25.766 1.00 81.00 794 SER A O 1
ATOM 6174 N N . GLY A 1 795 ? 1.369 0.634 25.813 1.00 81.38 795 GLY A N 1
ATOM 6175 C CA . GLY A 1 795 ? 1.336 0.359 27.253 1.00 81.38 795 GLY A CA 1
ATOM 6176 C C . GLY A 1 795 ? 1.263 1.628 28.114 1.00 81.38 795 GLY A C 1
ATOM 6177 O O . GLY A 1 795 ? 0.572 1.635 29.128 1.00 81.38 795 GLY A O 1
ATOM 6178 N N . MET A 1 796 ? 1.914 2.717 27.696 1.00 86.94 796 MET A N 1
ATOM 6179 C CA . MET A 1 796 ? 1.980 3.979 28.441 1.00 86.94 796 MET A CA 1
ATOM 6180 C C . MET A 1 796 ? 0.661 4.771 28.433 1.00 86.94 796 MET A C 1
ATOM 6182 O O . MET A 1 796 ? 0.326 5.365 29.460 1.00 86.94 796 MET A O 1
ATOM 6186 N N . ILE A 1 797 ? -0.146 4.739 27.358 1.00 87.94 797 ILE A N 1
ATOM 6187 C CA . ILE A 1 797 ? -1.516 5.289 27.446 1.00 87.94 797 ILE A CA 1
ATOM 6188 C C . ILE A 1 797 ? -2.362 4.489 28.443 1.00 87.94 797 ILE A C 1
ATOM 6190 O O . ILE A 1 797 ? -3.051 5.094 29.263 1.00 87.94 797 ILE A O 1
ATOM 6194 N N . TRP A 1 798 ? -2.280 3.154 28.431 1.00 86.25 798 TRP A N 1
ATOM 6195 C CA . TRP A 1 798 ? -3.046 2.311 29.353 1.00 86.25 798 TRP A CA 1
ATOM 6196 C C . TRP A 1 798 ? -2.557 2.441 30.801 1.00 86.25 798 TRP A C 1
ATOM 6198 O O . TRP A 1 798 ? -3.371 2.470 31.715 1.00 86.25 798 TRP A O 1
ATOM 6208 N N . PHE A 1 799 ? -1.260 2.659 31.023 1.00 87.75 799 PHE A N 1
ATOM 6209 C CA . PHE A 1 799 ? -0.709 3.054 32.322 1.00 87.75 799 PHE A CA 1
ATOM 6210 C C . PHE A 1 799 ? -1.323 4.374 32.822 1.00 87.75 799 PHE A C 1
ATOM 6212 O O . PHE A 1 799 ? -1.790 4.449 33.960 1.00 87.75 799 PHE A O 1
ATOM 6219 N N . GLY A 1 800 ? -1.410 5.394 31.959 1.00 91.88 800 GLY A N 1
ATOM 6220 C CA . GLY A 1 800 ? -2.147 6.626 32.254 1.00 91.88 800 GLY A CA 1
ATOM 6221 C C . GLY A 1 800 ? -3.622 6.354 32.572 1.00 91.88 800 GLY A C 1
ATOM 6222 O O . GLY A 1 800 ? -4.130 6.817 33.594 1.00 91.88 800 GLY A O 1
ATOM 6223 N N . ALA A 1 801 ? -4.291 5.542 31.749 1.00 90.88 801 ALA A N 1
ATOM 6224 C CA . ALA A 1 801 ? -5.687 5.151 31.924 1.00 90.88 801 ALA A CA 1
ATOM 6225 C C . ALA A 1 801 ? -5.945 4.458 33.270 1.00 90.88 801 ALA A C 1
ATOM 6227 O O . ALA A 1 801 ? -6.931 4.777 33.938 1.00 90.88 801 ALA A O 1
ATOM 6228 N N . CYS A 1 802 ? -5.048 3.572 33.714 1.00 90.88 802 CYS A N 1
ATOM 6229 C CA . CYS A 1 802 ? -5.091 2.972 35.045 1.00 90.88 802 CYS A CA 1
ATOM 6230 C C . CYS A 1 802 ? -5.073 4.044 36.134 1.00 90.88 802 CYS A C 1
ATOM 6232 O O . CYS A 1 802 ? -5.933 4.026 37.007 1.00 90.88 802 CYS A O 1
ATOM 6234 N N . ILE A 1 803 ? -4.151 5.011 36.073 1.00 93.56 803 ILE A N 1
ATOM 6235 C CA . ILE A 1 803 ? -4.066 6.087 37.074 1.00 93.56 803 ILE A CA 1
ATOM 6236 C C . ILE A 1 803 ? -5.354 6.930 37.076 1.00 93.56 803 ILE A C 1
ATOM 6238 O O . ILE A 1 803 ? -5.881 7.232 38.147 1.00 93.56 803 ILE A O 1
ATOM 6242 N N . GLY A 1 804 ? -5.908 7.260 35.904 1.00 94.00 804 GLY A N 1
ATOM 6243 C CA . GLY A 1 804 ? -7.156 8.028 35.790 1.00 94.00 804 GLY A CA 1
ATOM 6244 C C . GLY A 1 804 ? -8.343 7.306 36.435 1.00 94.00 804 GLY A C 1
ATOM 6245 O O . GLY A 1 804 ? -9.076 7.888 37.239 1.00 94.00 804 GLY A O 1
ATOM 6246 N N . ASN A 1 805 ? -8.468 6.006 36.158 1.00 92.94 805 ASN A N 1
ATOM 6247 C CA . ASN A 1 805 ? -9.482 5.140 36.755 1.00 92.94 805 ASN A CA 1
ATOM 6248 C C . ASN A 1 805 ? -9.252 4.866 38.254 1.00 92.94 805 ASN A C 1
ATOM 6250 O O . ASN A 1 805 ? -10.224 4.736 38.989 1.00 92.94 805 ASN A O 1
ATOM 6254 N N . ILE A 1 806 ? -8.003 4.816 38.738 1.00 94.19 806 ILE A N 1
ATOM 6255 C CA . ILE A 1 806 ? -7.694 4.690 40.174 1.00 94.19 806 ILE A CA 1
ATOM 6256 C C . ILE A 1 806 ? -8.137 5.946 40.925 1.00 94.19 806 ILE A C 1
ATOM 6258 O O . ILE A 1 806 ? -8.741 5.830 41.990 1.00 94.19 806 ILE A O 1
ATOM 6262 N N . VAL A 1 807 ? -7.838 7.132 40.386 1.00 94.69 807 VAL A N 1
ATOM 6263 C CA . VAL A 1 807 ? -8.099 8.424 41.041 1.00 94.69 807 VAL A CA 1
ATOM 6264 C C . VAL A 1 807 ? -9.588 8.785 41.027 1.00 94.69 807 VAL A C 1
ATOM 6266 O O . VAL A 1 807 ? -10.093 9.320 42.014 1.00 94.69 807 VAL A O 1
ATOM 6269 N N . SER A 1 808 ? -10.313 8.490 39.943 1.00 93.50 808 SER A N 1
ATOM 6270 C CA . SER A 1 808 ? -11.679 9.001 39.754 1.00 93.50 808 SER A CA 1
ATOM 6271 C C . SER A 1 808 ? -12.701 8.626 40.849 1.00 93.50 808 SER A C 1
ATOM 6273 O O . SER A 1 808 ? -13.383 9.532 41.343 1.00 93.50 808 SER A O 1
ATOM 6275 N N . PRO A 1 809 ? -12.783 7.365 41.329 1.00 92.50 809 PRO A N 1
ATOM 6276 C CA . PRO A 1 809 ? -13.679 6.955 42.418 1.00 92.50 809 PRO A CA 1
ATOM 6277 C C . PRO A 1 809 ? -13.541 7.751 43.723 1.00 92.50 809 PRO A C 1
ATOM 6279 O O . PRO A 1 809 ? -14.484 7.795 44.516 1.00 92.50 809 PRO A O 1
ATOM 6282 N N . PHE A 1 810 ? -12.401 8.408 43.959 1.00 92.88 810 PHE A N 1
ATOM 6283 C CA . PHE A 1 810 ? -12.174 9.234 45.150 1.00 92.88 810 PHE A CA 1
ATOM 6284 C C . PHE A 1 810 ? -12.770 10.648 45.043 1.00 92.88 810 PHE A C 1
ATOM 6286 O O . PHE A 1 810 ? -12.906 11.330 46.056 1.00 92.88 810 PHE A O 1
ATOM 6293 N N . PHE A 1 811 ? -13.217 11.083 43.859 1.00 93.56 811 PHE A N 1
ATOM 6294 C CA . PHE A 1 811 ? -14.046 12.288 43.728 1.00 93.56 811 PHE A CA 1
ATOM 6295 C C . PHE A 1 811 ? -15.522 12.037 44.099 1.00 93.56 811 PHE A C 1
ATOM 6297 O O . PHE A 1 811 ? -16.249 12.979 44.419 1.00 93.56 811 PHE A O 1
ATOM 6304 N N . TYR A 1 812 ? -15.971 10.776 44.127 1.00 91.56 812 TYR A N 1
ATOM 6305 C CA . TYR A 1 812 ? -17.351 10.376 44.435 1.00 91.56 812 TYR A CA 1
ATOM 6306 C C . TYR A 1 812 ? -17.575 10.188 45.943 1.00 91.56 812 TYR A C 1
ATOM 6308 O O . TYR A 1 812 ? -18.011 9.142 46.420 1.00 91.56 812 TYR A O 1
ATOM 6316 N N . LEU A 1 813 ? -17.277 11.240 46.708 1.00 89.31 813 LEU A N 1
ATOM 6317 C CA . LEU A 1 813 ? -17.291 11.215 48.171 1.00 89.31 813 LEU A CA 1
ATOM 6318 C C . LEU A 1 813 ? -18.666 10.828 48.737 1.00 89.31 813 LEU A C 1
ATOM 6320 O O . LEU A 1 813 ? -19.674 11.463 48.423 1.00 89.31 813 LEU A O 1
ATOM 6324 N N . THR A 1 814 ? -18.697 9.879 49.677 1.00 84.50 814 THR A N 1
ATOM 6325 C CA . THR A 1 814 ? -19.925 9.402 50.343 1.00 84.50 814 THR A CA 1
ATOM 6326 C C . THR A 1 814 ? -20.738 10.539 50.980 1.00 84.50 814 THR A C 1
ATOM 6328 O O . THR A 1 814 ? -21.962 10.547 50.892 1.00 84.50 814 THR A O 1
ATOM 6331 N N . LYS A 1 815 ? -20.077 11.581 51.510 1.00 87.19 815 LYS A N 1
ATOM 6332 C CA . LYS A 1 815 ? -20.727 12.795 52.057 1.00 87.19 815 LYS A CA 1
ATOM 6333 C C . LYS A 1 815 ? -21.466 13.664 51.023 1.00 87.19 815 LYS A C 1
ATOM 6335 O O . LYS A 1 815 ? -22.184 14.582 51.401 1.00 87.19 815 LYS A O 1
ATOM 6340 N N . GLN A 1 816 ? -21.240 13.431 49.729 1.00 87.25 816 GLN A N 1
ATOM 6341 C CA . GLN A 1 816 ? -21.924 14.103 48.621 1.00 87.25 816 GLN A CA 1
ATOM 6342 C C . GLN A 1 816 ? -22.978 13.215 47.952 1.00 87.25 816 GLN A C 1
ATOM 6344 O O . GLN A 1 816 ? -23.643 13.674 47.019 1.00 87.25 816 GLN A O 1
ATOM 6349 N N . ALA A 1 817 ? -23.143 11.966 48.395 1.00 82.69 817 ALA A N 1
ATOM 6350 C CA . ALA A 1 817 ? -24.178 11.090 47.874 1.00 82.69 817 ALA A CA 1
ATOM 6351 C C . ALA A 1 817 ? -25.578 11.703 48.120 1.00 82.69 817 ALA A C 1
ATOM 6353 O O . ALA A 1 817 ? -25.807 12.323 49.161 1.00 82.69 817 ALA A O 1
ATOM 6354 N N . PRO A 1 818 ? -26.520 11.581 47.171 1.00 76.94 818 PRO A N 1
ATOM 6355 C CA . PRO A 1 818 ? -26.377 10.940 45.864 1.00 76.94 818 PRO A CA 1
ATOM 6356 C C . PRO A 1 818 ? -25.991 11.918 44.728 1.00 76.94 818 PRO A C 1
ATOM 6358 O O . PRO A 1 818 ? -26.053 11.572 43.555 1.00 76.94 818 PRO A O 1
ATOM 6361 N N . LYS A 1 819 ? -25.634 13.172 45.046 1.00 79.75 819 LYS A N 1
ATOM 6362 C CA . LYS A 1 819 ? -25.398 14.243 44.056 1.00 79.75 819 LYS A CA 1
ATOM 6363 C C . LYS A 1 819 ? -24.012 14.210 43.419 1.00 79.75 819 LYS A C 1
ATOM 6365 O O . LYS A 1 819 ? -23.873 14.685 42.298 1.00 79.75 819 LYS A O 1
ATOM 6370 N N . TYR A 1 820 ? -23.006 13.745 44.165 1.00 88.38 820 TYR A N 1
ATOM 6371 C CA . TYR A 1 820 ? -21.615 13.578 43.726 1.00 88.38 820 TYR A CA 1
ATOM 6372 C C . TYR A 1 820 ? -21.044 14.783 42.949 1.00 88.38 820 TYR A C 1
ATOM 6374 O O . TYR A 1 820 ? -20.420 14.628 41.902 1.00 88.38 820 TYR A O 1
ATOM 6382 N N . GLN A 1 821 ? -21.257 16.003 43.460 1.00 88.88 821 GLN A N 1
ATOM 6383 C CA . GLN A 1 821 ? -20.874 17.244 42.767 1.00 88.88 821 GLN A CA 1
ATOM 6384 C C . GLN A 1 821 ? -19.379 17.321 42.430 1.00 88.88 821 GLN A C 1
ATOM 6386 O O . GLN A 1 821 ? -19.031 17.820 41.366 1.00 88.88 821 GLN A O 1
ATOM 6391 N N . LEU A 1 822 ? -18.498 16.812 43.298 1.00 92.44 822 LEU A N 1
ATOM 6392 C CA . LEU A 1 822 ? -17.062 16.744 43.020 1.00 92.44 822 LEU A CA 1
ATOM 6393 C C . LEU A 1 822 ? -16.742 15.691 41.947 1.00 92.44 822 LEU A C 1
ATOM 6395 O O . LEU A 1 822 ? -15.875 15.932 41.116 1.00 92.44 822 LEU A O 1
ATOM 6399 N N . GLY A 1 823 ? -17.480 14.576 41.917 1.00 91.56 823 GLY A N 1
ATOM 6400 C CA . GLY A 1 823 ? -17.388 13.550 40.875 1.00 91.56 823 GLY A CA 1
ATOM 6401 C C . GLY A 1 823 ? -17.772 14.078 39.491 1.00 91.56 823 GLY A C 1
ATOM 6402 O O . GLY A 1 823 ? -17.014 13.920 38.544 1.00 91.56 823 GLY A O 1
ATOM 6403 N N . ILE A 1 824 ? -18.899 14.784 39.362 1.00 91.25 824 ILE A N 1
ATOM 6404 C CA . ILE A 1 824 ? -19.279 15.405 38.077 1.00 91.25 824 ILE A CA 1
ATOM 6405 C C . ILE A 1 824 ? -18.383 16.615 37.748 1.00 91.25 824 ILE A C 1
ATOM 6407 O O . ILE A 1 824 ? -18.062 16.864 36.587 1.00 91.25 824 ILE A O 1
ATOM 6411 N N . GLY A 1 825 ? -17.910 17.344 38.763 1.00 93.00 825 GLY A N 1
ATOM 6412 C CA . GLY A 1 825 ? -16.927 18.416 38.599 1.00 93.00 825 GLY A CA 1
ATOM 6413 C C . GLY A 1 825 ? -15.582 17.924 38.055 1.00 93.00 825 GLY A C 1
ATOM 6414 O O . GLY A 1 825 ? -15.005 18.582 37.191 1.00 93.00 825 GLY A O 1
ATOM 6415 N N . SER A 1 826 ? -15.099 16.755 38.494 1.00 93.62 826 SER A N 1
ATOM 6416 C CA . SER A 1 826 ? -13.859 16.169 37.972 1.00 93.62 826 SER A CA 1
ATOM 6417 C C . SER A 1 826 ? -14.007 15.712 36.519 1.00 93.62 826 SER A C 1
ATOM 6419 O O . SER A 1 826 ? -13.082 15.931 35.739 1.00 93.62 826 SER A O 1
ATOM 6421 N N . ILE A 1 827 ? -15.182 15.198 36.120 1.00 91.75 827 ILE A N 1
ATOM 6422 C CA . ILE A 1 827 ? -15.518 14.938 34.707 1.00 91.75 827 ILE A CA 1
ATOM 6423 C C . ILE A 1 827 ? -15.381 16.228 33.888 1.00 91.75 827 ILE A C 1
ATOM 6425 O O . ILE A 1 827 ? -14.690 16.232 32.870 1.00 91.75 827 ILE A O 1
ATOM 6429 N N . LEU A 1 828 ? -16.007 17.328 34.321 1.00 94.50 828 LEU A N 1
ATOM 6430 C CA . LEU A 1 828 ? -15.964 18.602 33.595 1.00 94.50 828 LEU A CA 1
ATOM 6431 C C . LEU A 1 828 ? -14.525 19.121 33.432 1.00 94.50 828 LEU A C 1
ATOM 6433 O O . LEU A 1 828 ? -14.115 19.454 32.321 1.00 94.50 828 LEU A O 1
ATOM 6437 N N . VAL A 1 829 ? -13.747 19.156 34.519 1.00 95.38 829 VAL A N 1
ATOM 6438 C CA . VAL A 1 829 ? -12.353 19.633 34.491 1.00 95.38 829 VAL A CA 1
ATOM 6439 C C . VAL A 1 829 ? -11.479 18.747 33.603 1.00 95.38 829 VAL A C 1
ATOM 6441 O O . VAL A 1 829 ? -10.717 19.275 32.794 1.00 95.38 829 VAL A O 1
ATOM 6444 N N . ALA A 1 830 ? -11.617 17.421 33.695 1.00 94.94 830 ALA A N 1
ATOM 6445 C CA . ALA A 1 830 ? -10.868 16.489 32.859 1.00 94.94 830 ALA A CA 1
ATOM 6446 C C . ALA A 1 830 ? -11.160 16.701 31.365 1.00 94.94 830 ALA A C 1
ATOM 6448 O O . ALA A 1 830 ? -10.228 16.898 30.593 1.00 94.94 830 ALA A O 1
ATOM 6449 N N . ASN A 1 831 ? -12.430 16.777 30.957 1.00 94.19 831 ASN A N 1
ATOM 6450 C CA . ASN A 1 831 ? -12.787 16.981 29.547 1.00 94.19 831 ASN A CA 1
ATOM 6451 C C . ASN A 1 831 ? -12.336 18.350 29.000 1.00 94.19 831 ASN A C 1
ATOM 6453 O O . ASN A 1 831 ? -11.964 18.452 27.833 1.00 94.19 831 ASN A O 1
ATOM 6457 N N . CYS A 1 832 ? -12.304 19.403 29.825 1.00 96.12 832 CYS A N 1
ATOM 6458 C CA . CYS A 1 832 ? -11.721 20.690 29.426 1.00 96.12 832 CYS A CA 1
ATOM 6459 C C . CYS A 1 832 ? -10.202 20.597 29.182 1.00 96.12 832 CYS A C 1
ATOM 6461 O O . CYS A 1 832 ? -9.691 21.218 28.248 1.00 96.12 832 CYS A O 1
ATOM 6463 N N . ILE A 1 833 ? -9.480 19.809 29.988 1.00 96.25 833 ILE A N 1
ATOM 6464 C CA . ILE A 1 833 ? -8.050 19.531 29.776 1.00 96.25 833 ILE A CA 1
ATOM 6465 C C . ILE A 1 833 ? -7.859 18.653 28.527 1.00 96.25 833 ILE A C 1
ATOM 6467 O O . ILE A 1 833 ? -6.982 18.943 27.717 1.00 96.25 833 ILE A O 1
ATOM 6471 N N . GLU A 1 834 ? -8.696 17.631 28.324 1.00 94.75 834 GLU A N 1
ATOM 6472 C CA . GLU A 1 834 ? -8.662 16.755 27.142 1.00 94.75 834 GLU A CA 1
ATOM 6473 C C . GLU A 1 834 ? -8.869 17.552 25.842 1.00 94.75 834 GLU A C 1
ATOM 6475 O O . GLU A 1 834 ? -8.069 17.448 24.910 1.00 94.75 834 GLU A O 1
ATOM 6480 N N . LEU A 1 835 ? -9.864 18.447 25.817 1.00 96.25 835 LEU A N 1
ATOM 6481 C CA . LEU A 1 835 ? -10.101 19.376 24.711 1.00 96.25 835 LEU A CA 1
ATOM 6482 C C . LEU A 1 835 ? -8.856 20.221 24.391 1.00 96.25 835 LEU A C 1
ATOM 6484 O O . LEU A 1 835 ? -8.480 20.341 23.224 1.00 96.25 835 LEU A O 1
ATOM 6488 N N . ALA A 1 836 ? -8.191 20.776 25.409 1.00 96.56 836 ALA A N 1
ATOM 6489 C CA . ALA A 1 836 ? -6.958 21.539 25.223 1.00 96.56 836 ALA A CA 1
ATOM 6490 C C . ALA A 1 836 ? -5.811 20.666 24.674 1.00 96.56 836 ALA A C 1
ATOM 6492 O O . ALA A 1 836 ? -5.080 21.101 23.777 1.00 96.56 836 ALA A O 1
ATOM 6493 N N . LEU A 1 837 ? -5.679 19.420 25.147 1.00 95.56 837 LEU A N 1
ATOM 6494 C CA . LEU A 1 837 ? -4.658 18.479 24.677 1.00 95.56 837 LEU A CA 1
ATOM 6495 C C . LEU A 1 837 ? -4.786 18.175 23.179 1.00 95.56 837 LEU A C 1
ATOM 6497 O O . LEU A 1 837 ? -3.759 18.075 22.511 1.00 95.56 837 LEU A O 1
ATOM 6501 N N . PHE A 1 838 ? -5.990 18.103 22.602 1.00 95.56 838 PHE A N 1
ATOM 6502 C CA . PHE A 1 838 ? -6.129 17.875 21.154 1.00 95.56 838 PHE A CA 1
ATOM 6503 C C . PHE A 1 838 ? -5.550 19.006 20.294 1.00 95.56 838 PHE A C 1
ATOM 6505 O O . PHE A 1 838 ? -4.994 18.734 19.227 1.00 95.56 838 PHE A O 1
ATOM 6512 N N . PHE A 1 839 ? -5.584 20.258 20.762 1.00 96.00 839 PHE A N 1
ATOM 6513 C CA . PHE A 1 839 ? -4.882 21.358 20.092 1.00 96.00 839 PHE A CA 1
ATOM 6514 C C . PHE A 1 839 ? -3.357 21.248 20.251 1.00 96.00 839 PHE A C 1
ATOM 6516 O O . PHE A 1 839 ? -2.628 21.502 19.288 1.00 96.00 839 PHE A O 1
ATOM 6523 N N . VAL A 1 840 ? -2.871 20.794 21.414 1.00 96.19 840 VAL A N 1
ATOM 6524 C CA . VAL A 1 840 ? -1.440 20.520 21.652 1.00 96.19 840 VAL A CA 1
ATOM 6525 C C . VAL A 1 840 ? -0.931 19.398 20.739 1.00 96.19 840 VAL A C 1
ATOM 6527 O O . VAL A 1 840 ? 0.087 19.581 20.072 1.00 96.19 840 VAL A O 1
ATOM 6530 N N . PHE A 1 841 ? -1.657 18.280 20.622 1.00 95.12 841 PHE A N 1
ATOM 6531 C CA . PHE A 1 841 ? -1.343 17.203 19.673 1.00 95.12 841 PHE A CA 1
ATOM 6532 C C . PHE A 1 841 ? -1.311 17.711 18.228 1.00 95.12 841 PHE A C 1
ATOM 6534 O O . PHE A 1 841 ? -0.352 17.442 17.504 1.00 95.12 841 PHE A O 1
ATOM 6541 N N . ARG A 1 842 ? -2.316 18.499 17.815 1.00 94.94 842 ARG A N 1
ATOM 6542 C CA . ARG A 1 842 ? -2.384 19.066 16.458 1.00 94.94 842 ARG A CA 1
ATOM 6543 C C . ARG A 1 842 ? -1.166 19.925 16.130 1.00 94.94 842 ARG A C 1
ATOM 6545 O O . ARG A 1 842 ? -0.642 19.843 15.022 1.00 94.94 842 ARG A O 1
ATOM 6552 N N . TYR A 1 843 ? -0.717 20.742 17.082 1.00 95.19 843 TYR A N 1
ATOM 6553 C CA . TYR A 1 843 ? 0.493 21.546 16.933 1.00 95.19 843 TYR A CA 1
ATOM 6554 C C . TYR A 1 843 ? 1.755 20.670 16.879 1.00 95.19 843 TYR A C 1
ATOM 6556 O O . TYR A 1 843 ? 2.558 20.814 15.958 1.00 95.19 843 TYR A O 1
ATOM 6564 N N . ALA A 1 844 ? 1.898 19.722 17.811 1.00 94.56 844 ALA A N 1
ATOM 6565 C CA . ALA A 1 844 ? 3.062 18.844 17.915 1.00 94.56 844 ALA A CA 1
ATOM 6566 C C . ALA A 1 844 ? 3.297 18.004 16.646 1.00 94.56 844 ALA A C 1
ATOM 6568 O O . ALA A 1 844 ? 4.419 17.961 16.143 1.00 94.56 844 ALA A O 1
ATOM 6569 N N . PHE A 1 845 ? 2.252 17.379 16.094 1.00 94.31 845 PHE A N 1
ATOM 6570 C CA . PHE A 1 845 ? 2.371 16.562 14.881 1.00 94.31 845 PHE A CA 1
ATOM 6571 C C . PHE A 1 845 ? 2.636 17.404 13.625 1.00 94.31 845 PHE A C 1
ATOM 6573 O O . PHE A 1 845 ? 3.471 17.028 12.803 1.00 94.31 845 PHE A O 1
ATOM 6580 N N . LYS A 1 846 ? 2.011 18.587 13.495 1.00 94.19 846 LYS A N 1
ATOM 6581 C CA . LYS A 1 846 ? 2.338 19.534 12.413 1.00 94.19 846 LYS A CA 1
ATOM 6582 C C . LYS A 1 846 ? 3.796 19.993 12.464 1.00 94.19 846 LYS A C 1
ATOM 6584 O O . LYS A 1 846 ? 4.437 20.104 11.420 1.00 94.19 846 LYS A O 1
ATOM 6589 N N . TRP A 1 847 ? 4.312 20.260 13.663 1.00 93.56 847 TRP A N 1
ATOM 6590 C CA . TRP A 1 847 ? 5.698 20.670 13.871 1.00 93.56 847 TRP A CA 1
ATOM 6591 C C . TRP A 1 847 ? 6.691 19.559 13.493 1.00 93.56 847 TRP A C 1
ATOM 6593 O O . TRP A 1 847 ? 7.623 19.820 12.731 1.00 93.56 847 TRP A O 1
ATOM 6603 N N . GLU A 1 848 ? 6.457 18.312 13.921 1.00 92.69 848 GLU A N 1
ATOM 6604 C CA . GLU A 1 848 ? 7.314 17.180 13.534 1.00 92.69 848 GLU A CA 1
ATOM 6605 C C . GLU A 1 848 ? 7.240 16.868 12.025 1.00 92.69 848 GLU A C 1
ATOM 6607 O O . GLU A 1 848 ? 8.277 16.597 11.419 1.00 92.69 848 GLU A O 1
ATOM 6612 N N . ASN A 1 849 ? 6.069 16.977 11.375 1.00 92.50 849 ASN A N 1
ATOM 6613 C CA . ASN A 1 849 ? 5.970 16.826 9.913 1.00 92.50 849 ASN A CA 1
ATOM 6614 C C . ASN A 1 849 ? 6.786 17.887 9.167 1.00 92.50 849 ASN A C 1
ATOM 6616 O O . ASN A 1 849 ? 7.515 17.546 8.236 1.00 92.50 849 ASN A O 1
ATOM 6620 N N . LYS A 1 850 ? 6.723 19.157 9.594 1.00 92.06 850 LYS A N 1
ATOM 6621 C CA . LYS A 1 850 ? 7.531 20.228 8.991 1.00 92.06 850 LYS A CA 1
ATOM 6622 C C . LYS A 1 850 ? 9.029 19.929 9.120 1.00 92.06 850 LYS A C 1
ATOM 6624 O O . LYS A 1 850 ? 9.754 19.953 8.130 1.00 92.06 850 LYS A O 1
ATOM 6629 N N . ARG A 1 851 ? 9.470 19.569 10.327 1.00 89.44 851 ARG A N 1
ATOM 6630 C CA . ARG A 1 851 ? 10.859 19.199 10.635 1.00 89.44 851 ARG A CA 1
ATOM 6631 C C . ARG A 1 851 ? 11.333 17.962 9.859 1.00 89.44 851 ARG A C 1
ATOM 6633 O O . ARG A 1 851 ? 12.518 17.844 9.553 1.00 89.44 851 ARG A O 1
ATOM 6640 N N . LYS A 1 852 ? 10.432 17.032 9.526 1.00 87.50 852 LYS A N 1
ATOM 6641 C CA . LYS A 1 852 ? 10.731 15.905 8.631 1.00 87.50 852 LYS A CA 1
ATOM 6642 C C . LYS A 1 852 ? 10.853 16.313 7.170 1.00 87.50 852 LYS A C 1
ATOM 6644 O O . LYS A 1 852 ? 11.758 15.815 6.510 1.00 87.50 852 LYS A O 1
ATOM 6649 N N . GLU A 1 853 ? 10.012 17.214 6.671 1.00 87.50 853 GLU A N 1
ATOM 6650 C CA . GLU A 1 853 ? 10.160 17.708 5.297 1.00 87.50 853 GLU A CA 1
ATOM 6651 C C . GLU A 1 853 ? 11.461 18.503 5.124 1.00 87.50 853 GLU A C 1
ATOM 6653 O O . GLU A 1 853 ? 12.171 18.291 4.148 1.00 87.50 853 GLU A O 1
ATOM 6658 N N . GLU A 1 854 ? 11.847 19.311 6.118 1.00 86.25 854 GLU A N 1
ATOM 6659 C CA . GLU A 1 854 ? 13.153 19.988 6.166 1.00 86.25 854 GLU A CA 1
ATOM 6660 C C . GLU A 1 854 ? 14.321 18.975 6.083 1.00 86.25 854 GLU A C 1
ATOM 6662 O O . GLU A 1 854 ? 15.256 19.163 5.303 1.00 86.25 854 GLU A O 1
ATOM 6667 N N . LYS A 1 855 ? 14.241 17.841 6.802 1.00 82.44 855 LYS A N 1
ATOM 6668 C CA . LYS A 1 855 ? 15.218 16.740 6.685 1.00 82.44 855 LYS A CA 1
ATOM 6669 C C . LYS A 1 855 ? 15.206 16.066 5.309 1.00 82.44 855 LYS A C 1
ATOM 6671 O O . LYS A 1 855 ? 16.277 15.794 4.772 1.00 82.44 855 LYS A O 1
ATOM 6676 N N . ARG A 1 856 ? 14.030 15.770 4.742 1.00 81.38 856 ARG A N 1
ATOM 6677 C CA . ARG A 1 856 ? 13.910 15.155 3.406 1.00 81.38 856 ARG A CA 1
ATOM 6678 C C . ARG A 1 856 ? 14.480 16.069 2.327 1.00 81.38 856 ARG A C 1
ATOM 6680 O O . ARG A 1 856 ? 15.254 15.602 1.503 1.00 81.38 856 ARG A O 1
ATOM 6687 N N . ALA A 1 857 ? 14.184 17.366 2.378 1.00 80.75 857 ALA A N 1
ATOM 6688 C CA . ALA A 1 857 ? 14.761 18.361 1.478 1.00 80.75 857 ALA A CA 1
ATOM 6689 C C . ALA A 1 857 ? 16.298 18.407 1.569 1.00 80.75 857 ALA A C 1
ATOM 6691 O O . ALA A 1 857 ? 16.962 18.411 0.536 1.00 80.75 857 ALA A O 1
ATOM 6692 N N . ALA A 1 858 ? 16.870 18.351 2.778 1.00 77.94 858 ALA A N 1
ATOM 6693 C CA . ALA A 1 858 ? 18.321 18.288 2.963 1.00 77.94 858 ALA A CA 1
ATOM 6694 C C . ALA A 1 858 ? 18.948 16.988 2.415 1.00 77.94 858 ALA A C 1
ATOM 6696 O O . ALA A 1 858 ? 20.007 17.031 1.797 1.00 77.94 858 ALA A O 1
ATOM 6697 N N . MET A 1 859 ? 18.294 15.833 2.587 1.00 72.56 859 MET A N 1
ATOM 6698 C CA . MET A 1 859 ? 18.782 14.565 2.022 1.00 72.56 859 MET A CA 1
ATOM 6699 C C . MET A 1 859 ? 18.638 14.517 0.487 1.00 72.56 859 MET A C 1
ATOM 6701 O O . MET A 1 859 ? 19.526 13.994 -0.183 1.00 72.56 859 MET A O 1
ATOM 6705 N N . ARG A 1 860 ? 17.584 15.122 -0.090 1.00 72.00 860 ARG A N 1
ATOM 6706 C CA . ARG A 1 860 ? 17.442 15.314 -1.550 1.00 72.00 860 ARG A CA 1
ATOM 6707 C C . ARG A 1 860 ? 18.573 16.182 -2.107 1.00 72.00 860 ARG A C 1
ATOM 6709 O O . ARG A 1 860 ? 19.188 15.806 -3.096 1.00 72.00 860 ARG A O 1
ATOM 6716 N N . ALA A 1 861 ? 18.880 17.302 -1.449 1.00 67.56 861 ALA A N 1
ATOM 6717 C CA . ALA A 1 861 ? 19.953 18.213 -1.861 1.00 67.56 861 ALA A CA 1
ATOM 6718 C C . ALA A 1 861 ? 21.351 17.564 -1.833 1.00 67.56 861 ALA A C 1
ATOM 6720 O O . ALA A 1 861 ? 22.207 17.924 -2.633 1.00 67.56 861 ALA A O 1
ATOM 6721 N N . ASN A 1 862 ? 21.563 16.586 -0.947 1.00 61.81 862 ASN A N 1
ATOM 6722 C CA . ASN A 1 862 ? 22.827 15.858 -0.812 1.00 61.81 862 ASN A CA 1
ATOM 6723 C C . ASN A 1 862 ? 22.869 14.537 -1.613 1.00 61.81 862 ASN A C 1
ATOM 6725 O O . ASN A 1 862 ? 23.783 13.741 -1.409 1.00 61.81 862 ASN A O 1
ATOM 6729 N N . GLY A 1 863 ? 21.877 14.262 -2.471 1.00 54.38 863 GLY A N 1
ATOM 6730 C CA . GLY A 1 863 ? 21.817 13.046 -3.296 1.00 54.38 863 GLY A CA 1
ATOM 6731 C C . GLY A 1 863 ? 21.577 11.734 -2.534 1.00 54.38 863 GLY A C 1
ATOM 6732 O O . GLY A 1 863 ? 21.609 10.669 -3.139 1.00 54.38 863 GLY A O 1
ATOM 6733 N N . SER A 1 864 ? 21.320 11.780 -1.222 1.00 51.31 864 SER A N 1
ATOM 6734 C CA . SER A 1 864 ? 21.160 10.594 -0.366 1.00 51.31 864 SER A CA 1
ATOM 6735 C C . SER A 1 864 ? 19.703 10.186 -0.115 1.00 51.31 864 SER A C 1
ATOM 6737 O O . SER A 1 864 ? 19.448 9.212 0.593 1.00 51.31 864 SER A O 1
ATOM 6739 N N . PHE A 1 865 ? 18.732 10.910 -0.683 1.00 43.62 865 PHE A N 1
ATOM 6740 C CA . PHE A 1 865 ? 17.305 10.592 -0.575 1.00 43.62 865 PHE A CA 1
ATOM 6741 C C . PHE A 1 865 ? 16.777 9.888 -1.829 1.00 43.62 865 PHE A C 1
ATOM 6743 O O . PHE A 1 865 ? 16.301 10.539 -2.759 1.00 43.62 865 PHE A O 1
ATOM 6750 N N . VAL A 1 866 ? 16.796 8.554 -1.820 1.00 52.28 866 VAL A N 1
ATOM 6751 C CA . VAL A 1 866 ? 16.049 7.736 -2.789 1.00 52.28 866 VAL A CA 1
ATOM 6752 C C . VAL A 1 866 ? 14.572 7.763 -2.384 1.00 52.28 866 VAL A C 1
ATOM 6754 O O . VAL A 1 866 ? 14.161 7.082 -1.447 1.00 52.28 866 VAL A O 1
ATOM 6757 N N . ALA A 1 867 ? 13.788 8.623 -3.036 1.00 37.38 867 ALA A N 1
ATOM 6758 C CA . ALA A 1 867 ? 12.422 8.943 -2.615 1.00 37.38 867 ALA A CA 1
ATOM 6759 C C . ALA A 1 867 ? 11.402 7.811 -2.840 1.00 37.38 867 ALA A C 1
ATOM 6761 O O . ALA A 1 867 ? 10.433 7.717 -2.087 1.00 37.38 867 ALA A O 1
ATOM 6762 N N . ASP A 1 868 ? 11.615 6.976 -3.861 1.00 43.53 868 ASP A N 1
ATOM 6763 C CA . ASP A 1 868 ? 10.546 6.156 -4.449 1.00 43.53 868 ASP A CA 1
ATOM 6764 C C . ASP A 1 868 ? 10.501 4.691 -3.986 1.00 43.53 868 ASP A C 1
ATOM 6766 O O . ASP A 1 868 ? 9.553 3.970 -4.301 1.00 43.53 868 ASP A O 1
ATOM 6770 N N . GLU A 1 869 ? 11.437 4.237 -3.146 1.00 53.69 869 GLU A N 1
ATOM 6771 C CA . GLU A 1 869 ? 11.370 2.889 -2.563 1.00 53.69 869 GLU A CA 1
ATOM 6772 C C . GLU A 1 869 ? 10.684 2.861 -1.190 1.00 53.69 869 GLU A C 1
ATOM 6774 O O . GLU A 1 869 ? 11.270 2.521 -0.159 1.00 53.69 869 GLU A O 1
ATOM 6779 N N . LEU A 1 870 ? 9.368 3.108 -1.192 1.00 55.81 870 LEU A N 1
ATOM 6780 C CA . LEU A 1 870 ? 8.489 2.850 -0.040 1.00 55.81 870 LEU A CA 1
ATOM 6781 C C . LEU A 1 870 ? 8.662 1.430 0.537 1.00 55.81 870 LEU A C 1
ATOM 6783 O O . LEU A 1 870 ? 8.414 1.225 1.723 1.00 55.81 870 LEU A O 1
ATOM 6787 N N . ASN A 1 871 ? 9.088 0.452 -0.272 1.00 55.28 871 ASN A N 1
ATOM 6788 C CA . ASN A 1 871 ? 9.345 -0.927 0.153 1.00 55.28 871 ASN A CA 1
ATOM 6789 C C . ASN A 1 871 ? 10.485 -1.054 1.184 1.00 55.28 871 ASN A C 1
ATOM 6791 O O . ASN A 1 871 ? 10.352 -1.846 2.118 1.00 55.28 871 ASN A O 1
ATOM 6795 N N . VAL A 1 872 ? 11.564 -0.269 1.061 1.00 61.00 872 VAL A N 1
ATOM 6796 C CA . VAL A 1 872 ? 12.768 -0.382 1.914 1.00 61.00 872 VAL A CA 1
ATOM 6797 C C . VAL A 1 872 ? 12.459 -0.019 3.370 1.00 61.00 872 VAL A C 1
ATOM 6799 O O . VAL A 1 872 ? 12.900 -0.696 4.300 1.00 61.00 872 VAL A O 1
ATOM 6802 N N . THR A 1 873 ? 11.640 1.014 3.582 1.00 65.00 873 THR A N 1
ATOM 6803 C CA . THR A 1 873 ? 11.235 1.481 4.920 1.00 65.00 873 THR A CA 1
ATOM 6804 C C . THR A 1 873 ? 9.924 0.866 5.427 1.00 65.00 873 THR A C 1
ATOM 6806 O O . THR A 1 873 ? 9.553 1.080 6.581 1.00 65.00 873 THR A O 1
ATOM 6809 N N . ALA A 1 874 ? 9.194 0.112 4.593 1.00 57.19 874 ALA A N 1
ATOM 6810 C CA . ALA A 1 874 ? 7.874 -0.421 4.945 1.00 57.19 874 ALA A CA 1
ATOM 6811 C C . ALA A 1 874 ? 7.917 -1.494 6.036 1.00 57.19 874 ALA A C 1
ATOM 6813 O O . ALA A 1 874 ? 7.067 -1.522 6.932 1.00 57.19 874 ALA A O 1
ATOM 6814 N N . PHE A 1 875 ? 8.881 -2.403 5.896 1.00 64.31 875 PHE A N 1
ATOM 6815 C CA . PHE A 1 875 ? 8.920 -3.690 6.587 1.00 64.31 875 PHE A CA 1
ATOM 6816 C C . PHE A 1 875 ? 10.124 -3.843 7.532 1.00 64.31 875 PHE A C 1
ATOM 6818 O O . PHE A 1 875 ? 10.142 -4.766 8.347 1.00 64.31 875 PHE A O 1
ATOM 6825 N N . THR A 1 876 ? 11.069 -2.903 7.486 1.00 67.75 876 THR A N 1
ATOM 6826 C CA . THR A 1 876 ? 12.165 -2.735 8.450 1.00 67.75 876 THR A CA 1
ATOM 6827 C C . THR A 1 876 ? 11.651 -2.175 9.787 1.00 67.75 876 THR A C 1
ATOM 6829 O O . THR A 1 876 ? 10.682 -1.415 9.833 1.00 67.75 876 THR A O 1
ATOM 6832 N N . ASP A 1 877 ? 12.270 -2.567 10.906 1.00 74.19 877 ASP A N 1
ATOM 6833 C CA . ASP A 1 877 ? 11.838 -2.192 12.268 1.00 74.19 877 ASP A CA 1
ATOM 6834 C C . ASP A 1 877 ? 12.399 -0.818 12.702 1.00 74.19 877 ASP A C 1
ATOM 6836 O O . ASP A 1 877 ? 13.107 -0.693 13.701 1.00 74.19 877 ASP A O 1
ATOM 6840 N N . MET A 1 878 ? 12.103 0.223 11.916 1.00 80.31 878 MET A N 1
ATOM 6841 C CA . MET A 1 878 ? 12.516 1.612 12.173 1.00 80.31 878 MET A CA 1
ATOM 6842 C C . MET A 1 878 ? 11.485 2.370 13.025 1.00 80.31 878 MET A C 1
ATOM 6844 O O . MET A 1 878 ? 10.276 2.233 12.809 1.00 80.31 878 MET A O 1
ATOM 6848 N N . THR A 1 879 ? 11.928 3.243 13.938 1.00 86.88 879 THR A N 1
ATOM 6849 C CA . THR A 1 879 ? 11.011 4.125 14.689 1.00 86.88 879 THR A CA 1
ATOM 6850 C C . THR A 1 879 ? 10.383 5.217 13.815 1.00 86.88 879 THR A C 1
ATOM 6852 O O . THR A 1 879 ? 10.886 5.572 12.747 1.00 86.88 879 THR A O 1
ATOM 6855 N N . ASP A 1 880 ? 9.309 5.850 14.306 1.00 85.88 880 ASP A N 1
ATOM 6856 C CA . ASP A 1 880 ? 8.748 7.079 13.711 1.00 85.88 880 ASP A CA 1
ATOM 6857 C C . ASP A 1 880 ? 9.740 8.255 13.672 1.00 85.88 880 ASP A C 1
ATOM 6859 O O . ASP A 1 880 ? 9.509 9.227 12.950 1.00 85.88 880 ASP A O 1
ATOM 6863 N N . LYS A 1 881 ? 10.855 8.189 14.405 1.00 85.50 881 LYS A N 1
ATOM 6864 C CA . LYS A 1 881 ? 11.917 9.199 14.389 1.00 85.50 881 LYS A CA 1
ATOM 6865 C C . LYS A 1 881 ? 13.015 8.877 13.371 1.00 85.50 881 LYS A C 1
ATOM 6867 O O . LYS A 1 881 ? 13.561 9.810 12.776 1.00 85.50 881 LYS A O 1
ATOM 6872 N N . GLU A 1 882 ? 13.318 7.593 13.191 1.00 83.81 882 GLU A N 1
ATOM 6873 C CA . GLU A 1 882 ? 14.332 7.064 12.272 1.00 83.81 882 GLU A CA 1
ATOM 6874 C C . GLU A 1 882 ? 13.832 7.020 10.824 1.00 83.81 882 GLU A C 1
ATOM 6876 O O . GLU A 1 882 ? 14.528 7.487 9.926 1.00 83.81 882 GLU A O 1
ATOM 6881 N N . ASN A 1 883 ? 12.616 6.514 10.587 1.00 80.94 883 ASN A N 1
ATOM 6882 C CA . ASN A 1 883 ? 12.061 6.350 9.243 1.00 80.94 883 ASN A CA 1
ATOM 6883 C C . ASN A 1 883 ? 11.822 7.730 8.574 1.00 80.94 883 ASN A C 1
ATOM 6885 O O . ASN A 1 883 ? 10.974 8.500 9.050 1.00 80.94 883 ASN A O 1
ATOM 6889 N N . PRO A 1 884 ? 12.509 8.074 7.464 1.00 75.38 884 PRO A N 1
ATOM 6890 C CA . PRO A 1 884 ? 12.369 9.381 6.814 1.00 75.38 884 PRO A CA 1
ATOM 6891 C C . PRO A 1 884 ? 11.037 9.542 6.058 1.00 75.38 884 PRO A C 1
ATOM 6893 O O . PRO A 1 884 ? 10.543 10.666 5.912 1.00 75.38 884 PRO A O 1
ATOM 6896 N N . ASN A 1 885 ? 10.422 8.430 5.650 1.00 74.75 885 ASN A N 1
ATOM 6897 C CA . ASN A 1 885 ? 9.162 8.366 4.906 1.00 74.75 885 ASN A CA 1
ATOM 6898 C C . ASN A 1 885 ? 7.926 8.380 5.825 1.00 74.75 885 ASN A C 1
ATOM 6900 O O . ASN A 1 885 ? 6.817 8.651 5.375 1.00 74.75 885 ASN A O 1
ATOM 6904 N N . PHE A 1 886 ? 8.094 8.142 7.130 1.00 82.50 886 PHE A N 1
ATOM 6905 C CA . PHE A 1 886 ? 6.983 8.154 8.085 1.00 82.50 886 PHE A CA 1
ATOM 6906 C C . PHE A 1 886 ? 6.432 9.577 8.305 1.00 82.50 886 PHE A C 1
ATOM 6908 O O . PHE A 1 886 ? 7.132 10.440 8.843 1.00 82.50 886 PHE A O 1
ATOM 6915 N N . GLU A 1 887 ? 5.167 9.811 7.955 1.00 84.88 887 GLU A N 1
ATOM 6916 C CA . GLU A 1 887 ? 4.418 11.040 8.258 1.00 84.88 887 GLU A CA 1
ATOM 6917 C C . GLU A 1 887 ? 3.498 10.860 9.483 1.00 84.88 887 GLU A C 1
ATOM 6919 O O . GLU A 1 887 ? 2.876 9.806 9.650 1.00 84.88 887 GLU A O 1
ATOM 6924 N N . TYR A 1 888 ? 3.399 11.890 10.330 1.00 88.50 888 TYR A N 1
ATOM 6925 C CA . TYR A 1 888 ? 2.475 11.952 11.464 1.00 88.50 888 TYR A CA 1
ATOM 6926 C C . TYR A 1 888 ? 1.072 12.407 11.028 1.00 88.50 888 TYR A C 1
ATOM 6928 O O . TYR A 1 888 ? 0.919 13.367 10.273 1.00 88.50 888 TYR A O 1
ATOM 6936 N N . VAL A 1 889 ? 0.041 11.751 11.559 1.00 87.31 889 VAL A N 1
ATOM 6937 C CA . VAL A 1 889 ? -1.381 12.028 11.303 1.00 87.31 889 VAL A CA 1
ATOM 6938 C C . VAL A 1 889 ? -1.978 12.808 12.473 1.00 87.31 889 VAL A C 1
ATOM 6940 O O . VAL A 1 889 ? -1.732 12.476 13.633 1.00 87.31 889 VAL A O 1
ATOM 6943 N N . TYR A 1 890 ? -2.795 13.817 12.178 1.00 87.81 890 TYR A N 1
ATOM 6944 C CA . TYR A 1 890 ? -3.396 14.718 13.171 1.00 87.81 890 TYR A CA 1
ATOM 6945 C C . TYR A 1 890 ? -4.849 15.090 12.837 1.00 87.81 890 TYR A C 1
ATOM 6947 O O . TYR A 1 890 ? -5.449 14.431 11.964 1.00 87.81 890 TYR A O 1
#

Solvent-accessible surface area (backbone atoms only — not comparable to full-atom values): 46159 Å² total; per-residue (Å²): 102,74,71,28,50,82,65,72,35,35,42,34,57,37,51,49,78,74,64,84,35,48,59,63,62,65,84,79,56,71,44,78,48,74,30,68,86,38,50,50,78,77,48,74,42,77,95,77,36,34,37,32,31,21,22,23,24,41,56,68,64,50,33,64,58,32,45,79,74,50,28,33,58,82,84,82,72,67,89,68,40,20,54,33,75,60,33,16,44,58,64,102,70,82,56,72,72,91,62,99,71,78,79,84,66,72,69,51,50,70,64,20,36,86,31,74,32,26,56,14,45,43,78,60,46,80,44,72,40,44,68,60,58,84,27,72,43,31,36,40,36,34,17,92,38,60,48,36,42,37,50,24,47,38,50,44,56,71,70,68,56,83,61,70,44,34,36,41,35,28,31,61,36,36,41,35,34,52,74,63,59,74,47,98,66,82,69,73,63,37,15,30,37,40,39,31,34,56,30,46,66,66,53,36,54,50,51,51,54,53,50,52,50,47,32,51,80,35,54,40,77,48,76,50,70,39,89,50,71,67,47,28,52,59,70,49,38,61,73,72,41,49,67,59,26,57,61,69,71,59,57,93,75,47,48,81,48,78,46,49,31,20,28,46,55,90,45,37,34,54,56,56,49,51,47,53,50,44,35,56,74,64,72,46,54,62,31,40,41,25,53,44,70,77,22,19,42,31,39,49,30,49,39,34,84,91,41,37,72,55,53,52,49,46,52,52,51,45,41,53,48,25,38,77,53,75,24,34,67,39,60,78,74,59,39,19,64,77,48,27,86,49,43,49,75,67,60,31,60,72,51,49,48,53,53,42,60,56,28,63,76,26,60,35,20,51,50,66,32,64,49,84,69,77,82,78,74,88,71,101,64,92,88,84,86,90,85,88,85,90,83,85,83,91,85,84,93,71,80,80,65,70,42,101,68,52,64,66,57,52,48,13,41,74,71,30,73,49,79,83,61,51,54,66,65,59,50,54,52,44,50,54,53,47,47,74,59,46,42,61,58,49,16,57,50,33,20,52,54,35,26,56,59,33,41,66,18,52,20,57,71,44,48,46,46,66,77,40,66,59,57,88,62,47,62,35,46,50,63,21,33,20,35,53,20,19,53,68,30,30,59,61,44,52,65,45,44,50,70,41,59,49,28,54,53,50,18,52,25,40,26,52,23,13,51,35,33,34,51,45,43,71,42,81,37,61,67,55,36,36,52,39,32,21,54,26,20,31,38,49,37,44,52,67,61,48,54,52,50,54,46,64,69,74,39,41,70,82,47,38,40,53,52,49,31,59,20,53,28,22,38,14,51,7,39,21,48,36,13,53,49,46,38,56,39,71,67,55,89,62,98,58,60,43,30,37,50,50,31,36,55,54,12,51,51,36,30,53,48,17,58,50,36,53,78,64,46,56,62,41,77,84,65,40,78,98,57,57,73,65,55,37,28,52,57,54,35,60,49,45,81,53,42,38,29,54,85,52,62,68,84,45,66,67,40,42,54,47,37,76,72,34,68,66,37,53,53,42,18,51,46,22,20,34,64,18,30,41,47,31,32,49,43,50,37,44,45,55,42,48,34,48,64,70,48,52,68,56,56,29,24,49,60,28,32,63,45,7,54,49,28,30,50,32,23,51,50,41,40,50,49,60,68,73,47,64,89,68,39,52,34,55,50,27,38,59,31,32,50,51,18,43,52,10,33,49,42,44,72,70,51,62,88,84,42,43,67,61,36,51,52,16,54,49,33,44,41,26,39,58,18,19,51,47,48,50,56,39,40,51,74,46,56,46,18,12,55,42,19,35,53,50,42,56,43,35,22,50,47,19,26,28,53,13,27,41,55,22,33,70,37,50,41,72,95,38,60,52,71,24,60,55,32,46,47,50,32,35,54,28,45,55,51,46,40,53,46,30,55,50,50,41,52,52,34,52,50,51,43,52,58,43,50,54,50,49,54,54,31,47,77,66,74,71,50,81,81,82,58,62,68,71,58,12,54,38,69,40,34,53,82,69,36,82,82,54,68,58,62,44

Organism: Verticillium longisporum (NCBI:txid100787)

Secondary structure (DSSP, 8-state):
-HHHHHTT--EEEESS---TT-TTS-SS--EEEE-TT---EEEEEGGGTEEEE-TT-BHHHHHHHHGGGTEE----PSTT-BGGGTB---S------SSS---SS--HHHHHBT-TTSS---S-EEEEPEEPPSEEEEEEEE-SSHHHHHHHHHHHHHTT---SEEEEE-HHHHHHHHHHT-SSS---SS-EEEEEEEE-HHHHHHHHHHHHHHHHTTT-SEEEE-SSHHHHHHHHHHHHHHHHHHHHTPPTT-EEEEEEEE--TTTHHHHHHHHHHHHHHTT-EEEEEE-GGGTEEEEEEEE-TTTHHHHHHHHHHHHHHHHHTT-BS-SSS--TTTSGGGHHHHH-HHHHHHHHHHHH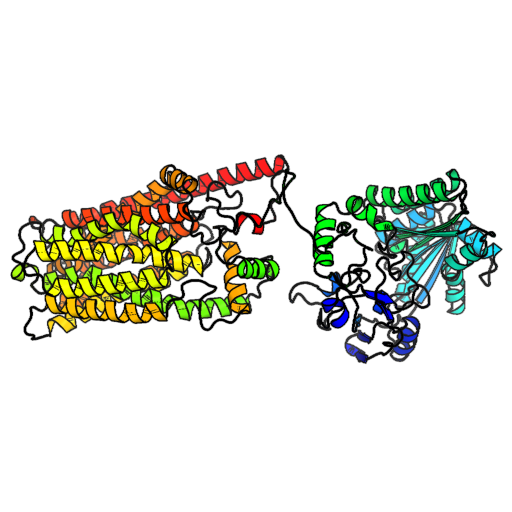TTTTT--SSSS-PPP--S--S--------------SSSSS---S--HHHHHHHHHS-SGGGS-HHHHHHHHHHHHHHHHHHHHHHHHHHHHHHHHHHHHTTTTHHHHTT--TTHHHHHHHHHHHHHHHHHHHHHHHHTTS-HHHHHHHHHHHHHHHHHHHTT--SHHHHHHHHHHHHHHHTTHHHHHHHHHHHHS-TTTHHHHHHHHHTHHHHHHHHHHHHHHHHTT---SS-HHHHHHHHHHHHHHHHHHHHHHHS-SSTTT-SS--HHHHHHHHHGGGGG-S----SS--HHHHHHHHH-HHHHHHHHHHHHHHHHHHHHHHHHHHHHHTTT--HHHHHHTHHHHHHHHHHHHHHHHHHHHHSPSS-HHHHHHHHHHHHHHHHHHHHHS-TT-HHHHHHHHHHGGGHHHHHHHHHHHHHHS--SHHHHHHHHHHHHHHHHHHHHHGGGGS-GGGTTT-HHHHHHHHHHHHHHHHHHHHHHHHHHHHHHHHHHHHHHHHHTT----S-HHHHHSS---TTT-TTPPPP-

Sequence (890 aa):
MKMCHTRWIPVTGYSGGTSLEGHFVPTRGGVSIDFGRMDQILSLYKDDLDVVVQPGVRWEALNEELARDNLFFPPDPGPGAMIGGIVADSTVIKTQQRPRKSSAGYDLTKLFITSEGTLGMVTEATLKVTVLPQSTSVAISTFPSIRHAANCVAKVVGAGISVAAVEILDDLQMRVINQTGSTSRSWEEVPTLFFKFAGTPATVKEQVALVQQLSSDSGSQTFEFANCQDEQQELWSARKEALWSTMAVKRDGDHVWTGDVAVPMSQLPDIIVETKLSMVNAGLFGTIVGHVGDGNFHIIMLYNDAERERAEHVVHDMVKRAIELEGTVSGEHGVGLVKRDYLNHELGEGTVDAMRQLVEKSFVMADSKVIATKPTGEGRRSGVEHVEEELGKPNVISEDVNHPDPELYIEALARYPNDESIDQVAEKKVLRKIDMRILPLLGICYFFYYVDKTTLSYAAIFGLKDDLNLKGDQYSWLSSSFYFGWLIWAIPSNLIMQRCPPAWYLSFNIFMWGALLMAQAAAGNFWGLLALRVLSGAFEAIADPAFMLITSMYYTREEQPSRISAWYAWNGIGVAGGGLIGYGIGHIKGALESWRYEFLVVGAFCSFWAIILCFMLPNSPRTIWGFDREEKLIMIARMRRNQTGIEQRKINWGQIKEAYCDYKTWLFTLLGFVANVPNGGISNFSTLVIKGLGFDTLETALLGIPQGALVVVWIGLGALANRYMPHNSRTLVCAIFMIPTIAGSLGFLLAPKDAYVGRLVCFYLTGSYQASFVISLSLITSNTGGQSKKMIVSGMIWFGACIGNIVSPFFYLTKQAPKYQLGIGSILVANCIELALFFVFRYAFKWENKRKEEKRAAMRANGSFVADELNVTAFTDMTDKENPNFEYVY

InterPro domains:
  IPR004113 FAD-binding oxidoreductase/transferase, type 4, C-terminal [PF02913] (132-358)
  IPR006094 FAD linked oxidase, N-terminal [PF01565] (1-90)
  IPR011701 Major facilitator superfamily [PF07690] (442-809)
  IPR016164 FAD-linked oxidase-like, C-terminal [SSF55103] (136-358)
  IPR016166 FAD-binding domain, PCMH-type [PS51387] (1-166)
  IPR016169 FAD-binding, type PCMH, subdomain 2 [G3DSA:3.30.465.10] (1-89)
  IPR016169 FAD-binding, type PCMH, subdomain 2 [G3DSA:3.30.465.10] (90-130)
  IPR020846 Major facilitator superfamily domain [PS50850] (438-848)
  IPR036259 MFS transporter superfamily [G3DSA:1.20.1250.20] (427-626)
  IPR036259 MFS transporter superfamily [G3DSA:1.20.1250.20] (662-861)
  IPR036259 MFS transporter superfamily [SSF103473] (420-853)
  IPR036318 FAD-binding, type PCMH-like superfamily [SSF56176] (1-133)

pLDDT: mean 85.42, std 14.1, range [25.31, 98.0]

Radius of gyration: 39.98 Å; Cα contacts (8 Å, |Δi|>4): 1517; chains: 1; bounding box: 82×58×118 Å